Protein 6FRI (pdb70)

Structure (mmCIF, N/CA/C/O backbone):
data_6FRI
#
_entry.id   6FRI
#
_cell.length_a   47.324
_cell.length_b   52.487
_cell.length_c   157.662
_cell.angle_alpha   93.38
_cell.angle_beta   90.12
_cell.angle_gamma   114.14
#
_symmetry.space_group_name_H-M   'P 1'
#
loop_
_entity.id
_entity.type
_entity.pdbx_description
1 polymer 'Alkanal monooxygenase beta chain'
2 non-polymer 'ACETATE ION'
3 water water
#
loop_
_atom_site.group_PDB
_atom_site.id
_atom_site.type_symbol
_atom_site.label_atom_id
_atom_site.label_alt_id
_atom_site.label_comp_id
_atom_site.label_asym_id
_atom_site.label_entity_id
_atom_site.label_seq_id
_atom_site.pdbx_PDB_ins_code
_atom_site.Cartn_x
_atom_site.Cartn_y
_atom_site.Cartn_z
_atom_site.occupancy
_atom_site.B_iso_or_equiv
_atom_site.auth_seq_id
_atom_site.auth_comp_id
_atom_site.auth_asym_id
_atom_site.auth_atom_id
_atom_site.pdbx_PDB_model_num
ATOM 1 N N . MET A 1 1 ? -14.662 -79.896 174.875 1.00 28.75 1 MET A N 1
ATOM 2 C CA . MET A 1 1 ? -13.482 -79.181 174.404 1.00 27.06 1 MET A CA 1
ATOM 3 C C . MET A 1 1 ? -13.064 -79.660 173.017 1.00 30.82 1 MET A C 1
ATOM 4 O O . MET A 1 1 ? -12.828 -80.850 172.807 1.00 35.64 1 MET A O 1
ATOM 9 N N . ASN A 1 2 ? -12.977 -78.728 172.074 1.00 28.04 2 ASN A N 1
ATOM 10 C CA . ASN A 1 2 ? -12.498 -79.027 170.733 1.00 28.39 2 ASN A CA 1
ATOM 11 C C . ASN A 1 2 ? -11.007 -78.729 170.630 1.00 27.30 2 ASN A C 1
ATOM 12 O O . ASN A 1 2 ? -10.494 -77.802 171.263 1.00 28.02 2 ASN A O 1
ATOM 17 N N . PHE A 1 3 ? -10.312 -79.524 169.819 1.00 23.90 3 PHE A N 1
ATOM 18 C CA . PHE A 1 3 ? -8.864 -79.449 169.706 1.00 24.30 3 PHE A CA 1
ATOM 19 C C . PHE A 1 3 ? -8.454 -79.077 168.287 1.00 26.78 3 PHE A C 1
ATOM 20 O O . PHE A 1 3 ? -9.123 -79.433 167.313 1.00 25.27 3 PHE A O 1
ATOM 28 N N . GLY A 1 4 ? -7.343 -78.355 168.185 1.00 23.90 4 GLY A N 1
ATOM 29 C CA . GLY A 1 4 ? -6.821 -77.944 166.903 1.00 21.87 4 GLY A CA 1
ATOM 30 C C . GLY A 1 4 ? -5.354 -77.587 167.000 1.00 22.79 4 GLY A C 1
ATOM 31 O O . GLY A 1 4 ? -4.711 -77.792 168.032 1.00 20.68 4 GLY A O 1
ATOM 32 N N . LEU A 1 5 ? -4.828 -77.053 165.900 1.00 20.35 5 LEU A N 1
ATOM 33 C CA . LEU A 1 5 ? -3.432 -76.655 165.808 1.00 18.90 5 LEU A CA 1
ATOM 34 C C . LEU A 1 5 ? -3.322 -75.185 165.422 1.00 15.58 5 LEU A C 1
ATOM 35 O O . LEU A 1 5 ? -4.241 -74.602 164.842 1.00 22.80 5 LEU A O 1
ATOM 40 N N . PHE A 1 6 ? -2.182 -74.585 165.759 1.00 12.96 6 PHE A N 1
ATOM 41 C CA . PHE A 1 6 ? -1.832 -73.268 165.245 1.00 15.71 6 PHE A CA 1
ATOM 42 C C . PHE A 1 6 ? -0.321 -73.196 165.092 1.00 18.16 6 PHE A C 1
ATOM 43 O O . PHE A 1 6 ? 0.423 -73.853 165.825 1.00 18.36 6 PHE A O 1
ATOM 51 N N . PHE A 1 7 ? 0.129 -72.391 164.131 1.00 15.86 7 PHE A N 1
ATOM 52 C CA . PHE A 1 7 ? 1.536 -72.340 163.754 1.00 14.30 7 PHE A CA 1
ATOM 53 C C . PHE A 1 7 ? 2.025 -70.901 163.783 1.00 15.64 7 PHE A C 1
ATOM 54 O O . PHE A 1 7 ? 1.458 -70.035 163.108 1.00 17.18 7 PHE A O 1
ATOM 62 N N . LEU A 1 8 ? 3.075 -70.654 164.566 1.00 14.83 8 LEU A N 1
ATOM 63 C CA . LEU A 1 8 ? 3.715 -69.348 164.619 1.00 16.29 8 LEU A CA 1
ATOM 64 C C . LEU A 1 8 ? 4.847 -69.217 163.611 1.00 15.48 8 LEU A C 1
ATOM 65 O O . LEU A 1 8 ? 5.177 -68.093 163.215 1.00 9.17 8 LEU A O 1
ATOM 70 N N . ASN A 1 9 ? 5.439 -70.336 163.195 1.00 9.70 9 ASN A N 1
ATOM 71 C CA . ASN A 1 9 ? 6.480 -70.377 162.168 1.00 18.49 9 ASN A CA 1
ATOM 72 C C . ASN A 1 9 ? 7.640 -69.441 162.507 1.00 19.39 9 ASN A C 1
ATOM 73 O O . ASN A 1 9 ? 8.011 -68.553 161.736 1.00 18.07 9 ASN A O 1
ATOM 78 N N . PHE A 1 10 ? 8.217 -69.666 163.685 1.00 14.91 10 PHE A N 1
ATOM 79 C CA . PHE A 1 10 ? 9.411 -68.938 164.092 1.00 15.69 10 PHE A CA 1
ATOM 80 C C . PHE A 1 10 ? 10.633 -69.570 163.441 1.00 18.83 10 PHE A C 1
ATOM 81 O O . PHE A 1 10 ? 10.807 -70.793 163.487 1.00 20.86 10 PHE A O 1
ATOM 89 N N . GLN A 1 11 ? 11.478 -68.733 162.834 1.00 19.26 11 GLN A N 1
ATOM 90 C CA . GLN A 1 11 ? 12.718 -69.183 162.204 1.00 23.32 11 GLN A CA 1
ATOM 91 C C . GLN A 1 11 ? 13.862 -68.790 163.132 1.00 20.73 11 GLN A C 1
ATOM 92 O O . GLN A 1 11 ? 14.391 -67.684 163.065 1.00 20.99 11 GLN A O 1
ATOM 98 N N . LEU A 1 12 ? 14.260 -69.722 163.986 1.00 21.49 12 LEU A N 1
ATOM 99 C CA . LEU A 1 12 ? 15.313 -69.481 164.957 1.00 24.97 12 LEU A CA 1
ATOM 100 C C . LEU A 1 12 ? 16.684 -69.512 164.283 1.00 24.81 12 LEU A C 1
ATOM 101 O O . LEU A 1 12 ? 16.824 -69.884 163.118 1.00 25.35 12 LEU A O 1
ATOM 106 N N . LYS A 1 13 ? 17.700 -69.100 165.041 1.00 21.96 13 LYS A N 1
ATOM 107 C CA . LYS A 1 13 ? 19.087 -69.056 164.584 1.00 21.75 13 LYS A CA 1
ATOM 108 C C . LYS A 1 13 ? 19.523 -70.403 164.033 1.00 30.38 13 LYS A C 1
ATOM 109 O O . LYS A 1 13 ? 19.409 -71.428 164.713 1.00 34.59 13 LYS A O 1
ATOM 115 N N . GLY A 1 14 ? 20.031 -70.407 162.804 1.00 29.95 14 GLY A N 1
ATOM 116 C CA . GLY A 1 14 ? 20.470 -71.630 162.171 1.00 35.94 14 GLY A CA 1
ATOM 117 C C . GLY A 1 14 ? 19.416 -72.369 161.378 1.00 24.13 14 GLY A C 1
ATOM 118 O O . GLY A 1 14 ? 19.767 -73.197 160.536 1.00 30.97 14 GLY A O 1
ATOM 119 N N . MET A 1 15 ? 18.143 -72.088 161.605 1.00 32.98 15 MET A N 1
ATOM 120 C CA . MET A 1 15 ? 17.087 -72.741 160.852 1.00 32.70 15 MET A CA 1
ATOM 121 C C . MET A 1 15 ? 16.900 -72.049 159.507 1.00 26.42 15 MET A C 1
ATOM 122 O O . MET A 1 15 ? 17.120 -70.847 159.364 1.00 32.41 15 MET A O 1
ATOM 127 N N . THR A 1 16 ? 16.473 -72.817 158.519 1.00 25.84 16 THR A N 1
ATOM 128 C CA . THR A 1 16 ? 16.134 -72.275 157.213 1.00 23.48 16 THR A CA 1
ATOM 129 C C . THR A 1 16 ? 14.628 -72.053 157.113 1.00 27.01 16 THR A C 1
ATOM 130 O O . THR A 1 16 ? 13.836 -72.648 157.848 1.00 24.53 16 THR A O 1
ATOM 134 N N . SER A 1 17 ? 14.240 -71.158 156.203 1.00 29.23 17 SER A N 1
ATOM 135 C CA . SER A 1 17 ? 12.819 -70.912 155.976 1.00 24.21 17 SER A CA 1
ATOM 136 C C . SER A 1 17 ? 12.112 -72.171 155.495 1.00 22.72 17 SER A C 1
ATOM 137 O O . SER A 1 17 ? 10.944 -72.395 155.831 1.00 27.90 17 SER A O 1
ATOM 140 N N . GLU A 1 18 ? 12.806 -73.007 154.719 1.00 25.12 18 GLU A N 1
ATOM 141 C CA . GLU A 1 18 ? 12.185 -74.215 154.189 1.00 26.70 18 GLU A CA 1
ATOM 142 C C . GLU A 1 18 ? 11.889 -75.223 155.294 1.00 22.73 18 GLU A C 1
ATOM 143 O O . GLU A 1 18 ? 10.817 -75.840 155.304 1.00 24.57 18 GLU A O 1
ATOM 149 N N . ALA A 1 19 ? 12.824 -75.408 156.231 1.00 24.60 19 ALA A N 1
ATOM 150 C CA . ALA A 1 19 ? 12.598 -76.348 157.326 1.00 24.91 19 ALA A CA 1
ATOM 151 C C . ALA A 1 19 ? 11.385 -75.949 158.157 1.00 20.13 19 ALA A C 1
ATOM 152 O O . ALA A 1 19 ? 10.589 -76.807 158.558 1.00 22.93 19 ALA A O 1
ATOM 154 N N . VAL A 1 20 ? 11.230 -74.651 158.427 1.00 18.05 20 VAL A N 1
ATOM 155 C CA . VAL A 1 20 ? 10.100 -74.179 159.224 1.00 18.18 20 VAL A CA 1
ATOM 156 C C . VAL A 1 20 ? 8.787 -74.468 158.506 1.00 24.05 20 VAL A C 1
ATOM 157 O O . VAL A 1 20 ? 7.839 -75.001 159.096 1.00 15.54 20 VAL A O 1
ATOM 161 N N . LEU A 1 21 ? 8.715 -74.127 157.217 1.00 22.18 21 LEU A N 1
ATOM 162 C CA . LEU A 1 21 ? 7.469 -74.314 156.481 1.00 18.62 21 LEU A CA 1
ATOM 163 C C . LEU A 1 21 ? 7.204 -75.784 156.182 1.00 21.09 21 LEU A C 1
ATOM 164 O O . LEU A 1 21 ? 6.042 -76.202 156.143 1.00 18.90 21 LEU A O 1
ATOM 169 N N . ASP A 1 22 ? 8.255 -76.583 155.978 1.00 17.98 22 ASP A N 1
ATOM 170 C CA . ASP A 1 22 ? 8.053 -78.016 155.794 1.00 21.11 22 ASP A CA 1
ATOM 171 C C . ASP A 1 22 ? 7.462 -78.660 157.040 1.00 25.06 22 ASP A C 1
ATOM 172 O O . ASP A 1 22 ? 6.686 -79.617 156.935 1.00 18.25 22 ASP A O 1
ATOM 177 N N . ASN A 1 23 ? 7.816 -78.153 158.223 1.00 21.92 23 ASN A N 1
ATOM 178 C CA . ASN A 1 23 ? 7.272 -78.703 159.461 1.00 20.58 23 ASN A CA 1
ATOM 179 C C . ASN A 1 23 ? 5.763 -78.501 159.536 1.00 21.89 23 ASN A C 1
ATOM 180 O O . ASN A 1 23 ? 5.017 -79.435 159.851 1.00 24.02 23 ASN A O 1
ATOM 185 N N . MET A 1 24 ? 5.295 -77.285 159.244 1.00 19.96 24 MET A N 1
ATOM 186 C CA . MET A 1 24 ? 3.858 -77.026 159.219 1.00 16.21 24 MET A CA 1
ATOM 187 C C . MET A 1 24 ? 3.156 -77.904 158.191 1.00 18.43 24 MET A C 1
ATOM 188 O O . MET A 1 24 ? 2.102 -78.487 158.470 1.00 23.82 24 MET A O 1
ATOM 193 N N . ILE A 1 25 ? 3.726 -78.000 156.988 1.00 21.37 25 ILE A N 1
ATOM 194 C CA . ILE A 1 25 ? 3.079 -78.738 155.907 1.00 20.91 25 ILE A CA 1
ATOM 195 C C . ILE A 1 25 ? 2.980 -80.218 156.255 1.00 21.04 25 ILE A C 1
ATOM 196 O O . ILE A 1 25 ? 1.942 -80.855 156.037 1.00 19.21 25 ILE A O 1
ATOM 201 N N . ASP A 1 26 ? 4.051 -80.786 156.814 1.00 20.48 26 ASP A N 1
ATOM 202 C CA . ASP A 1 26 ? 4.047 -82.210 157.127 1.00 22.98 26 ASP A CA 1
ATOM 203 C C . ASP A 1 26 ? 3.181 -82.515 158.344 1.00 26.79 26 ASP A C 1
ATOM 204 O O . ASP A 1 26 ? 2.549 -83.576 158.402 1.00 25.63 26 ASP A O 1
ATOM 209 N N . THR A 1 27 ? 3.146 -81.608 159.323 1.00 25.78 27 THR A N 1
ATOM 210 C CA . THR A 1 27 ? 2.294 -81.811 160.490 1.00 21.91 27 THR A CA 1
ATOM 211 C C . THR A 1 27 ? 0.818 -81.765 160.113 1.00 23.56 27 THR A C 1
ATOM 212 O O . THR A 1 27 ? 0.016 -82.559 160.620 1.00 23.82 27 THR A O 1
ATOM 216 N N . ILE A 1 28 ? 0.439 -80.848 159.219 1.00 23.09 28 ILE A N 1
ATOM 217 C CA . ILE A 1 28 ? -0.958 -80.759 158.807 1.00 18.75 28 ILE A CA 1
ATOM 218 C C . ILE A 1 28 ? -1.342 -81.943 157.928 1.00 25.73 28 ILE A C 1
ATOM 219 O O . ILE A 1 28 ? -2.460 -82.467 158.025 1.00 23.43 28 ILE A O 1
ATOM 224 N N . ALA A 1 29 ? -0.427 -82.394 157.068 1.00 26.51 29 ALA A N 1
ATOM 225 C CA . ALA A 1 29 ? -0.714 -83.557 156.235 1.00 23.33 29 ALA A CA 1
ATOM 226 C C . ALA A 1 29 ? -0.955 -84.798 157.087 1.00 26.64 29 ALA A C 1
ATOM 227 O O . ALA A 1 29 ? -1.841 -85.606 156.784 1.00 27.30 29 ALA A O 1
ATOM 229 N N . LEU A 1 30 ? -0.172 -84.968 158.155 1.00 24.76 30 LEU A N 1
ATOM 230 C CA . LEU A 1 30 ? -0.346 -86.121 159.032 1.00 29.98 30 LEU A CA 1
ATOM 231 C C . LEU A 1 30 ? -1.661 -86.042 159.800 1.00 26.81 30 LEU A C 1
ATOM 232 O O . LEU A 1 30 ? -2.402 -87.028 159.885 1.00 30.85 30 LEU A O 1
ATOM 237 N N . VAL A 1 31 ? -1.967 -84.873 160.368 1.00 30.99 31 VAL A N 1
ATOM 238 C CA . VAL A 1 31 ? -3.141 -84.742 161.221 1.00 26.58 31 VAL A CA 1
ATOM 239 C C . VAL A 1 31 ? -4.434 -84.776 160.412 1.00 33.42 31 VAL A C 1
ATOM 240 O O . VAL A 1 31 ? -5.486 -85.160 160.941 1.00 29.46 31 VAL A O 1
ATOM 244 N N . ASP A 1 32 ? -4.378 -84.442 159.121 1.00 27.61 32 ASP A N 1
ATOM 245 C CA . ASP A 1 32 ? -5.589 -84.427 158.307 1.00 30.20 32 ASP A CA 1
ATOM 246 C C . ASP A 1 32 ? -6.155 -85.821 158.072 1.00 31.48 32 ASP A C 1
ATOM 247 O O . ASP A 1 32 ? -7.323 -85.944 157.687 1.00 28.16 32 ASP A O 1
ATOM 252 N N . LYS A 1 33 ? -5.369 -86.868 158.302 1.00 32.10 33 LYS A N 1
ATOM 253 C CA . LYS A 1 33 ? -5.849 -88.219 158.057 1.00 40.66 33 LYS A CA 1
ATOM 254 C C . LYS A 1 33 ? -6.982 -88.567 159.019 1.00 41.64 33 LYS A C 1
ATOM 255 O O . LYS A 1 33 ? -7.053 -88.061 160.141 1.00 36.99 33 LYS A O 1
ATOM 261 N N . ASP A 1 34 ? -7.869 -89.457 158.563 1.00 39.69 34 ASP A N 1
ATOM 262 C CA . ASP A 1 34 ? -9.159 -89.646 159.224 1.00 35.03 34 ASP A CA 1
ATOM 263 C C . ASP A 1 34 ? -9.019 -90.165 160.648 1.00 46.30 34 ASP A C 1
ATOM 264 O O . ASP A 1 34 ? -9.893 -89.912 161.485 1.00 45.04 34 ASP A O 1
ATOM 269 N N . GLU A 1 35 ? -7.944 -90.894 160.947 1.00 41.98 35 GLU A N 1
ATOM 270 C CA . GLU A 1 35 ? -7.803 -91.466 162.279 1.00 48.43 35 GLU A CA 1
ATOM 271 C C . GLU A 1 35 ? -7.656 -90.406 163.370 1.00 40.62 35 GLU A C 1
ATOM 272 O O . GLU A 1 35 ? -7.727 -90.754 164.553 1.00 42.57 35 GLU A O 1
ATOM 278 N N . TYR A 1 36 ? -7.446 -89.141 163.010 1.00 37.00 36 TYR A N 1
ATOM 279 C CA . TYR A 1 36 ? -7.250 -88.065 163.971 1.00 35.03 36 TYR A CA 1
ATOM 280 C C . TYR A 1 36 ? -8.548 -87.315 164.272 1.00 35.15 36 TYR A C 1
ATOM 281 O O . TYR A 1 36 ? -9.477 -87.272 163.462 1.00 37.35 36 TYR A O 1
ATOM 290 N N . HIS A 1 37 ? -8.611 -86.750 165.477 1.00 34.30 37 HIS A N 1
ATOM 291 C CA . HIS A 1 37 ? -9.785 -86.033 165.962 1.00 37.39 37 HIS A CA 1
ATOM 292 C C . HIS A 1 37 ? -9.520 -84.547 166.173 1.00 36.62 37 HIS A C 1
ATOM 293 O O . HIS A 1 37 ? -10.371 -83.851 166.735 1.00 31.78 37 HIS A O 1
ATOM 300 N N . PHE A 1 38 ? -8.351 -84.052 165.776 1.00 30.72 38 PHE A N 1
ATOM 301 C CA . PHE A 1 38 ? -8.170 -82.614 165.645 1.00 27.65 38 PHE A CA 1
ATOM 302 C C . PHE A 1 38 ? -9.052 -82.112 164.511 1.00 22.38 38 PHE A C 1
ATOM 303 O O . PHE A 1 38 ? -9.164 -82.753 163.464 1.00 35.62 38 PHE A O 1
ATOM 311 N N . LYS A 1 39 ? -9.695 -80.968 164.726 1.00 24.96 39 LYS A N 1
ATOM 312 C CA . LYS A 1 39 ? -10.674 -80.469 163.770 1.00 30.29 39 LYS A CA 1
ATOM 313 C C . LYS A 1 39 ? -10.217 -79.251 162.989 1.00 24.00 39 LYS A C 1
ATOM 314 O O . LYS A 1 39 ? -10.641 -79.080 161.845 1.00 19.71 39 LYS A O 1
ATOM 320 N N . THR A 1 40 ? -9.366 -78.405 163.563 1.00 21.09 40 THR A N 1
ATOM 321 C CA . THR A 1 40 ? -8.982 -77.151 162.933 1.00 22.21 40 THR A CA 1
ATOM 322 C C . THR A 1 40 ? -7.466 -77.003 162.928 1.00 24.47 40 THR A C 1
ATOM 323 O O . THR A 1 40 ? -6.738 -77.748 163.590 1.00 29.06 40 THR A O 1
ATOM 327 N N . ALA A 1 41 ? -7.002 -76.020 162.159 1.00 19.76 41 ALA A N 1
ATOM 328 C CA . ALA A 1 41 ? -5.593 -75.663 162.077 1.00 20.24 41 ALA A CA 1
ATOM 329 C C . ALA A 1 41 ? -5.506 -74.213 161.624 1.00 16.69 41 ALA A C 1
ATOM 330 O O . ALA A 1 41 ? -6.236 -73.802 160.719 1.00 18.89 41 ALA A O 1
ATOM 332 N N . PHE A 1 42 ? -4.622 -73.444 162.257 1.00 15.86 42 PHE A N 1
ATOM 333 C CA . PHE A 1 42 ? -4.559 -72.006 162.040 1.00 19.14 42 PHE A CA 1
ATOM 334 C C . PHE A 1 42 ? -3.135 -71.575 161.719 1.00 15.73 42 PHE A C 1
ATOM 335 O O . PHE A 1 42 ? -2.163 -72.183 162.177 1.00 11.11 42 PHE A O 1
ATOM 343 N N . VAL A 1 43 ? -3.025 -70.515 160.920 1.00 14.65 43 VAL A N 1
ATOM 344 C CA . VAL A 1 43 ? -1.746 -69.964 160.486 1.00 13.08 43 VAL A CA 1
ATOM 345 C C . VAL A 1 43 ? -1.655 -68.523 160.969 1.00 15.97 43 VAL A C 1
ATOM 346 O O . VAL A 1 43 ? -2.586 -67.735 160.766 1.00 13.80 43 VAL A O 1
ATOM 350 N N . ASN A 1 44 ? -0.531 -68.178 161.591 1.00 15.54 44 ASN A N 1
ATOM 351 C CA . ASN A 1 44 ? -0.339 -66.856 162.171 1.00 15.41 44 ASN A CA 1
ATOM 352 C C . ASN A 1 44 ? 0.338 -65.919 161.177 1.00 18.02 44 ASN A C 1
ATOM 353 O O . ASN A 1 44 ? 1.135 -66.344 160.336 1.00 13.27 44 ASN A O 1
ATOM 358 N N . GLU A 1 45 ? 0.010 -64.633 161.284 1.00 20.92 45 GLU A N 1
ATOM 359 C CA . GLU A 1 45 ? 0.566 -63.601 160.420 1.00 17.44 45 GLU A CA 1
ATOM 360 C C . GLU A 1 45 ? 1.617 -62.794 161.171 1.00 17.50 45 GLU A C 1
ATOM 361 O O . GLU A 1 45 ? 1.416 -62.419 162.329 1.00 17.28 45 GLU A O 1
ATOM 367 N N . HIS A 1 46 ? 2.732 -62.516 160.498 1.00 15.38 46 HIS A N 1
ATOM 368 C CA . HIS A 1 46 ? 3.789 -61.695 161.068 1.00 16.49 46 HIS A CA 1
ATOM 369 C C . HIS A 1 46 ? 4.624 -61.119 159.934 1.00 23.65 46 HIS A C 1
ATOM 370 O O . HIS A 1 46 ? 4.751 -61.731 158.870 1.00 22.04 46 HIS A O 1
ATOM 377 N N . HIS A 1 47 ? 5.196 -59.939 160.173 1.00 22.98 47 HIS A N 1
ATOM 378 C CA . HIS A 1 47 ? 5.964 -59.234 159.157 1.00 21.75 47 HIS A CA 1
ATOM 379 C C . HIS A 1 47 ? 7.292 -58.747 159.720 1.00 25.78 47 HIS A C 1
ATOM 380 O O . HIS A 1 47 ? 7.400 -58.406 160.901 1.00 19.99 47 HIS A O 1
ATOM 387 N N . PHE A 1 48 ? 8.309 -58.746 158.854 1.00 19.40 48 PHE A N 1
ATOM 388 C CA . PHE A 1 48 ? 9.524 -57.942 158.983 1.00 16.48 48 PHE A CA 1
ATOM 389 C C . PHE A 1 48 ? 10.517 -58.475 160.009 1.00 23.25 48 PHE A C 1
ATOM 390 O O . PHE A 1 48 ? 11.425 -57.742 160.417 1.00 20.49 48 PHE A O 1
ATOM 398 N N . SER A 1 49 ? 10.376 -59.725 160.442 1.00 16.44 49 SER A N 1
ATOM 399 C CA . SER A 1 49 ? 11.412 -60.388 161.223 1.00 12.30 49 SER A CA 1
ATOM 400 C C . SER A 1 49 ? 11.158 -61.886 161.160 1.00 17.77 49 SER A C 1
ATOM 401 O O . SER A 1 49 ? 10.116 -62.341 160.681 1.00 16.58 49 SER A O 1
ATOM 404 N N . LYS A 1 50 ? 12.129 -62.652 161.650 1.00 17.02 50 LYS A N 1
ATOM 405 C CA . LYS A 1 50 ? 12.032 -64.105 161.635 1.00 18.46 50 LYS A CA 1
ATOM 406 C C . LYS A 1 50 ? 11.182 -64.661 162.770 1.00 18.21 50 LYS A C 1
ATOM 407 O O . LYS A 1 50 ? 11.049 -65.885 162.878 1.00 17.34 50 LYS A O 1
ATOM 413 N N . ASN A 1 51 ? 10.612 -63.802 163.616 1.00 15.54 51 ASN A N 1
ATOM 414 C CA . ASN A 1 51 ? 9.673 -64.232 164.652 1.00 15.79 51 ASN A CA 1
ATOM 415 C C . ASN A 1 51 ? 8.276 -64.400 164.047 1.00 17.61 51 ASN A C 1
ATOM 416 O O . ASN A 1 51 ? 7.300 -63.770 164.451 1.00 16.54 51 ASN A O 1
ATOM 421 N N . GLY A 1 52 ? 8.201 -65.288 163.056 1.00 18.69 52 GLY A N 1
ATOM 422 C CA . GLY A 1 52 ? 6.995 -65.483 162.277 1.00 15.28 52 GLY A CA 1
ATOM 423 C C . GLY A 1 52 ? 7.223 -65.111 160.827 1.00 15.90 52 GLY A C 1
ATOM 424 O O . GLY A 1 52 ? 7.218 -63.926 160.480 1.00 21.16 52 GLY A O 1
ATOM 425 N N . ILE A 1 53 ? 7.424 -66.113 159.967 1.00 12.82 53 ILE A N 1
ATOM 426 C CA . ILE A 1 53 ? 7.864 -65.876 158.596 1.00 13.60 53 ILE A CA 1
ATOM 427 C C . ILE A 1 53 ? 6.734 -65.971 157.583 1.00 22.20 53 ILE A C 1
ATOM 428 O O . ILE A 1 53 ? 6.991 -65.876 156.375 1.00 13.91 53 ILE A O 1
ATOM 433 N N . VAL A 1 54 ? 5.496 -66.155 158.027 1.00 12.58 54 VAL A N 1
ATOM 434 C CA . VAL A 1 54 ? 4.343 -66.216 157.136 1.00 14.85 54 VAL A CA 1
ATOM 435 C C . VAL A 1 54 ? 3.654 -64.858 157.174 1.00 16.73 54 VAL A C 1
ATOM 436 O O . VAL A 1 54 ? 2.995 -64.511 158.160 1.00 21.21 54 VAL A O 1
ATOM 440 N N . GLY A 1 55 ? 3.802 -64.088 156.099 1.00 15.66 55 GLY A N 1
ATOM 441 C CA . GLY A 1 55 ? 3.178 -62.784 156.003 1.00 20.88 55 GLY A CA 1
ATOM 442 C C . GLY A 1 55 ? 1.779 -62.774 155.433 1.00 14.52 55 GLY A C 1
ATOM 443 O O . GLY A 1 55 ? 1.110 -61.737 155.475 1.00 15.41 55 GLY A O 1
ATOM 444 N N . ALA A 1 56 ? 1.312 -63.903 154.906 1.00 15.25 56 ALA A N 1
ATOM 445 C CA . ALA A 1 56 ? 0.009 -63.989 154.246 1.00 19.14 56 ALA A CA 1
ATOM 446 C C . ALA A 1 56 ? -0.676 -65.271 154.690 1.00 17.48 56 ALA A C 1
ATOM 447 O O . ALA A 1 56 ? -0.617 -66.301 154.006 1.00 16.58 56 ALA A O 1
ATOM 449 N N . PRO A 1 57 ? -1.346 -65.244 155.846 1.00 15.30 57 PRO A N 1
ATOM 450 C CA . PRO A 1 57 ? -1.915 -66.488 156.387 1.00 14.84 57 PRO A CA 1
ATOM 451 C C . PRO A 1 57 ? -3.028 -67.066 155.533 1.00 14.02 57 PRO A C 1
ATOM 452 O O . PRO A 1 57 ? -3.186 -68.293 155.494 1.00 14.80 57 PRO A O 1
ATOM 456 N N . MET A 1 58 ? -3.806 -66.227 154.847 1.00 14.38 58 MET A N 1
ATOM 457 C CA . MET A 1 58 ? -4.867 -66.753 153.995 1.00 17.55 58 MET A CA 1
ATOM 458 C C . MET A 1 58 ? -4.303 -67.439 152.757 1.00 14.78 58 MET A C 1
ATOM 459 O O . MET A 1 58 ? -4.883 -68.419 152.276 1.00 10.86 58 MET A O 1
ATOM 464 N N . THR A 1 59 ? -3.174 -66.950 152.237 1.00 16.70 59 THR A N 1
ATOM 465 C CA . THR A 1 59 ? -2.509 -67.640 151.135 1.00 14.02 59 THR A CA 1
ATOM 466 C C . THR A 1 59 ? -1.909 -68.962 151.603 1.00 16.47 59 THR A C 1
ATOM 467 O O . THR A 1 59 ? -1.976 -69.969 150.888 1.00 15.15 59 THR A O 1
ATOM 471 N N . ALA A 1 60 ? -1.325 -68.978 152.804 1.00 18.05 60 ALA A N 1
ATOM 472 C CA . ALA A 1 60 ? -0.786 -70.221 153.346 1.00 11.88 60 ALA A CA 1
ATOM 473 C C . ALA A 1 60 ? -1.897 -71.218 153.647 1.00 16.68 60 ALA A C 1
ATOM 474 O O . ALA A 1 60 ? -1.761 -72.413 153.360 1.00 18.07 60 ALA A O 1
ATOM 476 N N . ALA A 1 61 ? -2.999 -70.746 154.238 1.00 18.21 61 ALA A N 1
ATOM 477 C CA . ALA A 1 61 ? -4.153 -71.612 154.464 1.00 20.46 61 ALA A CA 1
ATOM 478 C C . ALA A 1 61 ? -4.679 -72.185 153.153 1.00 17.64 61 ALA A C 1
ATOM 479 O O . ALA A 1 61 ? -5.110 -73.342 153.103 1.00 15.12 61 ALA A O 1
ATOM 481 N N . SER A 1 62 ? -4.658 -71.383 152.085 1.00 15.78 62 SER A N 1
ATOM 482 C CA . SER A 1 62 ? -5.111 -71.855 150.779 1.00 16.73 62 SER A CA 1
ATOM 483 C C . SER A 1 62 ? -4.317 -73.075 150.325 1.00 17.42 62 SER A C 1
ATOM 484 O O . SER A 1 62 ? -4.894 -74.095 149.931 1.00 15.98 62 SER A O 1
ATOM 487 N N . PHE A 1 63 ? -2.984 -72.981 150.366 1.00 20.00 63 PHE A N 1
ATOM 488 C CA . PHE A 1 63 ? -2.136 -74.115 150.007 1.00 17.54 63 PHE A CA 1
ATOM 489 C C . PHE A 1 63 ? -2.463 -75.337 150.857 1.00 18.98 63 PHE A C 1
ATOM 490 O O . PHE A 1 63 ? -2.614 -76.448 150.337 1.00 21.47 63 PHE A O 1
ATOM 498 N N . LEU A 1 64 ? -2.564 -75.147 152.174 1.00 16.66 64 LEU A N 1
ATOM 499 C CA . LEU A 1 64 ? -2.848 -76.264 153.070 1.00 13.89 64 LEU A CA 1
ATOM 500 C C . LEU A 1 64 ? -4.227 -76.857 152.801 1.00 13.87 64 LEU A C 1
ATOM 501 O O . LEU A 1 64 ? -4.422 -78.072 152.922 1.00 17.53 64 LEU A O 1
ATOM 506 N N . LEU A 1 65 ? -5.199 -76.015 152.441 1.00 15.09 65 LEU A N 1
ATOM 507 C CA . LEU A 1 65 ? -6.525 -76.522 152.094 1.00 17.15 65 LEU A CA 1
ATOM 508 C C . LEU A 1 65 ? -6.476 -77.385 150.839 1.00 20.01 65 LEU A C 1
ATOM 509 O O . LEU A 1 65 ? -7.144 -78.424 150.765 1.00 15.96 65 LEU A O 1
ATOM 514 N N . GLY A 1 66 ? -5.702 -76.966 149.835 1.00 21.56 66 GLY A N 1
ATOM 515 C CA . GLY A 1 66 ? -5.528 -77.794 148.653 1.00 11.84 66 GLY A CA 1
ATOM 516 C C . GLY A 1 66 ? -4.874 -79.126 148.956 1.00 14.30 66 GLY A C 1
ATOM 517 O O . GLY A 1 66 ? -5.118 -80.117 148.262 1.00 17.66 66 GLY A O 1
ATOM 518 N N . LEU A 1 67 ? -4.043 -79.173 149.997 1.00 18.59 67 LEU A N 1
ATOM 519 C CA . LEU A 1 67 ? -3.310 -80.383 150.346 1.00 19.91 67 LEU A CA 1
ATOM 520 C C . LEU A 1 67 ? -4.147 -81.366 151.153 1.00 24.86 67 LEU A C 1
ATOM 521 O O . LEU A 1 67 ? -3.808 -82.553 151.207 1.00 22.22 67 LEU A O 1
ATOM 526 N N . THR A 1 68 ? -5.241 -80.912 151.754 1.00 23.53 68 THR A N 1
ATOM 527 C CA . THR A 1 68 ? -6.007 -81.705 152.704 1.00 20.82 68 THR A CA 1
ATOM 528 C C . THR A 1 68 ? -7.441 -81.896 152.215 1.00 31.29 68 THR A C 1
ATOM 529 O O . THR A 1 68 ? -7.856 -81.354 151.188 1.00 25.72 68 THR A O 1
ATOM 533 N N . GLU A 1 69 ? -8.196 -82.685 152.981 1.00 28.64 69 GLU A N 1
ATOM 534 C CA . GLU A 1 69 ? -9.588 -83.006 152.674 1.00 28.82 69 GLU A CA 1
ATOM 535 C C . GLU A 1 69 ? -10.516 -82.965 153.880 1.00 30.53 69 GLU A C 1
ATOM 536 O O . GLU A 1 69 ? -11.717 -82.745 153.694 1.00 33.33 69 GLU A O 1
ATOM 542 N N . ARG A 1 70 ? -10.020 -83.169 155.100 1.00 29.20 70 ARG A N 1
ATOM 543 C CA . ARG A 1 70 ? -10.855 -83.277 156.290 1.00 24.11 70 ARG A CA 1
ATOM 544 C C . ARG A 1 70 ? -10.780 -82.048 157.184 1.00 24.59 70 ARG A C 1
ATOM 545 O O . ARG A 1 70 ? -11.818 -81.486 157.547 1.00 20.42 70 ARG A O 1
ATOM 553 N N . LEU A 1 71 ? -9.573 -81.622 157.553 1.00 22.26 71 LEU A N 1
ATOM 554 C CA . LEU A 1 71 ? -9.409 -80.502 158.470 1.00 16.55 71 LEU A CA 1
ATOM 555 C C . LEU A 1 71 ? -10.026 -79.228 157.906 1.00 17.94 71 LEU A C 1
ATOM 556 O O . LEU A 1 71 ? -10.094 -79.026 156.690 1.00 21.25 71 LEU A O 1
ATOM 561 N N . HIS A 1 72 ? -10.482 -78.364 158.808 1.00 13.27 72 HIS A N 1
ATOM 562 C CA . HIS A 1 72 ? -10.796 -76.983 158.474 1.00 15.61 72 HIS A CA 1
ATOM 563 C C . HIS A 1 72 ? -9.596 -76.122 158.838 1.00 17.22 72 HIS A C 1
ATOM 564 O O . HIS A 1 72 ? -9.067 -76.224 159.948 1.00 22.50 72 HIS A O 1
ATOM 571 N N . ILE A 1 73 ? -9.167 -75.281 157.903 1.00 23.27 73 ILE A N 1
ATOM 572 C CA . ILE A 1 73 ? -7.941 -74.513 158.053 1.00 14.98 73 ILE A CA 1
ATOM 573 C C . ILE A 1 73 ? -8.258 -73.050 157.791 1.00 17.22 73 ILE A C 1
ATOM 574 O O . ILE A 1 73 ? -9.129 -72.721 156.981 1.00 21.79 73 ILE A O 1
ATOM 579 N N . GLY A 1 74 ? -7.554 -72.167 158.492 1.00 14.92 74 GLY A N 1
ATOM 580 C CA . GLY A 1 74 ? -7.765 -70.750 158.282 1.00 16.31 74 GLY A CA 1
ATOM 581 C C . GLY A 1 74 ? -6.632 -69.928 158.852 1.00 13.47 74 GLY A C 1
ATOM 582 O O . GLY A 1 74 ? -5.645 -70.456 159.370 1.00 10.66 74 GLY A O 1
ATOM 583 N N . SER A 1 75 ? -6.789 -68.613 158.738 1.00 10.92 75 SER A N 1
ATOM 584 C CA . SER A 1 75 ? -5.858 -67.677 159.346 1.00 11.72 75 SER A CA 1
ATOM 585 C C . SER A 1 75 ? -6.154 -67.534 160.832 1.00 16.58 75 SER A C 1
ATOM 586 O O . SER A 1 75 ? -7.306 -67.613 161.267 1.00 22.06 75 SER A O 1
ATOM 589 N N . LEU A 1 76 ? -5.099 -67.333 161.616 1.00 13.55 76 LEU A N 1
ATOM 590 C CA . LEU A 1 76 ? -5.277 -67.098 163.042 1.00 15.88 76 LEU A CA 1
ATOM 591 C C . LEU A 1 76 ? -5.490 -65.628 163.373 1.00 14.53 76 LEU A C 1
ATOM 592 O O . LEU A 1 76 ? -6.242 -65.315 164.303 1.00 17.47 76 LEU A O 1
ATOM 597 N N . ASN A 1 77 ? -4.870 -64.718 162.624 1.00 16.61 77 ASN A N 1
ATOM 598 C CA . ASN A 1 77 ? -4.881 -63.309 162.997 1.00 15.85 77 ASN A CA 1
ATOM 599 C C . ASN A 1 77 ? -4.690 -62.395 161.792 1.00 18.68 77 ASN A C 1
ATOM 600 O O . ASN A 1 77 ? -3.839 -61.500 161.816 1.00 20.72 77 ASN A O 1
ATOM 605 N N . GLN A 1 78 ? -5.476 -62.609 160.736 1.00 14.95 78 GLN A N 1
ATOM 606 C CA . GLN A 1 78 ? -5.425 -61.737 159.568 1.00 16.70 78 GLN A CA 1
ATOM 607 C C . GLN A 1 78 ? -5.706 -60.292 159.960 1.00 15.71 78 GLN A C 1
ATOM 608 O O . GLN A 1 78 ? -6.823 -59.958 160.367 1.00 17.85 78 GLN A O 1
ATOM 614 N N . VAL A 1 79 ? -4.697 -59.434 159.850 1.00 13.95 79 VAL A N 1
ATOM 615 C CA . VAL A 1 79 ? -4.832 -58.039 160.253 1.00 21.42 79 VAL A CA 1
ATOM 616 C C . VAL A 1 79 ? -5.608 -57.293 159.175 1.00 15.14 79 VAL A C 1
ATOM 617 O O . VAL A 1 79 ? -5.166 -57.205 158.026 1.00 21.31 79 VAL A O 1
ATOM 621 N N . ILE A 1 80 ? -6.771 -56.758 159.546 1.00 16.26 80 ILE A N 1
ATOM 622 C CA . ILE A 1 80 ? -7.621 -56.068 158.582 1.00 19.17 80 ILE A CA 1
ATOM 623 C C . ILE A 1 80 ? -7.392 -54.561 158.560 1.00 19.66 80 ILE A C 1
ATOM 624 O O . ILE A 1 80 ? -7.696 -53.914 157.547 1.00 22.68 80 ILE A O 1
ATOM 629 N N . THR A 1 81 ? -6.854 -53.985 159.636 1.00 17.00 81 THR A N 1
ATOM 630 C CA . THR A 1 81 ? -6.714 -52.537 159.715 1.00 17.08 81 THR A CA 1
ATOM 631 C C . THR A 1 81 ? -5.679 -52.002 158.733 1.00 18.29 81 THR A C 1
ATOM 632 O O . THR A 1 81 ? -5.744 -50.824 158.363 1.00 19.87 81 THR A O 1
ATOM 636 N N . THR A 1 82 ? -4.740 -52.838 158.294 1.00 18.41 82 THR A N 1
ATOM 637 C CA . THR A 1 82 ? -3.707 -52.439 157.347 1.00 20.29 82 THR A CA 1
ATOM 638 C C . THR A 1 82 ? -3.917 -53.041 155.964 1.00 24.91 82 THR A C 1
ATOM 639 O O . THR A 1 82 ? -3.039 -52.916 155.103 1.00 20.85 82 THR A O 1
ATOM 643 N N . HIS A 1 83 ? -5.053 -53.687 155.731 1.00 21.05 83 HIS A N 1
ATOM 644 C CA . HIS A 1 83 ? -5.370 -54.368 154.484 1.00 21.48 83 HIS A CA 1
ATOM 645 C C . HIS A 1 83 ? -6.638 -53.756 153.892 1.00 22.82 83 HIS A C 1
ATOM 646 O O . HIS A 1 83 ? -7.264 -52.875 154.486 1.00 27.23 83 HIS A O 1
ATOM 653 N N . HIS A 1 84 ? -7.019 -54.232 152.703 1.00 21.45 84 HIS A N 1
ATOM 654 C CA . HIS A 1 84 ? -8.233 -53.723 152.077 1.00 19.73 84 HIS A CA 1
ATOM 655 C C . HIS A 1 84 ? -9.378 -54.692 152.317 1.00 20.56 84 HIS A C 1
ATOM 656 O O . HIS A 1 84 ? -9.231 -55.893 152.042 1.00 23.67 84 HIS A O 1
ATOM 663 N N . PRO A 1 85 ? -10.522 -54.219 152.820 1.00 22.37 85 PRO A N 1
ATOM 664 C CA . PRO A 1 85 ? -11.604 -55.154 153.169 1.00 18.13 85 PRO A CA 1
ATOM 665 C C . PRO A 1 85 ? -12.223 -55.847 151.969 1.00 18.85 85 PRO A C 1
ATOM 666 O O . PRO A 1 85 ? -12.649 -57.003 152.092 1.00 18.84 85 PRO A O 1
ATOM 670 N N . VAL A 1 86 ? -12.294 -55.181 150.815 1.00 22.00 86 VAL A N 1
ATOM 671 C CA . VAL A 1 86 ? -12.868 -55.815 149.632 1.00 19.52 86 VAL A CA 1
ATOM 672 C C . VAL A 1 86 ? -11.986 -56.966 149.165 1.00 21.36 86 VAL A C 1
ATOM 673 O O . VAL A 1 86 ? -12.483 -58.017 148.740 1.00 21.04 86 VAL A O 1
ATOM 677 N N . ARG A 1 87 ? -10.664 -56.794 149.246 1.00 18.55 87 ARG A N 1
ATOM 678 C CA . ARG A 1 87 ? -9.751 -57.859 148.844 1.00 16.33 87 ARG A CA 1
ATOM 679 C C . ARG A 1 87 ? -9.876 -59.072 149.758 1.00 17.87 87 ARG A C 1
ATOM 680 O O . ARG A 1 87 ? -9.888 -60.213 149.281 1.00 18.36 87 ARG A O 1
ATOM 688 N N . ILE A 1 88 ? -9.970 -58.849 151.072 1.00 17.16 88 ILE A N 1
ATOM 689 C CA . ILE A 1 88 ? -10.130 -59.958 152.010 1.00 12.80 88 ILE A CA 1
ATOM 690 C C . ILE A 1 88 ? -11.442 -60.690 151.753 1.00 15.76 88 ILE A C 1
ATOM 691 O O . ILE A 1 88 ? -11.490 -61.927 151.724 1.00 17.02 88 ILE A O 1
ATOM 696 N N . ALA A 1 89 ? -12.530 -59.936 151.574 1.00 9.53 89 ALA A N 1
ATOM 697 C CA . ALA A 1 89 ? -13.826 -60.551 151.298 1.00 20.05 89 ALA A CA 1
ATOM 698 C C . ALA A 1 89 ? -13.781 -61.419 150.045 1.00 18.80 89 ALA A C 1
ATOM 699 O O . ALA A 1 89 ? -14.363 -62.510 150.017 1.00 14.86 89 ALA A O 1
ATOM 701 N N . GLU A 1 90 ? -13.088 -60.956 149.000 1.00 18.51 90 GLU A N 1
ATOM 702 C CA . GLU A 1 90 ? -12.992 -61.747 147.777 1.00 12.61 90 GLU A CA 1
ATOM 703 C C . GLU A 1 90 ? -12.199 -63.027 148.006 1.00 17.43 90 GLU A C 1
ATOM 704 O O . GLU A 1 90 ? -12.550 -64.085 147.470 1.00 17.44 90 GLU A O 1
ATOM 710 N N . GLU A 1 91 ? -11.124 -62.951 148.796 1.00 16.14 91 GLU A N 1
ATOM 711 C CA . GLU A 1 91 ? -10.319 -64.137 149.067 1.00 16.18 91 GLU A CA 1
ATOM 712 C C . GLU A 1 91 ? -11.062 -65.124 149.961 1.00 14.08 91 GLU A C 1
ATOM 713 O O . GLU A 1 91 ? -10.976 -66.341 149.754 1.00 16.01 91 GLU A O 1
ATOM 719 N N . ALA A 1 92 ? -11.789 -64.623 150.963 1.00 16.43 92 ALA A N 1
ATOM 720 C CA . ALA A 1 92 ? -12.526 -65.515 151.854 1.00 17.79 92 ALA A CA 1
ATOM 721 C C . ALA A 1 92 ? -13.619 -66.264 151.102 1.00 15.98 92 ALA A C 1
ATOM 722 O O . ALA A 1 92 ? -13.785 -67.477 151.278 1.00 15.10 92 ALA A O 1
ATOM 724 N N . SER A 1 93 ? -14.372 -65.558 150.253 1.00 12.06 93 SER A N 1
ATOM 725 C CA . SER A 1 93 ? -15.398 -66.219 149.451 1.00 19.11 93 SER A CA 1
ATOM 726 C C . SER A 1 93 ? -14.776 -67.223 148.490 1.00 16.99 93 SER A C 1
ATOM 727 O O . SER A 1 93 ? -15.341 -68.296 148.247 1.00 17.80 93 SER A O 1
ATOM 730 N N . LEU A 1 94 ? -13.611 -66.887 147.928 1.00 15.77 94 LEU A N 1
ATOM 731 C CA . LEU A 1 94 ? -12.925 -67.808 147.029 1.00 16.26 94 LEU A CA 1
ATOM 732 C C . LEU A 1 94 ? -12.503 -69.075 147.760 1.00 14.25 94 LEU A C 1
ATOM 733 O O . LEU A 1 94 ? -12.674 -70.186 147.243 1.00 14.41 94 LEU A O 1
ATOM 738 N N . LEU A 1 95 ? -11.942 -68.927 148.962 1.00 17.01 95 LEU A N 1
ATOM 739 C CA . LEU A 1 95 ? -11.519 -70.091 149.734 1.00 13.54 95 LEU A CA 1
ATOM 740 C C . LEU A 1 95 ? -12.713 -70.918 150.194 1.00 11.64 95 LEU A C 1
ATOM 741 O O . LEU A 1 95 ? -12.646 -72.152 150.218 1.00 14.59 95 LEU A O 1
ATOM 746 N N . ASP A 1 96 ? -13.805 -70.255 150.582 1.00 13.44 96 ASP A N 1
ATOM 747 C CA . ASP A 1 96 ? -15.027 -70.976 150.928 1.00 19.97 96 ASP A CA 1
ATOM 748 C C . ASP A 1 96 ? -15.484 -71.874 149.783 1.00 21.88 96 ASP A C 1
ATOM 749 O O . ASP A 1 96 ? -15.858 -73.032 150.003 1.00 22.58 96 ASP A O 1
ATOM 754 N N . GLN A 1 97 ? -15.451 -71.359 148.552 1.00 20.14 97 GLN A N 1
ATOM 755 C CA . GLN A 1 97 ? -15.877 -72.148 147.400 1.00 21.38 97 GLN A CA 1
ATOM 756 C C . GLN A 1 97 ? -14.892 -73.270 147.093 1.00 19.13 97 GLN A C 1
ATOM 757 O O . GLN A 1 97 ? -15.285 -74.435 146.956 1.00 14.43 97 GLN A O 1
ATOM 763 N N . MET A 1 98 ? -13.603 -72.939 146.972 1.00 16.21 98 MET A N 1
ATOM 764 C CA . MET A 1 98 ? -12.629 -73.921 146.505 1.00 19.48 98 MET A CA 1
ATOM 765 C C . MET A 1 98 ? -12.430 -75.053 147.505 1.00 19.87 98 MET A C 1
ATOM 766 O O . MET A 1 98 ? -12.198 -76.198 147.100 1.00 24.90 98 MET A O 1
ATOM 771 N N . SER A 1 99 ? -12.520 -74.765 148.801 1.00 21.83 99 SER A N 1
ATOM 772 C CA . SER A 1 99 ? -12.270 -75.759 149.835 1.00 20.04 99 SER A CA 1
ATOM 773 C C . SER A 1 99 ? -13.542 -76.422 150.341 1.00 23.15 99 SER A C 1
ATOM 774 O O . SER A 1 99 ? -13.472 -77.230 151.271 1.00 25.10 99 SER A O 1
ATOM 777 N N . ASP A 1 100 ? -14.696 -76.093 149.756 1.00 25.91 100 ASP A N 1
ATOM 778 C CA . ASP A 1 100 ? -15.984 -76.674 150.140 1.00 26.36 100 ASP A CA 1
ATOM 779 C C . ASP A 1 100 ? -16.316 -76.363 151.601 1.00 26.75 100 ASP A C 1
ATOM 780 O O . ASP A 1 100 ? -16.721 -77.234 152.373 1.00 23.26 100 ASP A O 1
ATOM 785 N N . GLY A 1 101 ? -16.137 -75.098 151.978 1.00 20.22 101 GLY A N 1
ATOM 786 C CA . GLY A 1 101 ? -16.556 -74.644 153.289 1.00 22.55 101 GLY A CA 1
ATOM 787 C C . GLY A 1 101 ? -15.604 -74.947 154.422 1.00 22.81 101 GLY A C 1
ATOM 788 O O . GLY A 1 101 ? -16.041 -75.029 155.574 1.00 21.14 101 GLY A O 1
ATOM 789 N N . ARG A 1 102 ? -14.316 -75.119 154.138 1.00 23.30 102 ARG A N 1
ATOM 790 C CA . ARG A 1 102 ? -13.347 -75.507 155.154 1.00 16.70 102 ARG A CA 1
ATOM 791 C C . ARG A 1 102 ? -12.461 -74.357 155.613 1.00 12.69 102 ARG A C 1
ATOM 792 O O . ARG A 1 102 ? -11.561 -74.578 156.428 1.00 15.55 102 ARG A O 1
ATOM 800 N N . PHE A 1 103 ? -12.685 -73.141 155.121 1.00 15.84 103 PHE A N 1
ATOM 801 C CA . PHE A 1 103 ? -11.868 -72.003 155.515 1.00 18.06 103 PHE A CA 1
ATOM 802 C C . PHE A 1 103 ? -12.468 -71.292 156.721 1.00 18.43 103 PHE A C 1
ATOM 803 O O . PHE A 1 103 ? -13.677 -71.047 156.778 1.00 20.26 103 PHE A O 1
ATOM 811 N N . ILE A 1 104 ? -11.609 -70.960 157.683 1.00 16.91 104 ILE A N 1
ATOM 812 C CA . ILE A 1 104 ? -11.987 -70.229 158.888 1.00 16.72 104 ILE A CA 1
ATOM 813 C C . ILE A 1 104 ? -11.289 -68.877 158.852 1.00 15.97 104 ILE A C 1
ATOM 814 O O . ILE A 1 104 ? -10.081 -68.804 158.604 1.00 23.50 104 ILE A O 1
ATOM 819 N N . LEU A 1 105 ? -12.043 -67.809 159.093 1.00 16.41 105 LEU A N 1
ATOM 820 C CA . LEU A 1 105 ? -11.506 -66.452 159.004 1.00 14.12 105 LEU A CA 1
ATOM 821 C C . LEU A 1 105 ? -11.218 -65.938 160.411 1.00 18.19 105 LEU A C 1
ATOM 822 O O . LEU A 1 105 ? -12.052 -65.292 161.043 1.00 21.17 105 LEU A O 1
ATOM 827 N N . GLY A 1 106 ? -10.011 -66.227 160.903 1.00 20.29 106 GLY A N 1
ATOM 828 C CA . GLY A 1 106 ? -9.538 -65.595 162.123 1.00 14.31 106 GLY A CA 1
ATOM 829 C C . GLY A 1 106 ? -8.990 -64.216 161.811 1.00 13.74 106 GLY A C 1
ATOM 830 O O . GLY A 1 106 ? -8.146 -64.056 160.923 1.00 15.60 106 GLY A O 1
ATOM 831 N N . LEU A 1 107 ? -9.468 -63.215 162.544 1.00 11.37 107 LEU A N 1
ATOM 832 C CA . LEU A 1 107 ? -9.150 -61.822 162.272 1.00 15.69 107 LEU A CA 1
ATOM 833 C C . LEU A 1 107 ? -8.412 -61.202 163.450 1.00 18.51 107 LEU A C 1
ATOM 834 O O . LEU A 1 107 ? -8.409 -61.733 164.564 1.00 15.54 107 LEU A O 1
ATOM 839 N N . SER A 1 108 ? -7.787 -60.056 163.187 1.00 16.94 108 SER A N 1
ATOM 840 C CA . SER A 1 108 ? -7.050 -59.343 164.218 1.00 16.32 108 SER A CA 1
ATOM 841 C C . SER A 1 108 ? -6.947 -57.873 163.843 1.00 17.84 108 SER A C 1
ATOM 842 O O . SER A 1 108 ? -6.853 -57.522 162.664 1.00 22.58 108 SER A O 1
ATOM 845 N N . ASP A 1 109 ? -6.985 -57.022 164.864 1.00 17.38 109 ASP A N 1
ATOM 846 C CA . ASP A 1 109 ? -6.566 -55.639 164.724 1.00 17.20 109 ASP A CA 1
ATOM 847 C C . ASP A 1 109 ? -5.043 -55.580 164.587 1.00 16.38 109 ASP A C 1
ATOM 848 O O . ASP A 1 109 ? -4.338 -56.579 164.755 1.00 19.75 109 ASP A O 1
ATOM 853 N N . CYS A 1 110 ? -4.530 -54.395 164.266 1.00 13.96 110 CYS A N 1
ATOM 854 C CA . CYS A 1 110 ? -3.088 -54.203 164.214 1.00 16.13 110 CYS A CA 1
ATOM 855 C C . CYS A 1 110 ? -2.539 -54.013 165.623 1.00 21.22 110 CYS A C 1
ATOM 856 O O . CYS A 1 110 ? -3.120 -53.292 166.439 1.00 25.18 110 CYS A O 1
ATOM 859 N N . VAL A 1 111 ? -1.413 -54.665 165.908 1.00 22.45 111 VAL A N 1
ATOM 860 C CA . VAL A 1 111 ? -0.787 -54.617 167.222 1.00 25.93 111 VAL A CA 1
ATOM 861 C C . VAL A 1 111 ? 0.659 -54.129 167.143 1.00 26.38 111 VAL A C 1
ATOM 862 O O . VAL A 1 111 ? 1.429 -54.316 168.079 1.00 29.06 111 VAL A O 1
ATOM 866 N N . SER A 1 112 ? 1.037 -53.496 166.036 1.00 22.90 112 SER A N 1
ATOM 867 C CA . SER A 1 112 ? 2.402 -53.020 165.828 1.00 21.04 112 SER A CA 1
ATOM 868 C C . SER A 1 112 ? 2.339 -51.597 165.291 1.00 27.81 112 SER A C 1
ATOM 869 O O . SER A 1 112 ? 1.846 -51.371 164.181 1.00 27.90 112 SER A O 1
ATOM 872 N N . ASP A 1 113 ? 2.834 -50.641 166.082 1.00 23.70 113 ASP A N 1
ATOM 873 C CA . ASP A 1 113 ? 2.883 -49.254 165.630 1.00 30.15 113 ASP A CA 1
ATOM 874 C C . ASP A 1 113 ? 3.740 -49.097 164.381 1.00 32.72 113 ASP A C 1
ATOM 875 O O . ASP A 1 113 ? 3.489 -48.202 163.566 1.00 33.34 113 ASP A O 1
ATOM 880 N N . PHE A 1 114 ? 4.760 -49.944 164.219 1.00 23.67 114 PHE A N 1
ATOM 881 C CA . PHE A 1 114 ? 5.569 -49.898 163.006 1.00 30.97 114 PHE A CA 1
ATOM 882 C C . PHE A 1 114 ? 4.721 -50.188 161.773 1.00 25.99 114 PHE A C 1
ATOM 883 O O . PHE A 1 114 ? 4.843 -49.504 160.750 1.00 31.79 114 PHE A O 1
ATOM 891 N N . GLU A 1 115 ? 3.856 -51.204 161.851 1.00 27.92 115 GLU A N 1
ATOM 892 C CA . GLU A 1 115 ? 3.011 -51.553 160.712 1.00 28.42 115 GLU A CA 1
ATOM 893 C C . GLU A 1 115 ? 2.014 -50.445 160.397 1.00 26.79 115 GLU A C 1
ATOM 894 O O . GLU A 1 115 ? 1.709 -50.195 159.225 1.00 30.39 115 GLU A O 1
ATOM 900 N N . MET A 1 116 ? 1.487 -49.779 161.428 1.00 28.24 116 MET A N 1
ATOM 901 C CA . MET A 1 116 ? 0.579 -48.660 161.196 1.00 30.10 116 MET A CA 1
ATOM 902 C C . MET A 1 116 ? 1.262 -47.552 160.403 1.00 30.03 116 MET A C 1
ATOM 903 O O . MET A 1 116 ? 0.650 -46.943 159.518 1.00 26.10 116 MET A O 1
ATOM 908 N N . ASP A 1 117 ? 2.533 -47.280 160.705 1.00 24.48 117 ASP A N 1
ATOM 909 C CA . ASP A 1 117 ? 3.287 -46.298 159.932 1.00 24.22 117 ASP A CA 1
ATOM 910 C C . ASP A 1 117 ? 3.629 -46.832 158.547 1.00 29.46 117 ASP A C 1
ATOM 911 O O . ASP A 1 117 ? 3.542 -46.100 157.554 1.00 21.01 117 ASP A O 1
ATOM 916 N N . PHE A 1 118 ? 4.040 -48.102 158.468 1.00 27.96 118 PHE A N 1
ATOM 917 C CA . PHE A 1 118 ? 4.446 -48.689 157.194 1.00 23.16 118 PHE A CA 1
ATOM 918 C C . PHE A 1 118 ? 3.336 -48.604 156.153 1.00 26.49 118 PHE A C 1
ATOM 919 O O . PHE A 1 118 ? 3.591 -48.262 154.992 1.00 20.08 118 PHE A O 1
ATOM 927 N N . PHE A 1 119 ? 2.098 -48.906 156.545 1.00 22.86 119 PHE A N 1
ATOM 928 C CA . PHE A 1 119 ? 0.975 -48.924 155.617 1.00 23.50 119 PHE A CA 1
ATOM 929 C C . PHE A 1 119 ? 0.141 -47.647 155.677 1.00 26.01 119 PHE A C 1
ATOM 930 O O . PHE A 1 119 ? -1.003 -47.641 155.209 1.00 26.08 119 PHE A O 1
ATOM 938 N N . LYS A 1 120 ? 0.697 -46.570 156.235 1.00 28.94 120 LYS A N 1
ATOM 939 C CA . LYS A 1 120 ? 0.092 -45.236 156.200 1.00 23.60 120 LYS A CA 1
ATOM 940 C C . LYS A 1 120 ? -1.325 -45.232 156.778 1.00 28.03 120 LYS A C 1
ATOM 941 O O . LYS A 1 120 ? -2.273 -44.748 156.157 1.00 36.41 120 LYS A O 1
ATOM 947 N N . ARG A 1 121 ? -1.463 -45.771 157.984 1.00 25.11 121 ARG A N 1
ATOM 948 C CA . ARG A 1 121 ? -2.730 -45.781 158.705 1.00 31.41 121 ARG A CA 1
ATOM 949 C C . ARG A 1 121 ? -2.635 -44.845 159.904 1.00 32.23 121 ARG A C 1
ATOM 950 O O . ARG A 1 121 ? -1.661 -44.901 160.662 1.00 34.00 121 ARG A O 1
ATOM 958 N N . GLN A 1 122 ? -3.646 -43.992 160.074 1.00 31.67 122 GLN A N 1
ATOM 959 C CA . GLN A 1 122 ? -3.645 -43.031 161.173 1.00 34.79 122 GLN A CA 1
ATOM 960 C C . GLN A 1 122 ? -3.809 -43.747 162.509 1.00 35.62 122 GLN A C 1
ATOM 961 O O . GLN A 1 122 ? -4.678 -44.610 162.660 1.00 35.09 122 GLN A O 1
ATOM 967 N N . ARG A 1 123 ? -2.964 -43.388 163.479 1.00 37.62 123 ARG A N 1
ATOM 968 C CA . ARG A 1 123 ? -3.012 -44.037 164.787 1.00 35.17 123 ARG A CA 1
ATOM 969 C C . ARG A 1 123 ? -4.256 -43.637 165.575 1.00 29.58 123 ARG A C 1
ATOM 970 O O . ARG A 1 123 ? -4.876 -44.483 166.231 1.00 33.25 123 ARG A O 1
ATOM 978 N N . ASP A 1 124 ? -4.624 -42.352 165.544 1.00 28.16 124 ASP A N 1
ATOM 979 C CA . ASP A 1 124 ? -5.727 -41.872 166.374 1.00 31.68 124 ASP A CA 1
ATOM 980 C C . ASP A 1 124 ? -7.062 -42.506 166.004 1.00 36.05 124 ASP A C 1
ATOM 981 O O . ASP A 1 124 ? -7.970 -42.564 166.841 1.00 39.58 124 ASP A O 1
ATOM 986 N N . SER A 1 125 ? -7.208 -42.989 164.771 1.00 37.84 125 SER A N 1
ATOM 987 C CA . SER A 1 125 ? -8.460 -43.591 164.331 1.00 32.25 125 SER A CA 1
ATOM 988 C C . SER A 1 125 ? -8.346 -45.095 164.120 1.00 29.85 125 SER A C 1
ATOM 989 O O . SER A 1 125 ? -9.138 -45.671 163.366 1.00 26.52 125 SER A O 1
ATOM 992 N N . GLN A 1 126 ? -7.377 -45.742 164.772 1.00 24.62 126 GLN A N 1
ATOM 993 C CA . GLN A 1 126 ? -7.140 -47.161 164.532 1.00 27.69 126 GLN A CA 1
ATOM 994 C C . GLN A 1 126 ? -8.376 -47.992 164.860 1.00 26.00 126 GLN A C 1
ATOM 995 O O . GLN A 1 126 ? -8.782 -48.857 164.075 1.00 30.06 126 GLN A O 1
ATOM 1001 N N . GLN A 1 127 ? -8.988 -47.741 166.020 1.00 28.33 127 GLN A N 1
ATOM 1002 C CA . GLN A 1 127 ? -10.176 -48.495 166.408 1.00 26.25 127 GLN A CA 1
ATOM 1003 C C . GLN A 1 127 ? -11.323 -48.269 165.430 1.00 22.85 127 GLN A C 1
ATOM 1004 O O . GLN A 1 127 ? -12.001 -49.222 165.026 1.00 24.31 127 GLN A O 1
ATOM 1010 N N . GLN A 1 128 ? -11.549 -47.016 165.028 1.00 22.92 128 GLN A N 1
ATOM 1011 C CA . GLN A 1 128 ? -12.644 -46.717 164.109 1.00 24.35 128 GLN A CA 1
ATOM 1012 C C . GLN A 1 128 ? -12.383 -47.279 162.715 1.00 27.38 128 GLN A C 1
ATOM 1013 O O . GLN A 1 128 ? -13.320 -47.714 162.035 1.00 25.03 128 GLN A O 1
ATOM 1019 N N . GLN A 1 129 ? -11.124 -47.273 162.264 1.00 22.61 129 GLN A N 1
ATOM 1020 C CA . GLN A 1 129 ? -10.810 -47.902 160.984 1.00 23.34 129 GLN A CA 1
ATOM 1021 C C . GLN A 1 129 ? -11.006 -49.410 161.047 1.00 23.56 129 GLN A C 1
ATOM 1022 O O . GLN A 1 129 ? -11.478 -50.021 160.081 1.00 26.60 129 GLN A O 1
ATOM 1028 N N . PHE A 1 130 ? -10.641 -50.025 162.174 1.00 23.88 130 PHE A N 1
ATOM 1029 C CA . PHE A 1 130 ? -10.843 -51.461 162.338 1.00 20.32 130 PHE A CA 1
ATOM 1030 C C . PHE A 1 130 ? -12.315 -51.827 162.196 1.00 21.59 130 PHE A C 1
ATOM 1031 O O . PHE A 1 130 ? -12.651 -52.863 161.609 1.00 19.72 130 PHE A O 1
ATOM 1039 N N . GLU A 1 131 ? -13.207 -50.988 162.723 1.00 20.75 131 GLU A N 1
ATOM 1040 C CA . GLU A 1 131 ? -14.631 -51.298 162.681 1.00 25.11 131 GLU A CA 1
ATOM 1041 C C . GLU A 1 131 ? -15.216 -51.046 161.298 1.00 26.27 131 GLU A C 1
ATOM 1042 O O . GLU A 1 131 ? -16.044 -51.830 160.820 1.00 27.79 131 GLU A O 1
ATOM 1048 N N . ALA A 1 132 ? -14.797 -49.961 160.641 1.00 24.62 132 ALA A N 1
ATOM 1049 C CA . ALA A 1 132 ? -15.243 -49.710 159.275 1.00 27.87 132 ALA A CA 1
ATOM 1050 C C . ALA A 1 132 ? -14.735 -50.779 158.316 1.00 26.50 132 ALA A C 1
ATOM 1051 O O . ALA A 1 132 ? -15.432 -51.136 157.359 1.00 28.75 132 ALA A O 1
ATOM 1053 N N . CYS A 1 133 ? -13.530 -51.303 158.554 1.00 25.31 133 CYS A N 1
ATOM 1054 C CA A CYS A 1 133 ? -12.993 -52.343 157.680 0.54 22.66 133 CYS A CA 1
ATOM 1055 C CA B CYS A 1 133 ? -12.994 -52.342 157.680 0.46 22.57 133 CYS A CA 1
ATOM 1056 C C . CYS A 1 133 ? -13.724 -53.665 157.880 1.00 19.39 133 CYS A C 1
ATOM 1057 O O . CYS A 1 133 ? -13.942 -54.409 156.916 1.00 22.56 133 CYS A O 1
ATOM 1062 N N . TYR A 1 134 ? -14.107 -53.979 159.120 1.00 21.23 134 TYR A N 1
ATOM 1063 C CA . TYR A 1 134 ? -14.840 -55.218 159.359 1.00 19.68 134 TYR A CA 1
ATOM 1064 C C . TYR A 1 134 ? -16.207 -55.192 158.690 1.00 17.34 134 TYR A C 1
ATOM 1065 O O . TYR A 1 134 ? -16.638 -56.196 158.111 1.00 19.35 134 TYR A O 1
ATOM 1074 N N . GLU A 1 135 ? -16.908 -54.058 158.772 1.00 17.19 135 GLU A N 1
ATOM 1075 C CA . GLU A 1 135 ? -18.251 -53.975 158.208 1.00 18.68 135 GLU A CA 1
ATOM 1076 C C . GLU A 1 135 ? -18.241 -54.249 156.710 1.00 23.18 135 GLU A C 1
ATOM 1077 O O . GLU A 1 135 ? -19.124 -54.942 156.193 1.00 22.39 135 GLU A O 1
ATOM 1083 N N . ILE A 1 136 ? -17.243 -53.722 156.000 1.00 21.07 136 ILE A N 1
ATOM 1084 C CA . ILE A 1 136 ? -17.161 -53.930 154.558 1.00 19.46 136 ILE A CA 1
ATOM 1085 C C . ILE A 1 136 ? -16.906 -55.398 154.234 1.00 22.00 136 ILE A C 1
ATOM 1086 O O . ILE A 1 136 ? -17.603 -55.995 153.404 1.00 18.43 136 ILE A O 1
ATOM 1091 N N . LEU A 1 137 ? -15.908 -56.006 154.882 1.00 18.38 137 LEU A N 1
ATOM 1092 C CA . LEU A 1 137 ? -15.593 -57.401 154.585 1.00 17.55 137 LEU A CA 1
ATOM 1093 C C . LEU A 1 137 ? -16.728 -58.325 155.011 1.00 20.07 137 LEU A C 1
ATOM 1094 O O . LEU A 1 137 ? -17.030 -59.303 154.319 1.00 22.86 137 LEU A O 1
ATOM 1099 N N . ASN A 1 138 ? -17.374 -58.028 156.141 1.00 23.55 138 ASN A N 1
ATOM 1100 C CA . ASN A 1 138 ? -18.453 -58.889 156.616 1.00 21.58 138 ASN A CA 1
ATOM 1101 C C . ASN A 1 138 ? -19.694 -58.747 155.742 1.00 17.73 138 ASN A C 1
ATOM 1102 O O . ASN A 1 138 ? -20.413 -59.728 155.516 1.00 16.32 138 ASN A O 1
ATOM 1107 N N . ASP A 1 139 ? -19.970 -57.535 155.255 1.00 21.51 139 ASP A N 1
ATOM 1108 C CA . ASP A 1 139 ? -21.030 -57.356 154.265 1.00 23.43 139 ASP A CA 1
ATOM 1109 C C . ASP A 1 139 ? -20.792 -58.240 153.047 1.00 19.99 139 ASP A C 1
ATOM 1110 O O . ASP A 1 139 ? -21.688 -58.972 152.609 1.00 25.07 139 ASP A O 1
ATOM 1115 N N . GLY A 1 140 ? -19.583 -58.177 152.482 1.00 19.04 140 GLY A N 1
ATOM 1116 C CA . GLY A 1 140 ? -19.292 -58.943 151.280 1.00 21.81 140 GLY A CA 1
ATOM 1117 C C . GLY A 1 140 ? -19.361 -60.443 151.496 1.00 22.34 140 GLY A C 1
ATOM 1118 O O . GLY A 1 140 ? -19.777 -61.188 150.606 1.00 25.25 140 GLY A O 1
ATOM 1119 N N . ILE A 1 141 ? -18.948 -60.908 152.676 1.00 19.39 141 ILE A N 1
ATOM 1120 C CA . ILE A 1 141 ? -18.926 -62.345 152.930 1.00 18.40 141 ILE A CA 1
ATOM 1121 C C . ILE A 1 141 ? -20.339 -62.893 153.094 1.00 23.27 141 ILE A C 1
ATOM 1122 O O . ILE A 1 141 ? -20.625 -64.024 152.681 1.00 28.20 141 ILE A O 1
ATOM 1127 N N . THR A 1 142 ? -21.248 -62.109 153.673 1.00 23.03 142 THR A N 1
ATOM 1128 C CA . THR A 1 142 ? -22.586 -62.598 153.975 1.00 26.85 142 THR A CA 1
ATOM 1129 C C . THR A 1 142 ? -23.634 -62.197 152.944 1.00 28.41 142 THR A C 1
ATOM 1130 O O . THR A 1 142 ? -24.680 -62.851 152.869 1.00 26.93 142 THR A O 1
ATOM 1134 N N . THR A 1 143 ? -23.387 -61.149 152.151 1.00 24.72 143 THR A N 1
ATOM 1135 C CA . THR A 1 143 ? -24.338 -60.706 151.139 1.00 26.11 143 THR A CA 1
ATOM 1136 C C . THR A 1 143 ? -23.772 -60.649 149.725 1.00 28.20 143 THR A C 1
ATOM 1137 O O . THR A 1 143 ? -24.544 -60.415 148.787 1.00 31.22 143 THR A O 1
ATOM 1141 N N . ASN A 1 144 ? -22.461 -60.837 149.546 1.00 19.56 144 ASN A N 1
ATOM 1142 C CA . ASN A 1 144 ? -21.804 -60.757 148.236 1.00 29.02 144 ASN A CA 1
ATOM 1143 C C . ASN A 1 144 ? -21.899 -59.358 147.631 1.00 25.38 144 ASN A C 1
ATOM 1144 O O . ASN A 1 144 ? -21.859 -59.194 146.410 1.00 27.70 144 ASN A O 1
ATOM 1149 N N . TYR A 1 145 ? -22.025 -58.338 148.478 1.00 23.71 145 TYR A N 1
ATOM 1150 C CA . TYR A 1 145 ? -22.049 -56.953 148.033 1.00 21.59 145 TYR A CA 1
ATOM 1151 C C . TYR A 1 145 ? -21.325 -56.084 149.048 1.00 21.93 145 TYR A C 1
ATOM 1152 O O . TYR A 1 145 ? -21.455 -56.291 150.257 1.00 27.09 145 TYR A O 1
ATOM 1161 N N . CYS A 1 146 ? -20.563 -55.113 148.550 1.00 19.94 146 CYS A N 1
ATOM 1162 C CA . CYS A 1 146 ? -19.856 -54.167 149.398 1.00 26.56 146 CYS A CA 1
ATOM 1163 C C . CYS A 1 146 ? -20.223 -52.745 149.003 1.00 25.00 146 CYS A C 1
ATOM 1164 O O . CYS A 1 146 ? -20.470 -52.450 147.831 1.00 30.59 146 CYS A O 1
ATOM 1167 N N . TYR A 1 147 ? -20.251 -51.868 150.002 1.00 28.51 147 TYR A N 1
ATOM 1168 C CA . TYR A 1 147 ? -20.539 -50.457 149.800 1.00 25.87 147 TYR A CA 1
ATOM 1169 C C . TYR A 1 147 ? -19.952 -49.690 150.975 1.00 29.90 147 TYR A C 1
ATOM 1170 O O . TYR A 1 147 ? -19.946 -50.190 152.102 1.00 27.95 147 TYR A O 1
ATOM 1179 N N . ALA A 1 148 ? -19.456 -48.486 150.706 1.00 30.63 148 ALA A N 1
ATOM 1180 C CA . ALA A 1 148 ? -18.834 -47.678 151.744 1.00 26.03 148 ALA A CA 1
ATOM 1181 C C . ALA A 1 148 ? -19.038 -46.204 151.432 1.00 32.16 148 ALA A C 1
ATOM 1182 O O . ALA A 1 148 ? -18.934 -45.786 150.276 1.00 33.79 148 ALA A O 1
ATOM 1184 N N . ASN A 1 149 ? -19.332 -45.422 152.478 1.00 32.66 149 ASN A N 1
ATOM 1185 C CA . ASN A 1 149 ? -19.482 -43.970 152.365 1.00 30.54 149 ASN A CA 1
ATOM 1186 C C . ASN A 1 149 ? -19.154 -43.363 153.733 1.00 35.35 149 ASN A C 1
ATOM 1187 O O . ASN A 1 149 ? -20.029 -42.940 154.493 1.00 39.07 149 ASN A O 1
ATOM 1192 N N . ASN A 1 150 ? -17.862 -43.323 154.046 1.00 32.80 150 ASN A N 1
ATOM 1193 C CA . ASN A 1 150 ? -17.382 -42.766 155.303 1.00 27.20 150 ASN A CA 1
ATOM 1194 C C . ASN A 1 150 ? -15.985 -42.196 155.075 1.00 35.03 150 ASN A C 1
ATOM 1195 O O . ASN A 1 150 ? -15.540 -42.035 153.935 1.00 30.54 150 ASN A O 1
ATOM 1200 N N . ASP A 1 151 ? -15.291 -41.889 156.169 1.00 35.44 151 ASP A N 1
ATOM 1201 C CA . ASP A 1 151 ? -13.994 -41.225 156.118 1.00 40.16 151 ASP A CA 1
ATOM 1202 C C . ASP A 1 151 ? -12.826 -42.182 155.918 1.00 34.39 151 ASP A C 1
ATOM 1203 O O . ASP A 1 151 ? -11.682 -41.724 155.834 1.00 42.30 151 ASP A O 1
ATOM 1208 N N . PHE A 1 152 ? -13.072 -43.487 155.844 1.00 30.08 152 PHE A N 1
ATOM 1209 C CA . PHE A 1 152 ? -12.010 -44.458 155.610 1.00 31.00 152 PHE A CA 1
ATOM 1210 C C . PHE A 1 152 ? -12.131 -45.158 154.267 1.00 36.03 152 PHE A C 1
ATOM 1211 O O . PHE A 1 152 ? -11.114 -45.427 153.625 1.00 44.30 152 PHE A O 1
ATOM 1219 N N . TYR A 1 153 ? -13.348 -45.461 153.827 1.00 32.55 153 TYR A N 1
ATOM 1220 C CA . TYR A 1 153 ? -13.584 -46.057 152.521 1.00 34.48 153 TYR A CA 1
ATOM 1221 C C . TYR A 1 153 ? -14.833 -45.446 151.910 1.00 33.43 153 TYR A C 1
ATOM 1222 O O . TYR A 1 153 ? -15.838 -45.246 152.597 1.00 35.04 153 TYR A O 1
ATOM 1231 N N . ASN A 1 154 ? -14.758 -45.140 150.618 1.00 40.87 154 ASN A N 1
ATOM 1232 C CA . ASN A 1 154 ? -15.885 -44.553 149.901 1.00 35.25 154 ASN A CA 1
ATOM 1233 C C . ASN A 1 154 ? -15.813 -45.066 148.470 1.00 37.78 154 ASN A C 1
ATOM 1234 O O . ASN A 1 154 ? -14.926 -44.664 147.711 1.00 41.94 154 ASN A O 1
ATOM 1239 N N . PHE A 1 155 ? -16.740 -45.947 148.109 1.00 34.93 155 PHE A N 1
ATOM 1240 C CA . PHE A 1 155 ? -16.796 -46.519 146.771 1.00 34.48 155 PHE A CA 1
ATOM 1241 C C . PHE A 1 155 ? -18.225 -46.973 146.509 1.00 32.29 155 PHE A C 1
ATOM 1242 O O . PHE A 1 155 ? -18.973 -47.250 147.453 1.00 35.59 155 PHE A O 1
ATOM 1250 N N . PRO A 1 156 ? -18.634 -47.055 145.244 1.00 28.87 156 PRO A N 1
ATOM 1251 C CA . PRO A 1 156 ? -20.013 -47.456 144.942 1.00 32.79 156 PRO A CA 1
ATOM 1252 C C . PRO A 1 156 ? -20.242 -48.933 145.227 1.00 27.34 156 PRO A C 1
ATOM 1253 O O . PRO A 1 156 ? -19.316 -49.715 145.452 1.00 24.49 156 PRO A O 1
ATOM 1257 N N . LYS A 1 157 ? -21.519 -49.310 145.208 1.00 26.33 157 LYS A N 1
ATOM 1258 C CA . LYS A 1 157 ? -21.907 -50.682 145.501 1.00 23.81 157 LYS A CA 1
ATOM 1259 C C . LYS A 1 157 ? -21.415 -51.620 144.404 1.00 30.58 157 LYS A C 1
ATOM 1260 O O . LYS A 1 157 ? -21.653 -51.384 143.216 1.00 28.90 157 LYS A O 1
ATOM 1266 N N . ILE A 1 158 ? -20.726 -52.691 144.808 1.00 29.34 158 ILE A N 1
ATOM 1267 C CA . ILE A 1 158 ? -20.179 -53.675 143.884 1.00 25.80 158 ILE A CA 1
ATOM 1268 C C . ILE A 1 158 ? -20.444 -55.073 144.427 1.00 25.89 158 ILE A C 1
ATOM 1269 O O . ILE A 1 158 ? -20.687 -55.267 145.620 1.00 21.59 158 ILE A O 1
ATOM 1274 N N . SER A 1 159 ? -20.392 -56.055 143.530 1.00 23.09 159 SER A N 1
ATOM 1275 C CA . SER A 1 159 ? -20.553 -57.451 143.907 1.00 22.50 159 SER A CA 1
ATOM 1276 C C . SER A 1 159 ? -19.202 -58.098 144.191 1.00 27.03 159 SER A C 1
ATOM 1277 O O . SER A 1 159 ? -18.177 -57.727 143.613 1.00 27.89 159 SER A O 1
ATOM 1280 N N . ILE A 1 160 ? -19.217 -59.079 145.089 1.00 26.34 160 ILE A N 1
ATOM 1281 C CA . ILE A 1 160 ? -18.029 -59.828 145.485 1.00 22.01 160 ILE A CA 1
ATOM 1282 C C . ILE A 1 160 ? -18.110 -61.212 144.857 1.00 26.92 160 ILE A C 1
ATOM 1283 O O . ILE A 1 160 ? -19.050 -61.970 145.125 1.00 31.55 160 ILE A O 1
ATOM 1288 N N . ASN A 1 161 ? -17.127 -61.541 144.020 1.00 24.67 161 ASN A N 1
ATOM 1289 C CA . ASN A 1 161 ? -17.036 -62.846 143.388 1.00 21.95 161 ASN A CA 1
ATOM 1290 C C . ASN A 1 161 ? -15.880 -63.648 143.976 1.00 26.00 161 ASN A C 1
ATOM 1291 O O . ASN A 1 161 ? -14.841 -63.073 144.318 1.00 29.64 161 ASN A O 1
ATOM 1296 N N . PRO A 1 162 ? -16.026 -64.976 144.112 1.00 22.05 162 PRO A N 1
ATOM 1297 C CA . PRO A 1 162 ? -17.219 -65.741 143.734 1.00 23.49 162 PRO A CA 1
ATOM 1298 C C . PRO A 1 162 ? -18.327 -65.704 144.782 1.00 29.04 162 PRO A C 1
ATOM 1299 O O . PRO A 1 162 ? -18.128 -65.176 145.877 1.00 31.75 162 PRO A O 1
ATOM 1303 N N . HIS A 1 163 ? -19.483 -66.264 144.432 1.00 28.89 163 HIS A N 1
ATOM 1304 C CA . HIS A 1 163 ? -20.604 -66.337 145.360 1.00 30.81 163 HIS A CA 1
ATOM 1305 C C . HIS A 1 163 ? -20.226 -67.159 146.584 1.00 31.62 163 HIS A C 1
ATOM 1306 O O . HIS A 1 163 ? -19.746 -68.290 146.464 1.00 30.62 163 HIS A O 1
ATOM 1313 N N . CYS A 1 164 ? -20.440 -66.587 147.767 1.00 40.08 164 CYS A N 1
ATOM 1314 C CA . CYS A 1 164 ? -20.115 -67.262 149.015 1.00 32.94 164 CYS A CA 1
ATOM 1315 C C . CYS A 1 164 ? -21.298 -68.113 149.458 1.00 30.15 164 CYS A C 1
ATOM 1316 O O . CYS A 1 164 ? -22.418 -67.610 149.594 1.00 33.45 164 CYS A O 1
ATOM 1319 N N . ILE A 1 165 ? -21.042 -69.402 149.684 1.00 28.90 165 ILE A N 1
ATOM 1320 C CA . ILE A 1 165 ? -22.102 -70.314 150.103 1.00 30.16 165 ILE A CA 1
ATOM 1321 C C . ILE A 1 165 ? -22.308 -70.264 151.613 1.00 29.38 165 ILE A C 1
ATOM 1322 O O . ILE A 1 165 ? -23.448 -70.274 152.093 1.00 24.64 165 ILE A O 1
ATOM 1327 N N . SER A 1 166 ? -21.220 -70.212 152.386 1.00 23.76 166 SER A N 1
ATOM 1328 C CA . SER A 1 166 ? -21.349 -70.282 153.839 1.00 31.05 166 SER A CA 1
ATOM 1329 C C . SER A 1 166 ? -22.012 -69.031 154.401 1.00 32.64 166 SER A C 1
ATOM 1330 O O . SER A 1 166 ? -22.864 -69.126 155.294 1.00 24.43 166 SER A O 1
ATOM 1333 N N . LYS A 1 167 ? -21.641 -67.857 153.885 1.00 30.30 167 LYS A N 1
ATOM 1334 C CA . LYS A 1 167 ? -22.191 -66.583 154.340 1.00 29.67 167 LYS A CA 1
ATOM 1335 C C . LYS A 1 167 ? -22.045 -66.417 155.849 1.00 29.23 167 LYS A C 1
ATOM 1336 O O . LYS A 1 167 ? -20.927 -66.380 156.372 1.00 27.16 167 LYS A O 1
ATOM 1342 N N . GLU A 1 168 ? -23.175 -66.310 156.552 1.00 22.43 168 GLU A N 1
ATOM 1343 C CA . GLU A 1 168 ? -23.157 -66.083 157.993 1.00 27.56 168 GLU A CA 1
ATOM 1344 C C . GLU A 1 168 ? -22.581 -67.261 158.767 1.00 30.39 168 GLU A C 1
ATOM 1345 O O . GLU A 1 168 ? -22.173 -67.085 159.920 1.00 29.17 168 GLU A O 1
ATOM 1351 N N . ASN A 1 169 ? -22.533 -68.448 158.167 1.00 23.30 169 ASN A N 1
ATOM 1352 C CA . ASN A 1 169 ? -22.000 -69.628 158.833 1.00 22.05 169 ASN A CA 1
ATOM 1353 C C . ASN A 1 169 ? -20.506 -69.814 158.606 1.00 24.43 169 ASN A C 1
ATOM 1354 O O . ASN A 1 169 ? -19.945 -70.820 159.053 1.00 22.99 169 ASN A O 1
ATOM 1359 N N . LEU A 1 170 ? -19.852 -68.876 157.927 1.00 24.05 170 LEU A N 1
ATOM 1360 C CA . LEU A 1 170 ? -18.398 -68.887 157.833 1.00 25.14 170 LEU A CA 1
ATOM 1361 C C . LEU A 1 170 ? -17.810 -68.420 159.160 1.00 22.68 170 LEU A C 1
ATOM 1362 O O . LEU A 1 170 ? -18.001 -67.266 159.558 1.00 19.50 170 LEU A O 1
ATOM 1367 N N . LYS A 1 171 ? -17.102 -69.315 159.845 1.00 21.19 171 LYS A N 1
ATOM 1368 C CA . LYS A 1 171 ? -16.640 -69.025 161.196 1.00 25.24 171 LYS A CA 1
ATOM 1369 C C . LYS A 1 171 ? -15.633 -67.883 161.201 1.00 21.37 171 LYS A C 1
ATOM 1370 O O . LYS A 1 171 ? -14.661 -67.887 160.440 1.00 17.33 171 LYS A O 1
ATOM 1376 N N . GLN A 1 172 ? -15.880 -66.903 162.064 1.00 20.30 172 GLN A N 1
ATOM 1377 C CA . GLN A 1 172 ? -14.993 -65.770 162.265 1.00 18.43 172 GLN A CA 1
ATOM 1378 C C . GLN A 1 172 ? -14.535 -65.758 163.716 1.00 17.83 172 GLN A C 1
ATOM 1379 O O . GLN A 1 172 ? -15.313 -66.065 164.624 1.00 14.05 172 GLN A O 1
ATOM 1385 N N . TYR A 1 173 ? -13.272 -65.403 163.929 1.00 18.31 173 TYR A N 1
ATOM 1386 C CA . TYR A 1 173 ? -12.716 -65.234 165.262 1.00 14.38 173 TYR A CA 1
ATOM 1387 C C . TYR A 1 173 ? -11.974 -63.907 165.314 1.00 16.75 173 TYR A C 1
ATOM 1388 O O . TYR A 1 173 ? -11.472 -63.421 164.296 1.00 14.15 173 TYR A O 1
ATOM 1397 N N . ILE A 1 174 ? -11.910 -63.320 166.505 1.00 12.17 174 ILE A N 1
ATOM 1398 C CA A ILE A 1 174 ? -11.317 -62.004 166.693 0.51 13.40 174 ILE A CA 1
ATOM 1399 C CA B ILE A 1 174 ? -11.332 -61.994 166.706 0.49 12.76 174 ILE A CA 1
ATOM 1400 C C . ILE A 1 174 ? -10.235 -62.106 167.755 1.00 16.96 174 ILE A C 1
ATOM 1401 O O . ILE A 1 174 ? -10.502 -62.531 168.887 1.00 19.01 174 ILE A O 1
ATOM 1410 N N . LEU A 1 175 ? -9.017 -61.718 167.390 1.00 12.78 175 LEU A N 1
ATOM 1411 C CA . LEU A 1 175 ? -7.905 -61.758 168.326 1.00 11.11 175 LEU A CA 1
ATOM 1412 C C . LEU A 1 175 ? -8.090 -60.690 169.398 1.00 15.93 175 LEU A C 1
ATOM 1413 O O . LEU A 1 175 ? -8.301 -59.513 169.089 1.00 14.47 175 LEU A O 1
ATOM 1418 N N . ALA A 1 176 ? -8.015 -61.103 170.663 1.00 11.57 176 ALA A N 1
ATOM 1419 C CA . ALA A 1 176 ? -8.238 -60.198 171.790 1.00 16.79 176 ALA A CA 1
ATOM 1420 C C . ALA A 1 176 ? -6.983 -59.356 171.974 1.00 16.53 176 ALA A C 1
ATOM 1421 O O . ALA A 1 176 ? -6.029 -59.755 172.643 1.00 14.43 176 ALA A O 1
ATOM 1423 N N . THR A 1 177 ? -6.990 -58.163 171.375 1.00 18.02 177 THR A N 1
ATOM 1424 C CA . THR A 1 177 ? -5.816 -57.305 171.345 1.00 17.95 177 THR A CA 1
ATOM 1425 C C . THR A 1 177 ? -5.943 -56.048 172.191 1.00 13.92 177 THR A C 1
ATOM 1426 O O . THR A 1 177 ? -4.922 -55.412 172.470 1.00 16.14 177 THR A O 1
ATOM 1430 N N . SER A 1 178 ? -7.152 -55.676 172.599 1.00 16.88 178 SER A N 1
ATOM 1431 C CA . SER A 1 178 ? -7.362 -54.490 173.419 1.00 18.25 178 SER A CA 1
ATOM 1432 C C . SER A 1 178 ? -8.778 -54.527 173.970 1.00 20.58 178 SER A C 1
ATOM 1433 O O . SER A 1 178 ? -9.633 -55.270 173.481 1.00 24.28 178 SER A O 1
ATOM 1436 N N . MET A 1 179 ? -9.013 -53.710 175.000 1.00 22.84 179 MET A N 1
ATOM 1437 C CA . MET A 1 179 ? -10.348 -53.620 175.582 1.00 20.36 179 MET A CA 1
ATOM 1438 C C . MET A 1 179 ? -11.353 -53.077 174.573 1.00 21.85 179 MET A C 1
ATOM 1439 O O . MET A 1 179 ? -12.514 -53.503 174.552 1.00 24.77 179 MET A O 1
ATOM 1444 N N . GLY A 1 180 ? -10.926 -52.131 173.733 1.00 20.52 180 GLY A N 1
ATOM 1445 C CA . GLY A 1 180 ? -11.820 -51.591 172.721 1.00 25.68 180 GLY A CA 1
ATOM 1446 C C . GLY A 1 180 ? -12.305 -52.644 171.742 1.00 22.44 180 GLY A C 1
ATOM 1447 O O . GLY A 1 180 ? -13.475 -52.651 171.352 1.00 25.08 180 GLY A O 1
ATOM 1448 N N . VAL A 1 181 ? -11.412 -53.544 171.331 1.00 21.38 181 VAL A N 1
ATOM 1449 C CA . VAL A 1 181 ? -11.798 -54.599 170.399 1.00 22.89 181 VAL A CA 1
ATOM 1450 C C . VAL A 1 181 ? -12.656 -55.645 171.101 1.00 20.21 181 VAL A C 1
ATOM 1451 O O . VAL A 1 181 ? -13.632 -56.151 170.531 1.00 15.74 181 VAL A O 1
ATOM 1455 N N . VAL A 1 182 ? -12.318 -55.980 172.349 1.00 18.16 182 VAL A N 1
ATOM 1456 C CA . VAL A 1 182 ? -13.070 -57.001 173.075 1.00 19.32 182 VAL A CA 1
ATOM 1457 C C . VAL A 1 182 ? -14.501 -56.540 173.321 1.00 17.47 182 VAL A C 1
ATOM 1458 O O . VAL A 1 182 ? -15.451 -57.323 173.199 1.00 15.79 182 VAL A O 1
ATOM 1462 N N . GLU A 1 183 ? -14.683 -55.262 173.660 1.00 17.34 183 GLU A N 1
ATOM 1463 C CA . GLU A 1 183 ? -16.034 -54.745 173.860 1.00 21.15 183 GLU A CA 1
ATOM 1464 C C . GLU A 1 183 ? -16.798 -54.693 172.544 1.00 18.28 183 GLU A C 1
ATOM 1465 O O . GLU A 1 183 ? -17.962 -55.104 172.474 1.00 16.79 183 GLU A O 1
ATOM 1471 N N . TRP A 1 184 ? -16.159 -54.173 171.492 1.00 19.01 184 TRP A N 1
ATOM 1472 C CA . TRP A 1 184 ? -16.759 -54.193 170.162 1.00 20.10 184 TRP A CA 1
ATOM 1473 C C . TRP A 1 184 ? -17.155 -55.608 169.756 1.00 18.66 184 TRP A C 1
ATOM 1474 O O . TRP A 1 184 ? -18.213 -55.818 169.152 1.00 22.50 184 TRP A O 1
ATOM 1485 N N . ALA A 1 185 ? -16.313 -56.594 170.077 1.00 15.80 185 ALA A N 1
ATOM 1486 C CA . ALA A 1 185 ? -16.630 -57.975 169.728 1.00 17.25 185 ALA A CA 1
ATOM 1487 C C . ALA A 1 185 ? -17.748 -58.528 170.601 1.00 19.87 185 ALA A C 1
ATOM 1488 O O . ALA A 1 185 ? -18.516 -59.388 170.153 1.00 20.86 185 ALA A O 1
ATOM 1490 N N . ALA A 1 186 ? -17.855 -58.051 171.844 1.00 16.25 186 ALA A N 1
ATOM 1491 C CA . ALA A 1 186 ? -18.916 -58.519 172.731 1.00 18.84 186 ALA A CA 1
ATOM 1492 C C . ALA A 1 186 ? -20.287 -58.081 172.233 1.00 17.06 186 ALA A C 1
ATOM 1493 O O . ALA A 1 186 ? -21.256 -58.845 172.310 1.00 17.49 186 ALA A O 1
ATOM 1495 N N . LYS A 1 187 ? -20.389 -56.851 171.722 1.00 18.09 187 LYS A N 1
ATOM 1496 C CA . LYS A 1 187 ? -21.666 -56.358 171.219 1.00 19.94 187 LYS A CA 1
ATOM 1497 C C . LYS A 1 187 ? -22.132 -57.131 169.990 1.00 17.25 187 LYS A C 1
ATOM 1498 O O . LYS A 1 187 ? -23.339 -57.206 169.733 1.00 24.57 187 LYS A O 1
ATOM 1504 N N . LYS A 1 188 ? -21.206 -57.709 169.228 1.00 13.05 188 LYS A N 1
ATOM 1505 C CA . LYS A 1 188 ? -21.550 -58.501 168.054 1.00 17.16 188 LYS A CA 1
ATOM 1506 C C . LYS A 1 188 ? -21.660 -59.993 168.346 1.00 22.65 188 LYS A C 1
ATOM 1507 O O . LYS A 1 188 ? -22.021 -60.758 167.445 1.00 19.45 188 LYS A O 1
ATOM 1513 N N . GLY A 1 189 ? -21.369 -60.423 169.572 1.00 17.58 189 GLY A N 1
ATOM 1514 C CA . GLY A 1 189 ? -21.436 -61.838 169.902 1.00 17.87 189 GLY A CA 1
ATOM 1515 C C . GLY A 1 189 ? -20.436 -62.698 169.163 1.00 19.22 189 GLY A C 1
ATOM 1516 O O . GLY A 1 189 ? -20.702 -63.881 168.921 1.00 18.88 189 GLY A O 1
ATOM 1517 N N . LEU A 1 190 ? -19.292 -62.134 168.789 1.00 20.83 190 LEU A N 1
ATOM 1518 C CA . LEU A 1 190 ? -18.256 -62.828 168.034 1.00 14.22 190 LEU A CA 1
ATOM 1519 C C . LEU A 1 190 ? -17.240 -63.475 168.975 1.00 16.54 190 LEU A C 1
ATOM 1520 O O . LEU A 1 190 ? -16.890 -62.895 170.007 1.00 14.58 190 LEU A O 1
ATOM 1525 N N . PRO A 1 191 ? -16.763 -64.671 168.641 1.00 19.45 191 PRO A N 1
ATOM 1526 C CA . PRO A 1 191 ? -15.831 -65.373 169.529 1.00 13.00 191 PRO A CA 1
ATOM 1527 C C . PRO A 1 191 ? -14.418 -64.816 169.465 1.00 18.33 191 PRO A C 1
ATOM 1528 O O . PRO A 1 191 ? -13.968 -64.288 168.446 1.00 18.90 191 PRO A O 1
ATOM 1532 N N . LEU A 1 192 ? -13.718 -64.947 170.589 1.00 19.28 192 LEU A N 1
ATOM 1533 C CA . LEU A 1 192 ? -12.375 -64.413 170.758 1.00 17.42 192 LEU A CA 1
ATOM 1534 C C . LEU A 1 192 ? -11.319 -65.483 170.515 1.00 16.71 192 LEU A C 1
ATOM 1535 O O . LEU A 1 192 ? -11.513 -66.662 170.822 1.00 15.78 192 LEU A O 1
ATOM 1540 N N . THR A 1 193 ? -10.197 -65.051 169.949 1.00 17.67 193 THR A N 1
ATOM 1541 C CA . THR A 1 193 ? -8.941 -65.787 169.995 1.00 14.58 193 THR A CA 1
ATOM 1542 C C . THR A 1 193 ? -7.977 -64.994 170.866 1.00 15.17 193 THR A C 1
ATOM 1543 O O . THR A 1 193 ? -7.752 -63.805 170.622 1.00 14.46 193 THR A O 1
ATOM 1547 N N . TYR A 1 194 ? -7.422 -65.640 171.885 1.00 20.37 194 TYR A N 1
ATOM 1548 C CA . TYR A 1 194 ? -6.540 -64.942 172.810 1.00 17.70 194 TYR A CA 1
ATOM 1549 C C . TYR A 1 194 ? -5.116 -64.898 172.269 1.00 20.82 194 TYR A C 1
ATOM 1550 O O . TYR A 1 194 ? -4.640 -65.853 171.649 1.00 13.66 194 TYR A O 1
ATOM 1559 N N . ARG A 1 195 ? -4.443 -63.770 172.497 1.00 22.24 195 ARG A N 1
ATOM 1560 C CA . ARG A 1 195 ? -3.031 -63.653 172.151 1.00 18.87 195 ARG A CA 1
ATOM 1561 C C . ARG A 1 195 ? -2.221 -64.645 172.970 1.00 18.60 195 ARG A C 1
ATOM 1562 O O . ARG A 1 195 ? -2.247 -64.606 174.203 1.00 23.77 195 ARG A O 1
ATOM 1570 N N . TRP A 1 196 ? -1.501 -65.536 172.283 1.00 13.64 196 TRP A N 1
ATOM 1571 C CA . TRP A 1 196 ? -0.745 -66.570 172.985 1.00 17.66 196 TRP A CA 1
ATOM 1572 C C . TRP A 1 196 ? 0.270 -65.970 173.950 1.00 20.59 196 TRP A C 1
ATOM 1573 O O . TRP A 1 196 ? 0.520 -66.538 175.019 1.00 18.83 196 TRP A O 1
ATOM 1584 N N . SER A 1 197 ? 0.857 -64.827 173.599 1.00 20.11 197 SER A N 1
ATOM 1585 C CA . SER A 1 197 ? 1.943 -64.240 174.375 1.00 26.06 197 SER A CA 1
ATOM 1586 C C . SER A 1 197 ? 1.469 -63.395 175.552 1.00 21.26 197 SER A C 1
ATOM 1587 O O . SER A 1 197 ? 2.311 -62.895 176.306 1.00 21.78 197 SER A O 1
ATOM 1590 N N . ASP A 1 198 ? 0.163 -63.221 175.735 1.00 18.16 198 ASP A N 1
ATOM 1591 C CA . ASP A 1 198 ? -0.345 -62.431 176.846 1.00 19.31 198 ASP A CA 1
ATOM 1592 C C . ASP A 1 198 ? -0.293 -63.225 178.150 1.00 19.20 198 ASP A C 1
ATOM 1593 O O . ASP A 1 198 ? -0.212 -64.456 178.158 1.00 17.98 198 ASP A O 1
ATOM 1598 N N . THR A 1 199 ? -0.328 -62.497 179.266 1.00 14.45 199 THR A N 1
ATOM 1599 C CA . THR A 1 199 ? -0.398 -63.145 180.567 1.00 23.06 199 THR A CA 1
ATOM 1600 C C . THR A 1 199 ? -1.785 -63.741 180.787 1.00 14.76 199 THR A C 1
ATOM 1601 O O . THR A 1 199 ? -2.756 -63.396 180.108 1.00 16.52 199 THR A O 1
ATOM 1605 N N . LEU A 1 200 ? -1.868 -64.656 181.756 1.00 21.31 200 LEU A N 1
ATOM 1606 C CA . LEU A 1 200 ? -3.157 -65.250 182.098 1.00 17.84 200 LEU A CA 1
ATOM 1607 C C . LEU A 1 200 ? -4.118 -64.202 182.645 1.00 18.37 200 LEU A C 1
ATOM 1608 O O . LEU A 1 200 ? -5.298 -64.178 182.275 1.00 21.32 200 LEU A O 1
ATOM 1613 N N . ALA A 1 201 ? -3.633 -63.333 183.538 1.00 27.34 201 ALA A N 1
ATOM 1614 C CA . ALA A 1 201 ? -4.477 -62.276 184.088 1.00 22.89 201 ALA A CA 1
ATOM 1615 C C . ALA A 1 201 ? -5.053 -61.394 182.987 1.00 16.77 201 ALA A C 1
ATOM 1616 O O . ALA A 1 201 ? -6.219 -60.989 183.055 1.00 15.36 201 ALA A O 1
ATOM 1618 N N . GLU A 1 202 ? -4.248 -61.081 181.968 1.00 22.46 202 GLU A N 1
ATOM 1619 C CA . GLU A 1 202 ? -4.733 -60.260 180.862 1.00 17.99 202 GLU A CA 1
ATOM 1620 C C . GLU A 1 202 ? -5.886 -60.940 180.135 1.00 13.69 202 GLU A C 1
ATOM 1621 O O . GLU A 1 202 ? -6.880 -60.294 179.785 1.00 11.19 202 GLU A O 1
ATOM 1627 N N . LYS A 1 203 ? -5.764 -62.246 179.889 1.00 14.03 203 LYS A N 1
ATOM 1628 C CA . LYS A 1 203 ? -6.820 -62.971 179.192 1.00 13.16 203 LYS A CA 1
ATOM 1629 C C . LYS A 1 203 ? -8.083 -63.066 180.039 1.00 18.87 203 LYS A C 1
ATOM 1630 O O . LYS A 1 203 ? -9.195 -62.908 179.521 1.00 17.11 203 LYS A O 1
ATOM 1636 N N . GLU A 1 204 ? -7.935 -63.324 181.343 1.00 15.18 204 GLU A N 1
ATOM 1637 C CA . GLU A 1 204 ? -9.104 -63.382 182.216 1.00 17.10 204 GLU A CA 1
ATOM 1638 C C . GLU A 1 204 ? -9.795 -62.027 182.304 1.00 18.93 204 GLU A C 1
ATOM 1639 O O . GLU A 1 204 ? -11.028 -61.954 182.354 1.00 16.75 204 GLU A O 1
ATOM 1645 N N . ASN A 1 205 ? -9.018 -60.941 182.318 1.00 15.71 205 ASN A N 1
ATOM 1646 C CA . ASN A 1 205 ? -9.617 -59.611 182.324 1.00 17.76 205 ASN A CA 1
ATOM 1647 C C . ASN A 1 205 ? -10.363 -59.341 181.022 1.00 19.59 205 ASN A C 1
ATOM 1648 O O . ASN A 1 205 ? -11.421 -58.701 181.029 1.00 20.70 205 ASN A O 1
ATOM 1653 N N . TYR A 1 206 ? -9.824 -59.816 179.895 1.00 16.72 206 TYR A N 1
ATOM 1654 C CA . TYR A 1 206 ? -10.534 -59.690 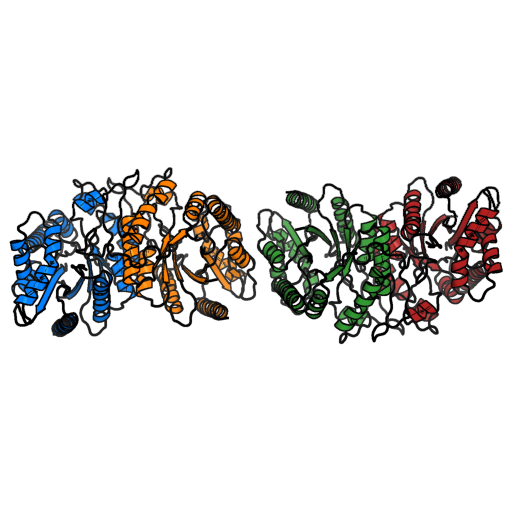178.625 1.00 18.89 206 TYR A CA 1
ATOM 1655 C C . TYR A 1 206 ? -11.856 -60.444 178.669 1.00 16.97 206 TYR A C 1
ATOM 1656 O O . TYR A 1 206 ? -12.897 -59.927 178.247 1.00 20.55 206 TYR A O 1
ATOM 1665 N N . TYR A 1 207 ? -11.828 -61.679 179.175 1.00 12.52 207 TYR A N 1
ATOM 1666 C CA . TYR A 1 207 ? -13.035 -62.497 179.222 1.00 16.26 207 TYR A CA 1
ATOM 1667 C C . TYR A 1 207 ? -14.082 -61.886 180.146 1.00 19.90 207 TYR A C 1
ATOM 1668 O O . TYR A 1 207 ? -15.273 -61.861 179.815 1.00 16.35 207 TYR A O 1
ATOM 1677 N N . GLN A 1 208 ? -13.655 -61.386 181.309 1.00 18.33 208 GLN A N 1
ATOM 1678 C CA . GLN A 1 208 ? -14.595 -60.769 182.240 1.00 21.10 208 GLN A CA 1
ATOM 1679 C C . GLN A 1 208 ? -15.204 -59.503 181.653 1.00 19.01 208 GLN A C 1
ATOM 1680 O O . GLN A 1 208 ? -16.392 -59.228 181.857 1.00 19.31 208 GLN A O 1
ATOM 1686 N N . ARG A 1 209 ? -14.410 -58.720 180.918 1.00 18.36 209 ARG A N 1
ATOM 1687 C CA . ARG A 1 209 ? -14.963 -57.561 180.227 1.00 23.86 209 ARG A CA 1
ATOM 1688 C C . ARG A 1 209 ? -15.918 -57.983 179.119 1.00 23.20 209 ARG A C 1
ATOM 1689 O O . ARG A 1 209 ? -16.902 -57.285 178.848 1.00 23.27 209 ARG A O 1
ATOM 1697 N N . TYR A 1 210 ? -15.646 -59.120 178.475 1.00 18.75 210 TYR A N 1
ATOM 1698 C CA . TYR A 1 210 ? -16.535 -59.626 177.435 1.00 24.14 210 TYR A CA 1
ATOM 1699 C C . TYR A 1 210 ? -17.889 -60.016 178.016 1.00 16.92 210 TYR A C 1
ATOM 1700 O O . TYR A 1 210 ? -18.937 -59.688 177.449 1.00 21.95 210 TYR A O 1
ATOM 1709 N N . LEU A 1 211 ? -17.882 -60.721 179.151 1.00 21.04 211 LEU A N 1
ATOM 1710 C CA . LEU A 1 211 ? -19.133 -61.091 179.808 1.00 18.22 211 LEU A CA 1
ATOM 1711 C C . LEU A 1 211 ? -19.914 -59.859 180.246 1.00 19.75 211 LEU A C 1
ATOM 1712 O O . LEU A 1 211 ? -21.140 -59.802 180.086 1.00 23.39 211 LEU A O 1
ATOM 1717 N N . THR A 1 212 ? -19.221 -58.866 180.807 1.00 20.70 212 THR A N 1
ATOM 1718 C CA . THR A 1 212 ? -19.897 -57.678 181.320 1.00 22.30 212 THR A CA 1
ATOM 1719 C C . THR A 1 212 ? -20.586 -56.905 180.202 1.00 19.61 212 THR A C 1
ATOM 1720 O O . THR A 1 212 ? -21.770 -56.561 180.307 1.00 22.37 212 THR A O 1
ATOM 1724 N N . VAL A 1 213 ? -19.860 -56.626 179.118 1.00 30.25 213 VAL A N 1
ATOM 1725 C CA . VAL A 1 213 ? -20.419 -55.823 178.034 1.00 23.25 213 VAL A CA 1
ATOM 1726 C C . VAL A 1 213 ? -21.563 -56.561 177.350 1.00 19.81 213 VAL A C 1
ATOM 1727 O O . VAL A 1 213 ? -22.573 -55.954 176.975 1.00 26.89 213 VAL A O 1
ATOM 1731 N N . ALA A 1 214 ? -21.432 -57.878 177.188 1.00 19.22 214 ALA A N 1
ATOM 1732 C CA . ALA A 1 214 ? -22.493 -58.649 176.548 1.00 21.30 214 ALA A CA 1
ATOM 1733 C C . ALA A 1 214 ? -23.760 -58.652 177.394 1.00 24.17 214 ALA A C 1
ATOM 1734 O O . ALA A 1 214 ? -24.870 -58.546 176.859 1.00 27.57 214 ALA A O 1
ATOM 1736 N N . ALA A 1 215 ? -23.616 -58.787 178.715 1.00 30.71 215 ALA A N 1
ATOM 1737 C CA . ALA A 1 215 ? -24.779 -58.740 179.594 1.00 24.37 215 ALA A CA 1
ATOM 1738 C C . ALA A 1 215 ? -25.452 -57.374 179.541 1.00 21.38 215 ALA A C 1
ATOM 1739 O O . ALA A 1 215 ? -26.685 -57.281 179.524 1.00 28.92 215 ALA A O 1
ATOM 1741 N N . GLU A 1 216 ? -24.655 -56.302 179.514 1.00 19.22 216 GLU A N 1
ATOM 1742 C CA . GLU A 1 216 ? -25.216 -54.955 179.467 1.00 21.50 216 GLU A CA 1
ATOM 1743 C C . GLU A 1 216 ? -26.004 -54.708 178.187 1.00 32.60 216 GLU A C 1
ATOM 1744 O O . GLU A 1 216 ? -26.943 -53.903 178.185 1.00 31.55 216 GLU A O 1
ATOM 1750 N N . ASN A 1 217 ? -25.645 -55.381 177.095 1.00 28.03 217 ASN A N 1
ATOM 1751 C CA . ASN A 1 217 ? -26.296 -55.175 175.809 1.00 25.52 217 ASN A CA 1
ATOM 1752 C C . ASN A 1 217 ? -27.247 -56.304 175.433 1.00 28.63 217 ASN A C 1
ATOM 1753 O O . ASN A 1 217 ? -27.690 -56.364 174.281 1.00 36.25 217 ASN A O 1
ATOM 1758 N N . ASN A 1 218 ? -27.576 -57.192 176.375 1.00 25.21 218 ASN A N 1
ATOM 1759 C CA . ASN A 1 218 ? -28.552 -58.261 176.148 1.00 29.03 218 ASN A CA 1
ATOM 1760 C C . ASN A 1 218 ? -28.155 -59.133 174.955 1.00 30.78 218 ASN A C 1
ATOM 1761 O O . ASN A 1 218 ? -28.995 -59.538 174.149 1.00 26.50 218 ASN A O 1
ATOM 1766 N N . VAL A 1 219 ? -26.859 -59.418 174.838 1.00 26.72 219 VAL A N 1
ATOM 1767 C CA . VAL A 1 219 ? -26.320 -60.245 173.763 1.00 23.41 219 VAL A CA 1
ATOM 1768 C C . VAL A 1 219 ? -26.185 -61.677 174.264 1.00 23.57 219 VAL A C 1
ATOM 1769 O O . VAL A 1 219 ? -25.596 -61.920 175.325 1.00 24.96 219 VAL A O 1
ATOM 1773 N N . ASP A 1 220 ? -26.727 -62.624 173.501 1.00 23.74 220 ASP A N 1
ATOM 1774 C CA . ASP A 1 220 ? -26.686 -64.038 173.865 1.00 27.90 220 ASP A CA 1
ATOM 1775 C C . ASP A 1 220 ? -25.312 -64.606 173.520 1.00 29.76 220 ASP A C 1
ATOM 1776 O O . ASP A 1 220 ? -24.961 -64.731 172.342 1.00 22.36 220 ASP A O 1
ATOM 1781 N N . ILE A 1 221 ? -24.534 -64.953 174.544 1.00 30.38 221 ILE A N 1
ATOM 1782 C CA . ILE A 1 221 ? -23.187 -65.479 174.367 1.00 24.44 221 ILE A CA 1
ATOM 1783 C C . ILE A 1 221 ? -23.047 -66.882 174.957 1.00 29.03 221 ILE A C 1
ATOM 1784 O O . ILE A 1 221 ? -21.946 -67.302 175.295 1.00 30.98 221 ILE A O 1
ATOM 1789 N N . THR A 1 222 ? -24.154 -67.615 175.085 1.00 25.47 222 THR A N 1
ATOM 1790 C CA . THR A 1 222 ? -24.097 -68.923 175.729 1.00 27.00 222 THR A CA 1
ATOM 1791 C C . THR A 1 222 ? -23.304 -69.933 174.908 1.00 26.00 222 THR A C 1
ATOM 1792 O O . THR A 1 222 ? -22.707 -70.855 175.474 1.00 32.22 222 THR A O 1
ATOM 1796 N N . HIS A 1 223 ? -23.286 -69.784 173.584 1.00 29.43 223 HIS A N 1
ATOM 1797 C CA . HIS A 1 223 ? -22.650 -70.752 172.700 1.00 29.85 223 HIS A CA 1
ATOM 1798 C C . HIS A 1 223 ? -21.412 -70.196 172.004 1.00 28.09 223 HIS A C 1
ATOM 1799 O O . HIS A 1 223 ? -20.867 -70.854 171.110 1.00 33.48 223 HIS A O 1
ATOM 1806 N N . VAL A 1 224 ? -20.961 -69.003 172.387 1.00 18.62 224 VAL A N 1
ATOM 1807 C CA . VAL A 1 224 ? -19.753 -68.412 171.821 1.00 25.53 224 VAL A CA 1
ATOM 1808 C C . VAL A 1 224 ? -18.545 -69.253 172.216 1.00 25.65 224 VAL A C 1
ATOM 1809 O O . VAL A 1 224 ? -18.290 -69.480 173.404 1.00 21.70 224 VAL A O 1
ATOM 1813 N N . ASP A 1 225 ? -17.791 -69.717 171.216 1.00 17.49 225 ASP A N 1
ATOM 1814 C CA . ASP A 1 225 ? -16.690 -70.662 171.422 1.00 16.79 225 ASP A CA 1
ATOM 1815 C C . ASP A 1 225 ? -15.357 -69.923 171.308 1.00 19.33 225 ASP A C 1
ATOM 1816 O O . ASP A 1 225 ? -14.737 -69.868 170.245 1.00 20.27 225 ASP A O 1
ATOM 1821 N N . HIS A 1 226 ? -14.914 -69.349 172.423 1.00 17.38 226 HIS A N 1
ATOM 1822 C CA . HIS A 1 226 ? -13.624 -68.678 172.463 1.00 13.96 226 HIS A CA 1
ATOM 1823 C C . HIS A 1 226 ? -12.490 -69.688 172.288 1.00 16.45 226 HIS A C 1
ATOM 1824 O O . HIS A 1 226 ? -12.640 -70.884 172.556 1.00 15.70 226 HIS A O 1
ATOM 1831 N N . GLN A 1 227 ? -11.339 -69.191 171.838 1.00 15.15 227 GLN A N 1
ATOM 1832 C CA . GLN A 1 227 ? -10.212 -70.035 171.464 1.00 21.61 227 GLN A CA 1
ATOM 1833 C C . GLN A 1 227 ? -8.967 -69.654 172.250 1.00 13.28 227 GLN A C 1
ATOM 1834 O O . GLN A 1 227 ? -8.660 -68.469 172.409 1.00 11.40 227 GLN A O 1
ATOM 1840 N N . PHE A 1 228 ? -8.238 -70.668 172.705 1.00 14.51 228 PHE A N 1
ATOM 1841 C CA . PHE A 1 228 ? -7.029 -70.481 173.507 1.00 16.00 228 PHE A CA 1
ATOM 1842 C C . PHE A 1 228 ? -5.846 -71.173 172.842 1.00 11.57 228 PHE A C 1
ATOM 1843 O O . PHE A 1 228 ? -5.770 -72.420 172.870 1.00 12.92 228 PHE A O 1
ATOM 1851 N N . PRO A 1 229 ? -4.908 -70.442 172.246 1.00 14.41 229 PRO A N 1
ATOM 1852 C CA . PRO A 1 229 ? -3.701 -71.067 171.678 1.00 14.13 229 PRO A CA 1
ATOM 1853 C C . PRO A 1 229 ? -2.728 -71.465 172.784 1.00 17.28 229 PRO A C 1
ATOM 1854 O O . PRO A 1 229 ? -2.278 -70.622 173.561 1.00 13.86 229 PRO A O 1
ATOM 1858 N N . LEU A 1 230 ? -2.401 -72.755 172.843 1.00 16.03 230 LEU A N 1
ATOM 1859 C CA . LEU A 1 230 ? -1.574 -73.318 173.906 1.00 13.85 230 LEU A CA 1
ATOM 1860 C C . LEU A 1 230 ? -0.266 -73.837 173.323 1.00 21.13 230 LEU A C 1
ATOM 1861 O O . LEU A 1 230 ? -0.274 -74.729 172.467 1.00 18.81 230 LEU A O 1
ATOM 1866 N N . LEU A 1 231 ? 0.850 -73.277 173.783 1.00 17.37 231 LEU A N 1
ATOM 1867 C CA . LEU A 1 231 ? 2.163 -73.806 173.442 1.00 16.55 231 LEU A CA 1
ATOM 1868 C C . LEU A 1 231 ? 2.480 -75.010 174.320 1.00 17.69 231 LEU A C 1
ATOM 1869 O O . LEU A 1 231 ? 2.195 -75.013 175.521 1.00 17.01 231 LEU A O 1
ATOM 1874 N N . VAL A 1 232 ? 3.071 -76.038 173.714 1.00 18.79 232 VAL A N 1
ATOM 1875 C CA . VAL A 1 232 ? 3.327 -77.309 174.384 1.00 21.40 232 VAL A CA 1
ATOM 1876 C C . VAL A 1 232 ? 4.777 -77.708 174.145 1.00 21.73 232 VAL A C 1
ATOM 1877 O O . VAL A 1 232 ? 5.271 -77.626 173.015 1.00 17.90 232 VAL A O 1
ATOM 1881 N N . ASN A 1 233 ? 5.456 -78.138 175.211 1.00 20.21 233 ASN A N 1
ATOM 1882 C CA . ASN A 1 233 ? 6.798 -78.708 175.101 1.00 16.94 233 ASN A CA 1
ATOM 1883 C C . ASN A 1 233 ? 6.929 -79.755 176.203 1.00 22.52 233 ASN A C 1
ATOM 1884 O O . ASN A 1 233 ? 7.125 -79.408 177.372 1.00 19.99 233 ASN A O 1
ATOM 1889 N N . ILE A 1 234 ? 6.832 -81.026 175.823 1.00 25.55 234 ILE A N 1
ATOM 1890 C CA . ILE A 1 234 ? 6.914 -82.144 176.755 1.00 20.27 234 ILE A CA 1
ATOM 1891 C C . ILE A 1 234 ? 8.242 -82.852 176.528 1.00 28.35 234 ILE A C 1
ATOM 1892 O O . ILE A 1 234 ? 8.539 -83.287 175.409 1.00 26.83 234 ILE A O 1
ATOM 1897 N N . ASN A 1 235 ? 9.041 -82.971 177.591 1.00 24.01 235 ASN A N 1
ATOM 1898 C CA . ASN A 1 235 ? 10.344 -83.608 177.517 1.00 25.29 235 ASN A CA 1
ATOM 1899 C C . ASN A 1 235 ? 10.603 -84.327 178.832 1.00 31.88 235 ASN A C 1
ATOM 1900 O O . ASN A 1 235 ? 10.291 -83.776 179.898 1.00 27.08 235 ASN A O 1
ATOM 1905 N N . PRO A 1 236 ? 11.145 -85.549 178.795 1.00 35.47 236 PRO A N 1
ATOM 1906 C CA . PRO A 1 236 ? 11.487 -86.240 180.051 1.00 28.06 236 PRO A CA 1
ATOM 1907 C C . PRO A 1 236 ? 12.387 -85.427 180.965 1.00 28.22 236 PRO A C 1
ATOM 1908 O O . PRO A 1 236 ? 12.299 -85.563 182.192 1.00 32.82 236 PRO A O 1
ATOM 1912 N N . ASP A 1 237 ? 13.252 -84.585 180.406 1.00 25.21 237 ASP A N 1
ATOM 1913 C CA . ASP A 1 237 ? 14.067 -83.666 181.192 1.00 28.12 237 ASP A CA 1
ATOM 1914 C C . ASP A 1 237 ? 13.323 -82.336 181.260 1.00 31.12 237 ASP A C 1
ATOM 1915 O O . ASP A 1 237 ? 13.187 -81.641 180.248 1.00 34.30 237 ASP A O 1
ATOM 1920 N N . ARG A 1 238 ? 12.836 -81.988 182.455 1.00 26.02 238 ARG A N 1
ATOM 1921 C CA . ARG A 1 238 ? 12.095 -80.741 182.626 1.00 27.71 238 ARG A CA 1
ATOM 1922 C C . ARG A 1 238 ? 12.937 -79.518 182.281 1.00 27.46 238 ARG A C 1
ATOM 1923 O O . ARG A 1 238 ? 12.401 -78.519 181.787 1.00 28.17 238 ARG A O 1
ATOM 1931 N N . ASP A 1 239 ? 14.249 -79.573 182.523 1.00 27.40 239 ASP A N 1
ATOM 1932 C CA . ASP A 1 239 ? 15.089 -78.411 182.252 1.00 28.32 239 ASP A CA 1
ATOM 1933 C C . ASP A 1 239 ? 15.322 -78.219 180.758 1.00 27.88 239 ASP A C 1
ATOM 1934 O O . ASP A 1 239 ? 15.448 -77.079 180.295 1.00 26.12 239 ASP A O 1
ATOM 1939 N N . ILE A 1 240 ? 15.376 -79.310 179.993 1.00 20.30 240 ILE A N 1
ATOM 1940 C CA . ILE A 1 240 ? 15.519 -79.199 178.544 1.00 26.96 240 ILE A CA 1
ATOM 1941 C C . ILE A 1 240 ? 14.277 -78.562 177.931 1.00 30.17 240 ILE A C 1
ATOM 1942 O O . ILE A 1 240 ? 14.373 -77.671 177.078 1.00 31.41 240 ILE A O 1
ATOM 1947 N N . ALA A 1 241 ? 13.092 -79.007 178.359 1.00 27.25 241 ALA A N 1
ATOM 1948 C CA . ALA A 1 241 ? 11.854 -78.472 177.802 1.00 22.07 241 ALA A CA 1
ATOM 1949 C C . ALA A 1 241 ? 11.693 -76.991 178.122 1.00 24.22 241 ALA A C 1
ATOM 1950 O O . ALA A 1 241 ? 11.180 -76.223 177.300 1.00 26.13 241 ALA A O 1
ATOM 1952 N N . LYS A 1 242 ? 12.123 -76.572 179.313 1.00 23.40 242 LYS A N 1
ATOM 1953 C CA . LYS A 1 242 ? 12.014 -75.164 179.674 1.00 25.27 242 LYS A CA 1
ATOM 1954 C C . LYS A 1 242 ? 12.986 -74.300 178.877 1.00 26.05 242 LYS A C 1
ATOM 1955 O O . LYS A 1 242 ? 12.660 -73.155 178.548 1.00 23.78 242 LYS A O 1
ATOM 1961 N N . GLN A 1 243 ? 14.161 -74.831 178.532 1.00 21.20 243 GLN A N 1
ATOM 1962 C CA . GLN A 1 243 ? 15.133 -74.047 177.776 1.00 25.54 243 GLN A CA 1
ATOM 1963 C C . GLN A 1 243 ? 14.737 -73.924 176.309 1.00 20.70 243 GLN A C 1
ATOM 1964 O O . GLN A 1 243 ? 14.889 -72.853 175.713 1.00 21.08 243 GLN A O 1
ATOM 1970 N N . GLU A 1 244 ? 14.236 -75.010 175.715 1.00 18.07 244 GLU A N 1
ATOM 1971 C CA . GLU A 1 244 ? 13.783 -74.955 174.328 1.00 21.92 244 GLU A CA 1
ATOM 1972 C C . GLU A 1 244 ? 12.650 -73.950 174.156 1.00 23.12 244 GLU A C 1
ATOM 1973 O O . GLU A 1 244 ? 12.565 -73.267 173.128 1.00 27.12 244 GLU A O 1
ATOM 1979 N N . MET A 1 245 ? 11.768 -73.844 175.153 1.00 22.30 245 MET A N 1
ATOM 1980 C CA . MET A 1 245 ? 10.683 -72.872 175.081 1.00 16.85 245 MET A CA 1
ATOM 1981 C C . MET A 1 245 ? 11.199 -71.454 175.297 1.00 18.86 245 MET A C 1
ATOM 1982 O O . MET A 1 245 ? 10.699 -70.504 174.684 1.00 21.16 245 MET A O 1
ATOM 1987 N N . ARG A 1 246 ? 12.197 -71.294 176.170 1.00 19.13 246 ARG A N 1
ATOM 1988 C CA . ARG A 1 246 ? 12.800 -69.983 176.382 1.00 21.32 246 ARG A CA 1
ATOM 1989 C C . ARG A 1 246 ? 13.457 -69.477 175.104 1.00 19.93 246 ARG A C 1
ATOM 1990 O O . ARG A 1 246 ? 13.332 -68.298 174.751 1.00 20.98 246 ARG A O 1
ATOM 1998 N N . ASP A 1 247 ? 14.162 -70.362 174.395 1.00 12.55 247 ASP A N 1
ATOM 1999 C CA . ASP A 1 247 ? 14.822 -69.988 173.151 1.00 21.83 247 ASP A CA 1
ATOM 2000 C C . ASP A 1 247 ? 13.834 -69.751 172.018 1.00 19.05 247 ASP A C 1
ATOM 2001 O O . ASP A 1 247 ? 14.182 -69.087 171.035 1.00 15.68 247 ASP A O 1
ATOM 2006 N N . TYR A 1 248 ? 12.612 -70.274 172.135 1.00 20.14 248 TYR A N 1
ATOM 2007 C CA . TYR A 1 248 ? 11.623 -70.126 171.073 1.00 22.76 248 TYR A CA 1
ATOM 2008 C C . TYR A 1 248 ? 10.921 -68.775 171.136 1.00 18.21 248 TYR A C 1
ATOM 2009 O O . TYR A 1 248 ? 10.679 -68.151 170.098 1.00 23.71 248 TYR A O 1
ATOM 2018 N N . ILE A 1 249 ? 10.599 -68.301 172.342 1.00 18.32 249 ILE A N 1
ATOM 2019 C CA . ILE A 1 249 ? 9.742 -67.130 172.500 1.00 18.75 249 ILE A CA 1
ATOM 2020 C C . ILE A 1 249 ? 10.515 -65.861 172.830 1.00 17.18 249 ILE A C 1
ATOM 2021 O O . ILE A 1 249 ? 9.931 -64.767 172.765 1.00 15.15 249 ILE A O 1
ATOM 2026 N N . ARG A 1 250 ? 11.801 -65.965 173.177 1.00 17.92 250 ARG A N 1
ATOM 2027 C CA . ARG A 1 250 ? 12.538 -64.808 173.678 1.00 16.73 250 ARG A CA 1
ATOM 2028 C C . ARG A 1 250 ? 12.573 -63.682 172.651 1.00 16.88 250 ARG A C 1
ATOM 2029 O O . ARG A 1 250 ? 12.316 -62.518 172.980 1.00 18.22 250 ARG A O 1
ATOM 2037 N N . GLY A 1 251 ? 12.899 -64.011 171.399 1.00 18.46 251 GLY A N 1
ATOM 2038 C CA . GLY A 1 251 ? 12.971 -62.985 170.370 1.00 12.23 251 GLY A CA 1
ATOM 2039 C C . GLY A 1 251 ? 11.661 -62.242 170.188 1.00 14.41 251 GLY A C 1
ATOM 2040 O O . GLY A 1 251 ? 11.637 -61.011 170.109 1.00 13.27 251 GLY A O 1
ATOM 2041 N N . TYR A 1 252 ? 10.551 -62.982 170.121 1.00 13.06 252 TYR A N 1
ATOM 2042 C CA . TYR A 1 252 ? 9.252 -62.345 169.922 1.00 16.93 252 TYR A CA 1
ATOM 2043 C C . TYR A 1 252 ? 8.862 -61.476 171.113 1.00 20.65 252 TYR A C 1
ATOM 2044 O O . TYR A 1 252 ? 8.320 -60.379 170.933 1.00 17.51 252 TYR A O 1
ATOM 2053 N N . ILE A 1 253 ? 9.110 -61.957 172.336 1.00 15.73 253 ILE A N 1
ATOM 2054 C CA . ILE A 1 253 ? 8.774 -61.174 173.524 1.00 17.84 253 ILE A CA 1
ATOM 2055 C C . ILE A 1 253 ? 9.513 -59.841 173.508 1.00 20.13 253 ILE A C 1
ATOM 2056 O O . ILE A 1 253 ? 8.934 -58.789 173.807 1.00 20.19 253 ILE A O 1
ATOM 2061 N N . ALA A 1 254 ? 10.801 -59.864 173.154 1.00 18.25 254 ALA A N 1
ATOM 2062 C CA . ALA A 1 254 ? 11.556 -58.622 173.025 1.00 20.46 254 ALA A CA 1
ATOM 2063 C C . ALA A 1 254 ? 10.981 -57.728 171.935 1.00 23.89 254 ALA A C 1
ATOM 2064 O O . ALA A 1 254 ? 11.012 -56.498 172.059 1.00 25.70 254 ALA A O 1
ATOM 2066 N N . GLU A 1 255 ? 10.455 -58.325 170.865 1.00 20.14 255 GLU A N 1
ATOM 2067 C CA . GLU A 1 255 ? 9.934 -57.549 169.746 1.00 21.35 255 GLU A CA 1
ATOM 2068 C C . GLU A 1 255 ? 8.546 -56.988 170.040 1.00 17.63 255 GLU A C 1
ATOM 2069 O O . GLU A 1 255 ? 8.289 -55.802 169.809 1.00 24.93 255 GLU A O 1
ATOM 2075 N N . ALA A 1 256 ? 7.642 -57.820 170.558 1.00 17.61 256 ALA A N 1
ATOM 2076 C CA . ALA A 1 256 ? 6.245 -57.431 170.701 1.00 19.79 256 ALA A CA 1
ATOM 2077 C C . ALA A 1 256 ? 5.916 -56.802 172.049 1.00 21.93 256 ALA A C 1
ATOM 2078 O O . ALA A 1 256 ? 4.914 -56.084 172.150 1.00 21.30 256 ALA A O 1
ATOM 2080 N N . TYR A 1 257 ? 6.726 -57.040 173.078 1.00 20.83 257 TYR A N 1
ATOM 2081 C CA . TYR A 1 257 ? 6.497 -56.490 174.417 1.00 28.36 257 TYR A CA 1
ATOM 2082 C C . TYR A 1 257 ? 7.758 -55.794 174.910 1.00 30.92 257 TYR A C 1
ATOM 2083 O O . TYR A 1 257 ? 8.375 -56.214 175.896 1.00 28.43 257 TYR A O 1
ATOM 2092 N N . PRO A 1 258 ? 8.174 -54.709 174.250 1.00 37.50 258 PRO A N 1
ATOM 2093 C CA . PRO A 1 258 ? 9.483 -54.123 174.571 1.00 34.23 258 PRO A CA 1
ATOM 2094 C C . PRO A 1 258 ? 9.521 -53.380 175.897 1.00 35.03 258 PRO A C 1
ATOM 2095 O O . PRO A 1 258 ? 10.588 -53.315 176.519 1.00 24.03 258 PRO A O 1
ATOM 2099 N N . ASN A 1 259 ? 8.400 -52.815 176.349 1.00 33.98 259 ASN A N 1
ATOM 2100 C CA . ASN A 1 259 ? 8.372 -51.987 177.550 1.00 31.44 259 ASN A CA 1
ATOM 2101 C C . ASN A 1 259 ? 7.959 -52.766 178.796 1.00 32.16 259 ASN A C 1
ATOM 2102 O O . ASN A 1 259 ? 7.392 -52.186 179.729 1.00 36.18 259 ASN A O 1
ATOM 2107 N N . THR A 1 260 ? 8.230 -54.068 178.833 1.00 28.69 260 THR A N 1
ATOM 2108 C CA . THR A 1 260 ? 7.890 -54.904 179.974 1.00 24.09 260 THR A CA 1
ATOM 2109 C C . THR A 1 260 ? 9.136 -55.632 180.458 1.00 27.91 260 THR A C 1
ATOM 2110 O O . THR A 1 260 ? 10.137 -55.736 179.744 1.00 22.90 260 THR A O 1
ATOM 2114 N N . ASP A 1 261 ? 9.066 -56.131 181.692 1.00 25.57 261 ASP A N 1
ATOM 2115 C CA . ASP A 1 261 ? 10.134 -56.963 182.232 1.00 27.11 261 ASP A CA 1
ATOM 2116 C C . ASP A 1 261 ? 10.227 -58.259 181.437 1.00 28.30 261 ASP A C 1
ATOM 2117 O O . ASP A 1 261 ? 9.348 -59.121 181.538 1.00 30.70 261 ASP A O 1
ATOM 2122 N N . GLN A 1 262 ? 11.289 -58.396 180.640 1.00 28.19 262 GLN A N 1
ATOM 2123 C CA . GLN A 1 262 ? 11.423 -59.549 179.754 1.00 27.22 262 GLN A CA 1
ATOM 2124 C C . GLN A 1 262 ? 11.438 -60.859 180.531 1.00 21.34 262 GLN A C 1
ATOM 2125 O O . GLN A 1 262 ? 10.765 -61.824 180.153 1.00 21.37 262 GLN A O 1
ATOM 2131 N N . GLU A 1 263 ? 12.199 -60.913 181.627 1.00 27.96 263 GLU A N 1
ATOM 2132 C CA . GLU A 1 263 ? 12.379 -62.183 182.324 1.00 30.73 263 GLU A CA 1
ATOM 2133 C C . GLU A 1 263 ? 11.109 -62.607 183.052 1.00 24.55 263 GLU A C 1
ATOM 2134 O O . GLU A 1 263 ? 10.771 -63.796 183.074 1.00 27.31 263 GLU A O 1
ATOM 2140 N N . GLU A 1 264 ? 10.396 -61.655 183.657 1.00 18.92 264 GLU A N 1
ATOM 2141 C CA . GLU A 1 264 ? 9.133 -61.994 184.306 1.00 24.27 264 GLU A CA 1
ATOM 2142 C C . GLU A 1 264 ? 8.100 -62.445 183.281 1.00 28.78 264 GLU A C 1
ATOM 2143 O O . GLU A 1 264 ? 7.370 -63.416 183.511 1.00 29.14 264 GLU A O 1
ATOM 2149 N N . LYS A 1 265 ? 8.026 -61.742 182.147 1.00 21.24 265 LYS A N 1
ATOM 2150 C CA . LYS A 1 265 ? 7.107 -62.115 181.076 1.00 22.65 265 LYS A CA 1
ATOM 2151 C C . LYS A 1 265 ? 7.327 -63.555 180.627 1.00 20.02 265 LYS A C 1
ATOM 2152 O O . LYS A 1 265 ? 6.370 -64.321 180.464 1.00 19.33 265 LYS A O 1
ATOM 2158 N N . ILE A 1 266 ? 8.588 -63.941 180.424 1.00 20.32 266 ILE A N 1
ATOM 2159 C CA . ILE A 1 266 ? 8.887 -65.281 179.927 1.00 23.00 266 ILE A CA 1
ATOM 2160 C C . ILE A 1 266 ? 8.483 -66.334 180.950 1.00 23.86 266 ILE A C 1
ATOM 2161 O O . ILE A 1 266 ? 7.828 -67.328 180.614 1.00 25.17 266 ILE A O 1
ATOM 2166 N N . GLU A 1 267 ? 8.857 -66.128 182.216 1.00 24.37 267 GLU A N 1
ATOM 2167 C CA . GLU A 1 267 ? 8.550 -67.116 183.245 1.00 27.06 267 GLU A CA 1
ATOM 2168 C C . GLU A 1 267 ? 7.046 -67.274 183.430 1.00 21.51 267 GLU A C 1
ATOM 2169 O O . GLU A 1 267 ? 6.553 -68.390 183.636 1.00 19.63 267 GLU A O 1
ATOM 2175 N N . GLU A 1 268 ? 6.300 -66.168 183.366 1.00 14.96 268 GLU A N 1
ATOM 2176 C CA . GLU A 1 268 ? 4.845 -66.257 183.442 1.00 18.04 268 GLU A CA 1
ATOM 2177 C C . GLU A 1 268 ? 4.292 -67.110 182.307 1.00 18.31 268 GLU A C 1
ATOM 2178 O O . GLU A 1 268 ? 3.334 -67.869 182.500 1.00 19.81 268 GLU A O 1
ATOM 2184 N N . LEU A 1 269 ? 4.884 -67.001 181.115 1.00 20.23 269 LEU A N 1
ATOM 2185 C CA . LEU A 1 269 ? 4.428 -67.806 179.988 1.00 13.42 269 LEU A CA 1
ATOM 2186 C C . LEU A 1 269 ? 4.824 -69.267 180.154 1.00 15.83 269 LEU A C 1
ATOM 2187 O O . LEU A 1 269 ? 4.089 -70.161 179.719 1.00 16.54 269 LEU A O 1
ATOM 2192 N N . ILE A 1 270 ? 5.976 -69.528 180.775 1.00 17.19 270 ILE A N 1
ATOM 2193 C CA . ILE A 1 270 ? 6.378 -70.903 181.060 1.00 15.82 270 ILE A CA 1
ATOM 2194 C C . ILE A 1 270 ? 5.399 -71.548 182.034 1.00 22.02 270 ILE A C 1
ATOM 2195 O O . ILE A 1 270 ? 5.100 -72.746 181.941 1.00 21.46 270 ILE A O 1
ATOM 2200 N N . LYS A 1 271 ? 4.875 -70.763 182.978 1.00 13.90 271 LYS A N 1
ATOM 2201 C CA . LYS A 1 271 ? 3.894 -71.290 183.922 1.00 24.36 271 LYS A CA 1
ATOM 2202 C C . LYS A 1 271 ? 2.535 -71.478 183.260 1.00 19.00 271 LYS A C 1
ATOM 2203 O O . LYS A 1 271 ? 1.865 -72.494 183.476 1.00 22.65 271 LYS A O 1
ATOM 2209 N N . GLN A 1 272 ? 2.118 -70.504 182.449 1.00 19.29 272 GLN A N 1
ATOM 2210 C CA . GLN A 1 272 ? 0.774 -70.517 181.880 1.00 19.53 272 GLN A CA 1
ATOM 2211 C C . GLN A 1 272 ? 0.580 -71.672 180.905 1.00 18.47 272 GLN A C 1
ATOM 2212 O O . GLN A 1 272 ? -0.462 -72.338 180.924 1.00 19.10 272 GLN A O 1
ATOM 2218 N N . HIS A 1 273 ? 1.561 -71.924 180.048 1.00 17.82 273 HIS A N 1
ATOM 2219 C CA . HIS A 1 273 ? 1.437 -72.952 179.027 1.00 17.34 273 HIS A CA 1
ATOM 2220 C C . HIS A 1 273 ? 1.899 -74.295 179.594 1.00 15.26 273 HIS A C 1
ATOM 2221 O O . HIS A 1 273 ? 2.091 -74.451 180.802 1.00 21.36 273 HIS A O 1
ATOM 2228 N N . ALA A 1 274 ? 2.073 -75.286 178.725 1.00 16.31 274 ALA A N 1
ATOM 2229 C CA . ALA A 1 274 ? 2.380 -76.656 179.132 1.00 16.05 274 ALA A CA 1
ATOM 2230 C C . ALA A 1 274 ? 3.837 -76.940 178.774 1.00 21.81 274 ALA A C 1
ATOM 2231 O O . ALA A 1 274 ? 4.146 -77.393 177.671 1.00 22.39 274 ALA A O 1
ATOM 2233 N N . VAL A 1 275 ? 4.731 -76.676 179.725 1.00 23.13 275 VAL A N 1
ATOM 2234 C CA . VAL A 1 275 ? 6.170 -76.847 179.548 1.00 21.22 275 VAL A CA 1
ATOM 2235 C C . VAL A 1 275 ? 6.682 -77.672 180.722 1.00 21.68 275 VAL A C 1
ATOM 2236 O O . VAL A 1 275 ? 6.780 -77.165 181.846 1.00 21.36 275 VAL A O 1
ATOM 2240 N N . GLY A 1 276 ? 7.006 -78.936 180.464 1.00 16.67 276 GLY A N 1
ATOM 2241 C CA . GLY A 1 276 ? 7.508 -79.813 181.511 1.00 16.97 276 GLY A CA 1
ATOM 2242 C C . GLY A 1 276 ? 7.596 -81.244 181.025 1.00 22.84 276 GLY A C 1
ATOM 2243 O O . GLY A 1 276 ? 7.869 -81.501 179.847 1.00 21.15 276 GLY A O 1
ATOM 2244 N N . THR A 1 277 ? 7.363 -82.171 181.949 1.00 27.58 277 THR A N 1
ATOM 2245 C CA . THR A 1 277 ? 7.385 -83.595 181.656 1.00 24.94 277 THR A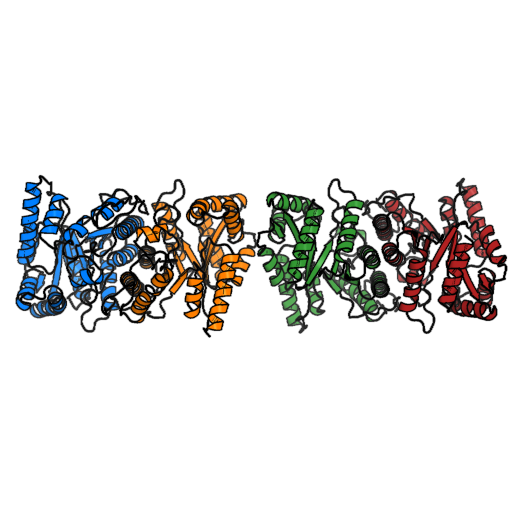 CA 1
ATOM 2246 C C . THR A 1 277 ? 5.966 -84.088 181.391 1.00 25.30 277 THR A C 1
ATOM 2247 O O . THR A 1 277 ? 4.980 -83.390 181.644 1.00 24.89 277 THR A O 1
ATOM 2251 N N . GLU A 1 278 ? 5.867 -85.314 180.867 1.00 24.88 278 GLU A N 1
ATOM 2252 C CA . GLU A 1 278 ? 4.556 -85.847 180.510 1.00 30.23 278 GLU A CA 1
ATOM 2253 C C . GLU A 1 278 ? 3.737 -86.231 181.736 1.00 29.10 278 GLU A C 1
ATOM 2254 O O . GLU A 1 278 ? 2.512 -86.342 181.632 1.00 35.44 278 GLU A O 1
ATOM 2260 N N . ASP A 1 279 ? 4.375 -86.430 182.888 1.00 34.18 279 ASP A N 1
ATOM 2261 C CA . ASP A 1 279 ? 3.671 -86.871 184.084 1.00 33.09 279 ASP A CA 1
ATOM 2262 C C . ASP A 1 279 ? 3.186 -85.711 184.943 1.00 30.60 279 ASP A C 1
ATOM 2263 O O . ASP A 1 279 ? 2.579 -85.947 185.992 1.00 38.57 279 ASP A O 1
ATOM 2268 N N . GLU A 1 280 ? 3.433 -84.473 184.526 1.00 30.13 280 GLU A N 1
ATOM 2269 C CA . GLU A 1 280 ? 2.949 -83.326 185.272 1.00 23.91 280 GLU A CA 1
ATOM 2270 C C . GLU A 1 280 ? 1.463 -83.111 184.994 1.00 33.35 280 GLU A C 1
ATOM 2271 O O . GLU A 1 280 ? 0.879 -83.694 184.076 1.00 33.21 280 GLU A O 1
ATOM 2277 N N . TYR A 1 281 ? 0.849 -82.254 185.806 1.00 37.12 281 TYR A N 1
ATOM 2278 C CA . TYR A 1 281 ? -0.598 -82.091 185.788 1.00 34.20 281 TYR A CA 1
ATOM 2279 C C . TYR A 1 281 ? -1.036 -80.936 184.893 1.00 33.91 281 TYR A C 1
ATOM 2280 O O . TYR A 1 281 ? -2.060 -81.039 184.208 1.00 30.49 281 TYR A O 1
ATOM 2289 N N . TYR A 1 282 ? -0.268 -79.842 184.883 1.00 26.11 282 TYR A N 1
ATOM 2290 C CA . TYR A 1 282 ? -0.597 -78.631 184.126 1.00 24.00 282 TYR A CA 1
ATOM 2291 C C . TYR A 1 282 ? -1.976 -78.097 184.505 1.00 27.14 282 TYR A C 1
ATOM 2292 O O . TYR A 1 282 ? -2.837 -77.855 183.656 1.00 24.50 282 TYR A O 1
ATOM 2301 N N . GLU A 1 283 ? -2.174 -77.912 185.810 1.00 17.99 283 GLU A N 1
ATOM 2302 C CA . GLU A 1 283 ? -3.401 -77.311 186.312 1.00 22.82 283 GLU A CA 1
ATOM 2303 C C . GLU A 1 283 ? -3.466 -75.817 186.028 1.00 22.05 283 GLU A C 1
ATOM 2304 O O . GLU A 1 283 ? -4.565 -75.254 185.989 1.00 23.50 283 GLU A O 1
ATOM 2310 N N . SER A 1 284 ? -2.316 -75.164 185.834 1.00 18.73 284 SER A N 1
ATOM 2311 C CA . SER A 1 284 ? -2.318 -73.762 185.431 1.00 22.17 284 SER A CA 1
ATOM 2312 C C . SER A 1 284 ? -2.890 -73.583 184.031 1.00 24.91 284 SER A C 1
ATOM 2313 O O . SER A 1 284 ? -3.525 -72.561 183.749 1.00 23.78 284 SER A O 1
ATOM 2316 N N . SER A 1 285 ? -2.673 -74.558 183.146 1.00 17.51 285 SER A N 1
ATOM 2317 C CA . SER A 1 285 ? -3.214 -74.472 181.795 1.00 18.87 285 SER A CA 1
ATOM 2318 C C . SER A 1 285 ? -4.702 -74.792 181.776 1.00 21.05 285 SER A C 1
ATOM 2319 O O . SER A 1 285 ? -5.460 -74.190 181.007 1.00 22.97 285 SER A O 1
ATOM 2322 N N . LYS A 1 286 ? -5.136 -75.733 182.617 1.00 25.62 286 LYS A N 1
ATOM 2323 C CA . LYS A 1 286 ? -6.559 -76.032 182.730 1.00 24.36 286 LYS A CA 1
ATOM 2324 C C . LYS A 1 286 ? -7.321 -74.852 183.321 1.00 24.87 286 LYS A C 1
ATOM 2325 O O . LYS A 1 286 ? -8.400 -74.495 182.834 1.00 28.68 286 LYS A O 1
ATOM 2331 N N . TYR A 1 287 ? -6.777 -74.245 184.379 1.00 20.86 287 TYR A N 1
ATOM 2332 C CA . TYR A 1 287 ? -7.342 -73.007 184.909 1.00 23.84 287 TYR A CA 1
ATOM 2333 C C . TYR A 1 287 ? -7.427 -71.934 183.830 1.00 20.88 287 TYR A C 1
ATOM 2334 O O . TYR A 1 287 ? -8.416 -71.194 183.757 1.00 22.91 287 TYR A O 1
ATOM 2343 N N . ALA A 1 288 ? -6.394 -71.828 182.990 1.00 25.13 288 ALA A N 1
ATOM 2344 C CA . ALA A 1 288 ? -6.391 -70.829 181.925 1.00 22.60 288 ALA A CA 1
ATOM 2345 C C . ALA A 1 288 ? -7.587 -71.010 180.996 1.00 17.31 288 ALA A C 1
ATOM 2346 O O . ALA A 1 288 ? -8.269 -70.040 180.647 1.00 15.79 288 ALA A O 1
ATOM 2348 N N . LEU A 1 289 ? -7.845 -72.250 180.575 1.00 16.95 289 LEU A N 1
ATOM 2349 C CA . LEU A 1 289 ? -8.973 -72.522 179.688 1.00 17.27 289 LEU A CA 1
ATOM 2350 C C . LEU A 1 289 ? -10.296 -72.157 180.351 1.00 22.99 289 LEU A C 1
ATOM 2351 O O . LEU A 1 289 ? -11.129 -71.460 179.761 1.00 27.48 289 LEU A O 1
ATOM 2356 N N . GLU A 1 290 ? -10.505 -72.627 181.584 1.00 20.13 290 GLU A N 1
ATOM 2357 C CA . GLU A 1 290 ? -11.785 -72.433 182.258 1.00 15.87 290 GLU A CA 1
ATOM 2358 C C . GLU A 1 290 ? -12.095 -70.957 182.469 1.00 18.73 290 GLU A C 1
ATOM 2359 O O . GLU A 1 290 ? -13.217 -70.504 182.215 1.00 18.99 290 GLU A O 1
ATOM 2365 N N . LYS A 1 291 ? -11.113 -70.189 182.932 1.00 20.15 291 LYS A N 1
ATOM 2366 C CA . LYS A 1 291 ? -11.353 -68.798 183.291 1.00 17.91 291 LYS A CA 1
ATOM 2367 C C . LYS A 1 291 ? -11.336 -67.857 182.094 1.00 17.96 291 LYS A C 1
ATOM 2368 O O . LYS A 1 291 ? -11.539 -66.651 182.272 1.00 16.02 291 LYS A O 1
ATOM 2374 N N . THR A 1 292 ? -11.102 -68.370 180.888 1.00 18.23 292 THR A N 1
ATOM 2375 C CA . THR A 1 292 ? -11.225 -67.584 179.668 1.00 19.21 292 THR A CA 1
ATOM 2376 C C . THR A 1 292 ? -12.379 -68.055 178.793 1.00 16.63 292 THR A C 1
ATOM 2377 O O . THR A 1 292 ? -12.497 -67.610 177.647 1.00 13.93 292 THR A O 1
ATOM 2381 N N . GLY A 1 293 ? -13.234 -68.937 179.309 1.00 18.15 293 GLY A N 1
ATOM 2382 C CA . GLY A 1 293 ? -14.353 -69.447 178.539 1.00 20.70 293 GLY A CA 1
ATOM 2383 C C . GLY A 1 293 ? -13.968 -70.147 177.258 1.00 21.06 293 GLY A C 1
ATOM 2384 O O . GLY A 1 293 ? -14.786 -70.237 176.339 1.00 24.82 293 GLY A O 1
ATOM 2385 N N . SER A 1 294 ? -12.740 -70.652 177.170 1.00 21.64 294 SER A N 1
ATOM 2386 C CA . SER A 1 294 ? -12.257 -71.262 175.939 1.00 19.45 294 SER A CA 1
ATOM 2387 C C . SER A 1 294 ? -12.899 -72.629 175.736 1.00 20.62 294 SER A C 1
ATOM 2388 O O . SER A 1 294 ? -12.771 -73.517 176.585 1.00 20.34 294 SER A O 1
ATOM 2391 N N . LYS A 1 295 ? -13.584 -72.798 174.606 1.00 25.29 295 LYS A N 1
ATOM 2392 C CA . LYS A 1 295 ? -14.133 -74.088 174.213 1.00 27.82 295 LYS A CA 1
ATOM 2393 C C . LYS A 1 295 ? -13.325 -74.761 173.112 1.00 23.25 295 LYS A C 1
ATOM 2394 O O . LYS A 1 295 ? -13.571 -75.935 172.812 1.00 21.49 295 LYS A O 1
ATOM 2400 N N . ASN A 1 296 ? -12.379 -74.050 172.504 1.00 19.73 296 ASN A N 1
ATOM 2401 C CA . ASN A 1 296 ? -11.433 -74.619 171.554 1.00 21.91 296 ASN A CA 1
ATOM 2402 C C . ASN A 1 296 ? -10.024 -74.361 172.066 1.00 18.97 296 ASN A C 1
ATOM 2403 O O . ASN A 1 296 ? -9.712 -73.244 172.494 1.00 17.30 296 ASN A O 1
ATOM 2408 N N . VAL A 1 297 ? -9.180 -75.387 172.028 1.00 18.07 297 VAL A N 1
ATOM 2409 C CA . VAL A 1 297 ? -7.776 -75.261 172.398 1.00 22.35 297 VAL A CA 1
ATOM 2410 C C . VAL A 1 297 ? -6.925 -75.591 171.178 1.00 20.32 297 VAL A C 1
ATOM 2411 O O . VAL A 1 297 ? -7.144 -76.612 170.515 1.00 23.47 297 VAL A O 1
ATOM 2415 N N . LEU A 1 298 ? -5.985 -74.707 170.863 1.00 20.97 298 LEU A N 1
ATOM 2416 C CA . LEU A 1 298 ? -5.116 -74.851 169.704 1.00 22.55 298 LEU A CA 1
ATOM 2417 C C . LEU A 1 298 ? -3.698 -75.126 170.183 1.00 21.24 298 LEU A C 1
ATOM 2418 O O . LEU A 1 298 ? -3.149 -74.359 170.980 1.00 22.37 298 LEU A O 1
ATOM 2423 N N . LEU A 1 299 ? -3.111 -76.215 169.696 1.00 19.88 299 LEU A N 1
ATOM 2424 C CA . LEU A 1 299 ? -1.822 -76.686 170.181 1.00 21.72 299 LEU A CA 1
ATOM 2425 C C . LEU A 1 299 ? -0.710 -76.349 169.197 1.00 19.01 299 LEU A C 1
ATOM 2426 O O . LEU A 1 299 ? -0.910 -76.379 167.979 1.00 17.26 299 LEU A O 1
ATOM 2431 N N . SER A 1 300 ? 0.465 -76.029 169.738 1.00 18.47 300 SER A N 1
ATOM 2432 C CA . SER A 1 300 ? 1.677 -75.849 168.947 1.00 16.69 300 SER A CA 1
ATOM 2433 C C . SER A 1 300 ? 2.830 -76.517 169.679 1.00 23.00 300 SER A C 1
ATOM 2434 O O . SER A 1 300 ? 3.101 -76.192 170.840 1.00 18.81 300 SER A O 1
ATOM 2437 N N . PHE A 1 301 ? 3.508 -77.445 169.002 1.00 22.71 301 PHE A N 1
ATOM 2438 C CA . PHE A 1 301 ? 4.646 -78.162 169.564 1.00 21.28 301 PHE A CA 1
ATOM 2439 C C . PHE A 1 301 ? 5.968 -77.685 168.974 1.00 18.84 301 PHE A C 1
ATOM 2440 O O . PHE A 1 301 ? 6.962 -78.416 169.017 1.00 21.03 301 PHE A O 1
ATOM 2448 N N . GLU A 1 302 ? 6.000 -76.468 168.429 1.00 20.19 302 GLU A N 1
ATOM 2449 C CA . GLU A 1 302 ? 7.084 -76.047 167.550 1.00 16.04 302 GLU A CA 1
ATOM 2450 C C . GLU A 1 302 ? 8.392 -75.765 168.279 1.00 23.69 302 GLU A C 1
ATOM 2451 O O . GLU A 1 302 ? 9.432 -75.665 167.619 1.00 19.30 302 GLU A O 1
ATOM 2457 N N . SER A 1 303 ? 8.376 -75.638 169.607 1.00 19.73 303 SER A N 1
ATOM 2458 C CA . SER A 1 303 ? 9.616 -75.417 170.341 1.00 16.28 303 SER A CA 1
ATOM 2459 C C . SER A 1 303 ? 10.394 -76.703 170.580 1.00 18.19 303 SER A C 1
ATOM 2460 O O . SER A 1 303 ? 11.588 -76.639 170.895 1.00 24.22 303 SER A O 1
ATOM 2463 N N . MET A 1 304 ? 9.755 -77.859 170.429 1.00 17.98 304 MET A N 1
ATOM 2464 C CA . MET A 1 304 ? 10.428 -79.130 170.660 1.00 21.47 304 MET A CA 1
ATOM 2465 C C . MET A 1 304 ? 11.383 -79.426 169.511 1.00 25.48 304 MET A C 1
ATOM 2466 O O . MET A 1 304 ? 11.010 -79.326 168.339 1.00 21.50 304 MET A O 1
ATOM 2471 N N . LYS A 1 305 ? 12.618 -79.797 169.847 1.00 28.23 305 LYS A N 1
ATOM 2472 C CA . LYS A 1 305 ? 13.647 -79.981 168.835 1.00 31.37 305 LYS A CA 1
ATOM 2473 C C . LYS A 1 305 ? 13.655 -81.387 168.255 1.00 33.22 305 LYS A C 1
ATOM 2474 O O . LYS A 1 305 ? 14.377 -81.633 167.283 1.00 32.73 305 LYS A O 1
ATOM 2480 N N . ASN A 1 306 ? 12.873 -82.306 168.816 1.00 32.15 306 ASN A N 1
ATOM 2481 C CA . ASN A 1 306 ? 12.785 -83.675 168.322 1.00 32.51 306 ASN A CA 1
ATOM 2482 C C . ASN A 1 306 ? 11.422 -83.820 167.658 1.00 36.71 306 ASN A C 1
ATOM 2483 O O . ASN A 1 306 ? 10.392 -83.862 168.339 1.00 34.34 306 ASN A O 1
ATOM 2488 N N . LYS A 1 307 ? 11.427 -83.901 166.329 1.00 34.02 307 LYS A N 1
ATOM 2489 C CA . LYS A 1 307 ? 10.182 -83.968 165.576 1.00 30.50 307 LYS A CA 1
ATOM 2490 C C . LYS A 1 307 ? 9.474 -85.300 165.782 1.00 34.52 307 LYS A C 1
ATOM 2491 O O . LYS A 1 307 ? 8.241 -85.361 165.722 1.00 31.88 307 LYS A O 1
ATOM 2497 N N . ALA A 1 308 ? 10.234 -86.371 166.025 1.00 30.07 308 ALA A N 1
ATOM 2498 C CA . ALA A 1 308 ? 9.621 -87.670 166.272 1.00 33.41 308 ALA A CA 1
ATOM 2499 C C . ALA A 1 308 ? 8.935 -87.705 167.631 1.00 35.35 308 ALA A C 1
ATOM 2500 O O . ALA A 1 308 ? 7.909 -88.377 167.791 1.00 32.14 308 ALA A O 1
ATOM 2502 N N . ALA A 1 309 ? 9.485 -86.993 168.617 1.00 34.14 309 ALA A N 1
ATOM 2503 C CA . ALA A 1 309 ? 8.812 -86.865 169.903 1.00 32.20 309 ALA A CA 1
ATOM 2504 C C . ALA A 1 309 ? 7.519 -86.073 169.768 1.00 31.93 309 ALA A C 1
ATOM 2505 O O . ALA A 1 309 ? 6.566 -86.306 170.522 1.00 35.07 309 ALA A O 1
ATOM 2507 N N . VAL A 1 310 ? 7.472 -85.135 168.820 1.00 28.59 310 VAL A N 1
ATOM 2508 C CA . VAL A 1 310 ? 6.264 -84.346 168.599 1.00 33.12 310 VAL A CA 1
ATOM 2509 C C . VAL A 1 310 ? 5.144 -85.224 168.056 1.00 30.19 310 VAL A C 1
ATOM 2510 O O . VAL A 1 310 ? 3.998 -85.152 168.515 1.00 28.99 310 VAL A O 1
ATOM 2514 N N . ILE A 1 311 ? 5.460 -86.069 167.073 1.00 31.76 311 ILE A N 1
ATOM 2515 C CA . ILE A 1 311 ? 4.456 -86.966 166.507 1.00 32.68 311 ILE A CA 1
ATOM 2516 C C . ILE A 1 311 ? 3.946 -87.936 167.566 1.00 29.44 311 ILE A C 1
ATOM 2517 O O . ILE A 1 311 ? 2.741 -88.198 167.661 1.00 31.49 311 ILE A O 1
ATOM 2522 N N . ASP A 1 312 ? 4.858 -88.489 168.371 1.00 34.50 312 ASP A N 1
ATOM 2523 C CA . ASP A 1 312 ? 4.456 -89.352 169.478 1.00 37.24 312 ASP A CA 1
ATOM 2524 C C . ASP A 1 312 ? 3.495 -88.634 170.419 1.00 34.62 312 ASP A C 1
ATOM 2525 O O . ASP A 1 312 ? 2.507 -89.220 170.878 1.00 33.22 312 ASP A O 1
ATOM 2530 N N . LEU A 1 313 ? 3.775 -87.365 170.726 1.00 30.15 313 LEU A N 1
ATOM 2531 C CA . LEU A 1 313 ? 2.892 -86.601 171.600 1.00 26.05 313 LEU A CA 1
ATOM 2532 C C . LEU A 1 313 ? 1.538 -86.364 170.941 1.00 31.70 313 LEU A C 1
ATOM 2533 O O . LEU A 1 313 ? 0.498 -86.431 171.607 1.00 34.25 313 LEU A O 1
ATOM 2538 N N . ILE A 1 314 ? 1.536 -86.071 169.637 1.00 28.83 314 ILE A N 1
ATOM 2539 C CA . ILE A 1 314 ? 0.286 -85.861 168.909 1.00 29.44 314 ILE A CA 1
ATOM 2540 C C . ILE A 1 314 ? -0.604 -87.092 169.017 1.00 29.77 314 ILE A C 1
ATOM 2541 O O . ILE A 1 314 ? -1.822 -86.984 169.203 1.00 31.09 314 ILE A O 1
ATOM 2546 N N . ASN A 1 315 ? -0.009 -88.282 168.910 1.00 33.95 315 ASN A N 1
ATOM 2547 C CA . ASN A 1 315 ? -0.788 -89.511 169.013 1.00 37.59 315 ASN A CA 1
ATOM 2548 C C . ASN A 1 315 ? -1.311 -89.715 170.429 1.00 31.93 315 ASN A C 1
ATOM 2549 O O . ASN A 1 315 ? -2.420 -90.227 170.619 1.00 39.29 315 ASN A O 1
ATOM 2554 N N . MET A 1 316 ? -0.525 -89.321 171.433 1.00 35.26 316 MET A N 1
ATOM 2555 C CA . MET A 1 316 ? -0.981 -89.421 172.816 1.00 38.29 316 MET A CA 1
ATOM 2556 C C . MET A 1 316 ? -2.174 -88.507 173.062 1.00 33.72 316 MET A C 1
ATOM 2557 O O . MET A 1 316 ? -3.177 -88.920 173.656 1.00 34.93 316 MET A O 1
ATOM 2562 N N . VAL A 1 317 ? -2.077 -87.252 172.617 1.00 32.89 317 VAL A N 1
ATOM 2563 C CA . VAL A 1 317 ? -3.203 -86.328 172.729 1.00 33.03 317 VAL A CA 1
ATOM 2564 C C . VAL A 1 317 ? -4.406 -86.856 171.958 1.00 37.64 317 VAL A C 1
ATOM 2565 O O . VAL A 1 317 ? -5.541 -86.816 172.448 1.00 36.02 317 VAL A O 1
ATOM 2569 N N . ASN A 1 318 ? -4.175 -87.371 170.746 1.00 36.24 318 ASN A N 1
ATOM 2570 C CA . ASN A 1 318 ? -5.271 -87.857 169.912 1.00 33.47 318 ASN A CA 1
ATOM 2571 C C . ASN A 1 318 ? -6.035 -88.992 170.586 1.00 36.49 318 ASN A C 1
ATOM 2572 O O . ASN A 1 318 ? -7.267 -89.055 170.500 1.00 31.13 318 ASN A O 1
ATOM 2577 N N . GLU A 1 319 ? -5.323 -89.904 171.253 1.00 36.50 319 GLU A N 1
ATOM 2578 C CA . GLU A 1 319 ? -5.998 -91.017 171.915 1.00 38.28 319 GLU A CA 1
ATOM 2579 C C . GLU A 1 319 ? -6.855 -90.528 173.077 1.00 37.34 319 GLU A C 1
ATOM 2580 O O . GLU A 1 319 ? -7.955 -91.044 173.306 1.00 37.04 319 GLU A O 1
ATOM 2586 N N . LYS A 1 320 ? -6.366 -89.536 173.821 1.00 39.45 320 LYS A N 1
ATOM 2587 C CA . LYS A 1 320 ? -7.141 -88.964 174.916 1.00 46.04 320 LYS A CA 1
ATOM 2588 C C . LYS A 1 320 ? -8.355 -88.185 174.425 1.00 47.19 320 LYS A C 1
ATOM 2589 O O . LYS A 1 320 ? -9.321 -88.032 175.179 1.00 49.10 320 LYS A O 1
ATOM 2595 N N . ILE A 1 321 ? -8.330 -87.689 173.185 1.00 39.74 321 ILE A N 1
ATOM 2596 C CA . ILE A 1 321 ? -9.486 -86.972 172.657 1.00 40.30 321 ILE A CA 1
ATOM 2597 C C . ILE A 1 321 ? -10.670 -87.915 172.489 1.00 49.40 321 ILE A C 1
ATOM 2598 O O . ILE A 1 321 ? -11.805 -87.575 172.844 1.00 50.64 321 ILE A O 1
ATOM 2603 N N . LYS A 1 322 ? -10.433 -89.115 171.957 1.00 49.47 322 LYS A N 1
ATOM 2604 C CA . LYS A 1 322 ? -11.486 -90.112 171.828 1.00 51.78 322 LYS A CA 1
ATOM 2605 C C . LYS A 1 322 ? -11.660 -90.945 173.095 1.00 53.80 322 LYS A C 1
ATOM 2606 O O . LYS A 1 322 ? -12.176 -92.067 173.023 1.00 59.18 322 LYS A O 1
ATOM 2612 N N . LYS A 1 323 ? -11.235 -90.419 174.243 1.00 57.05 323 LYS A N 1
ATOM 2613 C CA . LYS A 1 323 ? -11.523 -91.002 175.553 1.00 57.38 323 LYS A CA 1
ATOM 2614 C C . LYS A 1 323 ? -11.020 -92.437 175.687 1.00 58.80 323 LYS A C 1
ATOM 2615 O O . LYS A 1 323 ? -10.158 -92.726 176.518 1.00 59.23 323 LYS A O 1
ATOM 2621 N N . MET B 1 1 ? 7.683 -75.427 121.074 1.00 43.12 1 MET B N 1
ATOM 2622 C CA . MET B 1 1 ? 6.476 -74.837 121.639 1.00 33.60 1 MET B CA 1
ATOM 2623 C C . MET B 1 1 ? 6.089 -75.528 122.943 1.00 28.05 1 MET B C 1
ATOM 2624 O O . MET B 1 1 ? 5.910 -76.745 122.983 1.00 31.53 1 MET B O 1
ATOM 2629 N N . ASN B 1 2 ? 5.960 -74.745 124.009 1.00 28.03 2 ASN B N 1
ATOM 2630 C CA . ASN B 1 2 ? 5.503 -75.262 125.289 1.00 31.04 2 ASN B CA 1
ATOM 2631 C C . ASN B 1 2 ? 3.998 -75.071 125.421 1.00 24.06 2 ASN B C 1
ATOM 2632 O O . ASN B 1 2 ? 3.429 -74.099 124.917 1.00 25.85 2 ASN B O 1
ATOM 2637 N N . PHE B 1 3 ? 3.355 -76.013 126.104 1.00 22.84 3 PHE B N 1
ATOM 2638 C CA . PHE B 1 3 ? 1.907 -76.032 126.227 1.00 26.32 3 PHE B CA 1
ATOM 2639 C C . PHE B 1 3 ? 1.493 -75.902 127.686 1.00 25.41 3 PHE B C 1
ATOM 2640 O O . PHE B 1 3 ? 2.183 -76.375 128.594 1.00 23.88 3 PHE B O 1
ATOM 2648 N N . GLY B 1 4 ? 0.355 -75.252 127.896 1.00 28.68 4 GLY B N 1
ATOM 2649 C CA . GLY B 1 4 ? -0.185 -75.070 129.222 1.00 20.86 4 GLY B CA 1
ATOM 2650 C C . GLY B 1 4 ? -1.661 -74.748 129.155 1.00 21.81 4 GLY B C 1
ATOM 2651 O O . GLY B 1 4 ? -2.281 -74.798 128.090 1.00 20.05 4 GLY B O 1
ATOM 2652 N N . LEU B 1 5 ? -2.219 -74.414 130.313 1.00 20.24 5 LEU B N 1
ATOM 2653 C CA . LEU B 1 5 ? -3.625 -74.068 130.432 1.00 16.53 5 LEU B CA 1
ATOM 2654 C C . LEU B 1 5 ? -3.772 -72.682 131.044 1.00 19.91 5 LEU B C 1
ATOM 2655 O O . LEU B 1 5 ? -2.870 -72.176 131.718 1.00 19.13 5 LEU B O 1
ATOM 2660 N N . PHE B 1 6 ? -4.922 -72.063 130.789 1.00 15.20 6 PHE B N 1
ATOM 2661 C CA . PHE B 1 6 ? -5.301 -70.846 131.489 1.00 18.61 6 PHE B CA 1
ATOM 2662 C C . PHE B 1 6 ? -6.814 -70.835 131.648 1.00 19.78 6 PHE B C 1
ATOM 2663 O O . PHE B 1 6 ? -7.542 -71.403 130.831 1.00 20.67 6 PHE B O 1
ATOM 2671 N N . PHE B 1 7 ? -7.279 -70.198 132.720 1.00 19.13 7 PHE B N 1
ATOM 2672 C CA . PHE B 1 7 ? -8.685 -70.239 133.101 1.00 22.57 7 PHE B CA 1
ATOM 2673 C C . PHE B 1 7 ? -9.195 -68.822 133.307 1.00 22.45 7 PHE B C 1
ATOM 2674 O O . PHE B 1 7 ? -8.636 -68.069 134.110 1.00 20.16 7 PHE B O 1
ATOM 2682 N N . LEU B 1 8 ? -10.255 -68.465 132.581 1.00 16.48 8 LEU B N 1
ATOM 2683 C CA . LEU B 1 8 ? -10.901 -67.171 132.752 1.00 17.34 8 LEU B CA 1
ATOM 2684 C C . LEU B 1 8 ? -12.025 -67.207 133.778 1.00 15.86 8 LEU B C 1
ATOM 2685 O O . LEU B 1 8 ? -12.353 -66.162 134.352 1.00 16.32 8 LEU B O 1
ATOM 2690 N N . ASN B 1 9 ? -12.614 -68.378 134.015 1.00 12.47 9 ASN B N 1
ATOM 2691 C CA . ASN B 1 9 ? -13.644 -68.580 135.034 1.00 22.40 9 ASN B CA 1
ATOM 2692 C C . ASN B 1 9 ? -14.810 -67.604 134.864 1.00 21.17 9 ASN B C 1
ATOM 2693 O O . ASN B 1 9 ? -15.160 -66.840 135.765 1.00 20.42 9 ASN B O 1
ATOM 2698 N N . PHE B 1 10 ? -15.411 -67.644 133.676 1.00 18.18 10 PHE B N 1
ATOM 2699 C CA . PHE B 1 10 ? -16.605 -66.857 133.401 1.00 18.43 10 PHE B CA 1
ATOM 2700 C C . PHE B 1 10 ? -17.839 -67.571 133.939 1.00 20.99 10 PHE B C 1
ATOM 2701 O O . PHE B 1 10 ? -18.018 -68.772 133.713 1.00 19.48 10 PHE B O 1
ATOM 2709 N N . GLN B 1 11 ? -18.690 -66.835 134.646 1.00 13.68 11 GLN B N 1
ATOM 2710 C CA . GLN B 1 11 ? -19.937 -67.377 135.183 1.00 22.31 11 GLN B CA 1
ATOM 2711 C C . GLN B 1 11 ? -21.080 -66.868 134.308 1.00 19.65 11 GLN B C 1
ATOM 2712 O O . GLN B 1 11 ? -21.613 -65.778 134.525 1.00 18.77 11 GLN B O 1
ATOM 2718 N N . LEU B 1 12 ? -21.456 -67.678 133.320 1.00 19.80 12 LEU B N 1
ATOM 2719 C CA . LEU B 1 12 ? -22.503 -67.340 132.372 1.00 22.83 12 LEU B CA 1
ATOM 2720 C C . LEU B 1 12 ? -23.882 -67.519 132.995 1.00 26.05 12 LEU B C 1
ATOM 2721 O O . LEU B 1 12 ? -24.037 -68.018 134.110 1.00 19.21 12 LEU B O 1
ATOM 2726 N N . LYS B 1 13 ? -24.888 -67.056 132.262 1.00 32.95 13 LYS B N 1
ATOM 2727 C CA . LYS B 1 13 ? -26.276 -67.102 132.702 1.00 24.66 13 LYS B CA 1
ATOM 2728 C C . LYS B 1 13 ? -26.690 -68.509 133.099 1.00 34.22 13 LYS B C 1
ATOM 2729 O O . LYS B 1 13 ? -26.574 -69.450 132.310 1.00 32.39 13 LYS B O 1
ATOM 2735 N N . GLY B 1 14 ? -27.174 -68.651 134.329 1.00 31.39 14 GLY B N 1
ATOM 2736 C CA . GLY B 1 14 ? -27.598 -69.936 134.833 1.00 32.93 14 GLY B CA 1
ATOM 2737 C C . GLY B 1 14 ? -26.522 -70.765 135.492 1.00 36.43 14 GLY B C 1
ATOM 2738 O O . GLY B 1 14 ? -26.849 -71.675 136.260 1.00 41.81 14 GLY B O 1
ATOM 2739 N N . MET B 1 15 ? -25.252 -70.466 135.251 1.00 32.69 15 MET B N 1
ATOM 2740 C CA . MET B 1 15 ? -24.188 -71.222 135.882 1.00 32.68 15 MET B CA 1
ATOM 2741 C C . MET B 1 15 ? -23.984 -70.723 137.302 1.00 24.12 15 MET B C 1
ATOM 2742 O O . MET B 1 15 ? -24.218 -69.554 137.621 1.00 22.98 15 MET B O 1
ATOM 2747 N N . THR B 1 16 ? -23.559 -71.627 138.161 1.00 25.68 16 THR B N 1
ATOM 2748 C CA . THR B 1 16 ? -23.226 -71.286 139.531 1.00 28.39 16 THR B CA 1
ATOM 2749 C C . THR B 1 16 ? -21.723 -71.088 139.654 1.00 26.17 16 THR B C 1
ATOM 2750 O O . THR B 1 16 ? -20.938 -71.600 138.852 1.00 24.83 16 THR B O 1
ATOM 2754 N N . SER B 1 17 ? -21.332 -70.322 140.674 1.00 28.91 17 SER B N 1
ATOM 2755 C CA . SER B 1 17 ? -19.913 -70.102 140.932 1.00 24.20 17 SER B CA 1
ATOM 2756 C C . SER B 1 17 ? -19.195 -71.408 141.231 1.00 24.57 17 SER B C 1
ATOM 2757 O O . SER B 1 17 ? -18.018 -71.565 140.887 1.00 28.16 17 SER B O 1
ATOM 2760 N N . GLU B 1 18 ? -19.888 -72.355 141.866 1.00 28.49 18 GLU B N 1
ATOM 2761 C CA . GLU B 1 18 ? -19.261 -73.616 142.239 1.00 26.25 18 GLU B CA 1
ATOM 2762 C C . GLU B 1 18 ? -18.906 -74.446 141.010 1.00 22.11 18 GLU B C 1
ATOM 2763 O O . GLU B 1 18 ? -17.820 -75.031 140.946 1.00 21.06 18 GLU B O 1
ATOM 2769 N N . ALA B 1 19 ? -19.808 -74.510 140.026 1.00 23.15 19 ALA B N 1
ATOM 2770 C CA . ALA B 1 19 ? -19.525 -75.262 138.807 1.00 26.09 19 ALA B CA 1
ATOM 2771 C C . ALA B 1 19 ? -18.314 -74.699 138.075 1.00 22.05 19 ALA B C 1
ATOM 2772 O O . ALA B 1 19 ? -17.479 -75.456 137.565 1.00 18.43 19 ALA B O 1
ATOM 2774 N N . VAL B 1 20 ? -18.202 -73.371 138.017 1.00 19.68 20 VAL B N 1
ATOM 2775 C CA . VAL B 1 20 ? -17.093 -72.736 137.310 1.00 19.65 20 VAL B CA 1
ATOM 2776 C C . VAL B 1 20 ? -15.764 -73.097 137.964 1.00 26.36 20 VAL B C 1
ATOM 2777 O O . VAL B 1 20 ? -14.803 -73.486 137.288 1.00 19.62 20 VAL B O 1
ATOM 2781 N N . LEU B 1 21 ? -15.687 -72.970 139.291 1.00 22.25 21 LEU B N 1
ATOM 2782 C CA . LEU B 1 21 ? -14.431 -73.248 139.981 1.00 18.29 21 LEU B CA 1
ATOM 2783 C C . LEU B 1 21 ? -14.139 -74.741 140.040 1.00 20.41 21 LEU B C 1
ATOM 2784 O O . LEU B 1 21 ? -12.969 -75.141 140.030 1.00 22.31 21 LEU B O 1
ATOM 2789 N N . ASP B 1 22 ? -15.178 -75.579 140.106 1.00 17.28 22 ASP B N 1
ATOM 2790 C CA . ASP B 1 22 ? -14.963 -77.022 140.063 1.00 19.46 22 ASP B CA 1
ATOM 2791 C C . ASP B 1 22 ? -14.363 -77.461 138.734 1.00 25.16 22 ASP B C 1
ATOM 2792 O O . ASP B 1 22 ? -13.581 -78.417 138.693 1.00 24.70 22 ASP B O 1
ATOM 2797 N N . ASN B 1 23 ? -14.722 -76.785 137.640 1.00 19.50 23 ASN B N 1
ATOM 2798 C CA . ASN B 1 23 ? -14.164 -77.131 136.336 1.00 21.91 23 ASN B CA 1
ATOM 2799 C C . ASN B 1 23 ? -12.660 -76.887 136.302 1.00 23.26 23 ASN B C 1
ATOM 2800 O O . ASN B 1 23 ? -11.893 -77.734 135.830 1.00 25.60 23 ASN B O 1
ATOM 2805 N N . MET B 1 24 ? -12.221 -75.724 136.792 1.00 16.96 24 MET B N 1
ATOM 2806 C CA . MET B 1 24 ? -10.791 -75.438 136.868 1.00 19.82 24 MET B CA 1
ATOM 2807 C C . MET B 1 24 ? -10.068 -76.461 137.733 1.00 19.63 24 MET B C 1
ATOM 2808 O O . MET B 1 24 ? -9.005 -76.969 137.357 1.00 18.87 24 MET B O 1
ATOM 2813 N N . ILE B 1 25 ? -10.631 -76.769 138.904 1.00 21.63 25 ILE B N 1
ATOM 2814 C CA . ILE B 1 25 ? -9.965 -77.662 139.849 1.00 17.69 25 ILE B CA 1
ATOM 2815 C C . ILE B 1 25 ? -9.839 -79.064 139.268 1.00 19.73 25 ILE B C 1
ATOM 2816 O O . ILE B 1 25 ? -8.790 -79.709 139.385 1.00 22.84 25 ILE B O 1
ATOM 2821 N N . ASP B 1 26 ? -10.900 -79.556 138.623 1.00 22.34 26 ASP B N 1
ATOM 2822 C CA . ASP B 1 26 ? -10.879 -80.920 138.104 1.00 23.91 26 ASP B CA 1
ATOM 2823 C C . ASP B 1 26 ? -9.996 -81.033 136.868 1.00 22.77 26 ASP B C 1
ATOM 2824 O O . ASP B 1 26 ? -9.339 -82.061 136.661 1.00 26.00 26 ASP B O 1
ATOM 2829 N N . THR B 1 27 ? -9.966 -79.992 136.033 1.00 22.08 27 THR B N 1
ATOM 2830 C CA . THR B 1 27 ? -9.103 -80.013 134.856 1.00 19.28 27 THR B CA 1
ATOM 2831 C C . THR B 1 27 ? -7.632 -80.012 135.253 1.00 25.27 27 THR B C 1
ATOM 2832 O O . THR B 1 27 ? -6.817 -80.716 134.645 1.00 24.66 27 THR B O 1
ATOM 2836 N N . ILE B 1 28 ? -7.275 -79.237 136.278 1.00 25.17 28 ILE B N 1
ATOM 2837 C CA . ILE B 1 28 ? -5.885 -79.182 136.719 1.00 22.46 28 ILE B CA 1
ATOM 2838 C C . ILE B 1 28 ? -5.489 -80.481 137.411 1.00 26.36 28 ILE B C 1
ATOM 2839 O O . ILE B 1 28 ? -4.361 -80.964 137.252 1.00 28.57 28 ILE B O 1
ATOM 2844 N N . ALA B 1 29 ? -6.406 -81.072 138.181 1.00 26.27 29 ALA B N 1
ATOM 2845 C CA . ALA B 1 29 ? -6.114 -82.349 138.826 1.00 27.83 29 ALA B CA 1
ATOM 2846 C C . ALA B 1 29 ? -5.874 -83.447 137.796 1.00 29.77 29 ALA B C 1
ATOM 2847 O O . ALA B 1 29 ? -4.974 -84.279 137.963 1.00 33.71 29 ALA B O 1
ATOM 2849 N N . LEU B 1 30 ? -6.670 -83.466 136.725 1.00 28.35 30 LEU B N 1
ATOM 2850 C CA . LEU B 1 30 ? -6.499 -84.478 135.687 1.00 26.46 30 LEU B CA 1
ATOM 2851 C C . LEU B 1 30 ? -5.194 -84.275 134.927 1.00 27.07 30 LEU B C 1
ATOM 2852 O O . LEU B 1 30 ? -4.446 -85.230 134.690 1.00 30.92 30 LEU B O 1
ATOM 2857 N N . VAL B 1 31 ? -4.902 -83.031 134.540 1.00 24.68 31 VAL B N 1
ATOM 2858 C CA . VAL B 1 31 ? -3.730 -82.756 133.720 1.00 28.38 31 VAL B CA 1
ATOM 2859 C C . VAL B 1 31 ? -2.445 -82.913 134.528 1.00 31.79 31 VAL B C 1
ATOM 2860 O O . VAL B 1 31 ? -1.379 -83.172 133.955 1.00 34.75 31 VAL B O 1
ATOM 2864 N N . ASP B 1 32 ? -2.529 -82.823 135.858 1.00 32.35 32 ASP B N 1
ATOM 2865 C CA . ASP B 1 32 ? -1.338 -82.920 136.693 1.00 26.27 32 ASP B CA 1
ATOM 2866 C C . ASP B 1 32 ? -0.716 -84.312 136.677 1.00 31.04 32 ASP B C 1
ATOM 2867 O O . ASP B 1 32 ? 0.458 -84.451 137.039 1.00 34.05 32 ASP B O 1
ATOM 2872 N N . LYS B 1 33 ? -1.454 -85.340 136.263 1.00 35.52 33 LYS B N 1
ATOM 2873 C CA . LYS B 1 33 ? -0.883 -86.680 136.240 1.00 43.50 33 LYS B CA 1
ATOM 2874 C C . LYS B 1 33 ? 0.212 -86.784 135.180 1.00 39.45 33 LYS B C 1
ATOM 2875 O O . LYS B 1 33 ? 0.218 -86.057 134.183 1.00 36.38 33 LYS B O 1
ATOM 2881 N N . ASP B 1 34 ? 1.148 -87.708 135.417 1.00 45.79 34 ASP B N 1
ATOM 2882 C CA . ASP B 1 34 ? 2.418 -87.711 134.693 1.00 46.11 34 ASP B CA 1
ATOM 2883 C C . ASP B 1 34 ? 2.258 -87.956 133.196 1.00 46.11 34 ASP B C 1
ATOM 2884 O O . ASP B 1 34 ? 3.089 -87.489 132.408 1.00 44.07 34 ASP B O 1
ATOM 2889 N N . GLU B 1 35 ? 1.219 -88.684 132.777 1.00 42.94 35 GLU B N 1
ATOM 2890 C CA . GLU B 1 35 ? 1.095 -89.009 131.358 1.00 49.48 35 GLU B CA 1
ATOM 2891 C C . GLU B 1 35 ? 0.865 -87.780 130.489 1.00 41.03 35 GLU B C 1
ATOM 2892 O O . GLU B 1 35 ? 0.972 -87.883 129.262 1.00 42.55 35 GLU B O 1
ATOM 2898 N N . TYR B 1 36 ? 0.555 -86.632 131.083 1.00 39.11 36 TYR B N 1
ATOM 2899 C CA . TYR B 1 36 ? 0.295 -85.425 130.316 1.00 40.04 36 TYR B CA 1
ATOM 2900 C C . TYR B 1 36 ? 1.565 -84.597 130.179 1.00 37.70 36 TYR B C 1
ATOM 2901 O O . TYR B 1 36 ? 2.465 -84.649 131.023 1.00 35.33 36 TYR B O 1
ATOM 2910 N N . HIS B 1 37 ? 1.622 -83.825 129.096 1.00 31.43 37 HIS B N 1
ATOM 2911 C CA . HIS B 1 37 ? 2.791 -83.039 128.735 1.00 35.61 37 HIS B CA 1
ATOM 2912 C C . HIS B 1 37 ? 2.553 -81.539 128.816 1.00 32.55 37 HIS B C 1
ATOM 2913 O O . HIS B 1 37 ? 3.440 -80.759 128.451 1.00 33.15 37 HIS B O 1
ATOM 2920 N N . PHE B 1 38 ? 1.388 -81.118 129.299 1.00 28.86 38 PHE B N 1
ATOM 2921 C CA . PHE B 1 38 ? 1.213 -79.734 129.706 1.00 23.91 38 PHE B CA 1
ATOM 2922 C C . PHE B 1 38 ? 2.087 -79.447 130.919 1.00 28.51 38 PHE B C 1
ATOM 2923 O O . PHE B 1 38 ? 2.180 -80.261 131.842 1.00 29.59 38 PHE B O 1
ATOM 2931 N N . LYS B 1 39 ? 2.732 -78.282 130.918 1.00 27.59 39 LYS B N 1
ATOM 2932 C CA . LYS B 1 39 ? 3.694 -77.944 131.958 1.00 31.37 39 LYS B CA 1
ATOM 2933 C C . LYS B 1 39 ? 3.218 -76.864 132.914 1.00 24.30 39 LYS B C 1
ATOM 2934 O O . LYS B 1 39 ? 3.641 -76.859 134.072 1.00 17.94 39 LYS B O 1
ATOM 2940 N N . THR B 1 40 ? 2.362 -75.950 132.468 1.00 23.85 40 THR B N 1
ATOM 2941 C CA . THR B 1 40 ? 1.953 -74.816 133.280 1.00 26.05 40 THR B CA 1
ATOM 2942 C C . THR B 1 40 ? 0.434 -74.689 133.289 1.00 24.11 40 THR B C 1
ATOM 2943 O O . THR B 1 40 ? -0.277 -75.330 132.510 1.00 26.91 40 THR B O 1
ATOM 2947 N N . ALA B 1 41 ? -0.052 -73.848 134.200 1.00 20.86 41 ALA B N 1
ATOM 2948 C CA . ALA B 1 41 ? -1.467 -73.526 134.312 1.00 18.01 41 ALA B CA 1
ATOM 2949 C C . ALA B 1 41 ? -1.586 -72.171 134.994 1.00 17.06 41 ALA B C 1
ATOM 2950 O O . ALA B 1 41 ? -0.887 -71.905 135.975 1.00 23.87 41 ALA B O 1
ATOM 2952 N N . PHE B 1 42 ? -2.468 -71.321 134.471 1.00 14.48 42 PHE B N 1
ATOM 2953 C CA . PHE B 1 42 ? -2.558 -69.937 134.912 1.00 16.76 42 PHE B CA 1
ATOM 2954 C C . PHE B 1 42 ? -3.995 -69.581 135.266 1.00 16.36 42 PHE B C 1
ATOM 2955 O O . PHE B 1 42 ? -4.948 -70.114 134.691 1.00 17.80 42 PHE B O 1
ATOM 2963 N N . VAL B 1 43 ? -4.136 -68.667 136.224 1.00 20.70 43 VAL B N 1
ATOM 2964 C CA . VAL B 1 43 ? -5.429 -68.209 136.720 1.00 14.39 43 VAL B CA 1
ATOM 2965 C C . VAL B 1 43 ? -5.535 -66.713 136.464 1.00 14.14 43 VAL B C 1
ATOM 2966 O O . VAL B 1 43 ? -4.611 -65.957 136.786 1.00 15.46 43 VAL B O 1
ATOM 2970 N N . ASN B 1 44 ? -6.658 -66.287 135.894 1.00 12.70 44 ASN B N 1
ATOM 2971 C CA . ASN B 1 44 ? -6.855 -64.894 135.524 1.00 13.33 44 ASN B CA 1
ATOM 2972 C C . ASN B 1 44 ? -7.541 -64.126 136.648 1.00 15.50 44 ASN B C 1
ATOM 2973 O O . ASN B 1 44 ? -8.333 -64.682 137.414 1.00 14.48 44 ASN B O 1
ATOM 2978 N N . GLU B 1 45 ? -7.228 -62.835 136.739 1.00 18.25 45 GLU B N 1
ATOM 2979 C CA . GLU B 1 45 ? -7.783 -61.958 137.761 1.00 17.95 45 GLU B CA 1
ATOM 2980 C C . GLU B 1 45 ? -8.857 -61.058 137.163 1.00 16.46 45 GLU B C 1
ATOM 2981 O O . GLU B 1 45 ? -8.680 -60.502 136.075 1.00 16.93 45 GLU B O 1
ATOM 2987 N N . HIS B 1 46 ? -9.965 -60.911 137.886 1.00 19.29 46 HIS B N 1
ATOM 2988 C CA . HIS B 1 46 ? -11.043 -60.028 137.467 1.00 16.48 46 HIS B CA 1
ATOM 2989 C C . HIS B 1 46 ? -11.880 -59.650 138.682 1.00 16.95 46 HIS B C 1
ATOM 2990 O O . HIS B 1 46 ? -11.986 -60.419 139.640 1.00 16.37 46 HIS B O 1
ATOM 2997 N N . HIS B 1 47 ? -12.482 -58.462 138.623 1.00 19.68 47 HIS B N 1
ATOM 2998 C CA . HIS B 1 47 ? -13.258 -57.922 139.730 1.00 17.29 47 HIS B CA 1
ATOM 2999 C C . HIS B 1 47 ? -14.603 -57.391 139.248 1.00 23.95 47 HIS B C 1
ATOM 3000 O O . HIS B 1 47 ? -14.731 -56.899 138.123 1.00 17.52 47 HIS B O 1
ATOM 3007 N N . PHE B 1 48 ? -15.612 -57.527 140.114 1.00 13.67 48 PHE B N 1
ATOM 3008 C CA . PHE B 1 48 ? -16.839 -56.729 140.109 1.00 16.46 48 PHE B CA 1
ATOM 3009 C C . PHE B 1 48 ? -17.841 -57.119 139.029 1.00 21.35 48 PHE B C 1
ATOM 3010 O O . PHE B 1 48 ? -18.759 -56.342 138.743 1.00 19.28 48 PHE B O 1
ATOM 3018 N N . SER B 1 49 ? -17.704 -58.293 138.418 1.00 15.31 49 SER B N 1
ATOM 3019 C CA . SER B 1 49 ? -18.743 -58.824 137.545 1.00 17.12 49 SER B CA 1
ATOM 3020 C C . SER B 1 49 ? -18.509 -60.319 137.386 1.00 21.58 49 SER B C 1
ATOM 3021 O O . SER B 1 49 ? -17.482 -60.856 137.809 1.00 16.13 49 SER B O 1
ATOM 3024 N N . LYS B 1 50 ? -19.483 -60.987 136.772 1.00 17.52 50 LYS B N 1
ATOM 3025 C CA . LYS B 1 50 ? -19.406 -62.427 136.568 1.00 22.30 50 LYS B CA 1
ATOM 3026 C C . LYS B 1 50 ? -18.534 -62.815 135.380 1.00 18.06 50 LYS B C 1
ATOM 3027 O O . LYS B 1 50 ? -18.369 -64.011 135.119 1.00 16.12 50 LYS B O 1
ATOM 3033 N N . ASN B 1 51 ? -17.964 -61.842 134.667 1.00 11.11 51 ASN B N 1
ATOM 3034 C CA . ASN B 1 51 ? -17.025 -62.115 133.579 1.00 16.63 51 ASN B CA 1
ATOM 3035 C C . ASN B 1 51 ? -15.618 -62.349 134.134 1.00 21.05 51 ASN B C 1
ATOM 3036 O O . ASN B 1 51 ? -14.655 -61.655 133.808 1.00 19.11 51 ASN B O 1
ATOM 3041 N N . GLY B 1 52 ? -15.516 -63.368 134.984 1.00 21.60 52 GLY B N 1
ATOM 3042 C CA . GLY B 1 52 ? -14.289 -63.653 135.701 1.00 17.31 52 GLY B CA 1
ATOM 3043 C C . GLY B 1 52 ? -14.495 -63.493 137.191 1.00 22.67 52 GLY B C 1
ATOM 3044 O O . GLY B 1 52 ? -14.499 -62.369 137.703 1.00 22.85 52 GLY B O 1
ATOM 3045 N N . ILE B 1 53 ? -14.667 -64.609 137.900 1.00 20.75 53 ILE B N 1
ATOM 3046 C CA . ILE B 1 53 ? -15.090 -64.582 139.295 1.00 19.09 53 ILE B CA 1
ATOM 3047 C C . ILE B 1 53 ? -13.925 -64.796 140.256 1.00 20.84 53 ILE B C 1
ATOM 3048 O O . ILE B 1 53 ? -14.140 -64.886 141.469 1.00 21.86 53 ILE B O 1
ATOM 3053 N N . VAL B 1 54 ? -12.700 -64.878 139.751 1.00 13.62 54 VAL B N 1
ATOM 3054 C CA . VAL B 1 54 ? -11.517 -65.041 140.588 1.00 16.68 54 VAL B CA 1
ATOM 3055 C C . VAL B 1 54 ? -10.863 -63.675 140.744 1.00 16.27 54 VAL B C 1
ATOM 3056 O O . VAL B 1 54 ? -10.237 -63.163 139.809 1.00 17.14 54 VAL B O 1
ATOM 3060 N N . GLY B 1 55 ? -11.004 -63.082 141.929 1.00 11.14 55 GLY B N 1
ATOM 3061 C CA . GLY B 1 55 ? -10.410 -61.793 142.216 1.00 15.80 55 GLY B CA 1
ATOM 3062 C C . GLY B 1 55 ? -9.007 -61.828 142.775 1.00 15.87 55 GLY B C 1
ATOM 3063 O O . GLY B 1 55 ? -8.370 -60.776 142.887 1.00 13.42 55 GLY B O 1
ATOM 3064 N N . ALA B 1 56 ? -8.507 -63.009 143.134 1.00 10.75 56 ALA B N 1
ATOM 3065 C CA . ALA B 1 56 ? -7.194 -63.154 143.765 1.00 11.00 56 ALA B CA 1
ATOM 3066 C C . ALA B 1 56 ? -6.492 -64.359 143.160 1.00 12.92 56 ALA B C 1
ATOM 3067 O O . ALA B 1 56 ? -6.528 -65.466 143.712 1.00 13.51 56 ALA B O 1
ATOM 3069 N N . PRO B 1 57 ? -5.829 -64.176 142.014 1.00 11.72 57 PRO B N 1
ATOM 3070 C CA . PRO B 1 57 ? -5.256 -65.336 141.312 1.00 11.34 57 PRO B CA 1
ATOM 3071 C C . PRO B 1 57 ? -4.140 -66.022 142.079 1.00 16.21 57 PRO B C 1
ATOM 3072 O O . PRO B 1 57 ? -3.980 -67.243 141.950 1.00 15.69 57 PRO B O 1
ATOM 3076 N N . MET B 1 58 ? -3.365 -65.283 142.876 1.00 12.43 58 MET B N 1
ATOM 3077 C CA . MET B 1 58 ? -2.301 -65.920 143.643 1.00 16.49 58 MET B CA 1
ATOM 3078 C C . MET B 1 58 ? -2.864 -66.794 144.757 1.00 17.26 58 MET B C 1
ATOM 3079 O O . MET B 1 58 ? -2.265 -67.820 145.100 1.00 15.99 58 MET B O 1
ATOM 3084 N N . THR B 1 59 ? -4.009 -66.410 145.327 1.00 16.85 59 THR B N 1
ATOM 3085 C CA . THR B 1 59 ? -4.665 -67.266 146.311 1.00 15.70 59 THR B CA 1
ATOM 3086 C C . THR B 1 59 ? -5.223 -68.524 145.658 1.00 14.02 59 THR B C 1
ATOM 3087 O O . THR B 1 59 ? -5.128 -69.620 146.224 1.00 15.30 59 THR B O 1
ATOM 3091 N N . ALA B 1 60 ? -5.803 -68.389 144.463 1.00 12.34 60 ALA B N 1
ATOM 3092 C CA . ALA B 1 60 ? -6.312 -69.558 143.753 1.00 16.13 60 ALA B CA 1
ATOM 3093 C C . ALA B 1 60 ? -5.179 -70.479 143.320 1.00 14.89 60 ALA B C 1
ATOM 3094 O O . ALA B 1 60 ? -5.284 -71.704 143.454 1.00 13.45 60 ALA B O 1
ATOM 3096 N N . ALA B 1 61 ? -4.092 -69.909 142.793 1.00 15.99 61 ALA B N 1
ATOM 3097 C CA . ALA B 1 61 ? -2.923 -70.713 142.447 1.00 15.21 61 ALA B CA 1
ATOM 3098 C C . ALA B 1 61 ? -2.375 -71.446 143.665 1.00 17.18 61 ALA B C 1
ATOM 3099 O O . ALA B 1 61 ? -1.925 -72.593 143.557 1.00 16.09 61 ALA B O 1
ATOM 3101 N N . SER B 1 62 ? -2.400 -70.797 144.832 1.00 15.18 62 SER B N 1
ATOM 3102 C CA . SER B 1 62 ? -1.925 -71.437 146.056 1.00 17.74 62 SER B CA 1
ATOM 3103 C C . SER B 1 62 ? -2.691 -72.725 146.337 1.00 15.05 62 SER B C 1
ATOM 3104 O O . SER B 1 62 ? -2.089 -73.779 146.577 1.00 14.12 62 SER B O 1
ATOM 3107 N N . PHE B 1 63 ? -4.025 -72.653 146.321 1.00 19.45 63 PHE B N 1
ATOM 3108 C CA . PHE B 1 63 ? -4.847 -73.846 146.505 1.00 17.64 63 PHE B CA 1
ATOM 3109 C C . PHE B 1 63 ? -4.498 -74.908 145.471 1.00 18.38 63 PHE B C 1
ATOM 3110 O O . PHE B 1 63 ? -4.327 -76.088 145.802 1.00 17.01 63 PHE B O 1
ATOM 3118 N N . LEU B 1 64 ? -4.405 -74.504 144.203 1.00 18.59 64 LEU B N 1
ATOM 3119 C CA . LEU B 1 64 ? -4.099 -75.449 143.135 1.00 17.59 64 LEU B CA 1
ATOM 3120 C C . LEU B 1 64 ? -2.706 -76.045 143.304 1.00 20.13 64 LEU B C 1
ATOM 3121 O O . LEU B 1 64 ? -2.490 -77.226 143.007 1.00 20.13 64 LEU B O 1
ATOM 3126 N N . LEU B 1 65 ? -1.748 -75.247 143.785 1.00 16.33 65 LEU B N 1
ATOM 3127 C CA . LEU B 1 65 ? -0.413 -75.777 144.052 1.00 15.64 65 LEU B CA 1
ATOM 3128 C C . LEU B 1 65 ? -0.443 -76.814 145.168 1.00 18.32 65 LEU B C 1
ATOM 3129 O O . LEU B 1 65 ? 0.230 -77.849 145.083 1.00 17.52 65 LEU B O 1
ATOM 3134 N N . GLY B 1 66 ? -1.208 -76.550 146.229 1.00 21.23 66 GLY B N 1
ATOM 3135 C CA . GLY B 1 66 ? -1.362 -77.538 147.284 1.00 15.11 66 GLY B CA 1
ATOM 3136 C C . GLY B 1 66 ? -2.014 -78.819 146.807 1.00 21.85 66 GLY B C 1
ATOM 3137 O O . GLY B 1 66 ? -1.769 -79.893 147.365 1.00 19.43 66 GLY B O 1
ATOM 3138 N N . LEU B 1 67 ? -2.859 -78.725 145.779 1.00 19.87 67 LEU B N 1
ATOM 3139 C CA . LEU B 1 67 ? -3.595 -79.875 145.272 1.00 24.80 67 LEU B CA 1
ATOM 3140 C C . LEU B 1 67 ? -2.786 -80.725 144.296 1.00 23.78 67 LEU B C 1
ATOM 3141 O O . LEU B 1 67 ? -3.139 -81.888 144.070 1.00 24.69 67 LEU B O 1
ATOM 3146 N N . THR B 1 68 ? -1.700 -80.197 143.742 1.00 23.10 68 THR B N 1
ATOM 3147 C CA . THR B 1 68 ? -0.995 -80.846 142.642 1.00 24.56 68 THR B CA 1
ATOM 3148 C C . THR B 1 68 ? 0.436 -81.194 143.040 1.00 30.50 68 THR B C 1
ATOM 3149 O O . THR B 1 68 ? 0.906 -80.873 144.135 1.00 32.84 68 THR B O 1
ATOM 3153 N N . GLU B 1 69 ? 1.131 -81.858 142.113 1.00 30.78 69 GLU B N 1
ATOM 3154 C CA . GLU B 1 69 ? 2.490 -82.341 142.337 1.00 30.63 69 GLU B CA 1
ATOM 3155 C C . GLU B 1 69 ? 3.443 -82.097 141.174 1.00 31.20 69 GLU B C 1
ATOM 3156 O O . GLU B 1 69 ? 4.647 -81.967 141.415 1.00 27.34 69 GLU B O 1
ATOM 3162 N N . ARG B 1 70 ? 2.965 -82.028 139.932 1.00 32.23 70 ARG B N 1
ATOM 3163 C CA . ARG B 1 70 ? 3.822 -81.913 138.757 1.00 27.74 70 ARG B CA 1
ATOM 3164 C C . ARG B 1 70 ? 3.762 -80.535 138.115 1.00 27.25 70 ARG B C 1
ATOM 3165 O O . ARG B 1 70 ? 4.805 -79.926 137.857 1.00 24.61 70 ARG B O 1
ATOM 3173 N N . LEU B 1 71 ? 2.557 -80.038 137.841 1.00 23.51 71 LEU B N 1
ATOM 3174 C CA . LEU B 1 71 ? 2.387 -78.770 137.145 1.00 24.92 71 LEU B CA 1
ATOM 3175 C C . LEU B 1 71 ? 3.017 -77.615 137.915 1.00 24.77 71 LEU B C 1
ATOM 3176 O O . LEU B 1 71 ? 3.091 -77.622 139.147 1.00 30.19 71 LEU B O 1
ATOM 3181 N N . HIS B 1 72 ? 3.472 -76.612 137.169 1.00 16.27 72 HIS B N 1
ATOM 3182 C CA . HIS B 1 72 ? 3.784 -75.302 137.721 1.00 22.03 72 HIS B CA 1
ATOM 3183 C C . HIS B 1 72 ? 2.583 -74.397 137.489 1.00 22.05 72 HIS B C 1
ATOM 3184 O O . HIS B 1 72 ? 2.061 -74.329 136.372 1.00 21.07 72 HIS B O 1
ATOM 3191 N N . ILE B 1 73 ? 2.144 -73.710 138.539 1.00 19.73 73 ILE B N 1
ATOM 3192 C CA . ILE B 1 73 ? 0.911 -72.937 138.494 1.00 14.23 73 ILE B CA 1
ATOM 3193 C C . ILE B 1 73 ? 1.202 -71.524 138.974 1.00 14.39 73 ILE B C 1
ATOM 3194 O O . ILE B 1 73 ? 2.057 -71.305 139.837 1.00 20.71 73 ILE B O 1
ATOM 3199 N N . GLY B 1 74 ? 0.492 -70.557 138.398 1.00 16.22 74 GLY B N 1
ATOM 3200 C CA . GLY B 1 74 ? 0.673 -69.180 138.811 1.00 18.75 74 GLY B CA 1
ATOM 3201 C C . GLY B 1 74 ? -0.465 -68.296 138.350 1.00 16.59 74 GLY B C 1
ATOM 3202 O O . GLY B 1 74 ? -1.438 -68.752 137.745 1.00 17.41 74 GLY B O 1
ATOM 3203 N N . SER B 1 75 ? -0.328 -67.010 138.658 1.00 13.58 75 SER B N 1
ATOM 3204 C CA . SER B 1 75 ? -1.267 -66.005 138.188 1.00 17.87 75 SER B CA 1
ATOM 3205 C C . SER B 1 75 ? -0.963 -65.626 136.745 1.00 19.54 75 SER B C 1
ATOM 3206 O O . SER B 1 75 ? 0.192 -65.619 136.311 1.00 19.37 75 SER B O 1
ATOM 3209 N N . LEU B 1 76 ? -2.019 -65.318 135.994 1.00 13.53 76 LEU B N 1
ATOM 3210 C CA . LEU B 1 76 ? -1.846 -64.853 134.624 1.00 22.18 76 LEU B CA 1
ATOM 3211 C C . LEU B 1 76 ? -1.659 -63.345 134.534 1.00 20.04 76 LEU B C 1
ATOM 3212 O O . LEU B 1 76 ? -0.920 -62.872 133.664 1.00 20.21 76 LEU B O 1
ATOM 3217 N N . ASN B 1 77 ? -2.300 -62.579 135.418 1.00 19.94 77 ASN B N 1
ATOM 3218 C CA . ASN B 1 77 ? -2.309 -61.127 135.288 1.00 18.05 77 ASN B CA 1
ATOM 3219 C C . ASN B 1 77 ? -2.535 -60.438 136.629 1.00 15.73 77 ASN B C 1
ATOM 3220 O O . ASN B 1 77 ? -3.407 -59.571 136.747 1.00 20.95 77 ASN B O 1
ATOM 3225 N N . GLN B 1 78 ? -1.755 -60.812 137.645 1.00 18.97 78 GLN B N 1
ATOM 3226 C CA . GLN B 1 78 ? -1.844 -60.156 138.946 1.00 13.05 78 GLN B CA 1
ATOM 3227 C C . GLN B 1 78 ? -1.606 -58.658 138.802 1.00 13.51 78 GLN B C 1
ATOM 3228 O O . GLN B 1 78 ? -0.494 -58.229 138.481 1.00 16.44 78 GLN B O 1
ATOM 3234 N N . VAL B 1 79 ? -2.645 -57.859 139.030 1.00 16.50 79 VAL B N 1
ATOM 3235 C CA . VAL B 1 79 ? -2.551 -56.413 138.857 1.00 16.03 79 VAL B CA 1
ATOM 3236 C C . VAL B 1 79 ? -1.817 -55.821 140.052 1.00 22.12 79 VAL B C 1
ATOM 3237 O O . VAL B 1 79 ? -2.287 -55.912 141.191 1.00 20.67 79 VAL B O 1
ATOM 3241 N N . ILE B 1 80 ? -0.662 -55.207 139.793 1.00 19.58 80 ILE B N 1
ATOM 3242 C CA . ILE B 1 80 ? 0.153 -54.654 140.868 1.00 19.50 80 ILE B CA 1
ATOM 3243 C C . ILE B 1 80 ? -0.108 -53.172 141.114 1.00 21.95 80 ILE B C 1
ATOM 3244 O O . ILE B 1 80 ? 0.175 -52.679 142.215 1.00 24.52 80 ILE B O 1
ATOM 3249 N N . THR B 1 81 ? -0.648 -52.450 140.129 1.00 18.89 81 THR B N 1
ATOM 3250 C CA . THR B 1 81 ? -0.811 -51.007 140.267 1.00 25.88 81 THR B CA 1
ATOM 3251 C C . THR B 1 81 ? -1.857 -50.638 141.313 1.00 26.70 81 THR B C 1
ATOM 3252 O O . THR B 1 81 ? -1.807 -49.529 141.856 1.00 22.18 81 THR B O 1
ATOM 3256 N N . THR B 1 82 ? -2.788 -51.541 141.618 1.00 24.59 82 THR B N 1
ATOM 3257 C CA . THR B 1 82 ? -3.816 -51.300 142.623 1.00 26.96 82 THR B CA 1
ATOM 3258 C C . THR B 1 82 ? -3.583 -52.107 143.894 1.00 24.44 82 THR B C 1
ATOM 3259 O O . THR B 1 82 ? -4.443 -52.116 144.781 1.00 20.92 82 THR B O 1
ATOM 3263 N N . HIS B 1 83 ? -2.440 -52.770 144.006 1.00 20.61 83 HIS B N 1
ATOM 3264 C CA . HIS B 1 83 ? -2.102 -53.631 145.129 1.00 19.65 83 HIS B CA 1
ATOM 3265 C C . HIS B 1 83 ? -0.834 -53.098 145.791 1.00 20.69 83 HIS B C 1
ATOM 3266 O O . HIS B 1 83 ? -0.228 -52.128 145.329 1.00 24.12 83 HIS B O 1
ATOM 3273 N N . HIS B 1 84 ? -0.433 -53.739 146.884 1.00 20.16 84 HIS B N 1
ATOM 3274 C CA . HIS B 1 84 ? 0.781 -53.304 147.562 1.00 18.54 84 HIS B CA 1
ATOM 3275 C C . HIS B 1 84 ? 1.942 -54.202 147.173 1.00 19.16 84 HIS B C 1
ATOM 3276 O O . HIS B 1 84 ? 1.812 -55.434 147.240 1.00 20.71 84 HIS B O 1
ATOM 3283 N N . PRO B 1 85 ? 3.077 -53.634 146.757 1.00 17.79 85 PRO B N 1
ATOM 3284 C CA . PRO B 1 85 ? 4.183 -54.481 146.280 1.00 15.86 85 PRO B CA 1
ATOM 3285 C C . PRO B 1 85 ? 4.805 -55.335 147.369 1.00 23.14 85 PRO B C 1
ATOM 3286 O O . PRO B 1 85 ? 5.262 -56.448 147.077 1.00 20.91 85 PRO B O 1
ATOM 3290 N N . VAL B 1 86 ? 4.850 -54.849 148.611 1.00 20.06 86 VAL B N 1
ATOM 3291 C CA . VAL B 1 86 ? 5.430 -55.639 149.691 1.00 18.86 86 VAL B CA 1
ATOM 3292 C C . VAL B 1 86 ? 4.571 -56.865 149.973 1.00 20.84 86 VAL B C 1
ATOM 3293 O O . VAL B 1 86 ? 5.089 -57.959 150.227 1.00 20.80 86 VAL B O 1
ATOM 3297 N N . ARG B 1 87 ? 3.246 -56.707 149.920 1.00 18.89 87 ARG B N 1
ATOM 3298 C CA . ARG B 1 87 ? 2.359 -57.842 150.152 1.00 17.27 87 ARG B CA 1
ATOM 3299 C C . ARG B 1 87 ? 2.498 -58.889 149.054 1.00 19.48 87 ARG B C 1
ATOM 3300 O O . ARG B 1 87 ? 2.542 -60.092 149.340 1.00 21.56 87 ARG B O 1
ATOM 3308 N N . ILE B 1 88 ? 2.568 -58.455 147.792 1.00 20.22 88 ILE B N 1
ATOM 3309 C CA . ILE B 1 88 ? 2.736 -59.396 146.687 1.00 17.30 88 ILE B CA 1
ATOM 3310 C C . ILE B 1 88 ? 4.067 -60.127 146.814 1.00 15.44 88 ILE B C 1
ATOM 3311 O O . ILE B 1 88 ? 4.145 -61.350 146.646 1.00 18.85 88 ILE B O 1
ATOM 3316 N N . ALA B 1 89 ? 5.138 -59.382 147.105 1.00 14.01 89 ALA B N 1
ATOM 3317 C CA . ALA B 1 89 ? 6.449 -59.999 147.292 1.00 16.78 89 ALA B CA 1
ATOM 3318 C C . ALA B 1 89 ? 6.417 -61.047 148.398 1.00 16.81 89 ALA B C 1
ATOM 3319 O O . ALA B 1 89 ? 7.061 -62.098 148.287 1.00 12.87 89 ALA B O 1
ATOM 3321 N N . GLU B 1 90 ? 5.683 -60.776 149.481 1.00 15.19 90 GLU B N 1
ATOM 3322 C CA . GLU B 1 90 ? 5.583 -61.749 150.565 1.00 18.77 90 GLU B CA 1
ATOM 3323 C C . GLU B 1 90 ? 4.844 -63.004 150.118 1.00 18.52 90 GLU B C 1
ATOM 3324 O O . GLU B 1 90 ? 5.231 -64.121 150.483 1.00 16.81 90 GLU B O 1
ATOM 3330 N N . GLU B 1 91 ? 3.779 -62.843 149.327 1.00 14.70 91 GLU B N 1
ATOM 3331 C CA . GLU B 1 91 ? 3.019 -64.000 148.863 1.00 18.36 91 GLU B CA 1
ATOM 3332 C C . GLU B 1 91 ? 3.813 -64.818 147.852 1.00 16.44 91 GLU B C 1
ATOM 3333 O O . GLU B 1 91 ? 3.755 -66.053 147.862 1.00 15.70 91 GLU B O 1
ATOM 3339 N N . ALA B 1 92 ? 4.551 -64.147 146.964 1.00 17.44 92 ALA B N 1
ATOM 3340 C CA . ALA B 1 92 ? 5.336 -64.866 145.965 1.00 15.51 92 ALA B CA 1
ATOM 3341 C C . ALA B 1 92 ? 6.432 -65.699 146.618 1.00 18.46 92 ALA B C 1
ATOM 3342 O O . ALA B 1 92 ? 6.638 -66.863 146.251 1.00 20.11 92 ALA B O 1
ATOM 3344 N N . SER B 1 93 ? 7.142 -65.123 147.591 1.00 14.59 93 SER B N 1
ATOM 3345 C CA . SER B 1 93 ? 8.182 -65.873 148.289 1.00 17.43 93 SER B CA 1
ATOM 3346 C C . SER B 1 93 ? 7.593 -67.050 149.056 1.00 17.57 93 SER B C 1
ATOM 3347 O O . SER B 1 93 ? 8.188 -68.133 149.100 1.00 16.38 93 SER B O 1
ATOM 3350 N N . LEU B 1 94 ? 6.420 -66.857 149.666 1.00 19.47 94 LEU B N 1
ATOM 3351 C CA . LEU B 1 94 ? 5.779 -67.941 150.403 1.00 14.41 94 LEU B CA 1
ATOM 3352 C C . LEU B 1 94 ? 5.386 -69.079 149.469 1.00 15.38 94 LEU B C 1
ATOM 3353 O O . LEU B 1 94 ? 5.616 -70.255 149.773 1.00 14.83 94 LEU B O 1
ATOM 3358 N N . LEU B 1 95 ? 4.792 -68.746 148.320 1.00 17.50 95 LEU B N 1
ATOM 3359 C CA . LEU B 1 95 ? 4.395 -69.783 147.372 1.00 11.86 95 LEU B CA 1
ATOM 3360 C C . LEU B 1 95 ? 5.609 -70.470 146.761 1.00 13.35 95 LEU B C 1
ATOM 3361 O O . LEU B 1 95 ? 5.598 -71.689 146.555 1.00 17.00 95 LEU B O 1
ATOM 3366 N N . ASP B 1 96 ? 6.660 -69.705 146.456 1.00 11.43 96 ASP B N 1
ATOM 3367 C CA . ASP B 1 96 ? 7.911 -70.310 146.012 1.00 15.00 96 ASP B CA 1
ATOM 3368 C C . ASP B 1 96 ? 8.416 -71.322 147.033 1.00 20.90 96 ASP B C 1
ATOM 3369 O O . ASP B 1 96 ? 8.860 -72.418 146.670 1.00 18.06 96 ASP B O 1
ATOM 3374 N N . GLN B 1 97 ? 8.352 -70.967 148.320 1.00 17.81 97 GLN B N 1
ATOM 3375 C CA . GLN B 1 97 ? 8.816 -71.858 149.379 1.00 16.72 97 GLN B CA 1
ATOM 3376 C C . GLN B 1 97 ? 7.896 -73.064 149.541 1.00 15.34 97 GLN B C 1
ATOM 3377 O O . GLN B 1 97 ? 8.356 -74.212 149.535 1.00 17.60 97 GLN B O 1
ATOM 3383 N N . MET B 1 98 ? 6.591 -72.822 149.695 1.00 12.56 98 MET B N 1
ATOM 3384 C CA . MET B 1 98 ? 5.672 -73.906 150.035 1.00 15.09 98 MET B CA 1
ATOM 3385 C C . MET B 1 98 ? 5.523 -74.914 148.901 1.00 23.67 98 MET B C 1
ATOM 3386 O O . MET B 1 98 ? 5.353 -76.110 149.161 1.00 27.18 98 MET B O 1
ATOM 3391 N N . SER B 1 99 ? 5.585 -74.462 147.650 1.00 21.81 99 SER B N 1
ATOM 3392 C CA . SER B 1 99 ? 5.374 -75.332 146.501 1.00 22.80 99 SER B CA 1
ATOM 3393 C C . SER B 1 99 ? 6.672 -75.859 145.907 1.00 27.36 99 SER B C 1
ATOM 3394 O O . SER B 1 99 ? 6.631 -76.546 144.881 1.00 22.90 99 SER B O 1
ATOM 3397 N N . ASP B 1 100 ? 7.816 -75.545 146.519 1.00 27.00 100 ASP B N 1
ATOM 3398 C CA . ASP B 1 100 ? 9.124 -76.014 146.059 1.00 29.93 100 ASP B CA 1
ATOM 3399 C C . ASP B 1 100 ? 9.427 -75.523 144.642 1.00 23.56 100 ASP B C 1
ATOM 3400 O O . ASP B 1 100 ? 9.844 -76.285 143.769 1.00 24.78 100 ASP B O 1
ATOM 3405 N N . GLY B 1 101 ? 9.200 -74.229 144.419 1.00 24.26 101 GLY B N 1
ATOM 3406 C CA . GLY B 1 101 ? 9.595 -73.595 143.177 1.00 21.82 101 GLY B CA 1
ATOM 3407 C C . GLY B 1 101 ? 8.653 -73.766 142.008 1.00 22.36 101 GLY B C 1
ATOM 3408 O O . GLY B 1 101 ? 9.095 -73.675 140.859 1.00 18.76 101 GLY B O 1
ATOM 3409 N N . ARG B 1 102 ? 7.368 -74.009 142.254 1.00 27.00 102 ARG B N 1
ATOM 3410 C CA . ARG B 1 102 ? 6.417 -74.267 141.181 1.00 19.17 102 ARG B CA 1
ATOM 3411 C C . ARG B 1 102 ? 5.499 -73.085 140.891 1.00 21.31 102 ARG B C 1
ATOM 3412 O O . ARG B 1 102 ? 4.619 -73.202 140.033 1.00 21.93 102 ARG B O 1
ATOM 3420 N N . PHE B 1 103 ? 5.680 -71.955 141.571 1.00 21.09 103 PHE B N 1
ATOM 3421 C CA . PHE B 1 103 ? 4.826 -70.793 141.367 1.00 17.43 103 PHE B CA 1
ATOM 3422 C C . PHE B 1 103 ? 5.402 -69.866 140.303 1.00 17.31 103 PHE B C 1
ATOM 3423 O O . PHE B 1 103 ? 6.604 -69.584 140.289 1.00 20.86 103 PHE B O 1
ATOM 3431 N N . ILE B 1 104 ? 4.529 -69.391 139.413 1.00 18.44 104 ILE B N 1
ATOM 3432 C CA . ILE B 1 104 ? 4.884 -68.462 138.346 1.00 16.16 104 ILE B CA 1
ATOM 3433 C C . ILE B 1 104 ? 4.159 -67.145 138.593 1.00 19.99 104 ILE B C 1
ATOM 3434 O O . ILE B 1 104 ? 2.950 -67.137 138.849 1.00 19.59 104 ILE B O 1
ATOM 3439 N N . LEU B 1 105 ? 4.890 -66.035 138.515 1.00 18.60 105 LEU B N 1
ATOM 3440 C CA . LEU B 1 105 ? 4.332 -64.713 138.806 1.00 17.95 105 LEU B CA 1
ATOM 3441 C C . LEU B 1 105 ? 4.022 -63.988 137.498 1.00 22.75 105 LEU B C 1
ATOM 3442 O O . LEU B 1 105 ? 4.846 -63.243 136.968 1.00 19.92 105 LEU B O 1
ATOM 3447 N N . GLY B 1 106 ? 2.815 -64.205 136.978 1.00 23.89 106 GLY B N 1
ATOM 3448 C CA . GLY B 1 106 ? 2.320 -63.389 135.880 1.00 14.67 106 GLY B CA 1
ATOM 3449 C C . GLY B 1 106 ? 1.753 -62.083 136.411 1.00 21.95 106 GLY B C 1
ATOM 3450 O O . GLY B 1 106 ? 0.921 -62.079 137.324 1.00 19.92 106 GLY B O 1
ATOM 3451 N N . LEU B 1 107 ? 2.204 -60.971 135.838 1.00 19.60 107 LEU B N 1
ATOM 3452 C CA . LEU B 1 107 ? 1.865 -59.644 136.328 1.00 18.07 107 LEU B CA 1
ATOM 3453 C C . LEU B 1 107 ? 1.102 -58.857 135.272 1.00 16.54 107 LEU B C 1
ATOM 3454 O O . LEU B 1 107 ? 1.081 -59.214 134.091 1.00 19.51 107 LEU B O 1
ATOM 3459 N N . SER B 1 108 ? 0.468 -57.774 135.719 1.00 12.69 108 SER B N 1
ATOM 3460 C CA . SER B 1 108 ? -0.282 -56.911 134.822 1.00 15.00 108 SER B CA 1
ATOM 3461 C C . SER B 1 108 ? -0.405 -55.521 135.427 1.00 12.97 108 SER B C 1
ATOM 3462 O O . SER B 1 108 ? -0.500 -55.374 136.647 1.00 20.53 108 SER B O 1
ATOM 3465 N N . ASP B 1 109 ? -0.376 -54.509 134.564 1.00 15.96 109 ASP B N 1
ATOM 3466 C CA . ASP B 1 109 ? -0.843 -53.183 134.931 1.00 14.32 109 ASP B CA 1
ATOM 3467 C C . ASP B 1 109 ? -2.371 -53.194 135.025 1.00 20.56 109 ASP B C 1
ATOM 3468 O O . ASP B 1 109 ? -3.035 -54.168 134.660 1.00 19.73 109 ASP B O 1
ATOM 3473 N N . CYS B 1 110 ? -2.933 -52.098 135.524 1.00 18.77 110 CYS B N 1
ATOM 3474 C CA . CYS B 1 110 ? -4.381 -51.963 135.578 1.00 21.07 110 CYS B CA 1
ATOM 3475 C C . CYS B 1 110 ? -4.918 -51.568 134.208 1.00 20.90 110 CYS B C 1
ATOM 3476 O O . CYS B 1 110 ? -4.340 -50.723 133.519 1.00 21.98 110 CYS B O 1
ATOM 3479 N N . VAL B 1 111 ? -6.029 -52.188 133.812 1.00 22.31 111 VAL B N 1
ATOM 3480 C CA . VAL B 1 111 ? -6.640 -51.946 132.512 1.00 28.54 111 VAL B CA 1
ATOM 3481 C C . VAL B 1 111 ? -8.086 -51.475 132.653 1.00 28.71 111 VAL B C 1
ATOM 3482 O O . VAL B 1 111 ? -8.849 -51.517 131.694 1.00 31.94 111 VAL B O 1
ATOM 3486 N N . SER B 1 112 ? -8.471 -51.022 133.843 1.00 26.57 112 SER B N 1
ATOM 3487 C CA . SER B 1 112 ? -9.835 -50.580 134.115 1.00 25.26 112 SER B CA 1
ATOM 3488 C C . SER B 1 112 ? -9.773 -49.267 134.883 1.00 29.08 112 SER B C 1
ATOM 3489 O O . SER B 1 112 ? -9.272 -49.229 136.011 1.00 28.21 112 SER B O 1
ATOM 3492 N N . ASP B 1 113 ? -10.266 -48.190 134.265 1.00 27.64 113 ASP B N 1
ATOM 3493 C CA . ASP B 1 113 ? -10.324 -46.906 134.956 1.00 28.48 113 ASP B CA 1
ATOM 3494 C C . ASP B 1 113 ? -11.191 -46.983 136.206 1.00 33.53 113 ASP B C 1
ATOM 3495 O O . ASP B 1 113 ? -10.953 -46.250 137.173 1.00 35.02 113 ASP B O 1
ATOM 3500 N N . PHE B 1 114 ? -12.204 -47.854 136.201 1.00 23.85 114 PHE B N 1
ATOM 3501 C CA . PHE B 1 114 ? -13.035 -48.043 137.386 1.00 32.99 114 PHE B CA 1
ATOM 3502 C C . PHE B 1 114 ? -12.209 -48.545 138.564 1.00 29.78 114 PHE B C 1
ATOM 3503 O O . PHE B 1 114 ? -12.345 -48.051 139.689 1.00 32.61 114 PHE B O 1
ATOM 3511 N N . GLU B 1 115 ? -11.346 -49.535 138.322 1.00 28.72 115 GLU B N 1
ATOM 3512 C CA . GLU B 1 115 ? -10.526 -50.082 139.398 1.00 28.26 115 GLU B CA 1
ATOM 3513 C C . GLU B 1 115 ? -9.526 -49.054 139.912 1.00 23.63 115 GLU B C 1
ATOM 3514 O O . GLU B 1 115 ? -9.241 -49.007 141.114 1.00 30.63 115 GLU B O 1
ATOM 3520 N N . MET B 1 116 ? -8.976 -48.229 139.017 1.00 23.73 116 MET B N 1
ATOM 3521 C CA . MET B 1 116 ? -8.078 -47.162 139.450 1.00 29.13 116 MET B CA 1
ATOM 3522 C C . MET B 1 116 ? -8.787 -46.193 140.387 1.00 33.25 116 MET B C 1
ATOM 3523 O O . MET B 1 116 ? -8.198 -45.719 141.366 1.00 33.22 116 MET B O 1
ATOM 3528 N N . ASP B 1 117 ? -10.054 -45.883 140.102 1.00 33.00 117 ASP B N 1
ATOM 3529 C CA . ASP B 1 117 ? -10.828 -45.039 141.006 1.00 34.23 117 ASP B CA 1
ATOM 3530 C C . ASP B 1 117 ? -11.185 -45.786 142.285 1.00 30.72 117 ASP B C 1
ATOM 3531 O O . ASP B 1 117 ? -11.105 -45.223 143.383 1.00 23.59 117 ASP B O 1
ATOM 3536 N N . PHE B 1 118 ? -11.592 -47.052 142.154 1.00 30.85 118 PHE B N 1
ATOM 3537 C CA . PHE B 1 118 ? -12.019 -47.836 143.310 1.00 28.75 118 PHE B CA 1
ATOM 3538 C C . PHE B 1 118 ? -10.923 -47.922 144.366 1.00 28.98 118 PHE B C 1
ATOM 3539 O O . PHE B 1 118 ? -11.194 -47.786 145.564 1.00 30.24 118 PHE B O 1
ATOM 3547 N N . PHE B 1 119 ? -9.678 -48.144 143.943 1.00 29.29 119 PHE B N 1
ATOM 3548 C CA . PHE B 1 119 ? -8.559 -48.306 144.862 1.00 29.46 119 PHE B CA 1
ATOM 3549 C C . PHE B 1 119 ? -7.743 -47.030 145.029 1.00 30.21 119 PHE B C 1
ATOM 3550 O O . PHE B 1 119 ? -6.593 -47.095 145.477 1.00 27.20 119 PHE B O 1
ATOM 3558 N N . LYS B 1 120 ? -8.313 -45.876 144.674 1.00 31.67 120 LYS B N 1
ATOM 3559 C CA . LYS B 1 120 ? -7.705 -44.567 144.932 1.00 34.03 120 LYS B CA 1
ATOM 3560 C C . LYS B 1 120 ? -6.294 -44.469 144.345 1.00 34.89 120 LYS B C 1
ATOM 3561 O O . LYS B 1 120 ? -5.338 -44.094 145.027 1.00 32.19 120 LYS B O 1
ATOM 3567 N N . ARG B 1 121 ? -6.168 -44.807 143.064 1.00 36.36 121 ARG B N 1
ATOM 3568 C CA . ARG B 1 121 ? -4.906 -44.716 142.339 1.00 28.12 121 ARG B CA 1
ATOM 3569 C C . ARG B 1 121 ? -4.999 -43.621 141.284 1.00 30.81 121 ARG B C 1
ATOM 3570 O O . ARG B 1 121 ? -5.998 -43.529 140.567 1.00 39.08 121 ARG B O 1
ATOM 3578 N N . GLN B 1 122 ? -3.979 -42.777 141.204 1.00 40.45 122 GLN B N 1
ATOM 3579 C CA . GLN B 1 122 ? -4.018 -41.675 140.252 1.00 39.03 122 GLN B CA 1
ATOM 3580 C C . GLN B 1 122 ? -3.898 -42.184 138.823 1.00 40.72 122 GLN B C 1
ATOM 3581 O O . GLN B 1 122 ? -3.047 -43.025 138.518 1.00 38.36 122 GLN B O 1
ATOM 3587 N N . ARG B 1 123 ? -4.776 -41.676 137.953 1.00 44.63 123 ARG B N 1
ATOM 3588 C CA . ARG B 1 123 ? -4.802 -42.103 136.557 1.00 42.01 123 ARG B CA 1
ATOM 3589 C C . ARG B 1 123 ? -3.606 -41.563 135.783 1.00 41.25 123 ARG B C 1
ATOM 3590 O O . ARG B 1 123 ? -2.927 -42.312 135.073 1.00 43.74 123 ARG B O 1
ATOM 3598 N N . ASP B 1 124 ? -3.329 -40.263 135.924 1.00 37.90 124 ASP B N 1
ATOM 3599 C CA . ASP B 1 124 ? -2.283 -39.597 135.149 1.00 44.49 124 ASP B CA 1
ATOM 3600 C C . ASP B 1 124 ? -0.874 -40.091 135.462 1.00 45.36 124 ASP B C 1
ATOM 3601 O O . ASP B 1 124 ? 0.005 -39.982 134.602 1.00 45.93 124 ASP B O 1
ATOM 3606 N N . SER B 1 125 ? -0.633 -40.663 136.640 1.00 37.97 125 SER B N 1
ATOM 3607 C CA . SER B 1 125 ? 0.695 -41.165 136.983 1.00 36.72 125 SER B CA 1
ATOM 3608 C C . SER B 1 125 ? 0.726 -42.692 137.008 1.00 34.41 125 SER B C 1
ATOM 3609 O O . SER B 1 125 ? 1.577 -43.294 137.662 1.00 38.31 125 SER B O 1
ATOM 3612 N N . GLN B 1 126 ? -0.204 -43.324 136.289 1.00 25.04 126 GLN B N 1
ATOM 3613 C CA . GLN B 1 126 ? -0.372 -44.775 136.341 1.00 26.37 126 GLN B CA 1
ATOM 3614 C C . GLN B 1 126 ? 0.889 -45.509 135.894 1.00 29.66 126 GLN B C 1
ATOM 3615 O O . GLN B 1 126 ? 1.307 -46.486 136.520 1.00 29.58 126 GLN B O 1
ATOM 3621 N N . GLN B 1 127 ? 1.485 -45.079 134.782 1.00 23.09 127 GLN B N 1
ATOM 3622 C CA . GLN B 1 127 ? 2.681 -45.754 134.282 1.00 21.01 127 GLN B CA 1
ATOM 3623 C C . GLN B 1 127 ? 3.814 -45.683 135.295 1.00 25.84 127 GLN B C 1
ATOM 3624 O O . GLN B 1 127 ? 4.511 -46.677 135.528 1.00 24.88 127 GLN B O 1
ATOM 3630 N N . GLN B 1 128 ? 4.008 -44.517 135.914 1.00 20.61 128 GLN B N 1
ATOM 3631 C CA . GLN B 1 128 ? 5.075 -44.370 136.898 1.00 27.96 128 GLN B CA 1
ATOM 3632 C C . GLN B 1 128 ? 4.794 -45.193 138.151 1.00 26.39 128 GLN B C 1
ATOM 3633 O O . GLN B 1 128 ? 5.722 -45.738 138.759 1.00 23.73 128 GLN B O 1
ATOM 3639 N N . GLN B 1 129 ? 3.523 -45.297 138.553 1.00 24.28 129 GLN B N 1
ATOM 3640 C CA . GLN B 1 129 ? 3.180 -46.144 139.693 1.00 26.59 129 GLN B CA 1
ATOM 3641 C C . GLN B 1 129 ? 3.400 -47.619 139.380 1.00 26.36 129 GLN B C 1
ATOM 3642 O O . GLN B 1 129 ? 3.845 -48.381 140.247 1.00 23.94 129 GLN B O 1
ATOM 3648 N N . PHE B 1 130 ? 3.075 -48.044 138.157 1.00 16.53 130 PHE B N 1
ATOM 3649 C CA . PHE B 1 130 ? 3.308 -49.432 137.769 1.00 17.70 130 PHE B CA 1
ATOM 3650 C C . PHE B 1 130 ? 4.785 -49.794 137.869 1.00 18.96 130 PHE B C 1
ATOM 3651 O O . PHE B 1 130 ? 5.134 -50.898 138.302 1.00 25.10 130 PHE B O 1
ATOM 3659 N N . GLU B 1 131 ? 5.668 -48.876 137.472 1.00 19.31 131 GLU B N 1
ATOM 3660 C CA . GLU B 1 131 ? 7.098 -49.164 137.488 1.00 22.80 131 GLU B CA 1
ATOM 3661 C C . GLU B 1 131 ? 7.665 -49.085 138.901 1.00 20.75 131 GLU B C 1
ATOM 3662 O O . GLU B 1 131 ? 8.529 -49.887 139.270 1.00 23.32 131 GLU B O 1
ATOM 3668 N N . ALA B 1 132 ? 7.196 -48.123 139.699 1.00 18.79 132 ALA B N 1
ATOM 3669 C CA . ALA B 1 132 ? 7.622 -48.048 141.092 1.00 22.57 132 ALA B CA 1
ATOM 3670 C C . ALA B 1 132 ? 7.167 -49.275 141.874 1.00 21.58 132 ALA B C 1
ATOM 3671 O O . ALA B 1 132 ? 7.902 -49.784 142.727 1.00 26.88 132 ALA B O 1
ATOM 3673 N N . CYS B 1 133 ? 5.957 -49.765 141.593 1.00 24.10 133 CYS B N 1
ATOM 3674 C CA A CYS B 1 133 ? 5.471 -50.964 142.275 0.49 19.72 133 CYS B CA 1
ATOM 3675 C CA B CYS B 1 133 ? 5.475 -50.961 142.279 0.51 19.67 133 CYS B CA 1
ATOM 3676 C C . CYS B 1 133 ? 6.271 -52.191 141.869 1.00 20.80 133 CYS B C 1
ATOM 3677 O O . CYS B 1 133 ? 6.524 -53.077 142.697 1.00 23.60 133 CYS B O 1
ATOM 3682 N N . TYR B 1 134 ? 6.680 -52.272 140.599 1.00 14.14 134 TYR B N 1
ATOM 3683 C CA . TYR B 1 134 ? 7.453 -53.426 140.156 1.00 16.76 134 TYR B CA 1
ATOM 3684 C C . TYR B 1 134 ? 8.837 -53.449 140.792 1.00 11.81 134 TYR B C 1
ATOM 3685 O O . TYR B 1 134 ? 9.323 -54.516 141.185 1.00 15.36 134 TYR B O 1
ATOM 3694 N N . GLU B 1 135 ? 9.499 -52.291 140.875 1.00 13.11 135 GLU B N 1
ATOM 3695 C CA . GLU B 1 135 ? 10.848 -52.257 141.435 1.00 22.97 135 GLU B CA 1
ATOM 3696 C C . GLU B 1 135 ? 10.854 -52.741 142.879 1.00 20.25 135 GLU B C 1
ATOM 3697 O O . GLU B 1 135 ? 11.750 -53.489 143.288 1.00 24.25 135 GLU B O 1
ATOM 3703 N N . ILE B 1 136 ? 9.856 -52.332 143.664 1.00 19.37 136 ILE B N 1
ATOM 3704 C CA . ILE B 1 136 ? 9.749 -52.804 145.041 1.00 17.31 136 ILE B CA 1
ATOM 3705 C C . ILE B 1 136 ? 9.469 -54.301 145.062 1.00 20.79 136 ILE B C 1
ATOM 3706 O O . ILE B 1 136 ? 10.092 -55.059 145.815 1.00 20.41 136 ILE B O 1
ATOM 3711 N N . LEU B 1 137 ? 8.519 -54.743 144.236 1.00 20.88 137 LEU B N 1
ATOM 3712 C CA . LEU B 1 137 ? 8.148 -56.154 144.202 1.00 17.04 137 LEU B CA 1
ATOM 3713 C C . LEU B 1 137 ? 9.301 -57.025 143.713 1.00 16.18 137 LEU B C 1
ATOM 3714 O O . LEU B 1 137 ? 9.520 -58.125 144.234 1.00 15.48 137 LEU B O 1
ATOM 3719 N N . ASN B 1 138 ? 10.052 -56.552 142.717 1.00 18.42 138 ASN B N 1
ATOM 3720 C CA . ASN B 1 138 ? 11.152 -57.353 142.189 1.00 21.98 138 ASN B CA 1
ATOM 3721 C C . ASN B 1 138 ? 12.335 -57.377 143.150 1.00 18.32 138 ASN B C 1
ATOM 3722 O O . ASN B 1 138 ? 13.032 -58.393 143.256 1.00 22.24 138 ASN B O 1
ATOM 3727 N N . ASP B 1 139 ? 12.589 -56.263 143.842 1.00 17.43 139 ASP 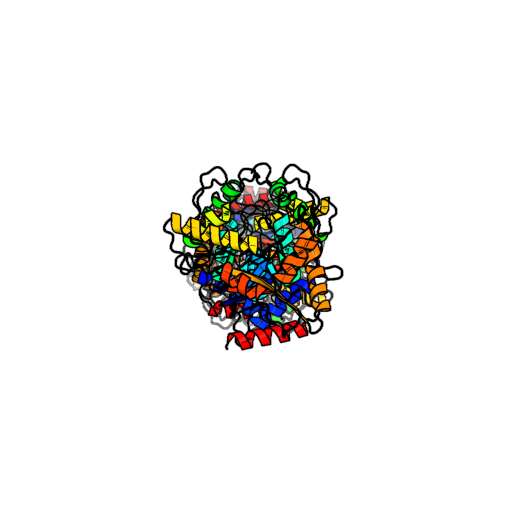B N 1
ATOM 3728 C CA . ASP B 1 139 ? 13.610 -56.244 144.887 1.00 22.84 139 ASP B CA 1
ATOM 3729 C C . ASP B 1 139 ? 13.356 -57.320 145.936 1.00 23.65 139 ASP B C 1
ATOM 3730 O O . ASP B 1 139 ? 14.256 -58.096 146.278 1.00 25.94 139 ASP B O 1
ATOM 3735 N N . GLY B 1 140 ? 12.131 -57.374 146.465 1.00 24.88 140 GLY B N 1
ATOM 3736 C CA . GLY B 1 140 ? 11.834 -58.322 147.528 1.00 17.17 140 GLY B CA 1
ATOM 3737 C C . GLY B 1 140 ? 11.969 -59.769 147.094 1.00 22.95 140 GLY B C 1
ATOM 3738 O O . GLY B 1 140 ? 12.400 -60.623 147.872 1.00 25.76 140 GLY B O 1
ATOM 3739 N N . ILE B 1 141 ? 11.602 -60.069 145.846 1.00 22.36 141 ILE B N 1
ATOM 3740 C CA . ILE B 1 141 ? 11.649 -61.453 145.385 1.00 23.98 141 ILE B CA 1
ATOM 3741 C C . ILE B 1 141 ? 13.085 -61.910 145.161 1.00 21.90 141 ILE B C 1
ATOM 3742 O O . ILE B 1 141 ? 13.421 -63.073 145.422 1.00 19.52 141 ILE B O 1
ATOM 3747 N N . THR B 1 142 ? 13.960 -61.015 144.703 1.00 16.25 142 THR B N 1
ATOM 3748 C CA . THR B 1 142 ? 15.316 -61.404 144.338 1.00 21.42 142 THR B CA 1
ATOM 3749 C C . THR B 1 142 ? 16.347 -61.124 145.423 1.00 27.93 142 THR B C 1
ATOM 3750 O O . THR B 1 142 ? 17.418 -61.741 145.406 1.00 23.70 142 THR B O 1
ATOM 3754 N N . THR B 1 143 ? 16.056 -60.224 146.367 1.00 23.07 143 THR B N 1
ATOM 3755 C CA . THR B 1 143 ? 16.986 -59.905 147.439 1.00 22.39 143 THR B CA 1
ATOM 3756 C C . THR B 1 143 ? 16.418 -60.107 148.837 1.00 30.63 143 THR B C 1
ATOM 3757 O O . THR B 1 143 ? 17.179 -60.018 149.806 1.00 28.93 143 THR B O 1
ATOM 3761 N N . ASN B 1 144 ? 15.115 -60.371 148.968 1.00 31.98 144 ASN B N 1
ATOM 3762 C CA . ASN B 1 144 ? 14.445 -60.533 150.262 1.00 27.34 144 ASN B CA 1
ATOM 3763 C C . ASN B 1 144 ? 14.486 -59.251 151.090 1.00 24.05 144 ASN B C 1
ATOM 3764 O O . ASN B 1 144 ? 14.407 -59.290 152.320 1.00 26.31 144 ASN B O 1
ATOM 3769 N N . TYR B 1 145 ? 14.602 -58.104 150.422 1.00 20.62 145 TYR B N 1
ATOM 3770 C CA . TYR B 1 145 ? 14.588 -56.808 151.084 1.00 22.17 145 TYR B CA 1
ATOM 3771 C C . TYR B 1 145 ? 13.870 -55.795 150.207 1.00 17.77 145 TYR B C 1
ATOM 3772 O O . TYR B 1 145 ? 14.021 -55.806 148.982 1.00 21.07 145 TYR B O 1
ATOM 3781 N N . CYS B 1 146 ? 13.089 -54.925 150.841 1.00 18.85 146 CYS B N 1
ATOM 3782 C CA . CYS B 1 146 ? 12.370 -53.866 150.151 1.00 22.91 146 CYS B CA 1
ATOM 3783 C C . CYS B 1 146 ? 12.718 -52.515 150.760 1.00 24.23 146 CYS B C 1
ATOM 3784 O O . CYS B 1 146 ? 12.968 -52.401 151.963 1.00 25.74 146 CYS B O 1
ATOM 3787 N N . TYR B 1 147 ? 12.723 -51.492 149.910 1.00 27.28 147 TYR B N 1
ATOM 3788 C CA . TYR B 1 147 ? 12.987 -50.124 150.329 1.00 28.13 147 TYR B CA 1
ATOM 3789 C C . TYR B 1 147 ? 12.362 -49.196 149.298 1.00 29.56 147 TYR B C 1
ATOM 3790 O O . TYR B 1 147 ? 12.378 -49.496 148.102 1.00 28.19 147 TYR B O 1
ATOM 3799 N N . ALA B 1 148 ? 11.822 -48.072 149.764 1.00 24.17 148 ALA B N 1
ATOM 3800 C CA . ALA B 1 148 ? 11.150 -47.137 148.874 1.00 27.75 148 ALA B CA 1
ATOM 3801 C C . ALA B 1 148 ? 11.292 -45.722 149.409 1.00 30.38 148 ALA B C 1
ATOM 3802 O O . ALA B 1 148 ? 11.165 -45.489 150.613 1.00 35.14 148 ALA B O 1
ATOM 3804 N N . ASN B 1 149 ? 11.559 -44.779 148.496 1.00 31.68 149 ASN B N 1
ATOM 3805 C CA . ASN B 1 149 ? 11.639 -43.354 148.819 1.00 37.51 149 ASN B CA 1
ATOM 3806 C C . ASN B 1 149 ? 11.341 -42.584 147.529 1.00 35.18 149 ASN B C 1
ATOM 3807 O O . ASN B 1 149 ? 12.233 -42.052 146.864 1.00 36.45 149 ASN B O 1
ATOM 3812 N N . ASN B 1 150 ? 10.064 -42.533 147.170 1.00 37.24 150 ASN B N 1
ATOM 3813 C CA . ASN B 1 150 ? 9.644 -41.840 145.956 1.00 36.74 150 ASN B CA 1
ATOM 3814 C C . ASN B 1 150 ? 8.240 -41.282 146.191 1.00 32.23 150 ASN B C 1
ATOM 3815 O O . ASN B 1 150 ? 7.768 -41.214 147.325 1.00 33.12 150 ASN B O 1
ATOM 3820 N N . ASP B 1 151 ? 7.572 -40.892 145.105 1.00 31.51 151 ASP B N 1
ATOM 3821 C CA . ASP B 1 151 ? 6.298 -40.189 145.198 1.00 37.38 151 ASP B CA 1
ATOM 3822 C C . ASP B 1 151 ? 5.110 -41.116 145.414 1.00 36.73 151 ASP B C 1
ATOM 3823 O O . ASP B 1 151 ? 3.989 -40.626 145.590 1.00 40.84 151 ASP B O 1
ATOM 3828 N N . PHE B 1 152 ? 5.316 -42.426 145.409 1.00 32.20 152 PHE B N 1
ATOM 3829 C CA . PHE B 1 152 ? 4.236 -43.380 145.625 1.00 31.47 152 PHE B CA 1
ATOM 3830 C C . PHE B 1 152 ? 4.415 -44.217 146.879 1.00 37.63 152 PHE B C 1
ATOM 3831 O O . PHE B 1 152 ? 3.429 -44.534 147.550 1.00 34.12 152 PHE B O 1
ATOM 3839 N N . TYR B 1 153 ? 5.649 -44.580 147.218 1.00 33.57 153 TYR B N 1
ATOM 3840 C CA . TYR B 1 153 ? 5.923 -45.384 148.398 1.00 30.96 153 TYR B CA 1
ATOM 3841 C C . TYR B 1 153 ? 7.158 -44.844 149.098 1.00 38.05 153 TYR B C 1
ATOM 3842 O O . TYR B 1 153 ? 8.146 -44.493 148.447 1.00 35.43 153 TYR B O 1
ATOM 3851 N N . ASN B 1 154 ? 7.093 -44.772 150.426 1.00 36.16 154 ASN B N 1
ATOM 3852 C CA . ASN B 1 154 ? 8.223 -44.294 151.218 1.00 36.61 154 ASN B CA 1
ATOM 3853 C C . ASN B 1 154 ? 8.198 -45.046 152.542 1.00 41.02 154 ASN B C 1
ATOM 3854 O O . ASN B 1 154 ? 7.333 -44.787 153.385 1.00 41.92 154 ASN B O 1
ATOM 3859 N N . PHE B 1 155 ? 9.142 -45.966 152.726 1.00 35.29 155 PHE B N 1
ATOM 3860 C CA . PHE B 1 155 ? 9.232 -46.737 153.959 1.00 36.34 155 PHE B CA 1
ATOM 3861 C C . PHE B 1 155 ? 10.659 -47.237 154.114 1.00 35.60 155 PHE B C 1
ATOM 3862 O O . PHE B 1 155 ? 11.370 -47.383 153.114 1.00 35.39 155 PHE B O 1
ATOM 3870 N N . PRO B 1 156 ? 11.107 -47.504 155.340 1.00 30.00 156 PRO B N 1
ATOM 3871 C CA . PRO B 1 156 ? 12.492 -47.944 155.542 1.00 27.51 156 PRO B CA 1
ATOM 3872 C C . PRO B 1 156 ? 12.711 -49.364 155.043 1.00 27.02 156 PRO B C 1
ATOM 3873 O O . PRO B 1 156 ? 11.780 -50.099 154.709 1.00 28.87 156 PRO B O 1
ATOM 3877 N N . LYS B 1 157 ? 13.987 -49.741 154.997 1.00 27.24 157 LYS B N 1
ATOM 3878 C CA . LYS B 1 157 ? 14.373 -51.056 154.506 1.00 23.10 157 LYS B CA 1
ATOM 3879 C C . LYS B 1 157 ? 13.877 -52.144 155.451 1.00 28.81 157 LYS B C 1
ATOM 3880 O O . LYS B 1 157 ? 14.091 -52.074 156.666 1.00 28.46 157 LYS B O 1
ATOM 3886 N N . ILE B 1 158 ? 13.209 -53.153 154.887 1.00 23.86 158 ILE B N 1
ATOM 3887 C CA . ILE B 1 158 ? 12.664 -54.266 155.654 1.00 24.37 158 ILE B CA 1
ATOM 3888 C C . ILE B 1 158 ? 12.978 -55.570 154.934 1.00 22.06 158 ILE B C 1
ATOM 3889 O O . ILE B 1 158 ? 13.255 -55.595 153.734 1.00 24.05 158 ILE B O 1
ATOM 3894 N N . SER B 1 159 ? 12.937 -56.662 155.690 1.00 24.71 159 SER B N 1
ATOM 3895 C CA . SER B 1 159 ? 13.124 -57.991 155.129 1.00 27.45 159 SER B CA 1
ATOM 3896 C C . SER B 1 159 ? 11.777 -58.604 154.763 1.00 28.33 159 SER B C 1
ATOM 3897 O O . SER B 1 159 ? 10.752 -58.322 155.389 1.00 30.07 159 SER B O 1
ATOM 3900 N N . ILE B 1 160 ? 11.790 -59.448 153.736 1.00 24.47 160 ILE B N 1
ATOM 3901 C CA . ILE B 1 160 ? 10.598 -60.141 153.260 1.00 25.07 160 ILE B CA 1
ATOM 3902 C C . ILE B 1 160 ? 10.703 -61.599 153.682 1.00 29.81 160 ILE B C 1
ATOM 3903 O O . ILE B 1 160 ? 11.630 -62.307 153.269 1.00 31.19 160 ILE B O 1
ATOM 3908 N N . ASN B 1 161 ? 9.753 -62.049 154.499 1.00 25.46 161 ASN B N 1
ATOM 3909 C CA . ASN B 1 161 ? 9.737 -63.441 154.910 1.00 22.36 161 ASN B CA 1
ATOM 3910 C C . ASN B 1 161 ? 8.572 -64.177 154.257 1.00 21.46 161 ASN B C 1
ATOM 3911 O O . ASN B 1 161 ? 7.487 -63.603 154.103 1.00 22.27 161 ASN B O 1
ATOM 3916 N N . PRO B 1 162 ? 8.759 -65.446 153.859 1.00 16.25 162 PRO B N 1
ATOM 3917 C CA . PRO B 1 162 ? 10.014 -66.189 154.007 1.00 21.99 162 PRO B CA 1
ATOM 3918 C C . PRO B 1 162 ? 11.014 -65.837 152.913 1.00 23.44 162 PRO B C 1
ATOM 3919 O O . PRO B 1 162 ? 10.667 -65.109 151.985 1.00 32.75 162 PRO B O 1
ATOM 3923 N N . HIS B 1 163 ? 12.239 -66.340 153.022 1.00 25.76 163 HIS B N 1
ATOM 3924 C CA . HIS B 1 163 ? 13.267 -66.014 152.046 1.00 31.73 163 HIS B CA 1
ATOM 3925 C C . HIS B 1 163 ? 13.077 -66.839 150.779 1.00 28.40 163 HIS B C 1
ATOM 3926 O O . HIS B 1 163 ? 12.925 -68.063 150.836 1.00 28.86 163 HIS B O 1
ATOM 3933 N N . CYS B 1 164 ? 13.084 -66.157 149.637 1.00 36.51 164 CYS B N 1
ATOM 3934 C CA . CYS B 1 164 ? 12.815 -66.788 148.353 1.00 23.73 164 CYS B CA 1
ATOM 3935 C C . CYS B 1 164 ? 14.041 -67.550 147.864 1.00 25.94 164 CYS B C 1
ATOM 3936 O O . CYS B 1 164 ? 15.149 -67.006 147.825 1.00 28.09 164 CYS B O 1
ATOM 3939 N N . ILE B 1 165 ? 13.839 -68.818 147.501 1.00 23.67 165 ILE B N 1
ATOM 3940 C CA . ILE B 1 165 ? 14.939 -69.644 147.012 1.00 26.26 165 ILE B CA 1
ATOM 3941 C C . ILE B 1 165 ? 15.201 -69.382 145.532 1.00 28.41 165 ILE B C 1
ATOM 3942 O O . ILE B 1 165 ? 16.357 -69.317 145.098 1.00 27.86 165 ILE B O 1
ATOM 3947 N N . SER B 1 166 ? 14.142 -69.229 144.735 1.00 25.26 166 SER B N 1
ATOM 3948 C CA . SER B 1 166 ? 14.316 -69.080 143.292 1.00 22.21 166 SER B CA 1
ATOM 3949 C C . SER B 1 166 ? 14.977 -67.750 142.941 1.00 29.25 166 SER B C 1
ATOM 3950 O O . SER B 1 166 ? 15.818 -67.691 142.035 1.00 31.65 166 SER B O 1
ATOM 3953 N N . LYS B 1 167 ? 14.602 -66.675 143.639 1.00 29.77 167 LYS B N 1
ATOM 3954 C CA . LYS B 1 167 ? 15.128 -65.321 143.422 1.00 28.09 167 LYS B CA 1
ATOM 3955 C C . LYS B 1 167 ? 14.929 -64.932 141.962 1.00 26.98 167 LYS B C 1
ATOM 3956 O O . LYS B 1 167 ? 13.771 -64.897 141.507 1.00 26.31 167 LYS B O 1
ATOM 3962 N N . GLU B 1 168 ? 15.988 -64.639 141.198 1.00 27.81 168 GLU B N 1
ATOM 3963 C CA . GLU B 1 168 ? 15.830 -64.161 139.828 1.00 25.65 168 GLU B CA 1
ATOM 3964 C C . GLU B 1 168 ? 15.263 -65.217 138.886 1.00 26.15 168 GLU B C 1
ATOM 3965 O O . GLU B 1 168 ? 14.774 -64.863 137.807 1.00 23.56 168 GLU B O 1
ATOM 3971 N N . ASN B 1 169 ? 15.320 -66.494 139.258 1.00 23.71 169 ASN B N 1
ATOM 3972 C CA . ASN B 1 169 ? 14.817 -67.573 138.420 1.00 24.63 169 ASN B CA 1
ATOM 3973 C C . ASN B 1 169 ? 13.350 -67.893 138.678 1.00 29.31 169 ASN B C 1
ATOM 3974 O O . ASN B 1 169 ? 12.830 -68.857 138.107 1.00 28.08 169 ASN B O 1
ATOM 3979 N N . LEU B 1 170 ? 12.675 -67.119 139.526 1.00 20.75 170 LEU B N 1
ATOM 3980 C CA . LEU B 1 170 ? 11.227 -67.229 139.641 1.00 23.38 170 LEU B CA 1
ATOM 3981 C C . LEU B 1 170 ? 10.597 -66.581 138.414 1.00 23.30 170 LEU B C 1
ATOM 3982 O O . LEU B 1 170 ? 10.747 -65.373 138.198 1.00 25.81 170 LEU B O 1
ATOM 3987 N N . LYS B 1 171 ? 9.905 -67.382 137.608 1.00 20.37 171 LYS B N 1
ATOM 3988 C CA . LYS B 1 171 ? 9.428 -66.912 136.314 1.00 18.33 171 LYS B CA 1
ATOM 3989 C C . LYS B 1 171 ? 8.417 -65.784 136.473 1.00 14.73 171 LYS B C 1
ATOM 3990 O O . LYS B 1 171 ? 7.448 -65.900 137.228 1.00 21.16 171 LYS B O 1
ATOM 3996 N N . GLN B 1 172 ? 8.659 -64.687 135.760 1.00 15.72 172 GLN B N 1
ATOM 3997 C CA . GLN B 1 172 ? 7.764 -63.540 135.723 1.00 17.42 172 GLN B CA 1
ATOM 3998 C C . GLN B 1 172 ? 7.309 -63.297 134.290 1.00 22.37 172 GLN B C 1
ATOM 3999 O O . GLN B 1 172 ? 8.083 -63.480 133.345 1.00 19.46 172 GLN B O 1
ATOM 4005 N N . TYR B 1 173 ? 6.052 -62.886 134.134 1.00 20.16 173 TYR B N 1
ATOM 4006 C CA . TYR B 1 173 ? 5.501 -62.505 132.841 1.00 15.17 173 TYR B CA 1
ATOM 4007 C C . TYR B 1 173 ? 4.787 -61.167 132.969 1.00 14.66 173 TYR B C 1
ATOM 4008 O O . TYR B 1 173 ? 4.324 -60.795 134.050 1.00 15.55 173 TYR B O 1
ATOM 4017 N N . ILE B 1 174 ? 4.702 -60.444 131.855 1.00 15.08 174 ILE B N 1
ATOM 4018 C CA . ILE B 1 174 ? 4.100 -59.114 131.821 1.00 12.64 174 ILE B CA 1
ATOM 4019 C C . ILE B 1 174 ? 2.980 -59.123 130.790 1.00 19.91 174 ILE B C 1
ATOM 4020 O O . ILE B 1 174 ? 3.218 -59.408 129.609 1.00 23.60 174 ILE B O 1
ATOM 4025 N N . LEU B 1 175 ? 1.765 -58.806 131.230 1.00 16.75 175 LEU B N 1
ATOM 4026 C CA . LEU B 1 175 ? 0.636 -58.732 130.313 1.00 15.33 175 LEU B CA 1
ATOM 4027 C C . LEU B 1 175 ? 0.776 -57.509 129.414 1.00 19.56 175 LEU B C 1
ATOM 4028 O O . LEU B 1 175 ? 0.978 -56.390 129.896 1.00 19.28 175 LEU B O 1
ATOM 4033 N N . ALA B 1 176 ? 0.674 -57.725 128.104 1.00 16.98 176 ALA B N 1
ATOM 4034 C CA . ALA B 1 176 ? 0.857 -56.661 127.117 1.00 19.14 176 ALA B CA 1
ATOM 4035 C C . ALA B 1 176 ? -0.405 -55.811 127.071 1.00 20.12 176 ALA B C 1
ATOM 4036 O O . ALA B 1 176 ? -1.364 -56.134 126.367 1.00 25.71 176 ALA B O 1
ATOM 4038 N N . THR B 1 177 ? -0.407 -54.708 127.823 1.00 21.50 177 THR B N 1
ATOM 4039 C CA . THR B 1 177 ? -1.593 -53.875 127.966 1.00 19.92 177 THR B CA 1
ATOM 4040 C C . THR B 1 177 ? -1.481 -52.511 127.301 1.00 17.83 177 THR B C 1
ATOM 4041 O O . THR B 1 177 ? -2.511 -51.859 127.102 1.00 23.14 177 THR B O 1
ATOM 4045 N N . SER B 1 178 ? -0.275 -52.067 126.956 1.00 15.85 178 SER B N 1
ATOM 4046 C CA . SER B 1 178 ? -0.080 -50.777 126.307 1.00 22.07 178 SER B CA 1
ATOM 4047 C C . SER B 1 178 ? 1.344 -50.715 125.776 1.00 21.39 178 SER B C 1
ATOM 4048 O O . SER B 1 178 ? 2.203 -51.512 126.164 1.00 22.07 178 SER B O 1
ATOM 4051 N N . MET B 1 179 ? 1.580 -49.759 124.873 1.00 24.82 179 MET B N 1
ATOM 4052 C CA . MET B 1 179 ? 2.924 -49.573 124.335 1.00 19.77 179 MET B CA 1
ATOM 4053 C C . MET B 1 179 ? 3.904 -49.174 125.431 1.00 24.69 179 MET B C 1
ATOM 4054 O O . MET B 1 179 ? 5.067 -49.595 125.418 1.00 28.08 179 MET B O 1
ATOM 4059 N N . GLY B 1 180 ? 3.453 -48.364 126.391 1.00 21.94 180 GLY B N 1
ATOM 4060 C CA . GLY B 1 180 ? 4.324 -47.977 127.489 1.00 24.59 180 GLY B CA 1
ATOM 4061 C C . GLY B 1 180 ? 4.801 -49.165 128.303 1.00 22.84 180 GLY B C 1
ATOM 4062 O O . GLY B 1 180 ? 5.962 -49.220 128.718 1.00 18.71 180 GLY B O 1
ATOM 4063 N N . VAL B 1 181 ? 3.912 -50.128 128.550 1.00 17.90 181 VAL B N 1
ATOM 4064 C CA . VAL B 1 181 ? 4.295 -51.307 129.319 1.00 21.74 181 VAL B CA 1
ATOM 4065 C C . VAL B 1 181 ? 5.177 -52.231 128.486 1.00 17.68 181 VAL B C 1
ATOM 4066 O O . VAL B 1 181 ? 6.153 -52.800 128.991 1.00 18.25 181 VAL B O 1
ATOM 4070 N N . VAL B 1 182 ? 4.855 -52.391 127.200 1.00 20.69 182 VAL B N 1
ATOM 4071 C CA . VAL B 1 182 ? 5.626 -53.290 126.345 1.00 15.82 182 VAL B CA 1
ATOM 4072 C C . VAL B 1 182 ? 7.049 -52.774 126.163 1.00 17.47 182 VAL B C 1
ATOM 4073 O O . VAL B 1 182 ? 8.012 -53.551 126.185 1.00 16.89 182 VAL B O 1
ATOM 4077 N N . GLU B 1 183 ? 7.208 -51.459 125.997 1.00 17.00 183 GLU B N 1
ATOM 4078 C CA . GLU B 1 183 ? 8.544 -50.888 125.849 1.00 18.22 183 GLU B CA 1
ATOM 4079 C C . GLU B 1 183 ? 9.333 -51.013 127.145 1.00 23.28 183 GLU B C 1
ATOM 4080 O O . GLU B 1 183 ? 10.511 -51.388 127.133 1.00 25.06 183 GLU B O 1
ATOM 4086 N N . TRP B 1 184 ? 8.698 -50.682 128.272 1.00 18.18 184 TRP B N 1
ATOM 4087 C CA . TRP B 1 184 ? 9.305 -50.906 129.580 1.00 17.80 184 TRP B CA 1
ATOM 4088 C C . TRP B 1 184 ? 9.739 -52.357 129.755 1.00 17.90 184 TRP B C 1
ATOM 4089 O O . TRP B 1 184 ? 10.812 -52.631 130.305 1.00 19.34 184 TRP B O 1
ATOM 4100 N N . ALA B 1 185 ? 8.919 -53.302 129.289 1.00 14.35 185 ALA B N 1
ATOM 4101 C CA . ALA B 1 185 ? 9.254 -54.713 129.448 1.00 18.36 185 ALA B CA 1
ATOM 4102 C C . ALA B 1 185 ? 10.388 -55.137 128.524 1.00 21.73 185 ALA B C 1
ATOM 4103 O O . ALA B 1 185 ? 11.164 -56.035 128.873 1.00 20.10 185 ALA B O 1
ATOM 4105 N N . ALA B 1 186 ? 10.501 -54.512 127.349 1.00 21.26 186 ALA B N 1
ATOM 4106 C CA . ALA B 1 186 ? 11.574 -54.864 126.424 1.00 18.08 186 ALA B CA 1
ATOM 4107 C C . ALA B 1 186 ? 12.938 -54.474 126.981 1.00 18.27 186 ALA B C 1
ATOM 4108 O O . ALA B 1 186 ? 13.915 -55.217 126.825 1.00 17.56 186 ALA B O 1
ATOM 4110 N N . LYS B 1 187 ? 13.024 -53.311 127.630 1.00 18.00 187 LYS B N 1
ATOM 4111 C CA . LYS B 1 187 ? 14.289 -52.870 128.208 1.00 22.53 187 LYS B CA 1
ATOM 4112 C C . LYS B 1 187 ? 14.739 -53.780 129.345 1.00 24.92 187 LYS B C 1
ATOM 4113 O O . LYS B 1 187 ? 15.940 -53.866 129.628 1.00 25.54 187 LYS B O 1
ATOM 4119 N N . LYS B 1 188 ? 13.803 -54.455 130.010 1.00 18.11 188 LYS B N 1
ATOM 4120 C CA . LYS B 1 188 ? 14.129 -55.387 131.081 1.00 15.39 188 LYS B CA 1
ATOM 4121 C C . LYS B 1 188 ? 14.260 -56.827 130.599 1.00 17.36 188 LYS B C 1
ATOM 4122 O O . LYS B 1 188 ? 14.603 -57.703 131.400 1.00 14.87 188 LYS B O 1
ATOM 4128 N N . GLY B 1 189 ? 13.999 -57.093 129.321 1.00 17.97 189 GLY B N 1
ATOM 4129 C CA . GLY B 1 189 ? 14.089 -58.450 128.807 1.00 13.93 189 GLY B CA 1
ATOM 4130 C C . GLY B 1 189 ? 13.088 -59.413 129.405 1.00 19.47 189 GLY B C 1
ATOM 4131 O O . GLY B 1 189 ? 13.362 -60.616 129.474 1.00 18.42 189 GLY B O 1
ATOM 4132 N N . LEU B 1 190 ? 11.928 -58.918 129.839 1.00 16.87 190 LEU B N 1
ATOM 4133 C CA . LEU B 1 190 ? 10.894 -59.735 130.465 1.00 17.97 190 LEU B CA 1
ATOM 4134 C C . LEU B 1 190 ? 9.920 -60.264 129.414 1.00 21.06 190 LEU B C 1
ATOM 4135 O O . LEU B 1 190 ? 9.575 -59.547 128.470 1.00 18.85 190 LEU B O 1
ATOM 4140 N N . PRO B 1 191 ? 9.467 -61.507 129.553 1.00 13.37 191 PRO B N 1
ATOM 4141 C CA . PRO B 1 191 ? 8.556 -62.074 128.556 1.00 14.39 191 PRO B CA 1
ATOM 4142 C C . PRO B 1 191 ? 7.139 -61.547 128.706 1.00 16.43 191 PRO B C 1
ATOM 4143 O O . PRO B 1 191 ? 6.680 -61.209 129.800 1.00 16.78 191 PRO B O 1
ATOM 4147 N N . LEU B 1 192 ? 6.446 -61.485 127.575 1.00 20.30 192 LEU B N 1
ATOM 4148 C CA . LEU B 1 192 ? 5.103 -60.933 127.502 1.00 21.16 192 LEU B CA 1
ATOM 4149 C C . LEU B 1 192 ? 4.048 -62.031 127.557 1.00 16.90 192 LEU B C 1
ATOM 4150 O O . LEU B 1 192 ? 4.251 -63.144 127.065 1.00 18.98 192 LEU B O 1
ATOM 4155 N N . THR B 1 193 ? 2.921 -61.702 128.180 1.00 18.16 193 THR B N 1
ATOM 4156 C CA . THR B 1 193 ? 1.670 -62.425 128.003 1.00 14.98 193 THR B CA 1
ATOM 4157 C C . THR B 1 193 ? 0.708 -61.510 127.258 1.00 14.75 193 THR B C 1
ATOM 4158 O O . THR B 1 193 ? 0.480 -60.372 127.679 1.00 18.59 193 THR B O 1
ATOM 4162 N N . TYR B 1 194 ? 0.167 -61.990 126.145 1.00 16.85 194 TYR B N 1
ATOM 4163 C CA . TYR B 1 194 ? -0.733 -61.181 125.336 1.00 12.69 194 TYR B CA 1
ATOM 4164 C C . TYR B 1 194 ? -2.161 -61.284 125.860 1.00 17.35 194 TYR B C 1
ATOM 4165 O O . TYR B 1 194 ? -2.595 -62.348 126.313 1.00 16.72 194 TYR B O 1
ATOM 4174 N N . ARG B 1 195 ? -2.879 -60.163 125.815 1.00 19.25 195 ARG B N 1
ATOM 4175 C CA . ARG B 1 195 ? -4.295 -60.156 126.165 1.00 16.37 195 ARG B CA 1
ATOM 4176 C C . ARG B 1 195 ? -5.076 -61.022 125.189 1.00 19.68 195 ARG B C 1
ATOM 4177 O O . ARG B 1 195 ? -5.032 -60.792 123.978 1.00 26.62 195 ARG B O 1
ATOM 4185 N N . TRP B 1 196 ? -5.786 -62.022 125.717 1.00 23.27 196 TRP B N 1
ATOM 4186 C CA . TRP B 1 196 ? -6.515 -62.946 124.853 1.00 22.45 196 TRP B CA 1
ATOM 4187 C C . TRP B 1 196 ? -7.522 -62.209 123.978 1.00 20.44 196 TRP B C 1
ATOM 4188 O O . TRP B 1 196 ? -7.752 -62.592 122.824 1.00 21.05 196 TRP B O 1
ATOM 4199 N N . SER B 1 197 ? -8.125 -61.145 124.505 1.00 24.21 197 SER B N 1
ATOM 4200 C CA . SER B 1 197 ? -9.212 -60.448 123.830 1.00 26.87 197 SER B CA 1
ATOM 4201 C C . SER B 1 197 ? -8.739 -59.420 122.811 1.00 23.72 197 SER B C 1
ATOM 4202 O O . SER B 1 197 ? -9.579 -58.807 122.145 1.00 25.33 197 SER B O 1
ATOM 4205 N N . ASP B 1 198 ? -7.434 -59.208 122.674 1.00 18.94 198 ASP B N 1
ATOM 4206 C CA . ASP B 1 198 ? -6.939 -58.252 121.699 1.00 18.25 198 ASP B CA 1
ATOM 4207 C C . ASP B 1 198 ? -6.969 -58.860 120.298 1.00 17.52 198 ASP B C 1
ATOM 4208 O O . ASP B 1 198 ? -7.015 -60.080 120.122 1.00 21.01 198 ASP B O 1
ATOM 4213 N N . THR B 1 199 ? -6.951 -57.988 119.293 1.00 15.46 199 THR B N 1
ATOM 4214 C CA . THR B 1 199 ? -6.888 -58.457 117.918 1.00 22.28 199 THR B CA 1
ATOM 4215 C C . THR B 1 199 ? -5.501 -59.017 117.609 1.00 21.45 199 THR B C 1
ATOM 4216 O O . THR B 1 199 ? -4.526 -58.767 118.323 1.00 20.99 199 THR B O 1
ATOM 4220 N N . LEU B 1 200 ? -5.426 -59.792 116.525 1.00 22.76 200 LEU B N 1
ATOM 4221 C CA . LEU B 1 200 ? -4.142 -60.338 116.095 1.00 24.11 200 LEU B CA 1
ATOM 4222 C C . LEU B 1 200 ? -3.179 -59.223 115.706 1.00 24.78 200 LEU B C 1
ATOM 4223 O O . LEU B 1 200 ? -1.994 -59.265 116.059 1.00 21.68 200 LEU B O 1
ATOM 4228 N N . ALA B 1 201 ? -3.668 -58.225 114.966 1.00 27.31 201 ALA B N 1
ATOM 4229 C CA . ALA B 1 201 ? -2.827 -57.092 114.594 1.00 21.94 201 ALA B CA 1
ATOM 4230 C C . ALA B 1 201 ? -2.256 -56.398 115.825 1.00 21.18 201 ALA B C 1
ATOM 4231 O O . ALA B 1 201 ? -1.085 -56.002 115.835 1.00 21.14 201 ALA B O 1
ATOM 4233 N N . GLU B 1 202 ? -3.068 -56.249 116.877 1.00 21.78 202 GLU B N 1
ATOM 4234 C CA . GLU B 1 202 ? -2.595 -55.599 118.097 1.00 17.42 202 GLU B CA 1
ATOM 4235 C C . GLU B 1 202 ? -1.438 -56.366 118.723 1.00 17.09 202 GLU B C 1
ATOM 4236 O O . GLU B 1 202 ? -0.438 -55.768 119.139 1.00 16.41 202 GLU B O 1
ATOM 4242 N N . LYS B 1 203 ? -1.550 -57.694 118.793 1.00 22.13 203 LYS B N 1
ATOM 4243 C CA . LYS B 1 203 ? -0.483 -58.495 119.382 1.00 16.79 203 LYS B CA 1
ATOM 4244 C C . LYS B 1 203 ? 0.774 -58.457 118.523 1.00 20.99 203 LYS B C 1
ATOM 4245 O O . LYS B 1 203 ? 1.889 -58.360 119.050 1.00 21.62 203 LYS B O 1
ATOM 4251 N N . GLU B 1 204 ? 0.615 -58.536 117.200 1.00 21.48 204 GLU B N 1
ATOM 4252 C CA . GLU B 1 204 ? 1.769 -58.459 116.311 1.00 17.74 204 GLU B CA 1
ATOM 4253 C C . GLU B 1 204 ? 2.439 -57.092 116.395 1.00 22.26 204 GLU B C 1
ATOM 4254 O O . GLU B 1 204 ? 3.671 -56.993 116.341 1.00 21.72 204 GLU B O 1
ATOM 4260 N N . ASN B 1 205 ? 1.645 -56.025 116.531 1.00 16.77 205 ASN B N 1
ATOM 4261 C CA . ASN B 1 205 ? 2.221 -54.693 116.684 1.00 17.12 205 ASN B CA 1
ATOM 4262 C C . ASN B 1 205 ? 2.976 -54.563 118.002 1.00 25.04 205 ASN B C 1
ATOM 4263 O O . ASN B 1 205 ? 4.021 -53.905 118.061 1.00 22.74 205 ASN B O 1
ATOM 4268 N N . TYR B 1 206 ? 2.458 -55.174 119.071 1.00 19.90 206 TYR B N 1
ATOM 4269 C CA . TYR B 1 206 ? 3.175 -55.180 120.344 1.00 21.13 206 TYR B CA 1
ATOM 4270 C C . TYR B 1 206 ? 4.514 -55.893 120.212 1.00 19.43 206 TYR B C 1
ATOM 4271 O O . TYR B 1 206 ? 5.539 -55.414 120.711 1.00 18.10 206 TYR B O 1
ATOM 4280 N N . TYR B 1 207 ? 4.519 -57.052 119.551 1.00 14.98 207 TYR B N 1
ATOM 4281 C CA . TYR B 1 207 ? 5.748 -57.824 119.405 1.00 18.00 207 TYR B CA 1
ATOM 4282 C C . TYR B 1 207 ? 6.791 -57.069 118.588 1.00 25.22 207 TYR B C 1
ATOM 4283 O O . TYR B 1 207 ? 7.980 -57.075 118.930 1.00 23.61 207 TYR B O 1
ATOM 4292 N N . GLN B 1 208 ? 6.368 -56.415 117.502 1.00 23.89 208 GLN B N 1
ATOM 4293 C CA . GLN B 1 208 ? 7.312 -55.668 116.675 1.00 27.92 208 GLN B CA 1
ATOM 4294 C C . GLN B 1 208 ? 7.903 -54.482 117.426 1.00 24.06 208 GLN B C 1
ATOM 4295 O O . GLN B 1 208 ? 9.089 -54.170 117.264 1.00 20.90 208 GLN B O 1
ATOM 4301 N N . ARG B 1 209 ? 7.097 -53.801 118.243 1.00 20.36 209 ARG B N 1
ATOM 4302 C CA . ARG B 1 209 ? 7.647 -52.732 119.068 1.00 31.04 209 ARG B CA 1
ATOM 4303 C C . ARG B 1 209 ? 8.579 -53.289 120.137 1.00 25.63 209 ARG B C 1
ATOM 4304 O O . ARG B 1 209 ? 9.558 -52.632 120.510 1.00 26.70 209 ARG B O 1
ATOM 4312 N N . TYR B 1 210 ? 8.297 -54.498 120.629 1.00 23.79 210 TYR B N 1
ATOM 4313 C CA . TYR B 1 210 ? 9.174 -55.135 121.605 1.00 27.19 210 TYR B CA 1
ATOM 4314 C C . TYR B 1 210 ? 10.543 -55.426 121.000 1.00 25.33 210 TYR B C 1
ATOM 4315 O O . TYR B 1 210 ? 11.576 -55.188 121.637 1.00 24.29 210 TYR B O 1
ATOM 4324 N N . LEU B 1 211 ? 10.567 -55.947 119.770 1.00 26.49 211 LEU B N 1
ATOM 4325 C CA . LEU B 1 211 ? 11.834 -56.206 119.092 1.00 23.32 211 LEU B CA 1
ATOM 4326 C C . LEU B 1 211 ? 12.619 -54.918 118.876 1.00 24.19 211 LEU B C 1
ATOM 4327 O O . LEU B 1 211 ? 13.840 -54.884 119.076 1.00 19.90 211 LEU B O 1
ATOM 4332 N N . THR B 1 212 ? 11.936 -53.849 118.462 1.00 26.13 212 THR B N 1
ATOM 4333 C CA . THR B 1 212 ? 12.615 -52.589 118.171 1.00 23.07 212 THR B CA 1
ATOM 4334 C C . THR B 1 212 ? 13.262 -52.007 119.423 1.00 22.59 212 THR B C 1
ATOM 4335 O O . THR B 1 212 ? 14.436 -51.619 119.406 1.00 22.91 212 THR B O 1
ATOM 4339 N N . VAL B 1 213 ? 12.505 -51.935 120.520 1.00 25.93 213 VAL B N 1
ATOM 4340 C CA . VAL B 1 213 ? 13.013 -51.315 121.740 1.00 19.57 213 VAL B CA 1
ATOM 4341 C C . VAL B 1 213 ? 14.172 -52.122 122.315 1.00 20.92 213 VAL B C 1
ATOM 4342 O O . VAL B 1 213 ? 15.148 -51.556 122.823 1.00 23.14 213 VAL B O 1
ATOM 4346 N N . ALA B 1 214 ? 14.090 -53.452 122.240 1.00 22.48 214 ALA B N 1
ATOM 4347 C CA . ALA B 1 214 ? 15.172 -54.286 122.756 1.00 18.99 214 ALA B CA 1
ATOM 4348 C C . ALA B 1 214 ? 16.449 -54.109 121.942 1.00 25.38 214 ALA B C 1
ATOM 4349 O O . ALA B 1 214 ? 17.547 -54.046 122.508 1.00 25.72 214 ALA B O 1
ATOM 4351 N N . ALA B 1 215 ? 16.327 -54.036 120.614 1.00 23.12 215 ALA B N 1
ATOM 4352 C CA . ALA B 1 215 ? 17.501 -53.834 119.769 1.00 14.70 215 ALA B CA 1
ATOM 4353 C C . ALA B 1 215 ? 18.153 -52.483 120.036 1.00 22.42 215 ALA B C 1
ATOM 4354 O O . ALA B 1 215 ? 19.385 -52.378 120.077 1.00 20.89 215 ALA B O 1
ATOM 4356 N N . GLU B 1 216 ? 17.343 -51.434 120.207 1.00 23.88 216 GLU B N 1
ATOM 4357 C CA . GLU B 1 216 ? 17.895 -50.109 120.472 1.00 24.65 216 GLU B CA 1
ATOM 4358 C C . GLU B 1 216 ? 18.642 -50.058 121.799 1.00 28.73 216 GLU B C 1
ATOM 4359 O O . GLU B 1 216 ? 19.571 -49.257 121.955 1.00 36.33 216 GLU B O 1
ATOM 4365 N N . ASN B 1 217 ? 18.260 -50.896 122.760 1.00 24.26 217 ASN B N 1
ATOM 4366 C CA . ASN B 1 217 ? 18.891 -50.913 124.072 1.00 31.50 217 ASN B CA 1
ATOM 4367 C C . ASN B 1 217 ? 19.835 -52.095 124.253 1.00 30.83 217 ASN B C 1
ATOM 4368 O O . ASN B 1 217 ? 20.263 -52.365 125.380 1.00 28.06 217 ASN B O 1
ATOM 4373 N N . ASN B 1 218 ? 20.167 -52.799 123.168 1.00 22.12 218 ASN B N 1
ATOM 4374 C CA . ASN B 1 218 ? 21.149 -53.885 123.185 1.00 24.19 218 ASN B CA 1
ATOM 4375 C C . ASN B 1 218 ? 20.779 -54.967 124.200 1.00 31.79 218 ASN B C 1
ATOM 4376 O O . ASN B 1 218 ? 21.635 -55.501 124.909 1.00 34.65 218 ASN B O 1
ATOM 4381 N N . VAL B 1 219 ? 19.490 -55.290 124.279 1.00 29.84 219 VAL B N 1
ATOM 4382 C CA . VAL B 1 219 ? 18.987 -56.320 125.182 1.00 21.91 219 VAL B CA 1
ATOM 4383 C C . VAL B 1 219 ? 18.862 -57.627 124.413 1.00 24.37 219 VAL B C 1
ATOM 4384 O O . VAL B 1 219 ? 18.239 -57.672 123.344 1.00 30.10 219 VAL B O 1
ATOM 4388 N N . ASP B 1 220 ? 19.452 -58.691 124.955 1.00 26.51 220 ASP B N 1
ATOM 4389 C CA . ASP B 1 220 ? 19.413 -60.010 124.329 1.00 27.63 220 ASP B CA 1
ATOM 4390 C C . ASP B 1 220 ? 18.072 -60.666 124.642 1.00 31.10 220 ASP B C 1
ATOM 4391 O O . ASP B 1 220 ? 17.788 -60.997 125.798 1.00 24.90 220 ASP B O 1
ATOM 4396 N N . ILE B 1 221 ? 17.248 -60.859 123.614 1.00 22.72 221 ILE B N 1
ATOM 4397 C CA . ILE B 1 221 ? 15.918 -61.432 123.774 1.00 24.52 221 ILE B CA 1
ATOM 4398 C C . ILE B 1 221 ? 15.775 -62.747 123.009 1.00 28.48 221 ILE B C 1
ATOM 4399 O O . ILE B 1 221 ? 14.669 -63.139 122.652 1.00 29.37 221 ILE B O 1
ATOM 4404 N N . THR B 1 222 ? 16.891 -63.438 122.760 1.00 32.99 222 THR B N 1
ATOM 4405 C CA . THR B 1 222 ? 16.843 -64.664 121.969 1.00 32.46 222 THR B CA 1
ATOM 4406 C C . THR B 1 222 ? 16.088 -65.776 122.687 1.00 29.28 222 THR B C 1
ATOM 4407 O O . THR B 1 222 ? 15.504 -66.647 122.032 1.00 34.57 222 THR B O 1
ATOM 4411 N N . HIS B 1 223 ? 16.089 -65.772 124.019 1.00 37.22 223 HIS B N 1
ATOM 4412 C CA . HIS B 1 223 ? 15.474 -66.836 124.801 1.00 37.52 223 HIS B CA 1
ATOM 4413 C C . HIS B 1 223 ? 14.233 -66.371 125.553 1.00 27.71 223 HIS B C 1
ATOM 4414 O O . HIS B 1 223 ? 13.687 -67.131 126.360 1.00 31.07 223 HIS B O 1
ATOM 4421 N N . VAL B 1 224 ? 13.776 -65.145 125.307 1.00 26.16 224 VAL B N 1
ATOM 4422 C CA . VAL B 1 224 ? 12.554 -64.643 125.926 1.00 26.05 224 VAL B CA 1
ATOM 4423 C C . VAL B 1 224 ? 11.367 -65.446 125.398 1.00 24.18 224 VAL B C 1
ATOM 4424 O O . VAL B 1 224 ? 11.127 -65.503 124.190 1.00 29.51 224 VAL B O 1
ATOM 4428 N N . ASP B 1 225 ? 10.620 -66.063 126.314 1.00 20.28 225 ASP B N 1
ATOM 4429 C CA . ASP B 1 225 ? 9.550 -67.001 125.962 1.00 23.98 225 ASP B CA 1
ATOM 4430 C C . ASP B 1 225 ? 8.190 -66.334 126.169 1.00 17.80 225 ASP B C 1
ATOM 4431 O O . ASP B 1 225 ? 7.560 -66.466 127.219 1.00 20.42 225 ASP B O 1
ATOM 4436 N N . HIS B 1 226 ? 7.733 -65.615 125.147 1.00 18.33 226 HIS B N 1
ATOM 4437 C CA . HIS B 1 226 ? 6.421 -64.988 125.191 1.00 15.37 226 HIS B CA 1
ATOM 4438 C C . HIS B 1 226 ? 5.317 -66.046 125.208 1.00 17.19 226 HIS B C 1
ATOM 4439 O O . HIS B 1 226 ? 5.509 -67.194 124.796 1.00 17.90 226 HIS B O 1
ATOM 4446 N N . GLN B 1 227 ? 4.146 -65.642 125.698 1.00 15.48 227 GLN B N 1
ATOM 4447 C CA . GLN B 1 227 ? 3.032 -66.547 125.949 1.00 17.38 227 GLN B CA 1
ATOM 4448 C C . GLN B 1 227 ? 1.789 -66.093 125.197 1.00 15.43 227 GLN B C 1
ATOM 4449 O O . GLN B 1 227 ? 1.493 -64.895 125.132 1.00 16.78 227 GLN B O 1
ATOM 4455 N N . PHE B 1 228 ? 1.064 -67.056 124.638 1.00 15.72 228 PHE B N 1
ATOM 4456 C CA . PHE B 1 228 ? -0.147 -66.781 123.863 1.00 15.38 228 PHE B CA 1
ATOM 4457 C C . PHE B 1 228 ? -1.328 -67.543 124.452 1.00 13.99 228 PHE B C 1
ATOM 4458 O O . PHE B 1 228 ? -1.397 -68.778 124.311 1.00 12.03 228 PHE B O 1
ATOM 4466 N N . PRO B 1 229 ? -2.271 -66.873 125.122 1.00 14.15 229 PRO B N 1
ATOM 4467 C CA . PRO B 1 229 ? -3.479 -67.563 125.604 1.00 13.16 229 PRO B CA 1
ATOM 4468 C C . PRO B 1 229 ? -4.435 -67.821 124.447 1.00 18.87 229 PRO B C 1
ATOM 4469 O O . PRO B 1 229 ? -4.887 -66.887 123.781 1.00 15.81 229 PRO B O 1
ATOM 4473 N N . LEU B 1 230 ? -4.750 -69.093 124.212 1.00 17.62 230 LEU B N 1
ATOM 4474 C CA . LEU B 1 230 ? -5.558 -69.508 123.071 1.00 13.72 230 LEU B CA 1
ATOM 4475 C C . LEU B 1 230 ? -6.866 -70.115 123.561 1.00 13.55 230 LEU B C 1
ATOM 4476 O O . LEU B 1 230 ? -6.858 -71.132 124.263 1.00 17.75 230 LEU B O 1
ATOM 4481 N N . LEU B 1 231 ? -7.982 -69.497 123.184 1.00 17.28 231 LEU B N 1
ATOM 4482 C CA . LEU B 1 231 ? -9.298 -70.064 123.444 1.00 16.27 231 LEU B CA 1
ATOM 4483 C C . LEU B 1 231 ? -9.613 -71.134 122.408 1.00 20.66 231 LEU B C 1
ATOM 4484 O O . LEU B 1 231 ? -9.338 -70.964 121.217 1.00 22.82 231 LEU B O 1
ATOM 4489 N N . VAL B 1 232 ? -10.197 -72.241 122.863 1.00 21.41 232 VAL B N 1
ATOM 4490 C CA . VAL B 1 232 ? -10.449 -73.399 122.013 1.00 21.34 232 VAL B CA 1
ATOM 4491 C C . VAL B 1 232 ? -11.890 -73.854 122.199 1.00 22.33 232 VAL B C 1
ATOM 4492 O O . VAL B 1 232 ? -12.371 -73.962 123.333 1.00 26.23 232 VAL B O 1
ATOM 4496 N N . ASN B 1 233 ? -12.577 -74.113 121.085 1.00 21.38 233 ASN B N 1
ATOM 4497 C CA . ASN B 1 233 ? -13.901 -74.735 121.110 1.00 17.83 233 ASN B CA 1
ATOM 4498 C C . ASN B 1 233 ? -14.019 -75.560 119.831 1.00 29.81 233 ASN B C 1
ATOM 4499 O O . ASN B 1 233 ? -14.256 -75.007 118.752 1.00 24.68 233 ASN B O 1
ATOM 4504 N N . ILE B 1 234 ? -13.861 -76.875 119.959 1.00 30.32 234 ILE B N 1
ATOM 4505 C CA . ILE B 1 234 ? -13.931 -77.793 118.828 1.00 30.53 234 ILE B CA 1
ATOM 4506 C C . ILE B 1 234 ? -15.219 -78.596 118.943 1.00 36.55 234 ILE B C 1
ATOM 4507 O O . ILE B 1 234 ? -15.465 -79.251 119.964 1.00 37.60 234 ILE B O 1
ATOM 4512 N N . ASN B 1 235 ? -16.039 -78.545 117.892 1.00 32.14 235 ASN B N 1
ATOM 4513 C CA . ASN B 1 235 ? -17.324 -79.219 117.846 1.00 32.32 235 ASN B CA 1
ATOM 4514 C C . ASN B 1 235 ? -17.566 -79.694 116.421 1.00 35.63 235 ASN B C 1
ATOM 4515 O O . ASN B 1 235 ? -17.251 -78.958 115.473 1.00 31.36 235 ASN B O 1
ATOM 4520 N N . PRO B 1 236 ? -18.093 -80.907 116.235 1.00 39.73 236 PRO B N 1
ATOM 4521 C CA . PRO B 1 236 ? -18.409 -81.373 114.872 1.00 36.07 236 PRO B CA 1
ATOM 4522 C C . PRO B 1 236 ? -19.292 -80.416 114.088 1.00 31.91 236 PRO B C 1
ATOM 4523 O O . PRO B 1 236 ? -19.184 -80.352 112.856 1.00 28.28 236 PRO B O 1
ATOM 4527 N N . ASP B 1 237 ? -20.165 -79.673 114.762 1.00 30.73 237 ASP B N 1
ATOM 4528 C CA . ASP B 1 237 ? -20.980 -78.641 114.129 1.00 37.27 237 ASP B CA 1
ATOM 4529 C C . ASP B 1 237 ? -20.258 -77.304 114.271 1.00 34.21 237 ASP B C 1
ATOM 4530 O O . ASP B 1 237 ? -20.090 -76.798 115.386 1.00 35.47 237 ASP B O 1
ATOM 4535 N N . ARG B 1 238 ? -19.820 -76.740 113.142 1.00 30.92 238 ARG B N 1
ATOM 4536 C CA . ARG B 1 238 ? -19.128 -75.454 113.173 1.00 32.75 238 ARG B CA 1
ATOM 4537 C C . ARG B 1 238 ? -19.995 -74.361 113.780 1.00 29.77 238 ARG B C 1
ATOM 4538 O O . ARG B 1 238 ? -19.475 -73.436 114.413 1.00 34.93 238 ARG B O 1
ATOM 4546 N N . ASP B 1 239 ? -21.313 -74.440 113.591 1.00 25.90 239 ASP B N 1
ATOM 4547 C CA . ASP B 1 239 ? -22.202 -73.417 114.126 1.00 33.82 239 ASP B CA 1
ATOM 4548 C C . ASP B 1 239 ? -22.381 -73.547 115.632 1.00 29.20 239 ASP B C 1
ATOM 4549 O O . ASP B 1 239 ? -22.562 -72.536 116.318 1.00 25.06 239 ASP B O 1
ATOM 4554 N N . ILE B 1 240 ? -22.339 -74.772 116.159 1.00 30.00 240 ILE B N 1
ATOM 4555 C CA . ILE B 1 240 ? -22.412 -74.962 117.604 1.00 32.48 240 ILE B CA 1
ATOM 4556 C C . ILE B 1 240 ? -21.173 -74.381 118.276 1.00 35.46 240 ILE B C 1
ATOM 4557 O O . ILE B 1 240 ? -21.269 -73.665 119.279 1.00 28.39 240 ILE B O 1
ATOM 4562 N N . ALA B 1 241 ? -19.990 -74.677 117.728 1.00 31.08 241 ALA B N 1
ATOM 4563 C CA . ALA B 1 241 ? -18.751 -74.181 118.320 1.00 26.22 241 ALA B CA 1
ATOM 4564 C C . ALA B 1 241 ? -18.644 -72.664 118.220 1.00 25.53 241 ALA B C 1
ATOM 4565 O O . ALA B 1 241 ? -18.164 -72.010 119.153 1.00 28.17 241 ALA B O 1
ATOM 4567 N N . LYS B 1 242 ? -19.088 -72.081 117.103 1.00 28.20 242 LYS B N 1
ATOM 4568 C CA . LYS B 1 242 ? -19.022 -70.629 116.970 1.00 32.72 242 LYS B CA 1
ATOM 4569 C C . LYS B 1 242 ? -20.011 -69.918 117.881 1.00 28.02 242 LYS B C 1
ATOM 4570 O O . LYS B 1 242 ? -19.718 -68.821 118.370 1.00 31.34 242 LYS B O 1
ATOM 4576 N N . GLN B 1 243 ? -21.178 -70.511 118.122 1.00 26.43 243 GLN B N 1
ATOM 4577 C CA . GLN B 1 243 ? -22.166 -69.826 118.944 1.00 30.92 243 GLN B CA 1
ATOM 4578 C C . GLN B 1 243 ? -21.816 -69.912 120.424 1.00 25.94 243 GLN B C 1
ATOM 4579 O O . GLN B 1 243 ? -21.991 -68.935 121.161 1.00 31.01 243 GLN B O 1
ATOM 4585 N N . GLU B 1 244 ? -21.335 -71.072 120.878 1.00 18.19 244 GLU B N 1
ATOM 4586 C CA . GLU B 1 244 ? -20.908 -71.198 122.268 1.00 23.34 244 GLU B CA 1
ATOM 4587 C C . GLU B 1 244 ? -19.782 -70.226 122.593 1.00 24.46 244 GLU B C 1
ATOM 4588 O O . GLU B 1 244 ? -19.705 -69.720 123.718 1.00 21.89 244 GLU B O 1
ATOM 4594 N N . MET B 1 245 ? -18.895 -69.960 121.630 1.00 26.16 245 MET B N 1
ATOM 4595 C CA . MET B 1 245 ? -17.818 -69.007 121.870 1.00 23.78 245 MET B CA 1
ATOM 4596 C C . MET B 1 245 ? -18.344 -67.575 121.901 1.00 26.16 245 MET B C 1
ATOM 4597 O O . MET B 1 245 ? -17.861 -66.751 122.687 1.00 23.04 245 MET B O 1
ATOM 4602 N N . ARG B 1 246 ? -19.331 -67.256 121.056 1.00 27.52 246 ARG B N 1
ATOM 4603 C CA . ARG B 1 246 ? -19.951 -65.935 121.132 1.00 29.96 246 ARG B CA 1
ATOM 4604 C C . ARG B 1 246 ? -20.647 -65.729 122.472 1.00 29.44 246 ARG B C 1
ATOM 4605 O O . ARG B 1 246 ? -20.572 -64.643 123.058 1.00 26.25 246 ARG B O 1
ATOM 4613 N N . ASP B 1 247 ? -21.326 -66.761 122.977 1.00 23.01 247 ASP B N 1
ATOM 4614 C CA . ASP B 1 247 ? -21.993 -66.639 124.266 1.00 26.18 247 ASP B CA 1
ATOM 4615 C C . ASP B 1 247 ? -21.001 -66.549 125.417 1.00 23.56 247 ASP B C 1
ATOM 4616 O O . ASP B 1 247 ? -21.364 -66.073 126.498 1.00 21.32 247 ASP B O 1
ATOM 4621 N N . TYR B 1 248 ? -19.758 -66.986 125.207 1.00 21.64 248 TYR B N 1
ATOM 4622 C CA . TYR B 1 248 ? -18.764 -66.968 126.274 1.00 27.06 248 TYR B CA 1
ATOM 4623 C C . TYR B 1 248 ? -18.099 -65.602 126.414 1.00 25.77 248 TYR B C 1
ATOM 4624 O O . TYR B 1 248 ? -17.862 -65.139 127.535 1.00 25.67 248 TYR B O 1
ATOM 4633 N N . ILE B 1 249 ? -17.793 -64.942 125.292 1.00 21.35 249 ILE B N 1
ATOM 4634 C CA . ILE B 1 249 ? -16.957 -63.743 125.310 1.00 22.47 249 ILE B CA 1
ATOM 4635 C C . ILE B 1 249 ? -17.744 -62.446 125.162 1.00 22.24 249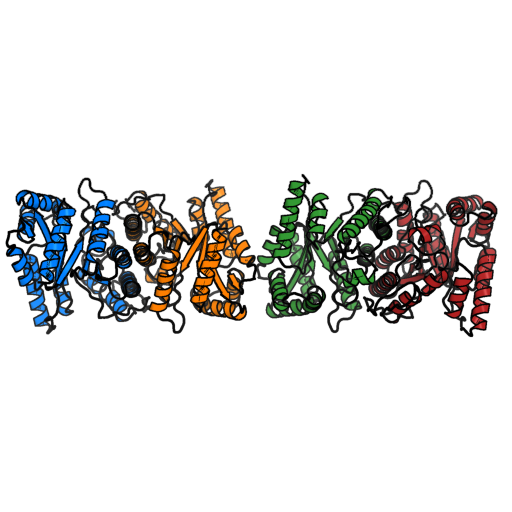 ILE B C 1
ATOM 4636 O O . ILE B 1 249 ? -17.170 -61.366 125.380 1.00 19.78 249 ILE B O 1
ATOM 4641 N N . ARG B 1 250 ? -19.030 -62.511 124.801 1.00 22.39 250 ARG B N 1
ATOM 4642 C CA . ARG B 1 250 ? -19.776 -61.298 124.470 1.00 24.19 250 ARG B CA 1
ATOM 4643 C C . ARG B 1 250 ? -19.822 -60.326 125.643 1.00 19.88 250 ARG B C 1
ATOM 4644 O O . ARG B 1 250 ? -19.561 -59.127 125.480 1.00 17.30 250 ARG B O 1
ATOM 4652 N N . GLY B 1 251 ? -20.159 -60.826 126.834 1.00 21.76 251 GLY B N 1
ATOM 4653 C CA . GLY B 1 251 ? -20.271 -59.952 127.993 1.00 17.80 251 GLY B CA 1
ATOM 4654 C C . GLY B 1 251 ? -18.986 -59.209 128.305 1.00 18.35 251 GLY B C 1
ATOM 4655 O O . GLY B 1 251 ? -18.998 -58.004 128.567 1.00 24.22 251 GLY B O 1
ATOM 4656 N N . TYR B 1 252 ? -17.858 -59.923 128.290 1.00 17.47 252 TYR B N 1
ATOM 4657 C CA . TYR B 1 252 ? -16.579 -59.292 128.605 1.00 21.43 252 TYR B CA 1
ATOM 4658 C C . TYR B 1 252 ? -16.192 -58.249 127.561 1.00 25.54 252 TYR B C 1
ATOM 4659 O O . TYR B 1 252 ? -15.670 -57.183 127.910 1.00 20.98 252 TYR B O 1
ATOM 4668 N N . ILE B 1 253 ? -16.416 -58.546 126.277 1.00 22.22 253 ILE B N 1
ATOM 4669 C CA . ILE B 1 253 ? -16.080 -57.592 125.221 1.00 17.20 253 ILE B CA 1
ATOM 4670 C C . ILE B 1 253 ? -16.847 -56.289 125.413 1.00 20.27 253 ILE B C 1
ATOM 4671 O O . ILE B 1 253 ? -16.285 -55.195 125.278 1.00 25.39 253 ILE B O 1
ATOM 4676 N N . ALA B 1 254 ? -18.140 -56.384 125.734 1.00 20.94 254 ALA B N 1
ATOM 4677 C CA . ALA B 1 254 ? -18.919 -55.184 126.025 1.00 23.69 254 ALA B CA 1
ATOM 4678 C C . ALA B 1 254 ? -18.377 -54.449 127.242 1.00 27.87 254 ALA B C 1
ATOM 4679 O O . ALA B 1 254 ? -18.426 -53.215 127.299 1.00 27.62 254 ALA B O 1
ATOM 4681 N N . GLU B 1 255 ? -17.861 -55.189 128.223 1.00 28.21 255 GLU B N 1
ATOM 4682 C CA . GLU B 1 255 ? -17.356 -54.580 129.446 1.00 25.41 255 GLU B CA 1
ATOM 4683 C C . GLU B 1 255 ? -15.968 -53.983 129.242 1.00 23.05 255 GLU B C 1
ATOM 4684 O O . GLU B 1 255 ? -15.710 -52.842 129.640 1.00 23.43 255 GLU B O 1
ATOM 4690 N N . ALA B 1 256 ? -15.064 -54.737 128.615 1.00 21.69 256 ALA B N 1
ATOM 4691 C CA . ALA B 1 256 ? -13.665 -54.337 128.523 1.00 21.88 256 ALA B CA 1
ATOM 4692 C C . ALA B 1 256 ? -13.335 -53.539 127.268 1.00 28.17 256 ALA B C 1
ATOM 4693 O O . ALA B 1 256 ? -12.322 -52.829 127.256 1.00 33.47 256 ALA B O 1
ATOM 4695 N N . TYR B 1 257 ? -14.146 -53.636 126.215 1.00 23.70 257 TYR B N 1
ATOM 4696 C CA . TYR B 1 257 ? -13.906 -52.920 124.960 1.00 31.38 257 TYR B CA 1
ATOM 4697 C C . TYR B 1 257 ? -15.165 -52.167 124.539 1.00 34.71 257 TYR B C 1
ATOM 4698 O O . TYR B 1 257 ? -15.763 -52.459 123.500 1.00 27.71 257 TYR B O 1
ATOM 4707 N N . PRO B 1 258 ? -15.593 -51.177 125.330 1.00 37.67 258 PRO B N 1
ATOM 4708 C CA . PRO B 1 258 ? -16.895 -50.549 125.057 1.00 34.90 258 PRO B CA 1
ATOM 4709 C C . PRO B 1 258 ? -16.898 -49.629 123.846 1.00 39.40 258 PRO B C 1
ATOM 4710 O O . PRO B 1 258 ? -17.950 -49.469 123.215 1.00 37.77 258 PRO B O 1
ATOM 4714 N N . ASN B 1 259 ? -15.764 -49.019 123.499 1.00 41.96 259 ASN B N 1
ATOM 4715 C CA . ASN B 1 259 ? -15.700 -48.028 122.430 1.00 37.48 259 ASN B CA 1
ATOM 4716 C C . ASN B 1 259 ? -15.285 -48.631 121.091 1.00 37.14 259 ASN B C 1
ATOM 4717 O O . ASN B 1 259 ? -14.690 -47.938 120.259 1.00 45.42 259 ASN B O 1
ATOM 4722 N N . THR B 1 260 ? -15.588 -49.906 120.864 1.00 34.63 260 THR B N 1
ATOM 4723 C CA . THR B 1 260 ? -15.235 -50.581 119.625 1.00 35.57 260 THR B CA 1
ATOM 4724 C C . THR B 1 260 ? -16.484 -51.184 118.999 1.00 37.14 260 THR B C 1
ATOM 4725 O O . THR B 1 260 ? -17.517 -51.344 119.654 1.00 35.95 260 THR B O 1
ATOM 4729 N N . ASP B 1 261 ? -16.382 -51.508 117.710 1.00 36.23 261 ASP B N 1
ATOM 4730 C CA . ASP B 1 261 ? -17.458 -52.224 117.039 1.00 36.42 261 ASP B CA 1
ATOM 4731 C C . ASP B 1 261 ? -17.575 -53.598 117.685 1.00 35.29 261 ASP B C 1
ATOM 4732 O O . ASP B 1 261 ? -16.711 -54.460 117.490 1.00 33.96 261 ASP B O 1
ATOM 4737 N N . GLN B 1 262 ? -18.641 -53.798 118.464 1.00 36.88 262 GLN B N 1
ATOM 4738 C CA . GLN B 1 262 ? -18.791 -55.028 119.236 1.00 31.55 262 GLN B CA 1
ATOM 4739 C C . GLN B 1 262 ? -18.818 -56.262 118.342 1.00 26.17 262 GLN B C 1
ATOM 4740 O O . GLN B 1 262 ? -18.173 -57.271 118.647 1.00 24.02 262 GLN B O 1
ATOM 4746 N N . GLU B 1 263 ? -19.562 -56.203 117.236 1.00 30.33 263 GLU B N 1
ATOM 4747 C CA . GLU B 1 263 ? -19.749 -57.395 116.415 1.00 33.39 263 GLU B CA 1
ATOM 4748 C C . GLU B 1 263 ? -18.472 -57.765 115.669 1.00 30.02 263 GLU B C 1
ATOM 4749 O O . GLU B 1 263 ? -18.149 -58.952 115.534 1.00 27.79 263 GLU B O 1
ATOM 4755 N N . GLU B 1 264 ? -17.737 -56.767 115.173 1.00 27.90 264 GLU B N 1
ATOM 4756 C CA . GLU B 1 264 ? -16.470 -57.042 114.502 1.00 30.53 264 GLU B CA 1
ATOM 4757 C C . GLU B 1 264 ? -15.434 -57.601 115.470 1.00 29.62 264 GLU B C 1
ATOM 4758 O O . GLU B 1 264 ? -14.698 -58.534 115.127 1.00 24.20 264 GLU B O 1
ATOM 4764 N N . LYS B 1 265 ? -15.355 -57.033 116.676 1.00 29.61 265 LYS B N 1
ATOM 4765 C CA . LYS B 1 265 ? -14.421 -57.526 117.684 1.00 22.17 265 LYS B CA 1
ATOM 4766 C C . LYS B 1 265 ? -14.623 -59.015 117.939 1.00 21.75 265 LYS B C 1
ATOM 4767 O O . LYS B 1 265 ? -13.659 -59.784 118.018 1.00 23.50 265 LYS B O 1
ATOM 4773 N N . ILE B 1 266 ? -15.882 -59.437 118.072 1.00 24.87 266 ILE B N 1
ATOM 4774 C CA . ILE B 1 266 ? -16.181 -60.837 118.354 1.00 21.52 266 ILE B CA 1
ATOM 4775 C C . ILE B 1 266 ? -15.773 -61.719 117.178 1.00 24.42 266 ILE B C 1
ATOM 4776 O O . ILE B 1 266 ? -15.130 -62.761 117.356 1.00 22.22 266 ILE B O 1
ATOM 4781 N N . GLU B 1 267 ? -16.143 -61.315 115.958 1.00 27.06 267 GLU B N 1
ATOM 4782 C CA . GLU B 1 267 ? -15.837 -62.124 114.779 1.00 29.63 267 GLU B CA 1
ATOM 4783 C C . GLU B 1 267 ? -14.335 -62.245 114.554 1.00 18.75 267 GLU B C 1
ATOM 4784 O O . GLU B 1 267 ? -13.842 -63.314 114.176 1.00 18.05 267 GLU B O 1
ATOM 4790 N N . GLU B 1 268 ? -13.592 -61.157 114.769 1.00 22.64 268 GLU B N 1
ATOM 4791 C CA . GLU B 1 268 ? -12.139 -61.223 114.643 1.00 21.71 268 GLU B CA 1
ATOM 4792 C C . GLU B 1 268 ? -11.547 -62.226 115.627 1.00 21.59 268 GLU B C 1
ATOM 4793 O O . GLU B 1 268 ? -10.587 -62.934 115.301 1.00 19.85 268 GLU B O 1
ATOM 4799 N N . LEU B 1 269 ? -12.112 -62.308 116.835 1.00 18.98 269 LEU B N 1
ATOM 4800 C CA . LEU B 1 269 ? -11.598 -63.246 117.827 1.00 17.38 269 LEU B CA 1
ATOM 4801 C C . LEU B 1 269 ? -11.927 -64.689 117.465 1.00 19.64 269 LEU B C 1
ATOM 4802 O O . LEU B 1 269 ? -11.137 -65.594 117.758 1.00 17.22 269 LEU B O 1
ATOM 4807 N N . ILE B 1 270 ? -13.082 -64.925 116.836 1.00 25.28 270 ILE B N 1
ATOM 4808 C CA . ILE B 1 270 ? -13.426 -66.270 116.381 1.00 24.01 270 ILE B CA 1
ATOM 4809 C C . ILE B 1 270 ? -12.451 -66.743 115.312 1.00 21.46 270 ILE B C 1
ATOM 4810 O O . ILE B 1 270 ? -12.114 -67.932 115.246 1.00 22.19 270 ILE B O 1
ATOM 4815 N N . LYS B 1 271 ? -11.972 -65.828 114.467 1.00 24.66 271 LYS B N 1
ATOM 4816 C CA . LYS B 1 271 ? -10.983 -66.205 113.462 1.00 27.03 271 LYS B CA 1
ATOM 4817 C C . LYS B 1 271 ? -9.614 -66.426 114.093 1.00 21.37 271 LYS B C 1
ATO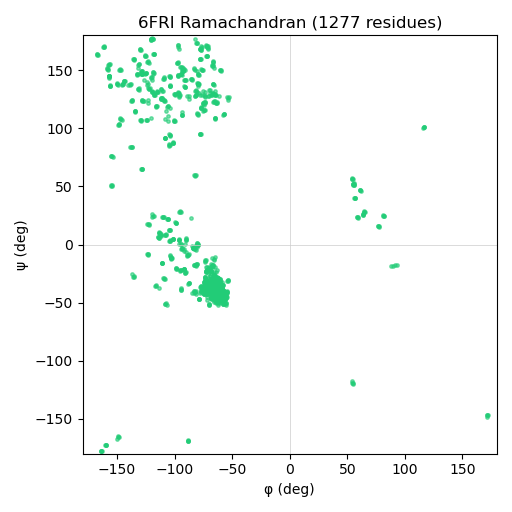M 4818 O O . LYS B 1 271 ? -8.910 -67.382 113.745 1.00 19.47 271 LYS B O 1
ATOM 4824 N N . GLN B 1 272 ? -9.221 -65.552 115.022 1.00 21.61 272 GLN B N 1
ATOM 4825 C CA . GLN B 1 272 ? -7.876 -65.616 115.586 1.00 20.27 272 GLN B CA 1
ATOM 4826 C C . GLN B 1 272 ? -7.671 -66.879 116.416 1.00 23.33 272 GLN B C 1
ATOM 4827 O O . GLN B 1 272 ? -6.623 -67.528 116.315 1.00 21.68 272 GLN B O 1
ATOM 4833 N N . HIS B 1 273 ? -8.649 -67.244 117.241 1.00 17.28 273 HIS B N 1
ATOM 4834 C CA . HIS B 1 273 ? -8.510 -68.405 118.106 1.00 16.58 273 HIS B CA 1
ATOM 4835 C C . HIS B 1 273 ? -8.979 -69.652 117.354 1.00 16.89 273 HIS B C 1
ATOM 4836 O O . HIS B 1 273 ? -9.198 -69.624 116.141 1.00 18.80 273 HIS B O 1
ATOM 4843 N N . ALA B 1 274 ? -9.134 -70.766 118.064 1.00 17.64 274 ALA B N 1
ATOM 4844 C CA . ALA B 1 274 ? -9.427 -72.062 117.453 1.00 15.18 274 ALA B CA 1
ATOM 4845 C C . ALA B 1 274 ? -10.874 -72.440 117.762 1.00 22.82 274 ALA B C 1
ATOM 4846 O O . ALA B 1 274 ? -11.165 -73.064 118.784 1.00 27.41 274 ALA B O 1
ATOM 4848 N N . VAL B 1 275 ? -11.781 -72.065 116.862 1.00 22.91 275 VAL B N 1
ATOM 4849 C CA . VAL B 1 275 ? -13.212 -72.312 117.017 1.00 21.62 275 VAL B CA 1
ATOM 4850 C C . VAL B 1 275 ? -13.712 -72.964 115.735 1.00 30.81 275 VAL B C 1
ATOM 4851 O O . VAL B 1 275 ? -13.840 -72.293 114.702 1.00 25.49 275 VAL B O 1
ATOM 4855 N N . GLY B 1 276 ? -14.001 -74.261 115.796 1.00 26.13 276 GLY B N 1
ATOM 4856 C CA . GLY B 1 276 ? -14.482 -74.963 114.616 1.00 21.61 276 GLY B CA 1
ATOM 4857 C C . GLY B 1 276 ? -14.555 -76.457 114.844 1.00 24.90 276 GLY B C 1
ATOM 4858 O O . GLY B 1 276 ? -14.843 -76.920 115.953 1.00 31.63 276 GLY B O 1
ATOM 4859 N N . THR B 1 277 ? -14.300 -77.205 113.776 1.00 24.74 277 THR B N 1
ATOM 4860 C CA . THR B 1 277 ? -14.328 -78.660 113.801 1.00 28.68 277 THR B CA 1
ATOM 4861 C C . THR B 1 277 ? -12.922 -79.225 113.989 1.00 29.30 277 THR B C 1
ATOM 4862 O O . THR B 1 277 ? -11.918 -78.511 113.942 1.00 27.51 277 THR B O 1
ATOM 4866 N N . GLU B 1 278 ? -12.868 -80.542 114.206 1.00 30.97 278 GLU B N 1
ATOM 4867 C CA . GLU B 1 278 ? -11.604 -81.221 114.462 1.00 27.21 278 GLU B CA 1
ATOM 4868 C C . GLU B 1 278 ? -10.719 -81.298 113.224 1.00 37.30 278 GLU B C 1
ATOM 4869 O O . GLU B 1 278 ? -9.496 -81.413 113.357 1.00 39.61 278 GLU B O 1
ATOM 4875 N N . ASP B 1 279 ? -11.300 -81.211 112.029 1.00 38.77 279 ASP B N 1
ATOM 4876 C CA . ASP B 1 279 ? -10.556 -81.375 110.788 1.00 35.17 279 ASP B CA 1
ATOM 4877 C C . ASP B 1 279 ? -10.086 -80.060 110.183 1.00 35.17 279 ASP B C 1
ATOM 4878 O O . ASP B 1 279 ? -9.454 -80.076 109.122 1.00 30.87 279 ASP B O 1
ATOM 4883 N N . GLU B 1 280 ? -10.370 -78.929 110.821 1.00 32.81 280 GLU B N 1
ATOM 4884 C CA . GLU B 1 280 ? -9.917 -77.658 110.285 1.00 27.22 280 GLU B CA 1
ATOM 4885 C C . GLU B 1 280 ? -8.432 -77.455 110.580 1.00 32.61 280 GLU B C 1
ATOM 4886 O O . GLU B 1 280 ? -7.818 -78.173 111.374 1.00 35.55 280 GLU B O 1
ATOM 4892 N N . TYR B 1 281 ? -7.852 -76.456 109.918 1.00 28.29 281 TYR B N 1
ATOM 4893 C CA . TYR B 1 281 ? -6.412 -76.236 109.951 1.00 30.05 281 TYR B CA 1
ATOM 4894 C C . TYR B 1 281 ? -6.006 -75.228 111.018 1.00 31.40 281 TYR B C 1
ATOM 4895 O O . TYR B 1 281 ? -4.975 -75.409 111.677 1.00 30.19 281 TYR B O 1
ATOM 4904 N N . TYR B 1 282 ? -6.804 -74.177 111.200 1.00 28.78 282 TYR B N 1
ATOM 4905 C CA . TYR B 1 282 ? -6.502 -73.093 112.134 1.00 26.53 282 TYR B CA 1
ATOM 4906 C C . TYR B 1 282 ? -5.129 -72.496 111.839 1.00 28.04 282 TYR B C 1
ATOM 4907 O O . TYR B 1 282 ? -4.274 -72.358 112.716 1.00 31.37 282 TYR B O 1
ATOM 4916 N N . GLU B 1 283 ? -4.926 -72.136 110.571 1.00 21.40 283 GLU B N 1
ATOM 4917 C CA . GLU B 1 283 ? -3.694 -71.473 110.171 1.00 25.52 283 GLU B CA 1
ATOM 4918 C C . GLU B 1 283 ? -3.636 -70.037 110.666 1.00 24.14 283 GLU B C 1
ATOM 4919 O O . GLU B 1 283 ? -2.540 -69.476 110.776 1.00 18.92 283 GLU B O 1
ATOM 4925 N N . SER B 1 284 ? -4.790 -69.429 110.954 1.00 16.83 284 SER B N 1
ATOM 4926 C CA . SER B 1 284 ? -4.793 -68.103 111.558 1.00 22.52 284 SER B CA 1
ATOM 4927 C C . SER B 1 284 ? -4.206 -68.134 112.962 1.00 22.57 284 SER B C 1
ATOM 4928 O O . SER B 1 284 ? -3.561 -67.167 113.384 1.00 18.33 284 SER B O 1
ATOM 4931 N N . SER B 1 285 ? -4.415 -69.231 113.695 1.00 16.41 285 SER B N 1
ATOM 4932 C CA . SER B 1 285 ? -3.851 -69.354 115.034 1.00 21.83 285 SER B CA 1
ATOM 4933 C C . SER B 1 285 ? -2.368 -69.698 114.981 1.00 25.00 285 SER B C 1
ATOM 4934 O O . SER B 1 285 ? -1.590 -69.224 115.816 1.00 27.35 285 SER B O 1
ATOM 4937 N N . LYS B 1 286 ? -1.961 -70.518 114.009 1.00 20.10 286 LYS B N 1
ATOM 4938 C CA . LYS B 1 286 ? -0.540 -70.805 113.836 1.00 22.59 286 LYS B CA 1
ATOM 4939 C C . LYS B 1 286 ? 0.217 -69.556 113.406 1.00 19.63 286 LYS B C 1
ATOM 4940 O O . LYS B 1 286 ? 1.312 -69.281 113.911 1.00 19.81 286 LYS B O 1
ATOM 4946 N N . TYR B 1 287 ? -0.344 -68.802 112.459 1.00 21.64 287 TYR B N 1
ATOM 4947 C CA . TYR B 1 287 ? 0.212 -67.498 112.112 1.00 25.21 287 TYR B CA 1
ATOM 4948 C C . TYR B 1 287 ? 0.311 -66.598 113.339 1.00 20.77 287 TYR B C 1
ATOM 4949 O O . TYR B 1 287 ? 1.307 -65.887 113.519 1.00 19.94 287 TYR B O 1
ATOM 4958 N N . ALA B 1 288 ? -0.717 -66.615 114.192 1.00 19.25 288 ALA B N 1
ATOM 4959 C CA . ALA B 1 288 ? -0.716 -65.781 115.390 1.00 20.68 288 ALA B CA 1
ATOM 4960 C C . ALA B 1 288 ? 0.474 -66.101 116.289 1.00 16.72 288 ALA B C 1
ATOM 4961 O O . ALA B 1 288 ? 1.165 -65.195 116.768 1.00 19.82 288 ALA B O 1
ATOM 4963 N N . LEU B 1 289 ? 0.724 -67.390 116.530 1.00 18.84 289 LEU B N 1
ATOM 4964 C CA . LEU B 1 289 ? 1.833 -67.791 117.393 1.00 18.02 289 LEU B CA 1
ATOM 4965 C C . LEU B 1 289 ? 3.171 -67.330 116.826 1.00 24.43 289 LEU B C 1
ATOM 4966 O O . LEU B 1 289 ? 3.984 -66.723 117.534 1.00 21.32 289 LEU B O 1
ATOM 4971 N N . GLU B 1 290 ? 3.420 -67.625 115.548 1.00 22.11 290 GLU B N 1
ATOM 4972 C CA . GLU B 1 290 ? 4.716 -67.323 114.948 1.00 22.67 290 GLU B CA 1
ATOM 4973 C C . GLU B 1 290 ? 4.986 -65.823 114.915 1.00 19.96 290 GLU B C 1
ATOM 4974 O O . GLU B 1 290 ? 6.098 -65.378 115.219 1.00 23.13 290 GLU B O 1
ATOM 4980 N N . LYS B 1 291 ? 3.984 -65.026 114.548 1.00 22.56 291 LYS B N 1
ATOM 4981 C CA . LYS B 1 291 ? 4.178 -63.593 114.362 1.00 24.15 291 LYS B CA 1
ATOM 4982 C C . LYS B 1 291 ? 4.152 -62.801 115.664 1.00 24.17 291 LYS B C 1
ATOM 4983 O O . LYS B 1 291 ? 4.326 -61.577 115.626 1.00 19.23 291 LYS B O 1
ATOM 4989 N N . THR B 1 292 ? 3.937 -63.454 116.806 1.00 21.62 292 THR B N 1
ATOM 4990 C CA . THR B 1 292 ? 4.052 -62.808 118.108 1.00 21.99 292 THR B CA 1
ATOM 4991 C C . THR B 1 292 ? 5.216 -63.356 118.922 1.00 20.66 292 THR B C 1
ATOM 4992 O O . THR B 1 292 ? 5.325 -63.053 120.115 1.00 21.06 292 THR B O 1
ATOM 4996 N N . GLY B 1 293 ? 6.088 -64.152 118.305 1.00 22.99 293 GLY B N 1
ATOM 4997 C CA . GLY B 1 293 ? 7.216 -64.734 119.007 1.00 31.39 293 GLY B CA 1
ATOM 4998 C C . GLY B 1 293 ? 6.846 -65.599 120.188 1.00 23.52 293 GLY B C 1
ATOM 4999 O O . GLY B 1 293 ? 7.671 -65.797 121.083 1.00 24.26 293 GLY B O 1
ATOM 5000 N N . SER B 1 294 ? 5.623 -66.125 120.215 1.00 15.55 294 SER B N 1
ATOM 5001 C CA . SER B 1 294 ? 5.158 -66.914 121.349 1.00 20.56 294 SER B CA 1
ATOM 5002 C C . SER B 1 294 ? 5.807 -68.293 121.334 1.00 20.91 294 SER B C 1
ATOM 5003 O O . SER B 1 294 ? 5.682 -69.037 120.355 1.00 22.58 294 SER B O 1
ATOM 5006 N N . LYS B 1 295 ? 6.500 -68.634 122.419 1.00 21.95 295 LYS B N 1
ATOM 5007 C CA . LYS B 1 295 ? 7.057 -69.967 122.597 1.00 22.87 295 LYS B CA 1
ATOM 5008 C C . LYS B 1 295 ? 6.256 -70.817 123.575 1.00 23.73 295 LYS B C 1
ATOM 5009 O O . LYS B 1 295 ? 6.519 -72.019 123.687 1.00 21.72 295 LYS B O 1
ATOM 5015 N N . ASN B 1 296 ? 5.296 -70.225 124.282 1.00 19.34 296 ASN B N 1
ATOM 5016 C CA . ASN B 1 296 ? 4.365 -70.958 125.129 1.00 19.67 296 ASN B CA 1
ATOM 5017 C C . ASN B 1 296 ? 2.950 -70.666 124.653 1.00 15.82 296 ASN B C 1
ATOM 5018 O O . ASN B 1 296 ? 2.608 -69.509 124.387 1.00 19.17 296 ASN B O 1
ATOM 5023 N N . VAL B 1 297 ? 2.135 -71.710 124.535 1.00 15.37 297 VAL B N 1
ATOM 5024 C CA . VAL B 1 297 ? 0.729 -71.573 124.172 1.00 17.92 297 VAL B CA 1
ATOM 5025 C C . VAL B 1 297 ? -0.123 -72.096 125.323 1.00 17.25 297 VAL B C 1
ATOM 5026 O O . VAL B 1 297 ? 0.106 -73.203 125.824 1.00 18.48 297 VAL B O 1
ATOM 5030 N N . LEU B 1 298 ? -1.084 -71.284 125.756 1.00 17.78 298 LEU B N 1
ATOM 5031 C CA . LEU B 1 298 ? -1.957 -71.606 126.877 1.00 19.66 298 LEU B CA 1
ATOM 5032 C C . LEU B 1 298 ? -3.370 -71.835 126.361 1.00 16.61 298 LEU B C 1
ATOM 5033 O O . LEU B 1 298 ? -3.930 -70.977 125.670 1.00 14.74 298 LEU B O 1
ATOM 5038 N N . LEU B 1 299 ? -3.942 -72.986 126.698 1.00 14.58 299 LEU B N 1
ATOM 5039 C CA . LEU B 1 299 ? -5.226 -73.408 126.160 1.00 13.93 299 LEU B CA 1
ATOM 5040 C C . LEU B 1 299 ? -6.331 -73.223 127.191 1.00 18.86 299 LEU B C 1
ATOM 5041 O O . LEU B 1 299 ? -6.116 -73.416 128.391 1.00 14.91 299 LEU B O 1
ATOM 5046 N N . SER B 1 300 ? -7.518 -72.852 126.714 1.00 21.02 300 SER B N 1
ATOM 5047 C CA . SER B 1 300 ? -8.717 -72.811 127.544 1.00 17.84 300 SER B CA 1
ATOM 5048 C C . SER B 1 300 ? -9.871 -73.394 126.747 1.00 23.82 300 SER B C 1
ATOM 5049 O O . SER B 1 300 ? -10.173 -72.918 125.649 1.00 17.02 300 SER B O 1
ATOM 5052 N N . PHE B 1 301 ? -10.514 -74.421 127.302 1.00 25.63 301 PHE B N 1
ATOM 5053 C CA . PHE B 1 301 ? -11.651 -75.076 126.670 1.00 24.04 301 PHE B CA 1
ATOM 5054 C C . PHE B 1 301 ? -12.967 -74.718 127.352 1.00 24.33 301 PHE B C 1
ATOM 5055 O O . PHE B 1 301 ? -13.949 -75.457 127.227 1.00 26.94 301 PHE B O 1
ATOM 5063 N N . GLU B 1 302 ? -13.008 -73.590 128.064 1.00 23.00 302 GLU B N 1
ATOM 5064 C CA . GLU B 1 302 ? -14.092 -73.313 128.999 1.00 25.81 302 GLU B CA 1
ATOM 5065 C C . GLU B 1 302 ? -15.402 -72.954 128.313 1.00 25.21 302 GLU B C 1
ATOM 5066 O O . GLU B 1 302 ? -16.445 -72.964 128.975 1.00 25.70 302 GLU B O 1
ATOM 5072 N N . SER B 1 303 ? -15.380 -72.635 127.018 1.00 21.16 303 SER B N 1
ATOM 5073 C CA . SER B 1 303 ? -16.620 -72.343 126.313 1.00 20.46 303 SER B CA 1
ATOM 5074 C C . SER B 1 303 ? -17.348 -73.604 125.873 1.00 21.04 303 SER B C 1
ATOM 5075 O O . SER B 1 303 ? -18.544 -73.539 125.572 1.00 25.72 303 SER B O 1
ATOM 5078 N N . MET B 1 304 ? -16.662 -74.744 125.839 1.00 24.50 304 MET B N 1
ATOM 5079 C CA . MET B 1 304 ? -17.298 -75.983 125.415 1.00 22.51 304 MET B CA 1
ATOM 5080 C C . MET B 1 304 ? -18.213 -76.494 126.518 1.00 30.34 304 MET B C 1
ATOM 5081 O O . MET B 1 304 ? -17.797 -76.621 127.674 1.00 27.67 304 MET B O 1
ATOM 5086 N N . LYS B 1 305 ? -19.458 -76.793 126.161 1.00 27.36 305 LYS B N 1
ATOM 5087 C CA . LYS B 1 305 ? -20.455 -77.176 127.149 1.00 28.37 305 LYS B CA 1
ATOM 5088 C C . LYS B 1 305 ? -20.525 -78.679 127.378 1.00 26.57 305 LYS B C 1
ATOM 5089 O O . LYS B 1 305 ? -21.257 -79.122 128.268 1.00 35.11 305 LYS B O 1
ATOM 5095 N N . ASN B 1 306 ? -19.783 -79.470 126.610 1.00 33.61 306 ASN B N 1
ATOM 5096 C CA . ASN B 1 306 ? -19.752 -80.919 126.767 1.00 34.06 306 ASN B CA 1
ATOM 5097 C C . ASN B 1 306 ? -18.422 -81.263 127.425 1.00 36.65 306 ASN B C 1
ATOM 5098 O O . ASN B 1 306 ? -17.372 -81.212 126.777 1.00 35.58 306 ASN B O 1
ATOM 5103 N N . LYS B 1 307 ? -18.463 -81.616 128.713 1.00 38.31 307 LYS B N 1
ATOM 5104 C CA . LYS B 1 307 ? -17.223 -81.881 129.440 1.00 34.07 307 LYS B CA 1
ATOM 5105 C C . LYS B 1 307 ? -16.548 -83.169 128.989 1.00 33.37 307 LYS B C 1
ATOM 5106 O O . LYS B 1 307 ? -15.324 -83.289 129.101 1.00 31.80 307 LYS B O 1
ATOM 5112 N N . ALA B 1 308 ? -17.314 -84.155 128.516 1.00 38.00 308 ALA B N 1
ATOM 5113 C CA . ALA B 1 308 ? -16.675 -85.382 128.052 1.00 39.12 308 ALA B CA 1
ATOM 5114 C C . ALA B 1 308 ? -15.904 -85.138 126.763 1.00 35.43 308 ALA B C 1
ATOM 5115 O O . ALA B 1 308 ? -14.862 -85.765 126.535 1.00 31.68 308 ALA B O 1
ATOM 5117 N N . ALA B 1 309 ? -16.399 -84.236 125.911 1.00 31.70 309 ALA B N 1
ATOM 5118 C CA . ALA B 1 309 ? -15.654 -83.850 124.718 1.00 34.90 309 ALA B CA 1
ATOM 5119 C C . ALA B 1 309 ? -14.387 -83.079 125.068 1.00 37.64 309 ALA B C 1
ATOM 5120 O O . ALA B 1 309 ? -13.393 -83.161 124.336 1.00 34.28 309 ALA B O 1
ATOM 5122 N N . VAL B 1 310 ? -14.403 -82.323 126.169 1.00 34.70 310 VAL B N 1
ATOM 5123 C CA . VAL B 1 310 ? -13.222 -81.561 126.569 1.00 24.66 310 VAL B CA 1
ATOM 5124 C C . VAL B 1 310 ? -12.098 -82.498 126.992 1.00 26.65 310 VAL B C 1
ATOM 5125 O O . VAL B 1 310 ? -10.937 -82.311 126.607 1.00 28.45 310 VAL B O 1
ATOM 5129 N N . ILE B 1 311 ? -12.420 -83.518 127.791 1.00 23.25 311 ILE B N 1
ATOM 5130 C CA . ILE B 1 311 ? -11.410 -84.491 128.200 1.00 28.39 311 ILE B CA 1
ATOM 5131 C C . ILE B 1 311 ? -10.860 -85.222 126.983 1.00 31.78 311 ILE B C 1
ATOM 5132 O O . ILE B 1 311 ? -9.649 -85.450 126.869 1.00 32.91 311 ILE B O 1
ATOM 5137 N N . ASP B 1 312 ? -11.744 -85.606 126.059 1.00 34.61 312 ASP B N 1
ATOM 5138 C CA . ASP B 1 312 ? -11.310 -86.216 124.807 1.00 31.95 312 ASP B CA 1
ATOM 5139 C C . ASP B 1 312 ? -10.335 -85.312 124.064 1.00 29.32 312 ASP B C 1
ATOM 5140 O O . ASP B 1 312 ? -9.314 -85.777 123.544 1.00 26.92 312 ASP B O 1
ATOM 5145 N N . LEU B 1 313 ? -10.634 -84.012 124.011 1.00 28.32 313 LEU B N 1
ATOM 5146 C CA . LEU B 1 313 ? -9.771 -83.069 123.307 1.00 30.33 313 LEU B CA 1
ATOM 5147 C C . LEU B 1 313 ? -8.421 -82.914 123.999 1.00 33.70 313 LEU B C 1
ATOM 5148 O O . LEU B 1 313 ? -7.382 -82.839 123.331 1.00 32.35 313 LEU B O 1
ATOM 5153 N N . ILE B 1 314 ? -8.417 -82.846 125.334 1.00 30.95 314 ILE B N 1
ATOM 5154 C CA . ILE B 1 314 ? -7.165 -82.707 126.078 1.00 26.81 314 ILE B CA 1
ATOM 5155 C C . ILE B 1 314 ? -6.230 -83.873 125.780 1.00 30.47 314 ILE B C 1
ATOM 5156 O O . ILE B 1 314 ? -5.021 -83.687 125.594 1.00 29.33 314 ILE B O 1
ATOM 5161 N N . ASN B 1 315 ? -6.774 -85.090 125.721 1.00 27.92 315 ASN B N 1
ATOM 5162 C CA . ASN B 1 315 ? -5.943 -86.255 125.438 1.00 30.38 315 ASN B CA 1
ATOM 5163 C C . ASN B 1 315 ? -5.429 -86.247 124.004 1.00 35.43 315 ASN B C 1
ATOM 5164 O O . ASN B 1 315 ? -4.306 -86.696 123.749 1.00 36.97 315 ASN B O 1
ATOM 5169 N N . MET B 1 316 ? -6.228 -85.747 123.058 1.00 35.20 316 MET B N 1
ATOM 5170 C CA . MET B 1 316 ? -5.770 -85.648 121.675 1.00 38.78 316 MET B CA 1
ATOM 5171 C C . MET B 1 316 ? -4.599 -84.680 121.555 1.00 40.30 316 MET B C 1
ATOM 5172 O O . MET B 1 316 ? -3.592 -84.982 120.905 1.00 45.03 316 MET B O 1
ATOM 5177 N N . VAL B 1 317 ? -4.720 -83.500 122.170 1.00 35.04 317 VAL B N 1
ATOM 5178 C CA . VAL B 1 317 ? -3.616 -82.543 122.180 1.00 28.98 317 VAL B CA 1
ATOM 5179 C C . VAL B 1 317 ? -2.388 -83.151 122.848 1.00 37.72 317 VAL B C 1
ATOM 5180 O O . VAL B 1 317 ? -1.258 -82.991 122.368 1.00 36.12 317 VAL B O 1
ATOM 5184 N N . ASN B 1 318 ? -2.590 -83.851 123.968 1.00 36.29 318 ASN B N 1
ATOM 5185 C CA . ASN B 1 318 ? -1.475 -84.448 124.700 1.00 37.43 318 ASN B CA 1
ATOM 5186 C C . ASN B 1 318 ? -0.724 -85.469 123.852 1.00 43.13 318 ASN B C 1
ATOM 5187 O O . ASN B 1 318 ? 0.510 -85.544 123.908 1.00 40.43 318 ASN B O 1
ATOM 5192 N N . GLU B 1 319 ? -1.449 -86.272 123.068 1.00 42.34 319 GLU B N 1
ATOM 5193 C CA . GLU B 1 319 ? -0.798 -87.284 122.241 1.00 43.35 319 GLU B CA 1
ATOM 5194 C C . GLU B 1 319 ? 0.052 -86.656 121.144 1.00 43.30 319 GLU B C 1
ATOM 5195 O O . GLU B 1 319 ? 1.137 -87.161 120.831 1.00 47.51 319 GLU B O 1
ATOM 5201 N N . LYS B 1 320 ? -0.419 -85.561 120.540 1.00 39.82 320 LYS B N 1
ATOM 5202 C CA . LYS B 1 320 ? 0.373 -84.921 119.493 1.00 45.90 320 LYS B CA 1
ATOM 5203 C C . LYS B 1 320 ? 1.633 -84.269 120.049 1.00 53.48 320 LYS B C 1
ATOM 5204 O O . LYS B 1 320 ? 2.623 -84.128 119.323 1.00 54.19 320 LYS B O 1
ATOM 5210 N N . ILE B 1 321 ? 1.616 -83.865 121.321 1.00 46.31 321 ILE B N 1
ATOM 5211 C CA . ILE B 1 321 ? 2.808 -83.292 121.936 1.00 43.99 321 ILE B CA 1
ATOM 5212 C C . ILE B 1 321 ? 3.877 -84.360 122.111 1.00 49.13 321 ILE B C 1
ATOM 5213 O O . ILE B 1 321 ? 5.077 -84.090 121.973 1.00 50.25 321 ILE B O 1
ATOM 5218 N N . LYS B 1 322 ? 3.458 -85.590 122.419 1.00 50.27 322 LYS B N 1
ATOM 5219 C CA . LYS B 1 322 ? 4.394 -86.704 122.499 1.00 51.67 322 LYS B CA 1
ATOM 5220 C C . LYS B 1 322 ? 5.066 -86.966 121.157 1.00 54.77 322 LYS B C 1
ATOM 5221 O O . LYS B 1 322 ? 6.239 -87.356 121.116 1.00 59.48 322 LYS B O 1
ATOM 5227 N N . LYS B 1 323 ? 4.349 -86.756 120.057 1.00 56.06 323 LYS B N 1
ATOM 5228 C CA . LYS B 1 323 ? 4.889 -87.016 118.728 1.00 56.04 323 LYS B CA 1
ATOM 5229 C C . LYS B 1 323 ? 5.922 -85.961 118.342 1.00 57.98 323 LYS B C 1
ATOM 5230 O O . LYS B 1 323 ? 5.588 -84.792 118.146 1.00 55.43 323 LYS B O 1
ATOM 5236 N N . MET C 1 1 ? 7.689 -59.670 97.303 1.00 34.72 1 MET C N 1
ATOM 5237 C CA . MET C 1 1 ? 6.518 -60.312 96.716 1.00 35.07 1 MET C CA 1
ATOM 5238 C C . MET C 1 1 ? 6.111 -59.635 95.412 1.00 35.31 1 MET C C 1
ATOM 5239 O O . MET C 1 1 ? 5.866 -58.429 95.379 1.00 37.95 1 MET C O 1
ATOM 5244 N N . ASN C 1 2 ? 6.041 -60.417 94.339 1.00 33.63 2 ASN C N 1
ATOM 5245 C CA . ASN C 1 2 ? 5.571 -59.926 93.053 1.00 29.95 2 ASN C CA 1
ATOM 5246 C C . ASN C 1 2 ? 4.084 -60.216 92.891 1.00 26.53 2 ASN C C 1
ATOM 5247 O O . ASN C 1 2 ? 3.572 -61.228 93.376 1.00 24.93 2 ASN C O 1
ATOM 5252 N N . PHE C 1 3 ? 3.393 -59.314 92.200 1.00 24.64 3 PHE C N 1
ATOM 5253 C CA . PHE C 1 3 ? 1.946 -59.375 92.068 1.00 27.42 3 PHE C CA 1
ATOM 5254 C C . PHE C 1 3 ? 1.546 -59.532 90.606 1.00 30.76 3 PHE C C 1
ATOM 5255 O O . PHE C 1 3 ? 2.224 -59.039 89.700 1.00 32.74 3 PHE C O 1
ATOM 5263 N N . GLY C 1 4 ? 0.434 -60.224 90.391 1.00 30.28 4 GLY C N 1
ATOM 5264 C CA . GLY C 1 4 ? -0.079 -60.441 89.058 1.00 23.86 4 GLY C CA 1
ATOM 5265 C C . GLY C 1 4 ? -1.550 -60.793 89.091 1.00 26.80 4 GLY C C 1
ATOM 5266 O O . GLY C 1 4 ? -2.200 -60.736 90.137 1.00 23.05 4 GLY C O 1
ATOM 5267 N N . LEU C 1 5 ? -2.070 -61.162 87.923 1.00 29.32 5 LEU C N 1
ATOM 5268 C CA . LEU C 1 5 ? -3.470 -61.523 87.767 1.00 25.00 5 LEU C CA 1
ATOM 5269 C C . LEU C 1 5 ? -3.593 -62.933 87.205 1.00 23.31 5 LEU C C 1
ATOM 5270 O O . LEU C 1 5 ? -2.674 -63.454 86.567 1.00 21.94 5 LEU C O 1
ATOM 5275 N N . PHE C 1 6 ? -4.742 -63.554 87.461 1.00 22.02 6 PHE C N 1
ATOM 5276 C CA . PHE C 1 6 ? -5.104 -64.791 86.786 1.00 20.00 6 PHE C CA 1
ATOM 5277 C C . PHE C 1 6 ? -6.617 -64.825 86.633 1.00 20.06 6 PHE C C 1
ATOM 5278 O O . PHE C 1 6 ? -7.349 -64.251 87.444 1.00 19.88 6 PHE C O 1
ATOM 5286 N N . PHE C 1 7 ? -7.078 -65.494 85.579 1.00 22.23 7 PHE C N 1
ATOM 5287 C CA . PHE C 1 7 ? -8.486 -65.483 85.202 1.00 16.25 7 PHE C CA 1
ATOM 5288 C C . PHE C 1 7 ? -8.966 -66.915 85.031 1.00 17.85 7 PHE C C 1
ATOM 5289 O O . PHE C 1 7 ? -8.379 -67.680 84.259 1.00 15.32 7 PHE C O 1
ATOM 5297 N N . LEU C 1 8 ? -10.022 -67.277 85.760 1.00 19.23 8 LEU C N 1
ATOM 5298 C CA . LEU C 1 8 ? -10.633 -68.592 85.626 1.00 17.31 8 LEU C CA 1
ATOM 5299 C C . LEU C 1 8 ? -11.744 -68.621 84.586 1.00 18.08 8 LEU C C 1
ATOM 5300 O O . LEU C 1 8 ? -12.047 -69.696 84.053 1.00 10.51 8 LEU C O 1
ATOM 5305 N N . ASN C 1 9 ? -12.346 -67.471 84.289 1.00 17.57 9 ASN C N 1
ATOM 5306 C CA . ASN C 1 9 ? -13.371 -67.328 83.255 1.00 24.43 9 ASN C CA 1
ATOM 5307 C C . ASN C 1 9 ? -14.535 -68.296 83.476 1.00 23.16 9 ASN C C 1
ATOM 5308 O O . ASN C 1 9 ? -14.889 -69.102 82.613 1.00 26.26 9 ASN C O 1
ATOM 5313 N N . PHE C 1 10 ? -15.129 -68.203 84.665 1.00 21.97 10 PHE C N 1
ATOM 5314 C CA . PHE C 1 10 ? -16.333 -68.961 84.978 1.00 24.09 10 PHE C CA 1
ATOM 5315 C C . PHE C 1 10 ? -17.558 -68.232 84.440 1.00 27.16 10 PHE C C 1
ATOM 5316 O O . PHE C 1 10 ? -17.713 -67.024 84.646 1.00 31.59 10 PHE C O 1
ATOM 5324 N N . GLN C 1 11 ? -18.429 -68.964 83.756 1.00 21.91 11 GLN C N 1
ATOM 5325 C CA . GLN C 1 11 ? -19.675 -68.421 83.220 1.00 31.63 11 GLN C CA 1
ATOM 5326 C C . GLN C 1 11 ? -20.808 -68.913 84.114 1.00 23.50 11 GLN C C 1
ATOM 5327 O O . GLN C 1 11 ? -21.320 -70.020 83.928 1.00 29.99 11 GLN C O 1
ATOM 5333 N N . LEU C 1 12 ? -21.193 -68.097 85.089 1.00 21.10 12 LEU C N 1
ATOM 5334 C CA . LEU C 1 12 ? -22.228 -68.514 86.018 1.00 21.81 12 LEU C CA 1
ATOM 5335 C C . LEU C 1 12 ? -23.607 -68.408 85.366 1.00 25.29 12 LEU C C 1
ATOM 5336 O O . LEU C 1 12 ? -23.773 -67.846 84.278 1.00 27.20 12 LEU C O 1
ATOM 5341 N N . LYS C 1 13 ? -24.600 -68.974 86.055 1.00 25.89 13 LYS C N 1
ATOM 5342 C CA . LYS C 1 13 ? -25.978 -68.984 85.576 1.00 22.33 13 LYS C CA 1
ATOM 5343 C C . LYS C 1 13 ? -26.450 -67.580 85.222 1.00 25.67 13 LYS C C 1
ATOM 5344 O O . LYS C 1 13 ? -26.363 -66.656 86.036 1.00 22.14 13 LYS C O 1
ATOM 5350 N N . GLY C 1 14 ? -26.954 -67.425 83.999 1.00 31.13 14 GLY C N 1
ATOM 5351 C CA . GLY C 1 14 ? -27.425 -66.152 83.509 1.00 23.79 14 GLY C CA 1
ATOM 5352 C C . GLY C 1 14 ? -26.392 -65.320 82.783 1.00 27.51 14 GLY C C 1
ATOM 5353 O O . GLY C 1 14 ? -26.766 -64.398 82.050 1.00 31.01 14 GLY C O 1
ATOM 5354 N N . MET C 1 15 ? -25.109 -65.621 82.951 1.00 28.01 15 MET C N 1
ATOM 5355 C CA . MET C 1 15 ? -24.064 -64.867 82.278 1.00 28.34 15 MET C CA 1
ATOM 5356 C C . MET C 1 15 ? -23.859 -65.374 80.855 1.00 24.44 15 MET C C 1
ATOM 5357 O O . MET C 1 15 ? -24.091 -66.548 80.549 1.00 28.00 15 MET C O 1
ATOM 5362 N N . THR C 1 16 ? -23.416 -64.474 79.984 1.00 35.52 16 THR C N 1
ATOM 5363 C CA . THR C 1 16 ? -23.038 -64.824 78.624 1.00 30.12 16 THR C CA 1
ATOM 5364 C C . THR C 1 16 ? -21.528 -65.011 78.537 1.00 32.56 16 THR C C 1
ATOM 5365 O O . THR C 1 16 ? -20.763 -64.486 79.352 1.00 31.79 16 THR C O 1
ATOM 5369 N N . SER C 1 17 ? -21.105 -65.781 77.532 1.00 31.47 17 SER C N 1
ATOM 5370 C CA . SER C 1 17 ? -19.677 -65.970 77.301 1.00 31.73 17 SER C CA 1
ATOM 5371 C C . SER C 1 17 ? -18.984 -64.651 76.993 1.00 26.57 17 SER C C 1
ATOM 5372 O O . SER C 1 17 ? -17.820 -64.460 77.361 1.00 25.35 17 SER C O 1
ATOM 5375 N N . GLU C 1 18 ? -19.684 -63.729 76.327 1.00 34.56 18 GLU C N 1
ATOM 5376 C CA . GLU C 1 18 ? -19.075 -62.456 75.955 1.00 33.42 18 GLU C CA 1
ATOM 5377 C C . GLU C 1 18 ? -18.780 -61.601 77.181 1.00 26.61 18 GLU C C 1
ATOM 5378 O O . GLU C 1 18 ? -17.713 -60.982 77.268 1.00 30.42 18 GLU C O 1
ATOM 5384 N N . ALA C 1 19 ? -19.714 -61.548 78.134 1.00 28.66 19 ALA C N 1
ATOM 5385 C CA . ALA C 1 19 ? -19.491 -60.768 79.347 1.00 27.33 19 ALA C CA 1
ATOM 5386 C C . ALA C 1 19 ? -18.282 -61.281 80.117 1.00 24.16 19 ALA C C 1
ATOM 5387 O O . ALA C 1 19 ? -17.479 -60.490 80.625 1.00 23.05 19 ALA C O 1
ATOM 5389 N N . VAL C 1 20 ? -18.137 -62.604 80.212 1.00 27.56 20 VAL C N 1
ATOM 5390 C CA . VAL C 1 20 ? -17.015 -63.191 80.940 1.00 25.74 20 VAL C CA 1
ATOM 5391 C C . VAL C 1 20 ? -15.695 -62.826 80.270 1.00 32.64 20 VAL C C 1
ATOM 5392 O O . VAL C 1 20 ? -14.737 -62.404 80.930 1.00 26.27 20 VAL C O 1
ATOM 5396 N N . LEU C 1 21 ? -15.626 -62.985 78.946 1.00 30.16 21 LEU C N 1
ATOM 5397 C CA . LEU C 1 21 ? -14.375 -62.735 78.238 1.00 24.10 21 LEU C CA 1
ATOM 5398 C C . LEU C 1 21 ? -14.063 -61.247 78.138 1.00 25.86 21 LEU C C 1
ATOM 5399 O O . LEU C 1 21 ? -12.888 -60.863 78.142 1.00 28.19 21 LEU C O 1
ATOM 5404 N N . ASP C 1 22 ? -15.088 -60.396 78.043 1.00 22.82 22 ASP C N 1
ATOM 5405 C CA . ASP C 1 22 ? -14.843 -58.957 78.060 1.00 26.45 22 ASP C CA 1
ATOM 5406 C C . ASP C 1 22 ? -14.254 -58.510 79.389 1.00 28.52 22 ASP C C 1
ATOM 5407 O O . ASP C 1 22 ? -13.460 -57.562 79.429 1.00 22.39 22 ASP C O 1
ATOM 5412 N N . ASN C 1 23 ? -14.633 -59.172 80.484 1.00 29.95 23 ASN C N 1
ATOM 5413 C CA . ASN C 1 23 ? -14.092 -58.819 81.792 1.00 25.73 23 ASN C CA 1
ATOM 5414 C C . ASN C 1 23 ? -12.588 -59.061 81.844 1.00 26.98 23 ASN C C 1
ATOM 5415 O O . ASN C 1 23 ? -11.828 -58.206 82.312 1.00 29.20 23 ASN C O 1
ATOM 5420 N N . MET C 1 24 ? -12.141 -60.227 81.369 1.00 28.94 24 MET C N 1
ATOM 5421 C CA . MET C 1 24 ? -10.708 -60.504 81.313 1.00 21.60 24 MET C CA 1
ATOM 5422 C C . MET C 1 24 ? -9.983 -59.492 80.435 1.00 25.77 24 MET C C 1
ATOM 5423 O O . MET C 1 24 ? -8.931 -58.964 80.814 1.00 29.08 24 MET C O 1
ATOM 5428 N N . ILE C 1 25 ? -10.532 -59.215 79.249 1.00 28.04 25 ILE C N 1
ATOM 5429 C CA . ILE C 1 25 ? -9.861 -58.326 78.304 1.00 24.89 25 ILE C CA 1
ATOM 5430 C C . ILE C 1 25 ? -9.782 -56.909 78.857 1.00 25.43 25 ILE C C 1
ATOM 5431 O O . ILE C 1 25 ? -8.738 -56.251 78.768 1.00 26.46 25 ILE C O 1
ATOM 5436 N N . ASP C 1 26 ? -10.873 -56.421 79.452 1.00 28.59 26 ASP C N 1
ATOM 5437 C CA . ASP C 1 26 ? -10.893 -55.048 79.945 1.00 31.37 26 ASP C CA 1
ATOM 5438 C C . ASP C 1 26 ? -10.064 -54.888 81.213 1.00 30.10 26 ASP C C 1
ATOM 5439 O O . ASP C 1 26 ? -9.453 -53.833 81.420 1.00 33.14 26 ASP C O 1
ATOM 5444 N N . THR C 1 27 ? -10.033 -55.911 82.071 1.00 32.19 27 THR C N 1
ATOM 5445 C CA . THR C 1 27 ? -9.211 -55.837 83.275 1.00 30.31 27 THR C CA 1
ATOM 5446 C C . THR C 1 27 ? -7.729 -55.785 82.922 1.00 29.56 27 THR C C 1
ATOM 5447 O O . THR C 1 27 ? -6.959 -55.046 83.547 1.00 32.11 27 THR C O 1
ATOM 5451 N N . ILE C 1 28 ? -7.316 -56.560 81.918 1.00 29.68 28 ILE C N 1
ATOM 5452 C CA . ILE C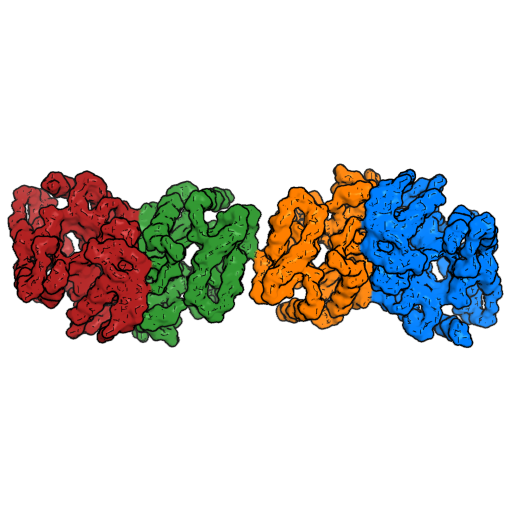 1 28 ? -5.919 -56.560 81.499 1.00 22.59 28 ILE C CA 1
ATOM 5453 C C . ILE C 1 28 ? -5.572 -55.261 80.781 1.00 27.35 28 ILE C C 1
ATOM 5454 O O . ILE C 1 28 ? -4.468 -54.725 80.939 1.00 34.02 28 ILE C O 1
ATOM 5459 N N . ALA C 1 29 ? -6.507 -54.728 79.990 1.00 33.69 29 ALA C N 1
ATOM 5460 C CA . ALA C 1 29 ? -6.258 -53.471 79.290 1.00 34.53 29 ALA C CA 1
ATOM 5461 C C . ALA C 1 29 ? -6.022 -52.328 80.269 1.00 35.01 29 ALA C C 1
ATOM 5462 O O . ALA C 1 29 ? -5.150 -51.480 80.048 1.00 39.94 29 ALA C O 1
ATOM 5464 N N . LEU C 1 30 ? -6.794 -52.287 81.357 1.00 35.31 30 LEU C N 1
ATOM 5465 C CA . LEU C 1 30 ? -6.614 -51.237 82.354 1.00 39.88 30 LEU C CA 1
ATOM 5466 C C . LEU C 1 30 ? -5.286 -51.392 83.085 1.00 37.47 30 LEU C C 1
ATOM 5467 O O . LEU C 1 30 ? -4.559 -50.411 83.281 1.00 37.28 30 LEU C O 1
ATOM 5472 N N . VAL C 1 31 ? -4.951 -52.620 83.490 1.00 35.93 31 VAL C N 1
ATOM 5473 C CA . VAL C 1 31 ? -3.762 -52.860 84.298 1.00 38.72 31 VAL C CA 1
ATOM 5474 C C . VAL C 1 31 ? -2.479 -52.695 83.486 1.00 34.36 31 VAL C C 1
ATOM 5475 O O . VAL C 1 31 ? -1.418 -52.409 84.055 1.00 39.45 31 VAL C O 1
ATOM 5479 N N . ASP C 1 32 ? -2.557 -52.805 82.158 1.00 33.11 32 ASP C N 1
ATOM 5480 C CA . ASP C 1 32 ? -1.360 -52.714 81.326 1.00 35.35 32 ASP C CA 1
ATOM 5481 C C . ASP C 1 32 ? -0.732 -51.324 81.342 1.00 33.97 32 ASP C C 1
ATOM 5482 O O . ASP C 1 32 ? 0.442 -51.187 80.982 1.00 32.14 32 ASP C O 1
ATOM 5487 N N . LYS C 1 33 ? -1.468 -50.303 81.770 1.00 36.25 33 LYS C N 1
ATOM 5488 C CA . LYS C 1 33 ? -0.940 -48.945 81.776 1.00 42.28 33 LYS C CA 1
ATOM 5489 C C . LYS C 1 33 ? 0.202 -48.804 82.780 1.00 42.95 33 LYS C C 1
ATOM 5490 O O . LYS C 1 33 ? 0.284 -49.531 83.773 1.00 47.94 33 LYS C O 1
ATOM 5496 N N . ASP C 1 34 ? 1.091 -47.843 82.504 1.00 43.96 34 ASP C N 1
ATOM 5497 C CA . ASP C 1 34 ? 2.395 -47.799 83.164 1.00 48.11 34 ASP C CA 1
ATOM 5498 C C . ASP C 1 34 ? 2.291 -47.592 84.672 1.00 52.15 34 ASP C C 1
ATOM 5499 O O . ASP C 1 34 ? 3.154 -48.068 85.419 1.00 48.99 34 ASP C O 1
ATOM 5504 N N . GLU C 1 35 ? 1.260 -46.888 85.139 1.00 54.11 35 GLU C N 1
ATOM 5505 C CA . GLU C 1 35 ? 1.142 -46.580 86.562 1.00 57.96 35 GLU C CA 1
ATOM 5506 C C . GLU C 1 35 ? 0.885 -47.803 87.438 1.00 54.82 35 GLU C C 1
ATOM 5507 O O . GLU C 1 35 ? 0.988 -47.689 88.664 1.00 49.12 35 GLU C O 1
ATOM 5513 N N . TYR C 1 36 ? 0.565 -48.957 86.859 1.00 48.87 36 TYR C N 1
ATOM 5514 C CA . TYR C 1 36 ? 0.262 -50.145 87.644 1.00 49.46 36 TYR C CA 1
ATOM 5515 C C . TYR C 1 36 ? 1.516 -50.982 87.859 1.00 41.13 36 TYR C C 1
ATOM 5516 O O . TYR C 1 36 ? 2.443 -50.965 87.046 1.00 35.32 36 TYR C O 1
ATOM 5525 N N . HIS C 1 37 ? 1.538 -51.721 88.969 1.00 40.98 37 HIS C N 1
ATOM 5526 C CA . HIS C 1 37 ? 2.719 -52.489 89.342 1.00 44.12 37 HIS C CA 1
ATOM 5527 C C . HIS C 1 37 ? 2.479 -53.995 89.311 1.00 39.68 37 HIS C C 1
ATOM 5528 O O . HIS C 1 37 ? 3.352 -54.759 89.740 1.00 40.49 37 HIS C O 1
ATOM 5535 N N . PHE C 1 38 ? 1.317 -54.446 88.842 1.00 34.35 38 PHE C N 1
ATOM 5536 C CA . PHE C 1 38 ? 1.159 -55.853 88.503 1.00 34.98 38 PHE C CA 1
ATOM 5537 C C . PHE C 1 38 ? 2.051 -56.180 87.313 1.00 30.60 38 PHE C C 1
ATOM 5538 O O . PHE C 1 38 ? 2.159 -55.395 86.368 1.00 34.64 38 PHE C O 1
ATOM 5546 N N . LYS C 1 39 ? 2.705 -57.339 87.365 1.00 33.49 39 LYS C N 1
ATOM 5547 C CA . LYS C 1 39 ? 3.698 -57.684 86.356 1.00 37.82 39 LYS C CA 1
ATOM 5548 C C . LYS C 1 39 ? 3.258 -58.783 85.404 1.00 30.15 39 LYS C C 1
ATOM 5549 O O . LYS C 1 39 ? 3.692 -58.786 84.250 1.00 22.29 39 LYS C O 1
ATOM 5555 N N . THR C 1 40 ? 2.412 -59.709 85.846 1.00 28.17 40 THR C N 1
ATOM 5556 C CA . THR C 1 40 ? 2.028 -60.854 85.034 1.00 29.96 40 THR C CA 1
ATOM 5557 C C . THR C 1 40 ? 0.512 -61.006 85.021 1.00 29.11 40 THR C C 1
ATOM 5558 O O . THR C 1 40 ? -0.212 -60.375 85.797 1.00 29.59 40 THR C O 1
ATOM 5562 N N . ALA C 1 41 ? 0.040 -61.860 84.114 1.00 24.07 41 ALA C N 1
ATOM 5563 C CA . ALA C 1 41 ? -1.373 -62.193 84.000 1.00 24.01 41 ALA C CA 1
ATOM 5564 C C . ALA C 1 41 ? -1.482 -63.558 83.336 1.00 23.98 41 ALA C C 1
ATOM 5565 O O . ALA C 1 41 ? -0.777 -63.835 82.363 1.00 22.64 41 ALA C O 1
ATOM 5567 N N . PHE C 1 42 ? -2.367 -64.404 83.861 1.00 17.72 42 PHE C N 1
ATOM 5568 C CA . PHE C 1 42 ? -2.443 -65.796 83.441 1.00 18.54 42 PHE C CA 1
ATOM 5569 C C . PHE C 1 42 ? -3.869 -66.167 83.058 1.00 18.68 42 PHE C C 1
ATOM 5570 O O . PHE C 1 42 ? -4.840 -65.636 83.605 1.00 17.68 42 PHE C O 1
ATOM 5578 N N . VAL C 1 43 ? -3.977 -67.096 82.109 1.00 18.59 43 VAL C N 1
ATOM 5579 C CA . VAL C 1 43 ? -5.252 -67.579 81.590 1.00 14.17 43 VAL C CA 1
ATOM 5580 C C . VAL C 1 43 ? -5.341 -69.070 81.878 1.00 15.78 43 VAL C C 1
ATOM 5581 O O . VAL C 1 43 ? -4.395 -69.817 81.601 1.00 14.02 43 VAL C O 1
ATOM 5585 N N . ASN C 1 44 ? -6.471 -69.499 82.432 1.00 17.10 44 ASN C N 1
ATOM 5586 C CA . ASN C 1 44 ? -6.661 -70.881 82.846 1.00 17.41 44 ASN C CA 1
ATOM 5587 C C . ASN C 1 44 ? -7.323 -71.700 81.742 1.00 19.75 44 ASN C C 1
ATOM 5588 O O . ASN C 1 44 ? -8.117 -71.187 80.950 1.00 23.52 44 ASN C O 1
ATOM 5593 N N . GLU C 1 45 ? -6.992 -72.989 81.706 1.00 17.26 45 GLU C N 1
ATOM 5594 C CA . GLU C 1 45 ? -7.530 -73.918 80.721 1.00 22.76 45 GLU C CA 1
ATOM 5595 C C . GLU C 1 45 ? -8.592 -74.809 81.353 1.00 24.26 45 GLU C C 1
ATOM 5596 O O . GLU C 1 45 ? -8.413 -75.312 82.465 1.00 26.92 45 GLU C O 1
ATOM 5602 N N . HIS C 1 46 ? -9.695 -75.004 80.633 1.00 22.16 46 HIS C N 1
ATOM 5603 C CA . HIS C 1 46 ? -10.751 -75.901 81.082 1.00 26.17 46 HIS C CA 1
ATOM 5604 C C . HIS C 1 46 ? -11.584 -76.323 79.880 1.00 28.33 46 HIS C C 1
ATOM 5605 O O . HIS C 1 46 ? -11.702 -75.581 78.902 1.00 30.80 46 HIS C O 1
ATOM 5612 N N . HIS C 1 47 ? -12.159 -77.524 79.963 1.00 28.97 47 HIS C N 1
ATOM 5613 C CA . HIS C 1 47 ? -12.939 -78.091 78.872 1.00 22.14 47 HIS C CA 1
ATOM 5614 C C . HIS C 1 47 ? -14.265 -78.646 79.375 1.00 28.80 47 HIS C C 1
ATOM 5615 O O . HIS C 1 47 ? -14.371 -79.132 80.505 1.00 28.39 47 HIS C O 1
ATOM 5622 N N . PHE C 1 48 ? -15.281 -78.543 78.515 1.00 24.56 48 PHE C N 1
ATOM 5623 C CA . PHE C 1 48 ? -16.498 -79.353 78.538 1.00 25.43 48 PHE C CA 1
ATOM 5624 C C . PHE C 1 48 ? -17.501 -78.931 79.604 1.00 26.38 48 PHE C C 1
ATOM 5625 O O . PHE C 1 48 ? -18.421 -79.697 79.913 1.00 21.64 48 PHE C O 1
ATOM 5633 N N . SER C 1 49 ? -17.357 -77.739 80.177 1.00 21.77 49 SER C N 1
ATOM 5634 C CA . SER C 1 49 ? -18.397 -77.159 81.018 1.00 19.52 49 SER C CA 1
ATOM 5635 C C . SER C 1 49 ? -18.126 -75.667 81.137 1.00 21.11 49 SER C C 1
ATOM 5636 O O . SER C 1 49 ? -17.072 -75.173 80.730 1.00 19.62 49 SER C O 1
ATOM 5639 N N . LYS C 1 50 ? -19.098 -74.950 81.698 1.00 18.17 50 LYS C N 1
ATOM 5640 C CA . LYS C 1 50 ? -18.972 -73.508 81.867 1.00 21.90 50 LYS C CA 1
ATOM 5641 C C . LYS C 1 50 ? -18.147 -73.118 83.088 1.00 18.44 50 LYS C C 1
ATOM 5642 O O . LYS C 1 50 ? -18.003 -71.921 83.357 1.00 17.58 50 LYS C O 1
ATOM 5648 N N . ASN C 1 51 ? -17.613 -74.087 83.832 1.00 12.19 51 ASN C N 1
ATOM 5649 C CA . ASN C 1 51 ? -16.684 -73.805 84.926 1.00 22.86 51 ASN C CA 1
ATOM 5650 C C . ASN C 1 51 ? -15.278 -73.588 84.361 1.00 21.28 51 ASN C C 1
ATOM 5651 O O . ASN C 1 51 ? -14.321 -74.297 84.673 1.00 21.30 51 ASN C O 1
ATOM 5656 N N . GLY C 1 52 ? -15.179 -72.578 83.501 1.00 18.44 52 GLY C N 1
ATOM 5657 C CA . GLY C 1 52 ? -13.969 -72.292 82.758 1.00 22.12 52 GLY C CA 1
ATOM 5658 C C . GLY C 1 52 ? -14.206 -72.471 81.273 1.00 21.30 52 GLY C C 1
ATOM 5659 O O . GLY C 1 52 ? -14.207 -73.600 80.774 1.00 23.63 52 GLY C O 1
ATOM 5660 N N . ILE C 1 53 ? -14.412 -71.366 80.552 1.00 17.51 53 ILE C N 1
ATOM 5661 C CA . ILE C 1 53 ? -14.851 -71.430 79.163 1.00 18.22 53 ILE C CA 1
ATOM 5662 C C . ILE C 1 53 ? -13.717 -71.201 78.175 1.00 22.31 53 ILE C C 1
ATOM 5663 O O . ILE C 1 53 ? -13.967 -71.155 76.963 1.00 16.56 53 ILE C O 1
ATOM 5668 N N . VAL C 1 54 ? -12.483 -71.064 78.647 1.00 18.42 54 VAL C N 1
ATOM 5669 C CA . VAL C 1 54 ? -11.322 -70.894 77.781 1.00 19.57 54 VAL C CA 1
ATOM 5670 C C . VAL C 1 54 ? -10.627 -72.245 77.669 1.00 23.50 54 VAL C C 1
ATOM 5671 O O . VAL C 1 54 ? -9.973 -72.699 78.614 1.00 25.74 54 VAL C O 1
ATOM 5675 N N . GLY C 1 55 ? -10.764 -72.888 76.510 1.00 18.87 55 GLY C N 1
ATOM 5676 C CA . GLY C 1 55 ? -10.141 -74.174 76.270 1.00 20.47 55 GLY C CA 1
ATOM 5677 C C . GLY C 1 55 ? -8.739 -74.126 75.714 1.00 17.70 55 GLY C C 1
ATOM 5678 O O . GLY C 1 55 ? -8.072 -75.162 75.648 1.00 20.58 55 GLY C O 1
ATOM 5679 N N . ALA C 1 56 ? -8.263 -72.946 75.323 1.00 16.99 56 ALA C N 1
ATOM 5680 C CA . ALA C 1 56 ? -6.956 -72.791 74.684 1.00 18.96 56 ALA C CA 1
ATOM 5681 C C . ALA C 1 56 ? -6.268 -71.575 75.283 1.00 19.35 56 ALA C C 1
ATOM 5682 O O . ALA C 1 56 ? -6.331 -70.467 74.735 1.00 15.94 56 ALA C O 1
ATOM 5684 N N . PRO C 1 57 ? -5.598 -71.746 76.427 1.00 19.73 57 PRO C N 1
ATOM 5685 C CA . PRO C 1 57 ? -5.028 -70.578 77.118 1.00 17.55 57 PRO C CA 1
ATOM 5686 C C . PRO C 1 57 ? -3.915 -69.896 76.343 1.00 19.33 57 PRO C C 1
ATOM 5687 O O . PRO C 1 57 ? -3.764 -68.673 76.454 1.00 17.05 57 PRO C O 1
ATOM 5691 N N . MET C 1 58 ? -3.132 -70.640 75.558 1.00 18.47 58 MET C N 1
ATOM 5692 C CA . MET C 1 58 ? -2.075 -70.003 74.780 1.00 20.76 58 MET C CA 1
ATOM 5693 C C . MET C 1 58 ? -2.649 -69.162 73.647 1.00 23.02 58 MET C C 1
ATOM 5694 O O . MET C 1 58 ? -2.061 -68.139 73.277 1.00 21.36 58 MET C O 1
ATOM 5699 N N . THR C 1 59 ? -3.791 -69.572 73.089 1.00 22.18 59 THR C N 1
ATOM 5700 C CA . THR C 1 59 ? -4.461 -68.747 72.088 1.00 17.14 59 THR C CA 1
ATOM 5701 C C . THR C 1 59 ? -5.029 -67.480 72.714 1.00 20.13 59 THR C C 1
ATOM 5702 O O . THR C 1 59 ? -4.950 -66.397 72.121 1.00 21.11 59 THR C O 1
ATOM 5706 N N . ALA C 1 60 ? -5.603 -67.595 73.915 1.00 13.09 60 ALA C N 1
ATOM 5707 C CA . ALA C 1 60 ? -6.119 -66.419 74.610 1.00 15.58 60 ALA C CA 1
ATOM 5708 C C . ALA C 1 60 ? -4.991 -65.489 75.038 1.00 14.79 60 ALA C C 1
ATOM 5709 O O . ALA C 1 60 ? -5.105 -64.265 74.903 1.00 18.70 60 ALA C O 1
ATOM 5711 N N . ALA C 1 61 ? -3.901 -66.048 75.571 1.00 14.49 61 ALA C N 1
ATOM 5712 C CA . ALA C 1 61 ? -2.737 -65.233 75.908 1.00 19.72 61 ALA C CA 1
ATOM 5713 C C . ALA C 1 61 ? -2.194 -64.511 74.681 1.00 19.99 61 ALA C C 1
ATOM 5714 O O . ALA C 1 61 ? -1.747 -63.362 74.775 1.00 19.45 61 ALA C O 1
ATOM 5716 N N . SER C 1 62 ? -2.220 -65.175 73.521 1.00 21.12 62 SER C N 1
ATOM 5717 C CA . SER C 1 62 ? -1.755 -64.551 72.285 1.00 18.93 62 SER C CA 1
ATOM 5718 C C . SER C 1 62 ? -2.531 -63.273 71.986 1.00 21.24 62 SER C C 1
ATOM 5719 O O . SER C 1 62 ? -1.939 -62.222 71.713 1.00 17.17 62 SER C O 1
ATOM 5722 N N . PHE C 1 63 ? -3.864 -63.354 72.016 1.00 19.76 63 PHE C N 1
ATOM 5723 C CA . PHE C 1 63 ? -4.697 -62.171 71.813 1.00 17.42 63 PHE C CA 1
ATOM 5724 C C . PHE C 1 63 ? -4.358 -61.083 72.824 1.00 23.91 63 PHE C C 1
ATOM 5725 O O . PHE C 1 63 ? -4.183 -59.914 72.463 1.00 21.54 63 PHE C O 1
ATOM 5733 N N . LEU C 1 64 ? -4.267 -61.455 74.104 1.00 22.82 64 LEU C N 1
ATOM 5734 C CA . LEU C 1 64 ? -3.979 -60.478 75.149 1.00 20.39 64 LEU C CA 1
ATOM 5735 C C . LEU C 1 64 ? -2.596 -59.863 74.969 1.00 21.31 64 LEU C C 1
ATOM 5736 O O . LEU C 1 64 ? -2.399 -58.673 75.244 1.00 22.20 64 LEU C O 1
ATOM 5741 N N . LEU C 1 65 ? -1.623 -60.655 74.510 1.00 15.97 65 LEU C N 1
ATOM 5742 C CA . LEU C 1 65 ? -0.299 -60.106 74.230 1.00 17.91 65 LEU C CA 1
ATOM 5743 C C . LEU C 1 65 ? -0.349 -59.099 73.087 1.00 22.11 65 LEU C C 1
ATOM 5744 O O . LEU C 1 65 ? 0.303 -58.050 73.144 1.00 22.21 65 LEU C O 1
ATOM 5749 N N . GLY C 1 66 ? -1.110 -59.405 72.033 1.00 24.12 66 GLY C N 1
ATOM 5750 C CA . GLY C 1 66 ? -1.286 -58.447 70.954 1.00 19.06 66 GLY C CA 1
ATOM 5751 C C . GLY C 1 66 ? -1.972 -57.171 71.399 1.00 19.01 66 GLY C C 1
ATOM 5752 O O . GLY C 1 66 ? -1.744 -56.104 70.823 1.00 23.91 66 GLY C O 1
ATOM 5753 N N . LEU C 1 67 ? -2.818 -57.262 72.424 1.00 19.45 67 LEU C N 1
ATOM 5754 C CA . LEU C 1 67 ? -3.591 -56.120 72.892 1.00 21.44 67 LEU C CA 1
ATOM 5755 C C . LEU C 1 67 ? -2.803 -55.210 73.830 1.00 25.45 67 LEU C C 1
ATOM 5756 O O . LEU C 1 67 ? -3.185 -54.048 74.009 1.00 21.61 67 LEU C O 1
ATOM 5761 N N . THR C 1 68 ? -1.706 -55.693 74.404 1.00 25.65 68 THR C N 1
ATOM 5762 C CA . THR C 1 68 ? -0.994 -54.990 75.464 1.00 26.63 68 THR C CA 1
ATOM 5763 C C . THR C 1 68 ? 0.440 -54.681 75.038 1.00 37.28 68 THR C C 1
ATOM 5764 O O . THR C 1 68 ? 0.891 -55.050 73.951 1.00 27.59 68 THR C O 1
ATOM 5768 N N . GLU C 1 69 ? 1.156 -53.990 75.929 1.00 36.43 69 GLU C N 1
ATOM 5769 C CA . GLU C 1 69 ? 2.526 -53.551 75.677 1.00 31.70 69 GLU C CA 1
ATOM 5770 C C . GLU C 1 69 ? 3.478 -53.774 76.845 1.00 32.27 69 GLU C C 1
ATOM 5771 O O . GLU C 1 69 ? 4.679 -53.932 76.607 1.00 31.00 69 GLU C O 1
ATOM 5777 N N . ARG C 1 70 ? 3.000 -53.793 78.088 1.00 35.56 70 ARG C N 1
ATOM 5778 C CA . ARG C 1 70 ? 3.849 -53.870 79.271 1.00 27.57 70 ARG C CA 1
ATOM 5779 C C . ARG C 1 70 ? 3.783 -55.218 79.972 1.00 27.18 70 ARG C C 1
ATOM 5780 O O . ARG C 1 70 ? 4.824 -55.819 80.255 1.00 20.13 70 ARG C O 1
ATOM 5788 N N . LEU C 1 71 ? 2.578 -55.698 80.274 1.00 22.85 71 LEU C N 1
ATOM 5789 C CA . LEU C 1 71 ? 2.414 -56.934 81.029 1.00 18.97 71 LEU C CA 1
ATOM 5790 C C . LEU C 1 71 ? 3.044 -58.119 80.307 1.00 23.41 71 LEU C C 1
ATOM 5791 O O . LEU C 1 71 ? 3.112 -58.166 79.076 1.00 25.34 71 LEU C O 1
ATOM 5796 N N . HIS C 1 72 ? 3.504 -59.087 81.094 1.00 21.08 72 HIS C N 1
ATOM 5797 C CA . HIS C 1 72 ? 3.830 -60.414 80.595 1.00 23.24 72 HIS C CA 1
ATOM 5798 C C . HIS C 1 72 ? 2.635 -61.320 80.850 1.00 21.07 72 HIS C C 1
ATOM 5799 O O . HIS C 1 72 ? 2.109 -61.359 81.966 1.00 32.41 72 HIS C O 1
ATOM 5806 N N . ILE C 1 73 ? 2.203 -62.039 79.820 1.00 22.30 73 ILE C N 1
ATOM 5807 C CA . ILE C 1 73 ? 0.980 -62.827 79.887 1.00 14.45 73 ILE C CA 1
ATOM 5808 C C . ILE C 1 73 ? 1.286 -64.242 79.424 1.00 15.98 73 ILE C C 1
ATOM 5809 O O . ILE C 1 73 ? 2.137 -64.462 78.556 1.00 26.16 73 ILE C O 1
ATOM 5814 N N . GLY C 1 74 ? 0.594 -65.210 80.016 1.00 17.26 74 GLY C N 1
ATOM 5815 C CA . GLY C 1 74 ? 0.788 -66.589 79.617 1.00 19.22 74 GLY C CA 1
ATOM 5816 C C . GLY C 1 74 ? -0.342 -67.474 80.093 1.00 19.29 74 GLY C C 1
ATOM 5817 O O . GLY C 1 74 ? -1.318 -67.016 80.690 1.00 18.15 74 GLY C O 1
ATOM 5818 N N . SER C 1 75 ? -0.197 -68.763 79.802 1.00 15.28 75 SER C N 1
ATOM 5819 C CA . SER C 1 75 ? -1.125 -69.769 80.291 1.00 17.54 75 SER C CA 1
ATOM 5820 C C . SER C 1 75 ? -0.807 -70.123 81.738 1.00 17.12 75 SER C C 1
ATOM 5821 O O . SER C 1 75 ? 0.352 -70.111 82.162 1.00 15.43 75 SER C O 1
ATOM 5824 N N . LEU C 1 76 ? -1.854 -70.429 82.502 1.00 19.56 76 LEU C N 1
ATOM 5825 C CA . LEU C 1 76 ? -1.669 -70.867 83.880 1.00 15.63 76 LEU C CA 1
ATOM 5826 C C . LEU C 1 76 ? -1.471 -72.373 84.000 1.00 18.53 76 LEU C C 1
ATOM 5827 O O . LEU C 1 76 ? -0.718 -72.820 84.874 1.00 17.43 76 LEU C O 1
ATOM 5832 N N . ASN C 1 77 ? -2.105 -73.164 83.139 1.00 17.06 77 ASN C N 1
ATOM 5833 C CA . ASN C 1 77 ? -2.115 -74.614 83.308 1.00 20.85 77 ASN C CA 1
ATOM 5834 C C . ASN C 1 77 ? -2.327 -75.311 81.964 1.00 19.22 77 ASN C C 1
ATOM 5835 O O . ASN C 1 77 ? -3.202 -76.166 81.812 1.00 22.16 77 ASN C O 1
ATOM 5840 N N . GLN C 1 78 ? -1.530 -74.940 80.960 1.00 17.50 78 GLN C N 1
ATOM 5841 C CA . GLN C 1 78 ? -1.583 -75.611 79.666 1.00 19.15 78 GLN C CA 1
ATOM 5842 C C . GLN C 1 78 ? -1.302 -77.100 79.832 1.00 15.51 78 GLN C C 1
ATOM 5843 O O . GLN C 1 78 ? -0.178 -77.491 80.162 1.00 18.95 78 GLN C O 1
ATOM 5849 N N . VAL C 1 79 ? -2.313 -77.934 79.606 1.00 18.03 79 VAL C N 1
ATOM 5850 C CA . VAL C 1 79 ? -2.183 -79.374 79.809 1.00 21.93 79 VAL C CA 1
ATOM 5851 C C . VAL C 1 79 ? -1.420 -79.979 78.638 1.00 18.91 79 VAL C C 1
ATOM 5852 O O . VAL C 1 79 ? -1.874 -79.920 77.491 1.00 31.19 79 VAL C O 1
ATOM 5856 N N . ILE C 1 80 ? -0.258 -80.565 78.927 1.00 20.10 80 ILE C N 1
ATOM 5857 C CA . ILE C 1 80 ? 0.585 -81.135 77.883 1.00 26.54 80 ILE C CA 1
ATOM 5858 C C . ILE C 1 80 ? 0.369 -82.634 77.684 1.00 26.91 80 ILE C C 1
ATOM 5859 O O . ILE C 1 80 ? 0.671 -83.149 76.598 1.00 22.85 80 ILE C O 1
ATOM 5864 N N . THR C 1 81 ? -0.153 -83.344 78.689 1.00 21.36 81 THR C N 1
ATOM 5865 C CA . THR C 1 81 ? -0.267 -84.796 78.588 1.00 24.61 81 THR C CA 1
ATOM 5866 C C . THR C 1 81 ? -1.290 -85.222 77.542 1.00 25.05 81 THR C C 1
ATOM 5867 O O . THR C 1 81 ? -1.197 -86.338 77.020 1.00 22.95 81 THR C O 1
ATOM 5871 N N . THR C 1 82 ? -2.245 -84.355 77.213 1.00 24.39 82 THR C N 1
ATOM 5872 C CA . THR C 1 82 ? -3.262 -84.637 76.210 1.00 26.22 82 THR C CA 1
ATOM 5873 C C . THR C 1 82 ? -3.040 -83.847 74.926 1.00 29.50 82 THR C C 1
ATOM 5874 O O . THR C 1 82 ? -3.913 -83.841 74.052 1.00 24.63 82 THR C O 1
ATOM 5878 N N . HIS C 1 83 ? -1.897 -83.181 74.797 1.00 23.60 83 HIS C N 1
ATOM 5879 C CA . HIS C 1 83 ? -1.565 -82.330 73.663 1.00 26.91 83 HIS C CA 1
ATOM 5880 C C . HIS C 1 83 ? -0.302 -82.866 72.990 1.00 27.16 83 HIS C C 1
ATOM 5881 O O . HIS C 1 83 ? 0.316 -83.827 73.454 1.00 33.47 83 HIS C O 1
ATOM 5888 N N . HIS C 1 84 ? 0.080 -82.236 71.874 1.00 24.12 84 HIS C N 1
ATOM 5889 C CA . HIS C 1 84 ? 1.293 -82.660 71.182 1.00 23.87 84 HIS C CA 1
ATOM 5890 C C . HIS C 1 84 ? 2.437 -81.720 71.522 1.00 21.42 84 HIS C C 1
ATOM 5891 O O . HIS C 1 84 ? 2.276 -80.495 71.412 1.00 21.68 84 HIS C O 1
ATOM 5898 N N . PRO C 1 85 ? 3.598 -82.242 71.930 1.00 17.94 85 PRO C N 1
ATOM 5899 C CA . PRO C 1 85 ? 4.679 -81.349 72.377 1.00 21.58 85 PRO C CA 1
ATOM 5900 C C . PRO C 1 85 ? 5.255 -80.491 71.266 1.00 23.13 85 PRO C C 1
ATOM 5901 O O . PRO C 1 85 ? 5.657 -79.350 71.527 1.00 20.84 85 PRO C O 1
ATOM 5905 N N . VAL C 1 86 ? 5.309 -81.000 70.034 1.00 23.26 86 VAL C N 1
ATOM 5906 C CA . VAL C 1 86 ? 5.861 -80.216 68.934 1.00 20.73 86 VAL C CA 1
ATOM 5907 C C . VAL C 1 86 ? 4.970 -79.017 68.629 1.00 21.29 86 VAL C C 1
ATOM 5908 O O . VAL C 1 86 ? 5.461 -77.919 68.342 1.00 25.11 86 VAL C O 1
ATOM 5912 N N . ARG C 1 87 ? 3.649 -79.203 68.696 1.00 19.73 87 ARG C N 1
ATOM 5913 C CA . ARG C 1 87 ? 2.739 -78.091 68.438 1.00 20.28 87 ARG C CA 1
ATOM 5914 C C . ARG C 1 87 ? 2.857 -77.013 69.510 1.00 24.20 87 ARG C C 1
ATOM 5915 O O . ARG C 1 87 ? 2.882 -75.818 69.191 1.00 26.03 87 ARG C O 1
ATOM 5923 N N . ILE C 1 88 ? 2.926 -77.411 70.783 1.00 25.01 88 ILE C N 1
ATOM 5924 C CA . ILE C 1 88 ? 3.084 -76.433 71.859 1.00 21.26 88 ILE C CA 1
ATOM 5925 C C . ILE C 1 88 ? 4.414 -75.703 71.719 1.00 21.85 88 ILE C C 1
ATOM 5926 O O . ILE C 1 88 ? 4.488 -74.476 71.857 1.00 24.06 88 ILE C O 1
ATOM 5931 N N . ALA C 1 89 ? 5.488 -76.453 71.449 1.00 19.93 89 ALA C N 1
ATOM 5932 C CA . ALA C 1 89 ? 6.800 -75.838 71.265 1.00 23.25 89 ALA C CA 1
ATOM 5933 C C . ALA C 1 89 ? 6.776 -74.798 70.152 1.00 22.49 89 ALA C C 1
ATOM 5934 O O . ALA C 1 89 ? 7.405 -73.740 70.268 1.00 24.77 89 ALA C O 1
ATOM 5936 N N . GLU C 1 90 ? 6.059 -75.082 69.062 1.00 25.25 90 GLU C N 1
ATOM 5937 C CA . GLU C 1 90 ? 5.961 -74.117 67.972 1.00 22.67 90 GLU C CA 1
ATOM 5938 C C . GLU C 1 90 ? 5.198 -72.870 68.404 1.00 23.04 90 GLU C C 1
ATOM 5939 O O . GLU C 1 90 ? 5.565 -71.750 68.028 1.00 19.03 90 GLU C O 1
ATOM 5945 N N . GLU C 1 91 ? 4.135 -73.043 69.195 1.00 23.92 91 GLU C N 1
ATOM 5946 C CA . GLU C 1 91 ? 3.356 -71.893 69.645 1.00 20.20 91 GLU C CA 1
ATOM 5947 C C . GLU C 1 91 ? 4.141 -71.046 70.638 1.00 16.42 91 GLU C C 1
ATOM 5948 O O . GLU C 1 91 ? 4.082 -69.811 70.593 1.00 17.13 91 GLU C O 1
ATOM 5954 N N . ALA C 1 92 ? 4.885 -71.690 71.541 1.00 18.84 92 ALA C N 1
ATOM 5955 C CA . ALA C 1 92 ? 5.653 -70.943 72.533 1.00 20.74 92 ALA C CA 1
ATOM 5956 C C . ALA C 1 92 ? 6.734 -70.098 71.873 1.00 19.88 92 ALA C C 1
ATOM 5957 O O . ALA C 1 92 ? 6.920 -68.927 72.228 1.00 20.07 92 ALA C O 1
ATOM 5959 N N . SER C 1 93 ? 7.455 -70.672 70.906 1.00 20.11 93 SER C N 1
ATOM 5960 C CA . SER C 1 93 ? 8.477 -69.911 70.195 1.00 20.06 93 SER C CA 1
ATOM 5961 C C . SER C 1 93 ? 7.862 -68.759 69.411 1.00 17.63 93 SER C C 1
ATOM 5962 O O . SER C 1 93 ? 8.442 -67.669 69.338 1.00 24.55 93 SER C O 1
ATOM 5965 N N . LEU C 1 94 ? 6.687 -68.982 68.818 1.00 22.48 94 LEU C N 1
ATOM 5966 C CA . LEU C 1 94 ? 6.020 -67.929 68.059 1.00 17.27 94 LEU C CA 1
ATOM 5967 C C . LEU C 1 94 ? 5.621 -66.768 68.963 1.00 16.59 94 LEU C C 1
ATOM 5968 O O . LEU C 1 94 ? 5.834 -65.598 68.623 1.00 17.65 94 LEU C O 1
ATOM 5973 N N . LEU C 1 95 ? 5.043 -67.074 70.127 1.00 21.09 95 LEU C N 1
ATOM 5974 C CA . LEU C 1 95 ? 4.633 -66.021 71.050 1.00 16.29 95 LEU C CA 1
ATOM 5975 C C . LEU C 1 95 ? 5.837 -65.284 71.623 1.00 16.92 95 LEU C C 1
ATOM 5976 O O . LEU C 1 95 ? 5.786 -64.065 71.827 1.00 18.04 95 LEU C O 1
ATOM 5981 N N . ASP C 1 96 ? 6.919 -66.011 71.911 1.00 18.27 96 ASP C N 1
ATOM 5982 C CA . ASP C 1 96 ? 8.158 -65.368 72.343 1.00 20.43 96 ASP C CA 1
ATOM 5983 C C . ASP C 1 96 ? 8.628 -64.330 71.330 1.00 22.70 96 ASP C C 1
ATOM 5984 O O . ASP C 1 96 ? 9.030 -63.222 71.704 1.00 26.57 96 ASP C O 1
ATOM 5989 N N . GLN C 1 97 ? 8.580 -64.670 70.040 1.00 22.04 97 GLN C N 1
ATOM 5990 C CA . GLN C 1 97 ? 9.026 -63.748 68.998 1.00 21.38 97 GLN C CA 1
ATOM 5991 C C . GLN C 1 97 ? 8.073 -62.566 68.849 1.00 19.80 97 GLN C C 1
ATOM 5992 O O . GLN C 1 97 ? 8.500 -61.405 68.854 1.00 18.03 97 GLN C O 1
ATOM 5998 N N . MET C 1 98 ? 6.777 -62.846 68.697 1.00 16.91 98 MET C N 1
ATOM 5999 C CA . MET C 1 98 ? 5.822 -61.799 68.352 1.00 24.45 98 MET C CA 1
ATOM 6000 C C . MET C 1 98 ? 5.635 -60.792 69.482 1.00 25.44 98 MET C C 1
ATOM 6001 O O . MET C 1 98 ? 5.421 -59.604 69.219 1.00 31.84 98 MET C O 1
ATOM 6006 N N . SER C 1 99 ? 5.713 -61.239 70.734 1.00 24.04 99 SER C N 1
ATOM 6007 C CA . SER C 1 99 ? 5.463 -60.386 71.888 1.00 25.04 99 SER C CA 1
ATOM 6008 C C . SER C 1 99 ? 6.733 -59.808 72.496 1.00 32.94 99 SER C C 1
ATOM 6009 O O . SER C 1 99 ? 6.655 -59.147 73.537 1.00 31.32 99 SER C O 1
ATOM 6012 N N . ASP C 1 100 ? 7.893 -60.049 71.883 1.00 30.73 100 ASP C N 1
ATOM 6013 C CA . ASP C 1 100 ? 9.179 -59.545 72.372 1.00 30.46 100 ASP C CA 1
ATOM 6014 C C . ASP C 1 100 ? 9.490 -60.094 73.764 1.00 26.36 100 ASP C C 1
ATOM 6015 O O . ASP C 1 100 ? 9.891 -59.363 74.673 1.00 23.26 100 ASP C O 1
ATOM 6020 N N . GLY C 1 101 ? 9.293 -61.401 73.930 1.00 27.50 101 GLY C N 1
ATOM 6021 C CA . GLY C 1 101 ? 9.695 -62.065 75.154 1.00 25.15 101 GLY C CA 1
ATOM 6022 C C . GLY C 1 101 ? 8.738 -61.926 76.315 1.00 24.47 101 GLY C C 1
ATOM 6023 O O . GLY C 1 101 ? 9.168 -62.031 77.467 1.00 29.97 101 GLY C O 1
ATOM 6024 N N . ARG C 1 102 ? 7.454 -61.694 76.054 1.00 27.98 102 ARG C N 1
ATOM 6025 C CA . ARG C 1 102 ? 6.484 -61.438 77.111 1.00 25.91 102 ARG C CA 1
ATOM 6026 C C . ARG C 1 102 ? 5.580 -62.628 77.410 1.00 23.30 102 ARG C C 1
ATOM 6027 O O . ARG C 1 102 ? 4.679 -62.504 78.245 1.00 25.50 102 ARG C O 1
ATOM 6035 N N . PHE C 1 103 ? 5.792 -63.770 76.761 1.00 22.91 103 PHE C N 1
ATOM 6036 C CA . PHE C 1 103 ? 4.961 -64.944 76.992 1.00 19.43 103 PHE C CA 1
ATOM 6037 C C . PHE C 1 103 ? 5.554 -65.817 78.091 1.00 19.36 103 PHE C C 1
ATOM 6038 O O . PHE C 1 103 ? 6.761 -66.074 78.117 1.00 19.03 103 PHE C O 1
ATOM 6046 N N . ILE C 1 104 ? 4.691 -66.272 78.998 1.00 19.92 104 ILE C N 1
ATOM 6047 C CA . ILE C 1 104 ? 5.069 -67.156 80.097 1.00 19.68 104 ILE C CA 1
ATOM 6048 C C . ILE C 1 104 ? 4.369 -68.492 79.891 1.00 19.34 104 ILE C C 1
ATOM 6049 O O . ILE C 1 104 ? 3.160 -68.534 79.639 1.00 30.43 104 ILE C O 1
ATOM 6054 N N . LEU C 1 105 ? 5.125 -69.582 79.996 1.00 19.01 105 LEU C N 1
ATOM 6055 C CA . LEU C 1 105 ? 4.599 -70.921 79.735 1.00 21.24 105 LEU C CA 1
ATOM 6056 C C . LEU C 1 105 ? 4.306 -71.619 81.062 1.00 19.67 105 LEU C C 1
ATOM 6057 O O . LEU C 1 105 ? 5.147 -72.332 81.611 1.00 18.69 105 LEU C O 1
ATOM 6062 N N . GLY C 1 106 ? 3.098 -71.408 81.581 1.00 25.81 106 GLY C N 1
ATOM 6063 C CA . GLY C 1 106 ? 2.618 -72.204 82.701 1.00 15.75 106 GLY C CA 1
ATOM 6064 C C . GLY C 1 106 ? 2.054 -73.523 82.203 1.00 17.49 106 GLY C C 1
ATOM 6065 O O . GLY C 1 106 ? 1.197 -73.549 81.314 1.00 18.36 106 GLY C O 1
ATOM 6066 N N . LEU C 1 107 ? 2.529 -74.623 82.783 1.00 21.11 107 LEU C N 1
ATOM 6067 C CA . LEU C 1 107 ? 2.197 -75.962 82.320 1.00 15.89 107 LEU C CA 1
ATOM 6068 C C . LEU C 1 107 ? 1.472 -76.745 83.407 1.00 23.14 107 LEU C C 1
ATOM 6069 O O . LEU C 1 107 ? 1.487 -76.381 84.586 1.00 25.91 107 LEU C O 1
ATOM 6074 N N . SER C 1 108 ? 0.834 -77.838 82.991 1.00 18.74 108 SER C N 1
ATOM 6075 C CA . SER C 1 108 ? 0.111 -78.693 83.922 1.00 23.29 108 SER C CA 1
ATOM 6076 C C . SER C 1 108 ? -0.021 -80.091 83.340 1.00 20.08 108 SER C C 1
ATOM 6077 O O . SER C 1 108 ? -0.157 -80.264 82.126 1.00 26.78 108 SER C O 1
ATOM 6080 N N . ASP C 1 109 ? 0.035 -81.085 84.222 1.00 23.67 109 ASP C N 1
ATOM 6081 C CA . ASP C 1 109 ? -0.404 -82.428 83.885 1.00 19.83 109 ASP C CA 1
ATOM 6082 C C . ASP C 1 109 ? -1.932 -82.463 83.793 1.00 22.90 109 ASP C C 1
ATOM 6083 O O . ASP C 1 109 ? -2.624 -81.504 84.147 1.00 25.39 109 ASP C O 1
ATOM 6088 N N . CYS C 1 110 ? -2.461 -83.584 83.310 1.00 19.87 110 CYS C N 1
ATOM 6089 C CA . CYS C 1 110 ? -3.904 -83.770 83.252 1.00 24.01 110 CYS C CA 1
ATOM 6090 C C . CYS C 1 110 ? -4.449 -84.165 84.619 1.00 19.90 110 CYS C C 1
ATOM 6091 O O . CYS C 1 110 ? -3.857 -84.984 85.327 1.00 26.12 110 CYS C O 1
ATOM 6094 N N . VAL C 1 111 ? -5.584 -83.574 84.988 1.00 21.86 111 VAL C N 1
ATOM 6095 C CA . VAL C 1 111 ? -6.221 -83.821 86.274 1.00 26.54 111 VAL C CA 1
ATOM 6096 C C . VAL C 1 111 ? -7.656 -84.320 86.105 1.00 30.58 111 VAL C C 1
ATOM 6097 O O . VAL C 1 111 ? -8.439 -84.282 87.047 1.00 30.94 111 VAL C O 1
ATOM 6101 N N . SER C 1 112 ? -8.009 -84.792 84.912 1.00 31.10 112 SER C N 1
ATOM 6102 C CA . SER C 1 112 ? -9.362 -85.255 84.619 1.00 28.17 112 SER C CA 1
ATOM 6103 C C . SER C 1 112 ? -9.277 -86.582 83.877 1.00 33.88 112 SER C C 1
ATOM 6104 O O . SER C 1 112 ? -8.781 -86.633 82.747 1.00 32.46 112 SER C O 1
ATOM 6107 N N . ASP C 1 113 ? -9.762 -87.652 84.514 1.00 33.67 113 ASP C N 1
ATOM 6108 C CA . ASP C 1 113 ? -9.799 -88.955 83.856 1.00 41.49 113 ASP C CA 1
ATOM 6109 C C . ASP C 1 113 ? -10.650 -88.918 82.595 1.00 38.48 113 ASP C C 1
ATOM 6110 O O . ASP C 1 113 ? -10.402 -89.682 81.655 1.00 39.33 113 ASP C O 1
ATOM 6115 N N . PHE C 1 114 ? -11.662 -88.047 82.564 1.00 30.56 114 PHE C N 1
ATOM 6116 C CA . PHE C 1 114 ? -12.478 -87.892 81.365 1.00 37.72 114 PHE C CA 1
ATOM 6117 C C . PHE C 1 114 ? -11.631 -87.441 80.180 1.00 34.13 114 PHE C C 1
ATOM 6118 O O . PHE C 1 114 ? -11.772 -87.968 79.070 1.00 34.50 114 PHE C O 1
ATOM 6126 N N . GLU C 1 115 ? -10.746 -86.465 80.399 1.00 33.80 115 GLU C N 1
ATOM 6127 C CA . GLU C 1 115 ? -9.897 -85.970 79.319 1.00 31.25 115 GLU C CA 1
ATOM 6128 C C . GLU C 1 115 ? -8.907 -87.030 78.852 1.00 24.99 115 GLU C C 1
ATOM 6129 O O . GLU C 1 115 ? -8.605 -87.118 77.656 1.00 35.41 115 GLU C O 1
ATOM 6135 N N . MET C 1 116 ? -8.376 -87.831 79.779 1.00 28.70 116 MET C N 1
ATOM 6136 C CA . MET C 1 116 ? -7.477 -88.914 79.390 1.00 31.31 116 MET C CA 1
ATOM 6137 C C . MET C 1 116 ? -8.178 -89.914 78.478 1.00 34.81 116 MET C C 1
ATOM 6138 O O . MET C 1 116 ? -7.583 -90.410 77.514 1.00 30.51 116 MET C O 1
ATOM 6143 N N . ASP C 1 117 ? -9.445 -90.220 78.764 1.00 36.39 117 ASP C N 1
ATOM 6144 C CA . ASP C 1 117 ? -10.214 -91.088 77.879 1.00 36.68 117 ASP C CA 1
ATOM 6145 C C . ASP C 1 117 ? -10.575 -90.369 76.584 1.00 34.07 117 ASP C C 1
ATOM 6146 O O . ASP C 1 117 ? -10.491 -90.955 75.498 1.00 35.37 117 ASP C O 1
ATOM 6151 N N . PHE C 1 118 ? -10.993 -89.104 76.689 1.00 33.53 118 PHE C N 1
ATOM 6152 C CA . PHE C 1 118 ? -11.416 -88.342 75.517 1.00 27.20 118 PHE C CA 1
ATOM 6153 C C . PHE C 1 118 ? -10.314 -88.264 74.467 1.00 30.19 118 PHE C C 1
ATOM 6154 O O . PHE C 1 118 ? -10.577 -88.423 73.269 1.00 29.37 118 PHE C O 1
ATOM 6162 N N . PHE C 1 119 ? -9.075 -88.020 74.894 1.00 23.44 119 PHE C N 1
ATOM 6163 C CA . PHE C 1 119 ? -7.956 -87.853 73.977 1.00 22.27 119 PHE C CA 1
ATOM 6164 C C . PHE C 1 119 ? -7.118 -89.121 73.837 1.00 25.21 119 PHE C C 1
ATOM 6165 O O . PHE C 1 119 ? -5.971 -89.051 73.381 1.00 29.63 119 PHE C O 1
ATOM 6173 N N . LYS C 1 120 ? -7.676 -90.273 74.216 1.00 28.41 120 LYS C N 1
ATOM 6174 C CA . LYS C 1 120 ? -7.075 -91.588 73.976 1.00 27.76 120 LYS C CA 1
ATOM 6175 C C . LYS C 1 120 ? -5.663 -91.679 74.554 1.00 33.96 120 LYS C C 1
ATOM 6176 O O . LYS C 1 120 ? -4.708 -92.063 73.875 1.00 33.18 120 LYS C O 1
ATOM 6182 N N . ARG C 1 121 ? -5.537 -91.319 75.828 1.00 32.72 121 ARG C N 1
ATOM 6183 C CA . ARG C 1 121 ? -4.277 -91.393 76.555 1.00 35.23 121 ARG C CA 1
ATOM 6184 C C . ARG C 1 121 ? -4.367 -92.472 77.624 1.00 38.84 121 ARG C C 1
ATOM 6185 O O . ARG C 1 121 ? -5.361 -92.543 78.357 1.00 40.86 121 ARG C O 1
ATOM 6193 N N . GLN C 1 122 ? -3.335 -93.309 77.707 1.00 36.48 122 GLN C N 1
ATOM 6194 C CA . GLN C 1 122 ? -3.312 -94.382 78.694 1.00 46.89 122 GLN C CA 1
ATOM 6195 C C . GLN C 1 122 ? -3.177 -93.810 80.103 1.00 43.43 122 GLN C C 1
ATOM 6196 O O . GLN C 1 122 ? -2.285 -93.000 80.375 1.00 42.64 122 GLN C O 1
ATOM 6202 N N . ARG C 1 123 ? -4.063 -94.239 81.006 1.00 47.02 123 ARG C N 1
ATOM 6203 C CA . ARG C 1 123 ? -4.019 -93.739 82.378 1.00 46.12 123 ARG C CA 1
ATOM 6204 C C . ARG C 1 123 ? -2.820 -94.297 83.135 1.00 39.90 123 ARG C C 1
ATOM 6205 O O . ARG C 1 123 ? -2.154 -93.569 83.879 1.00 43.69 123 ARG C O 1
ATOM 6213 N N . ASP C 1 124 ? -2.533 -95.586 82.962 1.00 40.93 124 ASP C N 1
ATOM 6214 C CA . ASP C 1 124 ? -1.467 -96.224 83.725 1.00 45.41 124 ASP C CA 1
ATOM 6215 C C . ASP C 1 124 ? -0.089 -95.638 83.441 1.00 50.68 124 ASP C C 1
ATOM 6216 O O . ASP C 1 124 ? 0.813 -95.778 84.275 1.00 41.84 124 ASP C O 1
ATOM 6221 N N . SER C 1 125 ? 0.100 -94.986 82.294 1.00 46.32 125 SER C N 1
ATOM 6222 C CA . SER C 1 125 ? 1.383 -94.386 81.949 1.00 40.48 125 SER C CA 1
ATOM 6223 C C . SER C 1 125 ? 1.337 -92.862 81.973 1.00 35.08 125 SER C C 1
ATOM 6224 O O . SER C 1 125 ? 2.154 -92.211 81.315 1.00 42.31 125 SER C O 1
ATOM 6227 N N . GLN C 1 126 ? 0.398 -92.282 82.726 1.00 33.36 126 GLN C N 1
ATOM 6228 C CA . GLN C 1 126 ? 0.200 -90.835 82.696 1.00 34.21 126 GLN C CA 1
ATOM 6229 C C . GLN C 1 126 ? 1.459 -90.087 83.123 1.00 33.32 126 GLN C C 1
ATOM 6230 O O . GLN C 1 126 ? 1.867 -89.118 82.471 1.00 36.42 126 GLN C O 1
ATOM 6236 N N . GLN C 1 127 ? 2.083 -90.512 84.225 1.00 35.60 127 GLN C N 1
ATOM 6237 C CA . GLN C 1 127 ? 3.294 -89.839 84.689 1.00 33.68 127 GLN C CA 1
ATOM 6238 C C . GLN C 1 127 ? 4.417 -89.948 83.664 1.00 34.22 127 GLN C C 1
ATOM 6239 O O . GLN C 1 127 ? 5.108 -88.961 83.383 1.00 33.56 127 GLN C O 1
ATOM 6245 N N . GLN C 1 128 ? 4.609 -91.138 83.088 1.00 32.53 128 GLN C N 1
ATOM 6246 C CA . GLN C 1 128 ? 5.661 -91.318 82.091 1.00 30.57 128 GLN C CA 1
ATOM 6247 C C . GLN C 1 128 ? 5.348 -90.554 80.810 1.00 36.00 128 GLN C C 1
ATOM 6248 O O . GLN C 1 128 ? 6.257 -90.034 80.152 1.00 40.23 128 GLN C O 1
ATOM 6254 N N . GLN C 1 129 ? 4.068 -90.481 80.437 1.00 33.03 129 GLN C N 1
ATOM 6255 C CA . GLN C 1 129 ? 3.680 -89.695 79.270 1.00 35.86 129 GLN C CA 1
ATOM 6256 C C . GLN C 1 129 ? 3.912 -88.208 79.502 1.00 34.15 129 GLN C C 1
ATOM 6257 O O . GLN C 1 129 ? 4.343 -87.491 78.592 1.00 27.81 129 GLN C O 1
ATOM 6263 N N . PHE C 1 130 ? 3.616 -87.728 80.712 1.00 25.00 130 PHE C N 1
ATOM 6264 C CA . PHE C 1 130 ? 3.846 -86.325 81.040 1.00 23.95 130 PHE C CA 1
ATOM 6265 C C . PHE C 1 130 ? 5.321 -85.956 80.919 1.00 28.48 130 PHE C C 1
ATOM 6266 O O . PHE C 1 130 ? 5.660 -84.870 80.434 1.00 24.25 130 PHE C O 1
ATOM 6274 N N . GLU C 1 131 ? 6.215 -86.852 81.347 1.00 26.49 131 GLU C N 1
ATOM 6275 C CA . GLU C 1 131 ? 7.639 -86.529 81.353 1.00 29.92 131 GLU C CA 1
ATOM 6276 C C . GLU C 1 131 ? 8.245 -86.603 79.957 1.00 30.17 131 GLU C C 1
ATOM 6277 O O . GLU C 1 131 ? 9.064 -85.753 79.590 1.00 27.90 131 GLU C O 1
ATOM 6283 N N . ALA C 1 132 ? 7.859 -87.608 79.167 1.00 31.19 132 ALA C N 1
ATOM 6284 C CA . ALA C 1 132 ? 8.328 -87.679 77.788 1.00 32.48 132 ALA C CA 1
ATOM 6285 C C . ALA C 1 132 ? 7.807 -86.509 76.966 1.00 29.06 132 ALA C C 1
ATOM 6286 O O . ALA C 1 132 ? 8.498 -86.025 76.063 1.00 28.56 132 ALA C O 1
ATOM 6288 N N . CYS C 1 133 ? 6.596 -86.041 77.269 1.00 28.01 133 CYS C N 1
ATOM 6289 C CA . CYS C 1 133 ? 6.045 -84.892 76.561 1.00 25.49 133 CYS C CA 1
ATOM 6290 C C . CYS C 1 133 ? 6.812 -83.618 76.894 1.00 22.69 133 CYS C C 1
ATOM 6291 O O . CYS C 1 133 ? 7.051 -82.784 76.013 1.00 21.06 133 CYS C O 1
ATOM 6294 N N . TYR C 1 134 ? 7.211 -83.450 78.158 1.00 26.15 134 TYR C N 1
ATOM 6295 C CA . TYR C 1 134 ? 7.938 -82.245 78.544 1.00 22.17 134 TYR C CA 1
ATOM 6296 C C . TYR C 1 134 ? 9.313 -82.192 77.889 1.00 19.14 134 TYR C C 1
ATOM 6297 O O . TYR C 1 134 ? 9.764 -81.118 77.473 1.00 20.09 134 TYR C O 1
ATOM 6306 N N . GLU C 1 135 ? 10.004 -83.333 77.816 1.00 21.30 135 GLU C N 1
ATOM 6307 C CA . GLU C 1 135 ? 11.349 -83.352 77.246 1.00 24.55 135 GLU C CA 1
ATOM 6308 C C . GLU C 1 135 ? 11.345 -82.871 75.800 1.00 22.73 135 GLU C C 1
ATOM 6309 O O . GLU C 1 135 ? 12.232 -82.115 75.388 1.00 21.86 135 GLU C O 1
ATOM 6315 N N . ILE C 1 136 ? 10.351 -83.293 75.017 1.00 20.57 136 ILE C N 1
ATOM 6316 C CA . ILE C 1 136 ? 10.249 -82.843 73.632 1.00 24.74 136 ILE C CA 1
ATOM 6317 C C . ILE C 1 136 ? 9.961 -81.348 73.582 1.00 25.50 136 ILE C C 1
ATOM 6318 O O . ILE C 1 136 ? 10.599 -80.597 72.835 1.00 18.91 136 ILE C O 1
ATOM 6323 N N . LEU C 1 137 ? 8.993 -80.897 74.382 1.00 21.90 137 LEU C N 1
ATOM 6324 C CA . LEU C 1 137 ? 8.609 -79.489 74.373 1.00 19.89 137 LEU C CA 1
ATOM 6325 C C . LEU C 1 137 ? 9.746 -78.597 74.862 1.00 25.28 137 LEU C C 1
ATOM 6326 O O . LEU C 1 137 ? 9.973 -77.513 74.312 1.00 22.31 137 LEU C O 1
ATOM 6331 N N . ASN C 1 138 ? 10.477 -79.039 75.889 1.00 21.15 138 ASN C N 1
ATOM 6332 C CA . ASN C 1 138 ? 11.563 -78.222 76.423 1.00 18.52 138 ASN C CA 1
ATOM 6333 C C . ASN C 1 138 ? 12.772 -78.221 75.495 1.00 18.59 138 ASN C C 1
ATOM 6334 O O . ASN C 1 138 ? 13.462 -77.201 75.370 1.00 16.00 138 ASN C O 1
ATOM 6339 N N . ASP C 1 139 ? 13.057 -79.356 74.852 1.00 19.57 139 ASP C N 1
ATOM 6340 C CA . ASP C 1 139 ? 14.096 -79.391 73.826 1.00 22.08 139 ASP C CA 1
ATOM 6341 C C . ASP C 1 139 ? 13.829 -78.359 72.737 1.00 20.58 139 ASP C C 1
ATOM 6342 O O . ASP C 1 139 ? 14.714 -77.574 72.376 1.00 23.69 139 ASP C O 1
ATOM 6347 N N . GLY C 1 140 ? 12.607 -78.350 72.199 1.00 24.82 140 GLY C N 1
ATOM 6348 C CA . GLY C 1 140 ? 12.293 -77.437 71.111 1.00 23.26 140 GLY C CA 1
ATOM 6349 C C . GLY C 1 140 ? 12.395 -75.978 71.512 1.00 23.63 140 GLY C C 1
ATOM 6350 O O . GLY C 1 140 ? 12.790 -75.131 70.709 1.00 29.01 140 GLY C O 1
ATOM 6351 N N . ILE C 1 141 ? 12.023 -75.661 72.753 1.00 21.33 141 ILE C N 1
ATOM 6352 C CA . ILE C 1 141 ? 12.058 -74.270 73.194 1.00 23.59 141 ILE C CA 1
ATOM 6353 C C . ILE C 1 141 ? 13.491 -73.806 73.427 1.00 23.87 141 ILE C C 1
ATOM 6354 O O . ILE C 1 141 ? 13.829 -72.646 73.156 1.00 25.42 141 ILE C O 1
ATOM 6359 N N . THR C 1 142 ? 14.363 -74.694 73.905 1.00 19.81 142 THR C N 1
ATOM 6360 C CA . THR C 1 142 ? 15.711 -74.305 74.297 1.00 23.98 142 THR C CA 1
ATOM 6361 C C . THR C 1 142 ? 16.765 -74.585 73.234 1.00 31.68 142 THR C C 1
ATOM 6362 O O . THR C 1 142 ? 17.838 -73.971 73.277 1.00 30.00 142 THR C O 1
ATOM 6366 N N . THR C 1 143 ? 16.497 -75.487 72.289 1.00 25.00 143 THR C N 1
ATOM 6367 C CA . THR C 1 143 ? 17.445 -75.802 71.231 1.00 24.52 143 THR C CA 1
ATOM 6368 C C . THR C 1 143 ? 16.888 -75.608 69.828 1.00 30.38 143 THR C C 1
ATOM 6369 O O . THR C 1 143 ? 17.655 -75.716 68.864 1.00 30.44 143 THR C O 1
ATOM 6373 N N . ASN C 1 144 ? 15.587 -75.341 69.686 1.00 28.61 144 ASN C N 1
ATOM 6374 C CA . ASN C 1 144 ? 14.927 -75.191 68.386 1.00 30.48 144 ASN C CA 1
ATOM 6375 C C . ASN C 1 144 ? 14.974 -76.485 67.578 1.00 27.16 144 ASN C C 1
ATOM 6376 O O . ASN C 1 144 ? 14.915 -76.466 66.347 1.00 32.60 144 ASN C O 1
ATOM 6381 N N . TYR C 1 145 ? 15.078 -77.620 68.268 1.00 30.17 145 TYR C N 1
ATOM 6382 C CA . TYR C 1 145 ? 15.071 -78.930 67.636 1.00 27.61 145 TYR C CA 1
ATOM 6383 C C . TYR C 1 145 ? 14.340 -79.915 68.535 1.00 27.35 145 TYR C C 1
ATOM 6384 O O . TYR C 1 145 ? 14.480 -79.868 69.760 1.00 28.85 145 TYR C O 1
ATOM 6393 N N . CYS C 1 146 ? 13.564 -80.803 67.921 1.00 23.06 146 CYS C N 1
ATOM 6394 C CA . CYS C 1 146 ? 12.839 -81.841 68.636 1.00 25.68 146 CYS C CA 1
ATOM 6395 C C . CYS C 1 146 ? 13.195 -83.210 68.072 1.00 28.56 146 CYS C C 1
ATOM 6396 O O . CYS C 1 146 ? 13.476 -83.358 66.879 1.00 30.80 146 CYS C O 1
ATOM 6399 N N . TYR C 1 147 ? 13.183 -84.208 68.951 1.00 29.53 147 TYR C N 1
ATOM 6400 C CA . TYR C 1 147 ? 13.468 -85.585 68.574 1.00 32.67 147 TYR C CA 1
ATOM 6401 C C . TYR C 1 147 ? 12.829 -86.505 69.603 1.00 33.99 147 TYR C C 1
ATOM 6402 O O . TYR C 1 147 ? 12.774 -86.179 70.792 1.00 31.09 147 TYR C O 1
ATOM 6411 N N . ALA C 1 148 ? 12.347 -87.656 69.135 1.00 29.82 148 ALA C N 1
ATOM 6412 C CA . ALA C 1 148 ? 11.681 -88.608 70.012 1.00 37.30 148 ALA C CA 1
ATOM 6413 C C . ALA C 1 148 ? 11.902 -90.026 69.507 1.00 36.28 148 ALA C C 1
ATOM 6414 O O . ALA C 1 148 ? 11.820 -90.285 68.304 1.00 36.77 148 ALA C O 1
ATOM 6416 N N . ASN C 1 149 ? 12.183 -90.942 70.446 1.00 40.80 149 ASN C N 1
ATOM 6417 C CA . ASN C 1 149 ? 12.330 -92.374 70.171 1.00 33.09 149 ASN C CA 1
ATOM 6418 C C . ASN C 1 149 ? 12.032 -93.114 71.479 1.00 35.21 149 ASN C C 1
ATOM 6419 O O . ASN C 1 149 ? 12.929 -93.588 72.180 1.00 30.02 149 ASN C O 1
ATOM 6424 N N . ASN C 1 150 ? 10.748 -93.208 71.809 1.00 35.91 150 ASN C N 1
ATOM 6425 C CA . ASN C 1 150 ? 10.317 -93.874 73.030 1.00 34.44 150 ASN C CA 1
ATOM 6426 C C . ASN C 1 150 ? 8.945 -94.494 72.787 1.00 37.47 150 ASN C C 1
ATOM 6427 O O . ASN C 1 150 ? 8.493 -94.616 71.645 1.00 48.08 150 ASN C O 1
ATOM 6432 N N . ASP C 1 151 ? 8.279 -94.885 73.872 1.00 42.91 151 ASP C N 1
ATOM 6433 C CA . ASP C 1 151 ? 7.022 -95.618 73.786 1.00 42.89 151 ASP C CA 1
ATOM 6434 C C . ASP C 1 151 ? 5.816 -94.713 73.574 1.00 40.69 151 ASP C C 1
ATOM 6435 O O . ASP C 1 151 ? 4.701 -95.223 73.418 1.00 46.75 151 ASP C O 1
ATOM 6440 N N . PHE C 1 152 ? 6.004 -93.399 73.562 1.00 38.54 152 PHE C N 1
ATOM 6441 C CA . PHE C 1 152 ? 4.910 -92.457 73.363 1.00 37.59 152 PHE C CA 1
ATOM 6442 C C . PHE C 1 152 ? 5.038 -91.633 72.094 1.00 42.32 152 PHE C C 1
ATOM 6443 O O . PHE C 1 152 ? 4.024 -91.330 71.460 1.00 43.23 152 PHE C O 1
ATOM 6451 N N . TYR C 1 153 ? 6.255 -91.258 71.701 1.00 41.57 153 TYR C N 1
ATOM 6452 C CA . TYR C 1 153 ? 6.465 -90.463 70.501 1.00 39.40 153 TYR C CA 1
ATOM 6453 C C . TYR C 1 153 ? 7.680 -90.987 69.752 1.00 44.58 153 TYR C C 1
ATOM 6454 O O . TYR C 1 153 ? 8.702 -91.313 70.363 1.00 46.65 153 TYR C O 1
ATOM 6463 N N . ASN C 1 154 ? 7.565 -91.065 68.427 1.00 40.46 154 ASN C N 1
ATOM 6464 C CA . ASN C 1 154 ? 8.661 -91.555 67.595 1.00 48.07 154 ASN C CA 1
ATOM 6465 C C . ASN C 1 154 ? 8.623 -90.817 66.263 1.00 42.12 154 ASN C C 1
ATOM 6466 O O . ASN C 1 154 ? 7.733 -91.061 65.442 1.00 42.82 154 ASN C O 1
ATOM 6471 N N . PHE C 1 155 ? 9.583 -89.921 66.053 1.00 34.89 155 PHE C N 1
ATOM 6472 C CA . PHE C 1 155 ? 9.689 -89.162 64.816 1.00 34.36 155 PHE C CA 1
ATOM 6473 C C . PHE C 1 155 ? 11.131 -88.702 64.659 1.00 38.41 155 PHE C C 1
ATOM 6474 O O . PHE C 1 155 ? 11.858 -88.588 65.654 1.00 38.52 155 PHE C O 1
ATOM 6482 N N . PRO C 1 156 ? 11.579 -88.442 63.433 1.00 37.09 156 PRO C N 1
ATOM 6483 C CA . PRO C 1 156 ? 12.970 -88.021 63.231 1.00 33.33 156 PRO C CA 1
ATOM 6484 C C . PRO C 1 156 ? 13.196 -86.604 63.739 1.00 32.46 156 PRO C C 1
ATOM 6485 O O . PRO C 1 156 ? 12.265 -85.866 64.066 1.00 34.04 156 PRO C O 1
ATOM 6489 N N . LYS C 1 157 ? 14.472 -86.231 63.807 1.00 30.78 157 LYS C N 1
ATOM 6490 C CA . LYS C 1 157 ? 14.839 -84.909 64.297 1.00 34.13 157 LYS C CA 1
ATOM 6491 C C . LYS C 1 157 ? 14.372 -83.835 63.322 1.00 31.50 157 LYS C C 1
ATOM 6492 O O . LYS C 1 157 ? 14.622 -83.923 62.116 1.00 37.12 157 LYS C O 1
ATOM 6498 N N . ILE C 1 158 ? 13.690 -82.818 63.850 1.00 27.59 158 ILE C N 1
ATOM 6499 C CA . ILE C 1 158 ? 13.168 -81.718 63.050 1.00 23.84 158 ILE C CA 1
ATOM 6500 C C . ILE C 1 158 ? 13.471 -80.404 63.757 1.00 25.60 158 ILE C C 1
ATOM 6501 O O . ILE C 1 158 ? 13.725 -80.363 64.963 1.00 25.85 158 ILE C O 1
ATOM 6506 N N . SER C 1 159 ? 13.437 -79.322 62.986 1.00 29.60 159 SER C N 1
ATOM 6507 C CA . SER C 1 159 ? 13.644 -77.988 63.525 1.00 33.34 159 SER C CA 1
ATOM 6508 C C . SER C 1 159 ? 12.316 -77.362 63.930 1.00 33.35 159 SER C C 1
ATOM 6509 O O . SER C 1 159 ? 11.265 -77.653 63.352 1.00 28.04 159 SER C O 1
ATOM 6512 N N . ILE C 1 160 ? 12.376 -76.493 64.936 1.00 33.34 160 ILE C N 1
ATOM 6513 C CA . ILE C 1 160 ? 11.209 -75.792 65.460 1.00 30.05 160 ILE C CA 1
ATOM 6514 C C . ILE C 1 160 ? 11.269 -74.349 64.980 1.00 30.34 160 ILE C C 1
ATOM 6515 O O . ILE C 1 160 ? 12.219 -73.621 65.295 1.00 37.31 160 ILE C O 1
ATOM 6520 N N . ASN C 1 161 ? 10.258 -73.938 64.218 1.00 23.53 161 ASN C N 1
ATOM 6521 C CA . ASN C 1 161 ? 10.153 -72.572 63.738 1.00 23.04 161 ASN C CA 1
ATOM 6522 C C . ASN C 1 161 ? 9.014 -71.847 64.445 1.00 21.68 161 ASN C C 1
ATOM 6523 O O . ASN C 1 161 ? 7.979 -72.459 64.731 1.00 24.53 161 ASN C O 1
ATOM 6528 N N . PRO C 1 162 ? 9.166 -70.547 64.746 1.00 19.26 162 PRO C N 1
ATOM 6529 C CA . PRO C 1 162 ? 10.350 -69.731 64.463 1.00 22.88 162 PRO C CA 1
ATOM 6530 C C . PRO C 1 162 ? 11.448 -69.901 65.509 1.00 26.77 162 PRO C C 1
ATOM 6531 O O . PRO C 1 162 ? 11.254 -70.610 66.496 1.00 28.94 162 PRO C O 1
ATOM 6535 N N . HIS C 1 163 ? 12.587 -69.249 65.287 1.00 30.01 163 HIS C N 1
ATOM 6536 C CA . HIS C 1 163 ? 13.673 -69.285 66.257 1.00 29.35 163 HIS C CA 1
ATOM 6537 C C . HIS C 1 163 ? 13.251 -68.598 67.549 1.00 30.49 163 HIS C C 1
ATOM 6538 O O . HIS C 1 163 ? 12.713 -67.487 67.530 1.00 31.67 163 HIS C O 1
ATOM 6545 N N . CYS C 1 164 ? 13.496 -69.263 68.675 1.00 32.87 164 CYS C N 1
ATOM 6546 C CA . CYS C 1 164 ? 13.140 -68.732 69.984 1.00 32.52 164 CYS C CA 1
ATOM 6547 C C . CYS C 1 164 ? 14.288 -67.894 70.534 1.00 36.02 164 CYS C C 1
ATOM 6548 O O . CYS C 1 164 ? 15.431 -68.358 70.596 1.00 35.69 164 CYS C O 1
ATOM 6551 N N . ILE C 1 165 ? 13.977 -66.663 70.940 1.00 32.60 165 ILE C N 1
ATOM 6552 C CA . ILE C 1 165 ? 15.007 -65.775 71.470 1.00 36.18 165 ILE C CA 1
ATOM 6553 C C . ILE C 1 165 ? 15.286 -66.083 72.936 1.00 35.08 165 ILE C C 1
ATOM 6554 O O . ILE C 1 165 ? 16.445 -66.120 73.363 1.00 38.02 165 ILE C O 1
ATOM 6559 N N . SER C 1 166 ? 14.235 -66.313 73.727 1.00 30.67 166 SER C N 1
ATOM 6560 C CA . SER C 1 166 ? 14.414 -66.510 75.162 1.00 31.05 166 SER C CA 1
ATOM 6561 C C . SER C 1 166 ? 15.096 -67.838 75.469 1.00 36.25 166 SER C C 1
ATOM 6562 O O . SER C 1 166 ? 15.967 -67.904 76.345 1.00 30.84 166 SER C O 1
ATOM 6565 N N . LYS C 1 167 ? 14.715 -68.902 74.757 1.00 36.73 167 LYS C N 1
ATOM 6566 C CA . LYS C 1 167 ? 15.254 -70.242 74.977 1.00 32.24 167 LYS C CA 1
ATOM 6567 C C . LYS C 1 167 ? 15.095 -70.664 76.434 1.00 35.62 167 LYS C C 1
ATOM 6568 O O . LYS C 1 167 ? 13.969 -70.757 76.934 1.00 32.34 167 LYS C O 1
ATOM 6574 N N . GLU C 1 168 ? 16.210 -70.928 77.124 1.00 30.16 168 GLU C N 1
ATOM 6575 C CA . GLU C 1 168 ? 16.131 -71.400 78.504 1.00 30.68 168 GLU C CA 1
ATOM 6576 C C . GLU C 1 168 ? 15.586 -70.341 79.455 1.00 29.29 168 GLU C C 1
ATOM 6577 O O . GLU C 1 168 ? 15.152 -70.686 80.559 1.00 26.91 168 GLU C O 1
ATOM 6583 N N . ASN C 1 169 ? 15.599 -69.071 79.058 1.00 28.41 169 ASN C N 1
ATOM 6584 C CA . ASN C 1 169 ? 15.095 -67.989 79.892 1.00 22.00 169 ASN C CA 1
ATOM 6585 C C . ASN C 1 169 ? 13.614 -67.708 79.670 1.00 26.81 169 ASN C C 1
ATOM 6586 O O . ASN C 1 169 ? 13.087 -66.746 80.238 1.00 25.53 169 ASN C O 1
ATOM 6591 N N . LEU C 1 170 ? 12.935 -68.515 78.857 1.00 26.54 170 LEU C N 1
ATOM 6592 C CA . LEU C 1 170 ? 11.483 -68.436 78.769 1.00 25.14 170 LEU C CA 1
ATOM 6593 C C . LEU C 1 170 ? 10.892 -69.048 80.031 1.00 19.32 170 LEU C C 1
ATOM 6594 O O . LEU C 1 170 ? 11.059 -70.246 80.284 1.00 23.63 170 LEU C O 1
ATOM 6599 N N . LYS C 1 171 ? 10.208 -68.226 80.822 1.00 19.73 171 LYS C N 1
ATOM 6600 C CA . LYS C 1 171 ? 9.781 -68.641 82.152 1.00 19.15 171 LYS C CA 1
ATOM 6601 C C . LYS C 1 171 ? 8.777 -69.784 82.058 1.00 21.53 171 LYS C C 1
ATOM 6602 O O . LYS C 1 171 ? 7.781 -69.696 81.333 1.00 21.18 171 LYS C O 1
ATOM 6608 N N . GLN C 1 172 ? 9.042 -70.862 82.794 1.00 22.42 172 GLN C N 1
ATOM 6609 C CA . GLN C 1 172 ? 8.156 -72.017 82.855 1.00 19.81 172 GLN C CA 1
ATOM 6610 C C . GLN C 1 172 ? 7.689 -72.250 84.285 1.00 22.89 172 GLN C C 1
ATOM 6611 O O . GLN C 1 172 ? 8.448 -72.048 85.238 1.00 20.12 172 GLN C O 1
ATOM 6617 N N . TYR C 1 173 ? 6.436 -72.679 84.425 1.00 20.78 173 TYR C N 1
ATOM 6618 C CA . TYR C 1 173 ? 5.862 -73.053 85.708 1.00 18.29 173 TYR C CA 1
ATOM 6619 C C . TYR C 1 173 ? 5.173 -74.406 85.583 1.00 21.08 173 TYR C C 1
ATOM 6620 O O . TYR C 1 173 ? 4.762 -74.820 84.495 1.00 18.34 173 TYR C O 1
ATOM 6629 N N . ILE C 1 174 ? 5.051 -75.096 86.715 1.00 14.02 174 ILE C N 1
ATOM 6630 C CA . ILE C 1 174 ? 4.467 -76.432 86.768 1.00 14.43 174 ILE C CA 1
ATOM 6631 C C . ILE C 1 174 ? 3.358 -76.427 87.809 1.00 22.30 174 ILE C C 1
ATOM 6632 O O . ILE C 1 174 ? 3.600 -76.094 88.975 1.00 23.30 174 ILE C O 1
ATOM 6637 N N . LEU C 1 175 ? 2.149 -76.802 87.396 1.00 19.97 175 LEU C N 1
ATOM 6638 C CA . LEU C 1 175 ? 1.028 -76.856 88.324 1.00 15.14 175 LEU C CA 1
ATOM 6639 C C . LEU C 1 175 ? 1.168 -78.063 89.244 1.00 22.35 175 LEU C C 1
ATOM 6640 O O . LEU C 1 175 ? 1.358 -79.192 88.781 1.00 19.90 175 LEU C O 1
ATOM 6645 N N . ALA C 1 176 ? 1.076 -77.822 90.550 1.00 16.64 176 ALA C N 1
ATOM 6646 C CA . ALA C 1 176 ? 1.256 -78.870 91.554 1.00 19.62 176 ALA C CA 1
ATOM 6647 C C . ALA C 1 176 ? -0.015 -79.707 91.621 1.00 22.53 176 ALA C C 1
ATOM 6648 O O . ALA C 1 176 ? -0.968 -79.361 92.322 1.00 23.83 176 ALA C O 1
ATOM 6650 N N . THR C 1 177 ? -0.030 -80.822 90.887 1.00 22.99 177 THR C N 1
ATOM 6651 C CA . THR C 1 177 ? -1.218 -81.655 90.774 1.00 23.37 177 THR C CA 1
ATOM 6652 C C . THR C 1 177 ? -1.092 -83.008 91.455 1.00 19.22 177 THR C C 1
ATOM 6653 O O . THR C 1 177 ? -2.116 -83.660 91.682 1.00 23.31 177 THR C O 1
ATOM 6657 N N . SER C 1 178 ? 0.121 -83.441 91.788 1.00 22.70 178 SER C N 1
ATOM 6658 C CA . SER C 1 178 ? 0.337 -84.723 92.446 1.00 20.05 178 SER C CA 1
ATOM 6659 C C . SER C 1 178 ? 1.764 -84.758 92.967 1.00 23.19 178 SER C C 1
ATOM 6660 O O . SER C 1 178 ? 2.612 -83.962 92.554 1.00 21.32 178 SER C O 1
ATOM 6663 N N . MET C 1 179 ? 2.019 -85.699 93.880 1.00 32.67 179 MET C N 1
ATOM 6664 C CA . MET C 1 179 ? 3.364 -85.853 94.427 1.00 28.23 179 MET C CA 1
ATOM 6665 C C . MET C 1 179 ? 4.361 -86.242 93.343 1.00 29.18 179 MET C C 1
ATOM 6666 O O . MET C 1 179 ? 5.514 -85.794 93.360 1.00 26.54 179 MET C O 1
ATOM 6671 N N . GLY C 1 180 ? 3.935 -87.071 92.388 1.00 27.32 180 GLY C N 1
ATOM 6672 C CA . GLY C 1 180 ? 4.825 -87.455 91.304 1.00 29.11 180 GLY C CA 1
ATOM 6673 C C . GLY C 1 180 ? 5.292 -86.269 90.482 1.00 20.99 180 GLY C C 1
ATOM 6674 O O . GLY C 1 180 ? 6.458 -86.195 90.087 1.00 27.27 180 GLY C O 1
ATOM 6675 N N . VAL C 1 181 ? 4.389 -85.325 90.216 1.00 22.89 181 VAL C N 1
ATOM 6676 C CA . VAL C 1 181 ? 4.755 -84.146 89.438 1.00 20.83 181 VAL C CA 1
ATOM 6677 C C . VAL C 1 181 ? 5.621 -83.203 90.267 1.00 23.94 181 VAL C C 1
ATOM 6678 O O . VAL C 1 181 ? 6.582 -82.613 89.757 1.00 27.57 181 VAL C O 1
ATOM 6682 N N . VAL C 1 182 ? 5.302 -83.050 91.555 1.00 27.09 182 VAL C N 1
ATOM 6683 C CA . VAL C 1 182 ? 6.064 -82.143 92.409 1.00 25.91 182 VAL C CA 1
ATOM 6684 C C . VAL C 1 182 ? 7.497 -82.638 92.576 1.00 23.46 182 VAL C C 1
ATOM 6685 O O . VAL C 1 182 ? 8.448 -81.846 92.553 1.00 21.62 182 VAL C O 1
ATOM 6689 N N . GLU C 1 183 ? 7.677 -83.951 92.732 1.00 25.89 183 GLU C N 1
ATOM 6690 C CA . GLU C 1 183 ? 9.020 -84.504 92.868 1.00 25.05 183 GLU C CA 1
ATOM 6691 C C . GLU C 1 183 ? 9.801 -84.366 91.566 1.00 28.74 183 GLU C C 1
ATOM 6692 O O . GLU C 1 183 ? 10.967 -83.954 91.569 1.00 27.92 183 GLU C O 1
ATOM 6698 N N . TRP C 1 184 ? 9.170 -84.723 90.443 1.00 25.48 184 TRP C N 1
ATOM 6699 C CA . TRP C 1 184 ? 9.772 -84.506 89.131 1.00 18.37 184 TRP C CA 1
ATOM 6700 C C . TRP C 1 184 ? 10.170 -83.050 88.926 1.00 22.90 184 TRP C C 1
ATOM 6701 O O . TRP C 1 184 ? 11.234 -82.761 88.366 1.00 24.87 184 TRP C O 1
ATOM 6712 N N . ALA C 1 185 ? 9.324 -82.115 89.367 1.00 23.56 185 ALA C N 1
ATOM 6713 C CA . ALA C 1 185 ? 9.632 -80.700 89.192 1.00 19.22 185 ALA C CA 1
ATOM 6714 C C . ALA C 1 185 ? 10.736 -80.240 90.135 1.00 26.21 185 ALA C C 1
ATOM 6715 O O . ALA C 1 185 ? 11.491 -79.320 89.798 1.00 27.07 185 ALA C O 1
ATOM 6717 N N . ALA C 1 186 ? 10.840 -80.852 91.317 1.00 24.20 186 ALA C N 1
ATOM 6718 C CA . ALA C 1 186 ? 11.885 -80.469 92.261 1.00 27.17 186 ALA C CA 1
ATOM 6719 C C . ALA C 1 186 ? 13.269 -80.838 91.740 1.00 21.12 186 ALA C C 1
ATOM 6720 O O . ALA C 1 186 ? 14.225 -80.071 91.904 1.00 23.18 186 ALA C O 1
ATOM 6722 N N . LYS C 1 187 ? 13.395 -82.010 91.113 1.00 25.24 187 LYS C N 1
ATOM 6723 C CA . LYS C 1 187 ? 14.686 -82.437 90.582 1.00 29.28 187 LYS C CA 1
ATOM 6724 C C . LYS C 1 187 ? 15.157 -81.535 89.448 1.00 27.75 187 LYS C C 1
ATOM 6725 O O . LYS C 1 187 ? 16.365 -81.418 89.213 1.00 31.46 187 LYS C O 1
ATOM 6731 N N . LYS C 1 188 ? 14.229 -80.896 88.741 1.00 20.93 188 LYS C N 1
ATOM 6732 C CA . LYS C 1 188 ? 14.554 -79.982 87.655 1.00 21.31 188 LYS C CA 1
ATOM 6733 C C . LYS C 1 188 ? 14.638 -78.530 88.103 1.00 26.66 188 LYS C C 1
ATOM 6734 O O . LYS C 1 188 ? 14.962 -77.663 87.284 1.00 21.87 188 LYS C O 1
ATOM 6740 N N . GLY C 1 189 ? 14.357 -78.244 89.372 1.00 21.75 189 GLY C N 1
ATOM 6741 C CA . GLY C 1 189 ? 14.388 -76.874 89.852 1.00 17.61 189 GLY C CA 1
ATOM 6742 C C . GLY C 1 189 ? 13.344 -75.979 89.226 1.00 22.23 189 GLY C C 1
ATOM 6743 O O . GLY C 1 189 ? 13.556 -74.766 89.122 1.00 24.45 189 GLY C O 1
ATOM 6744 N N . LEU C 1 190 ? 12.215 -76.545 88.804 1.00 27.24 190 LEU C N 1
ATOM 6745 C CA . LEU C 1 190 ? 11.182 -75.740 88.163 1.00 22.20 190 LEU C CA 1
ATOM 6746 C C . LEU C 1 190 ? 10.195 -75.217 89.204 1.00 21.57 190 LEU C C 1
ATOM 6747 O O . LEU C 1 190 ? 9.845 -75.936 90.144 1.00 18.22 190 LEU C O 1
ATOM 6752 N N . PRO C 1 191 ? 9.735 -73.979 89.056 1.00 16.87 191 PRO C N 1
ATOM 6753 C CA . PRO C 1 191 ? 8.822 -73.407 90.049 1.00 16.61 191 PRO C CA 1
ATOM 6754 C C . PRO C 1 191 ? 7.408 -73.945 89.914 1.00 25.44 191 PRO C C 1
ATOM 6755 O O . PRO C 1 191 ? 6.948 -74.311 88.829 1.00 20.60 191 PRO C O 1
ATOM 6759 N N . LEU C 1 192 ? 6.718 -73.985 91.049 1.00 20.20 192 LEU C N 1
ATOM 6760 C CA . LEU C 1 192 ? 5.379 -74.544 91.138 1.00 17.37 192 LEU C CA 1
ATOM 6761 C C . LEU C 1 192 ? 4.323 -73.452 91.045 1.00 19.40 192 LEU C C 1
ATOM 6762 O O . LEU C 1 192 ? 4.515 -72.329 91.518 1.00 19.89 192 LEU C O 1
ATOM 6767 N N . THR C 1 193 ? 3.205 -73.799 90.416 1.00 19.26 193 THR C N 1
ATOM 6768 C CA . THR C 1 193 ? 1.952 -73.071 90.552 1.00 19.55 193 THR C CA 1
ATOM 6769 C C . THR C 1 193 ? 0.976 -73.965 91.303 1.00 16.84 193 THR C C 1
ATOM 6770 O O . THR C 1 193 ? 0.758 -75.115 90.912 1.00 14.80 193 THR C O 1
ATOM 6774 N N . TYR C 1 194 ? 0.415 -73.452 92.391 1.00 21.29 194 TYR C N 1
ATOM 6775 C CA . TYR C 1 194 ? -0.493 -74.238 93.211 1.00 17.94 194 TYR C CA 1
ATOM 6776 C C . TYR C 1 194 ? -1.915 -74.160 92.672 1.00 19.23 194 TYR C C 1
ATOM 6777 O O . TYR C 1 194 ? -2.353 -73.114 92.182 1.00 16.41 194 TYR C O 1
ATOM 6786 N N . ARG C 1 195 ? -2.624 -75.284 92.745 1.00 23.37 195 ARG C N 1
ATOM 6787 C CA . ARG C 1 195 ? -4.040 -75.308 92.405 1.00 20.89 195 ARG C CA 1
ATOM 6788 C C . ARG C 1 195 ? -4.817 -74.436 93.379 1.00 20.17 195 ARG C C 1
ATOM 6789 O O . ARG C 1 195 ? -4.771 -74.660 94.592 1.00 25.39 195 ARG C O 1
ATOM 6797 N N . TRP C 1 196 ? -5.526 -73.435 92.850 1.00 20.54 196 TRP C N 1
ATOM 6798 C CA . TRP C 1 196 ? -6.253 -72.508 93.713 1.00 22.82 196 TRP C CA 1
ATOM 6799 C C . TRP C 1 196 ? -7.263 -73.240 94.589 1.00 22.78 196 TRP C C 1
ATOM 6800 O O . TRP C 1 196 ? -7.491 -72.854 95.742 1.00 27.94 196 TRP C O 1
ATOM 6811 N N . SER C 1 197 ? -7.867 -74.304 94.065 1.00 26.72 197 SER C N 1
ATOM 6812 C CA . SER C 1 197 ? -8.952 -74.999 94.746 1.00 31.68 197 SER C CA 1
ATOM 6813 C C . SER C 1 197 ? -8.475 -76.031 95.759 1.00 28.64 197 SER C C 1
ATOM 6814 O O . SER C 1 197 ? -9.313 -76.640 96.431 1.00 26.44 197 SER C O 1
ATOM 6817 N N . ASP C 1 198 ? -7.169 -76.247 95.890 1.00 19.83 198 ASP C N 1
ATOM 6818 C CA . ASP C 1 198 ? -6.678 -77.207 96.864 1.00 23.71 198 ASP C CA 1
ATOM 6819 C C . ASP C 1 198 ? -6.723 -76.611 98.268 1.00 20.61 198 ASP C C 1
ATOM 6820 O O . ASP C 1 198 ? -6.774 -75.392 98.454 1.00 23.14 198 ASP C O 1
ATOM 6825 N N . THR C 1 199 ? -6.709 -77.491 99.265 1.00 15.62 199 THR C N 1
ATOM 6826 C CA . THR C 1 199 ? -6.662 -77.031 100.643 1.00 23.90 199 THR C CA 1
ATOM 6827 C C . THR C 1 199 ? -5.283 -76.462 100.964 1.00 23.23 199 THR C C 1
ATOM 6828 O O . THR C 1 199 ? -4.301 -76.697 100.253 1.00 21.72 199 THR C O 1
ATOM 6832 N N . LEU C 1 200 ? -5.221 -75.692 102.052 1.00 26.90 200 LEU C N 1
ATOM 6833 C CA . LEU C 1 200 ? -3.944 -75.137 102.489 1.00 19.47 200 LEU C CA 1
ATOM 6834 C C . LEU C 1 200 ? -2.975 -76.244 102.884 1.00 17.14 200 LEU C C 1
ATOM 6835 O O . LEU C 1 200 ? -1.794 -76.203 102.521 1.00 16.34 200 LEU C O 1
ATOM 6840 N N . ALA C 1 201 ? -3.458 -77.241 103.631 1.00 24.05 201 ALA C N 1
ATOM 6841 C CA . ALA C 1 201 ? -2.607 -78.361 104.020 1.00 24.33 201 ALA C CA 1
ATOM 6842 C C . ALA C 1 201 ? -2.021 -79.064 102.802 1.00 19.49 201 ALA C C 1
ATOM 6843 O O . ALA C 1 201 ? -0.850 -79.460 102.811 1.00 21.16 201 ALA C O 1
ATOM 6845 N N . GLU C 1 202 ? -2.821 -79.230 101.745 1.00 24.02 202 GLU C N 1
ATOM 6846 C CA . GLU C 1 202 ? -2.331 -79.886 100.536 1.00 21.84 202 GLU C CA 1
ATOM 6847 C C . GLU C 1 202 ? -1.179 -79.111 99.907 1.00 17.92 202 GLU C C 1
ATOM 6848 O O . GLU C 1 202 ? -0.181 -79.705 99.483 1.00 15.58 202 GLU C O 1
ATOM 6854 N N . LYS C 1 203 ? -1.300 -77.783 99.834 1.00 17.52 203 LYS C N 1
ATOM 6855 C CA . LYS C 1 203 ? -0.245 -76.975 99.229 1.00 15.05 203 LYS C CA 1
ATOM 6856 C C . LYS C 1 203 ? 1.025 -76.990 100.070 1.00 19.63 203 LYS C C 1
ATOM 6857 O O . LYS C 1 203 ? 2.133 -77.082 99.527 1.00 18.09 203 LYS C O 1
ATOM 6863 N N . GLU C 1 204 ? 0.886 -76.898 101.394 1.00 17.57 204 GLU C N 1
ATOM 6864 C CA . GLU C 1 204 ? 2.056 -76.951 102.265 1.00 16.16 204 GLU C CA 1
ATOM 6865 C C . GLU C 1 204 ? 2.742 -78.309 102.181 1.00 16.99 204 GLU C C 1
ATOM 6866 O O . GLU C 1 204 ? 3.974 -78.397 102.245 1.00 16.33 204 GLU C O 1
ATOM 6872 N N . ASN C 1 205 ? 1.960 -79.382 102.042 1.00 16.74 205 ASN C N 1
ATOM 6873 C CA . ASN C 1 205 ? 2.551 -80.709 101.894 1.00 21.49 205 ASN C CA 1
ATOM 6874 C C . ASN C 1 205 ? 3.324 -80.829 100.587 1.00 21.88 205 ASN C C 1
ATOM 6875 O O . ASN C 1 205 ? 4.378 -81.474 100.540 1.00 20.29 205 ASN C O 1
ATOM 6880 N N . TYR C 1 206 ? 2.813 -80.222 99.513 1.00 22.19 206 TYR C N 1
ATOM 6881 C CA . TYR C 1 206 ? 3.548 -80.204 98.252 1.00 24.68 206 TYR C CA 1
ATOM 6882 C C . TYR C 1 206 ? 4.870 -79.460 98.400 1.00 18.27 206 TYR C C 1
ATOM 6883 O O . TYR C 1 206 ? 5.917 -79.930 97.939 1.00 19.49 206 TYR C O 1
ATOM 6892 N N . TYR C 1 207 ? 4.838 -78.290 99.044 1.00 19.05 207 TYR C N 1
ATOM 6893 C CA . TYR C 1 207 ? 6.048 -77.487 99.188 1.00 23.28 207 TYR C CA 1
ATOM 6894 C C . TYR C 1 207 ? 7.095 -78.204 100.031 1.00 23.30 207 TYR C C 1
ATOM 6895 O O . TYR C 1 207 ? 8.288 -78.176 99.707 1.00 26.45 207 TYR C O 1
ATOM 6904 N N . GLN C 1 208 ? 6.668 -78.852 101.119 1.00 24.06 208 GLN C N 1
ATOM 6905 C CA . GLN C 1 208 ? 7.612 -79.573 101.968 1.00 22.47 208 GLN C CA 1
ATOM 6906 C C . GLN C 1 208 ? 8.241 -80.743 101.223 1.00 24.15 208 GLN C C 1
ATOM 6907 O O . GLN C 1 208 ? 9.428 -81.039 101.404 1.00 21.36 208 GLN C O 1
ATOM 6913 N N . ARG C 1 209 ? 7.456 -81.425 100.385 1.00 24.98 209 ARG C N 1
ATOM 6914 C CA . ARG C 1 209 ? 8.006 -82.484 99.546 1.00 29.18 209 ARG C CA 1
ATOM 6915 C C . ARG C 1 209 ? 8.949 -81.924 98.489 1.00 28.92 209 ARG C C 1
ATOM 6916 O O . ARG C 1 209 ? 9.928 -82.582 98.121 1.00 27.39 209 ARG C O 1
ATOM 6924 N N . TYR C 1 210 ? 8.674 -80.714 97.998 1.00 28.36 210 TYR C N 1
ATOM 6925 C CA . TYR C 1 210 ? 9.563 -80.080 97.031 1.00 25.06 210 TYR C CA 1
ATOM 6926 C C . TYR C 1 210 ? 10.919 -79.775 97.660 1.00 28.94 210 TYR C C 1
ATOM 6927 O O . TYR C 1 210 ? 11.967 -80.032 97.056 1.00 27.89 210 TYR C O 1
ATOM 6936 N N . LEU C 1 211 ? 10.913 -79.226 98.879 1.00 23.65 211 LEU C N 1
ATOM 6937 C CA . LEU C 1 211 ? 12.163 -78.943 99.578 1.00 23.74 211 LEU C CA 1
ATOM 6938 C C . LEU C 1 211 ? 12.946 -80.220 99.857 1.00 25.71 211 LEU C C 1
ATOM 6939 O O . LEU C 1 211 ? 14.171 -80.255 99.692 1.00 24.63 211 LEU C O 1
ATOM 6944 N N . THR C 1 212 ? 12.257 -81.275 100.296 1.00 24.29 212 THR C N 1
ATOM 6945 C CA . THR C 1 212 ? 12.939 -82.518 100.648 1.00 26.72 212 THR C CA 1
ATOM 6946 C C . THR C 1 212 ? 13.606 -83.149 99.431 1.00 26.29 212 THR C C 1
ATOM 6947 O O . THR C 1 212 ? 14.786 -83.516 99.476 1.00 26.80 212 THR C O 1
ATOM 6951 N N . VAL C 1 213 ? 12.862 -83.287 98.332 1.00 30.49 213 VAL C N 1
ATOM 6952 C CA . VAL C 1 213 ? 13.399 -83.952 97.148 1.00 27.91 213 VAL C CA 1
ATOM 6953 C C . VAL C 1 213 ? 14.536 -83.138 96.542 1.00 25.49 213 VAL C C 1
ATOM 6954 O O . VAL C 1 213 ? 15.539 -83.696 96.079 1.00 22.18 213 VAL C O 1
ATOM 6958 N N . ALA C 1 214 ? 14.408 -81.809 96.544 1.00 23.41 214 ALA C N 1
ATOM 6959 C CA . ALA C 1 214 ? 15.461 -80.967 95.985 1.00 22.38 214 ALA C CA 1
ATOM 6960 C C . ALA C 1 214 ? 16.742 -81.058 96.803 1.00 29.06 214 ALA C C 1
ATOM 6961 O O . ALA C 1 214 ? 17.842 -81.109 96.239 1.00 28.60 214 ALA C O 1
ATOM 6963 N N . ALA C 1 215 ? 16.624 -81.069 98.134 1.00 29.07 215 ALA C N 1
ATOM 6964 C CA . ALA C 1 215 ? 17.805 -81.209 98.978 1.00 23.06 215 ALA C CA 1
ATOM 6965 C C . ALA C 1 215 ? 18.477 -82.558 98.762 1.00 22.44 215 ALA C C 1
ATOM 6966 O O . ALA C 1 215 ? 19.709 -82.647 98.707 1.00 28.33 215 ALA C O 1
ATOM 6968 N N . GLU C 1 216 ? 17.679 -83.622 98.637 1.00 17.55 216 GLU C N 1
ATOM 6969 C CA . GLU C 1 216 ? 18.236 -84.955 98.422 1.00 26.96 216 GLU C CA 1
ATOM 6970 C C . GLU C 1 216 ? 18.986 -85.054 97.097 1.00 35.66 216 GLU C C 1
ATOM 6971 O O . GLU C 1 216 ? 19.911 -85.865 96.973 1.00 37.56 216 GLU C O 1
ATOM 6977 N N . ASN C 1 217 ? 18.609 -84.250 96.103 1.00 29.86 217 ASN C N 1
ATOM 6978 C CA . ASN C 1 217 ? 19.247 -84.279 94.793 1.00 33.77 217 ASN C CA 1
ATOM 6979 C C . ASN C 1 217 ? 20.198 -83.109 94.575 1.00 33.53 217 ASN C C 1
ATOM 6980 O O . ASN C 1 217 ? 20.633 -82.884 93.440 1.00 38.72 217 ASN C O 1
ATOM 6985 N N . ASN C 1 218 ? 20.531 -82.366 95.633 1.00 29.30 218 ASN C N 1
ATOM 6986 C CA . ASN C 1 218 ? 21.508 -81.276 95.565 1.00 30.83 218 ASN C CA 1
ATOM 6987 C C . ASN C 1 218 ? 21.119 -80.247 94.504 1.00 37.84 218 ASN C C 1
ATOM 6988 O O . ASN C 1 218 ? 21.963 -79.735 93.764 1.00 36.90 218 ASN C O 1
ATOM 6993 N N . VAL C 1 219 ? 19.825 -79.948 94.421 1.00 31.37 219 VAL C N 1
ATOM 6994 C CA . VAL C 1 219 ? 19.294 -78.973 93.475 1.00 30.32 219 VAL C CA 1
ATOM 6995 C C . VAL C 1 219 ? 19.163 -77.633 94.183 1.00 30.35 219 VAL C C 1
ATOM 6996 O O . VAL C 1 219 ? 18.562 -77.547 95.262 1.00 27.99 219 VAL C O 1
ATOM 7000 N N . ASP C 1 220 ? 19.721 -76.586 93.579 1.00 28.73 220 ASP C N 1
ATOM 7001 C CA . ASP C 1 220 ? 19.680 -75.246 94.156 1.00 31.56 220 ASP C CA 1
ATOM 7002 C C . ASP C 1 220 ? 18.312 -74.630 93.880 1.00 34.67 220 ASP C C 1
ATOM 7003 O O . ASP C 1 220 ? 17.972 -74.342 92.728 1.00 23.35 220 ASP C O 1
ATOM 7008 N N . ILE C 1 221 ? 17.528 -74.427 94.937 1.00 31.25 221 ILE C N 1
ATOM 7009 C CA . ILE C 1 221 ? 16.179 -73.889 94.825 1.00 30.96 221 ILE C CA 1
ATOM 7010 C C . ILE C 1 221 ? 16.035 -72.567 95.578 1.00 29.06 221 ILE C C 1
ATOM 7011 O O . ILE C 1 221 ? 14.938 -72.206 95.991 1.00 30.29 221 ILE C O 1
ATOM 7016 N N . THR C 1 222 ? 17.140 -71.843 95.770 1.00 27.73 222 THR C N 1
ATOM 7017 C CA . THR C 1 222 ? 17.090 -70.613 96.556 1.00 34.81 222 THR C CA 1
ATOM 7018 C C . THR C 1 222 ? 16.292 -69.514 95.861 1.00 35.75 222 THR C C 1
ATOM 7019 O O . THR C 1 222 ? 15.683 -68.676 96.536 1.00 48.47 222 THR C O 1
ATOM 7023 N N . HIS C 1 223 ? 16.275 -69.498 94.528 1.00 34.85 223 HIS C N 1
ATOM 7024 C CA . HIS C 1 223 ? 15.597 -68.455 93.767 1.00 42.87 223 HIS C CA 1
ATOM 7025 C C . HIS C 1 223 ? 14.372 -68.965 93.018 1.00 33.37 223 HIS C C 1
ATOM 7026 O O . HIS C 1 223 ? 13.808 -68.230 92.201 1.00 30.75 223 HIS C O 1
ATOM 7033 N N . VAL C 1 224 ? 13.953 -70.204 93.274 1.00 27.29 224 VAL C N 1
ATOM 7034 C CA . VAL C 1 224 ? 12.743 -70.735 92.655 1.00 24.40 224 VAL C CA 1
ATOM 7035 C C . VAL C 1 224 ? 11.543 -69.940 93.154 1.00 26.68 224 VAL C C 1
ATOM 7036 O O . VAL C 1 224 ? 11.302 -69.841 94.362 1.00 28.37 224 VAL C O 1
ATOM 7040 N N . ASP C 1 225 ? 10.785 -69.366 92.218 1.00 27.43 225 ASP C N 1
ATOM 7041 C CA . ASP C 1 225 ? 9.697 -68.435 92.531 1.00 25.68 225 ASP C CA 1
ATOM 7042 C C . ASP C 1 225 ? 8.356 -69.146 92.358 1.00 24.05 225 ASP C C 1
ATOM 7043 O O . ASP C 1 225 ? 7.719 -69.076 91.305 1.00 22.28 225 ASP C O 1
ATOM 7048 N N . HIS C 1 226 ? 7.920 -69.829 93.412 1.00 26.93 226 HIS C N 1
ATOM 7049 C CA . HIS C 1 226 ? 6.627 -70.494 93.392 1.00 18.98 226 HIS C CA 1
ATOM 7050 C C . HIS C 1 226 ? 5.499 -69.465 93.320 1.00 19.90 226 HIS C C 1
ATOM 7051 O O . HIS C 1 226 ? 5.656 -68.302 93.703 1.00 22.40 226 HIS C O 1
ATOM 7058 N N . GLN C 1 227 ? 4.346 -69.910 92.824 1.00 20.42 227 GLN C N 1
ATOM 7059 C CA . GLN C 1 227 ? 3.226 -69.028 92.527 1.00 25.09 227 GLN C CA 1
ATOM 7060 C C . GLN C 1 227 ? 1.974 -69.483 93.263 1.00 20.30 227 GLN C C 1
ATOM 7061 O O . GLN C 1 227 ? 1.671 -70.680 93.311 1.00 21.27 227 GLN C O 1
ATOM 7067 N N . PHE C 1 228 ? 1.242 -68.522 93.819 1.00 21.69 228 PHE C N 1
ATOM 7068 C CA . PHE C 1 228 ? 0.028 -68.796 94.590 1.00 23.25 228 PHE C CA 1
ATOM 7069 C C . PHE C 1 228 ? -1.155 -68.025 94.017 1.00 16.12 228 PHE C C 1
ATOM 7070 O O . PHE C 1 228 ? -1.231 -66.793 94.199 1.00 17.69 228 PHE C O 1
ATOM 7078 N N . PRO C 1 229 ? -2.096 -68.678 93.335 1.00 18.45 229 PRO C N 1
ATOM 7079 C CA . PRO C 1 229 ? -3.304 -67.985 92.855 1.00 20.28 229 PRO C CA 1
ATOM 7080 C C . PRO C 1 229 ? -4.272 -67.739 94.007 1.00 21.31 229 PRO C C 1
ATOM 7081 O O . PRO C 1 229 ? -4.714 -68.679 94.670 1.00 16.50 229 PRO C O 1
ATOM 7085 N N . LEU C 1 230 ? -4.599 -66.470 94.242 1.00 22.60 230 LEU C N 1
ATOM 7086 C CA . LEU C 1 230 ? -5.422 -66.058 95.374 1.00 15.93 230 LEU C CA 1
ATOM 7087 C C . LEU C 1 230 ? -6.723 -65.445 94.872 1.00 19.51 230 LEU C C 1
ATOM 7088 O O . LEU C 1 230 ? -6.703 -64.438 94.156 1.00 21.48 230 LEU C O 1
ATOM 7093 N N . LEU C 1 231 ? -7.847 -66.050 95.248 1.00 15.46 231 LEU C N 1
ATOM 7094 C CA . LEU C 1 231 ? -9.153 -65.463 94.978 1.00 16.69 231 LEU C CA 1
ATOM 7095 C C . LEU C 1 231 ? -9.464 -64.384 96.008 1.00 19.98 231 LEU C C 1
ATOM 7096 O O . LEU C 1 231 ? -9.209 -64.555 97.204 1.00 23.67 231 LEU C O 1
ATOM 7101 N N . VAL C 1 232 ? -10.025 -63.270 95.541 1.00 17.62 232 VAL C N 1
ATOM 7102 C CA . VAL C 1 232 ? -10.273 -62.100 96.377 1.00 23.80 232 VAL C CA 1
ATOM 7103 C C . VAL C 1 232 ? -11.705 -61.629 96.162 1.00 25.67 232 VAL C C 1
ATOM 7104 O O . VAL C 1 232 ? -12.167 -61.534 95.019 1.00 24.57 232 VAL C O 1
ATOM 7108 N N . ASN C 1 233 ? -12.405 -61.340 97.261 1.00 24.90 233 ASN C N 1
ATOM 7109 C CA . ASN C 1 233 ? -13.729 -60.720 97.202 1.00 23.18 233 ASN C CA 1
ATOM 7110 C C . ASN C 1 233 ? -13.874 -59.850 98.448 1.00 28.75 233 ASN C C 1
ATOM 7111 O O . ASN C 1 233 ? -14.095 -60.369 99.546 1.00 28.12 233 ASN C O 1
ATOM 7116 N N . ILE C 1 234 ? -13.748 -58.538 98.272 1.00 33.95 234 ILE C N 1
ATOM 7117 C CA . ILE C 1 234 ? -13.863 -57.578 99.365 1.00 32.30 234 ILE C CA 1
ATOM 7118 C C . ILE C 1 234 ? -15.168 -56.811 99.196 1.00 38.78 234 ILE C C 1
ATOM 7119 O O . ILE C 1 234 ? -15.408 -56.197 98.149 1.00 31.28 234 ILE C O 1
ATOM 7124 N N . ASN C 1 235 ? -16.009 -56.849 100.232 1.00 32.38 235 ASN C N 1
ATOM 7125 C CA . ASN C 1 235 ? -17.310 -56.204 100.248 1.00 35.14 235 ASN C CA 1
ATOM 7126 C C . ASN C 1 235 ? -17.574 -55.714 101.664 1.00 38.12 235 ASN C C 1
ATOM 7127 O O . ASN C 1 235 ? -17.266 -56.437 102.624 1.00 37.26 235 ASN C O 1
ATOM 7132 N N . PRO C 1 236 ? -18.114 -54.503 101.832 1.00 35.76 236 PRO C N 1
ATOM 7133 C CA . PRO C 1 236 ? -18.453 -54.029 103.186 1.00 35.56 236 PRO C CA 1
ATOM 7134 C C . PRO C 1 236 ? -19.346 -54.983 103.959 1.00 34.06 236 PRO C C 1
ATOM 7135 O O . PRO C 1 236 ? -19.256 -55.044 105.192 1.00 40.83 236 PRO C O 1
ATOM 7139 N N . ASP C 1 237 ? -20.205 -55.733 103.273 1.00 30.52 237 ASP C N 1
ATOM 7140 C CA . ASP C 1 237 ? -21.012 -56.771 103.905 1.00 32.96 237 ASP C CA 1
ATOM 7141 C C . ASP C 1 237 ? -20.253 -58.087 103.777 1.00 32.99 237 ASP C C 1
ATOM 7142 O O . ASP C 1 237 ? -20.101 -58.621 102.673 1.00 39.72 237 ASP C O 1
ATOM 7147 N N . ARG C 1 238 ? -19.770 -58.603 104.909 1.00 35.89 238 ARG C N 1
ATOM 7148 C CA . ARG C 1 238 ? -19.018 -59.854 104.902 1.00 35.01 238 ARG C CA 1
ATOM 7149 C C . ARG C 1 238 ? -19.853 -61.017 104.379 1.00 32.13 238 ARG C C 1
ATOM 7150 O O . ARG C 1 238 ? -19.314 -61.930 103.745 1.00 34.03 238 ARG C O 1
ATOM 7158 N N . ASP C 1 239 ? -21.165 -61.001 104.626 1.00 31.96 239 ASP C N 1
ATOM 7159 C CA . ASP C 1 239 ? -22.009 -62.105 104.181 1.00 32.90 239 ASP C CA 1
ATOM 7160 C C . ASP C 1 239 ? -22.250 -62.059 102.677 1.00 34.93 239 ASP C C 1
ATOM 7161 O O . ASP C 1 239 ? -22.388 -63.111 102.042 1.00 26.28 239 ASP C O 1
ATOM 7166 N N . ILE C 1 240 ? -22.299 -60.861 102.092 1.00 31.10 240 ILE C N 1
ATOM 7167 C CA . ILE C 1 240 ? -22.432 -60.747 100.643 1.00 34.71 240 ILE C CA 1
ATOM 7168 C C . ILE C 1 240 ? -21.190 -61.293 99.949 1.00 38.85 240 ILE C C 1
ATOM 7169 O O . ILE C 1 240 ? -21.289 -62.038 98.966 1.00 33.83 240 ILE C O 1
ATOM 7174 N N . ALA C 1 241 ? -20.002 -60.935 100.447 1.00 35.03 241 ALA C N 1
ATOM 7175 C CA . ALA C 1 241 ? -18.767 -61.409 99.830 1.00 31.24 241 ALA C CA 1
ATOM 7176 C C . ALA C 1 241 ? -18.641 -62.923 99.943 1.00 28.40 241 ALA C C 1
ATOM 7177 O O . ALA C 1 241 ? -18.129 -63.581 99.030 1.00 34.08 241 ALA C O 1
ATOM 7179 N N . LYS C 1 242 ? -19.096 -63.493 101.061 1.00 27.15 242 LYS C N 1
ATOM 7180 C CA . LYS C 1 242 ? -19.061 -64.943 101.218 1.00 30.66 242 LYS C CA 1
ATOM 7181 C C . LYS C 1 242 ? -20.065 -65.624 100.296 1.00 32.80 242 LYS C C 1
ATOM 7182 O O . LYS C 1 242 ? -19.834 -66.757 99.858 1.00 31.46 242 LYS C O 1
ATOM 7188 N N . GLN C 1 243 ? -21.182 -64.958 99.996 1.00 27.61 243 GLN C N 1
ATOM 7189 C CA . GLN C 1 243 ? -22.182 -65.545 99.112 1.00 35.92 243 GLN C CA 1
ATOM 7190 C C . GLN C 1 243 ? -21.732 -65.506 97.658 1.00 27.11 243 GLN C C 1
ATOM 7191 O O . GLN C 1 243 ? -21.920 -66.482 96.923 1.00 31.56 243 GLN C O 1
ATOM 7197 N N . GLU C 1 244 ? -21.140 -64.390 97.229 1.00 28.23 244 GLU C N 1
ATOM 7198 C CA . GLU C 1 244 ? -20.628 -64.299 95.866 1.00 27.43 244 GLU C CA 1
ATOM 7199 C C . GLU C 1 244 ? -19.521 -65.317 95.616 1.00 28.45 244 GLU C C 1
ATOM 7200 O O . GLU C 1 244 ? -19.425 -65.883 94.521 1.00 26.84 244 GLU C O 1
ATOM 7206 N N . MET C 1 245 ? -18.678 -65.569 96.621 1.00 33.54 245 MET C N 1
ATOM 7207 C CA . MET C 1 245 ? -17.601 -66.540 96.448 1.00 25.58 245 MET C CA 1
ATOM 7208 C C . MET C 1 245 ? -18.128 -67.970 96.460 1.00 25.08 245 MET C C 1
ATOM 7209 O O . MET C 1 245 ? -17.628 -68.826 95.720 1.00 26.71 245 MET C O 1
ATOM 7214 N N . ARG C 1 246 ? -19.129 -68.255 97.297 1.00 22.18 246 ARG C N 1
ATOM 7215 C CA . ARG C 1 246 ? -19.745 -69.578 97.274 1.00 30.76 246 ARG C CA 1
ATOM 7216 C C . ARG C 1 246 ? -20.429 -69.844 95.939 1.00 26.37 246 ARG C C 1
ATOM 7217 O O . ARG C 1 246 ? -20.345 -70.954 95.400 1.00 24.49 246 ARG C O 1
ATOM 7225 N N . ASP C 1 247 ? -21.111 -68.837 95.390 1.00 24.73 247 ASP C N 1
ATOM 7226 C CA . ASP C 1 247 ? -21.771 -69.004 94.101 1.00 31.85 247 ASP C CA 1
ATOM 7227 C C . ASP C 1 247 ? -20.776 -69.107 92.952 1.00 25.53 247 ASP C C 1
ATOM 7228 O O . ASP C 1 247 ? -21.134 -69.608 91.881 1.00 26.89 247 ASP C O 1
ATOM 7233 N N . TYR C 1 248 ? -19.541 -68.646 93.150 1.00 28.64 248 TYR C N 1
ATOM 7234 C CA . TYR C 1 248 ? -18.555 -68.681 92.077 1.00 26.23 248 TYR C CA 1
ATOM 7235 C C . TYR C 1 248 ? -17.878 -70.043 91.970 1.00 24.31 248 TYR C C 1
ATOM 7236 O O . TYR C 1 248 ? -17.644 -70.534 90.859 1.00 26.08 248 TYR C O 1
ATOM 7245 N N . ILE C 1 249 ? -17.557 -70.670 93.105 1.00 20.28 249 ILE C N 1
ATOM 7246 C CA . ILE C 1 249 ? -16.703 -71.857 93.106 1.00 22.54 249 ILE C CA 1
ATOM 7247 C C . ILE C 1 249 ? -17.463 -73.164 93.295 1.00 24.21 249 ILE C C 1
ATOM 7248 O O . ILE C 1 249 ? -16.875 -74.236 93.078 1.00 18.62 249 ILE C O 1
ATOM 7253 N N . ARG C 1 250 ? -18.739 -73.118 93.693 1.00 25.54 250 ARG C N 1
ATOM 7254 C CA . ARG C 1 250 ? -19.444 -74.346 94.058 1.00 23.56 250 ARG C CA 1
ATOM 7255 C C . ARG C 1 250 ? -19.497 -75.323 92.890 1.00 22.88 250 ARG C C 1
ATOM 7256 O O . ARG C 1 250 ? -19.233 -76.520 93.056 1.00 27.39 250 ARG C O 1
ATOM 7264 N N . GLY C 1 251 ? -19.851 -74.831 91.701 1.00 22.43 251 GLY C N 1
ATOM 7265 C CA . GLY C 1 251 ? -19.950 -75.710 90.546 1.00 19.24 251 GLY C CA 1
ATOM 7266 C C . GLY C 1 251 ? -18.651 -76.435 90.246 1.00 18.28 251 GLY C C 1
ATOM 7267 O O . GLY C 1 251 ? -18.642 -77.643 89.996 1.00 19.05 251 GLY C O 1
ATOM 7268 N N . TYR C 1 252 ? -17.534 -75.704 90.269 1.00 20.62 252 TYR C N 1
ATOM 7269 C CA . TYR C 1 252 ? -16.244 -76.321 89.972 1.00 23.65 252 TYR C CA 1
ATOM 7270 C C . TYR C 1 252 ? -15.864 -77.358 91.022 1.00 23.94 252 TYR C C 1
ATOM 7271 O O . TYR C 1 252 ? -15.340 -78.427 90.684 1.00 25.54 252 TYR C O 1
ATOM 7280 N N . ILE C 1 253 ? -16.100 -77.053 92.301 1.00 21.90 253 ILE C N 1
ATOM 7281 C CA . ILE C 1 253 ? -15.772 -78.001 93.364 1.00 21.66 253 ILE C CA 1
ATOM 7282 C C . ILE C 1 253 ? -16.540 -79.303 93.175 1.00 25.55 253 ILE C C 1
ATOM 7283 O O . ILE C 1 253 ? -15.981 -80.398 93.322 1.00 20.82 253 ILE C O 1
ATOM 7288 N N . ALA C 1 254 ? -17.831 -79.208 92.842 1.00 20.95 254 ALA C N 1
ATOM 7289 C CA . ALA C 1 254 ? -18.611 -80.410 92.564 1.00 23.16 254 ALA C CA 1
ATOM 7290 C C . ALA C 1 254 ? -18.055 -81.163 91.363 1.00 28.76 254 ALA C C 1
ATOM 7291 O O . ALA C 1 254 ? -18.085 -82.399 91.325 1.00 34.07 254 ALA C O 1
ATOM 7293 N N . GLU C 1 255 ? -17.537 -80.435 90.374 1.00 28.09 255 GLU C N 1
ATOM 7294 C CA . GLU C 1 255 ? -17.030 -81.063 89.160 1.00 25.37 255 GLU C CA 1
ATOM 7295 C C . GLU C 1 255 ? -15.644 -81.661 89.373 1.00 27.51 255 GLU C C 1
ATOM 7296 O O . GLU C 1 255 ? -15.389 -82.808 88.988 1.00 31.36 255 GLU C O 1
ATOM 7302 N N . ALA C 1 256 ? -14.737 -80.902 89.990 1.00 25.16 256 ALA C N 1
ATOM 7303 C CA . ALA C 1 256 ? -13.340 -81.305 90.090 1.00 26.27 256 ALA C CA 1
ATOM 7304 C C . ALA C 1 256 ? -13.014 -82.085 91.358 1.00 29.58 256 ALA C C 1
ATOM 7305 O O . ALA C 1 256 ? -12.004 -82.798 91.383 1.00 24.75 256 ALA C O 1
ATOM 7307 N N . TYR C 1 257 ? -13.830 -81.971 92.403 1.00 31.08 257 TYR C N 1
ATOM 7308 C CA . TYR C 1 257 ? -13.595 -82.666 93.671 1.00 34.49 257 TYR C CA 1
ATOM 7309 C C . TYR C 1 257 ? -14.851 -83.424 94.089 1.00 34.03 257 TYR C C 1
ATOM 7310 O O . TYR C 1 257 ? -15.466 -83.120 95.115 1.00 35.46 257 TYR C O 1
ATOM 7319 N N . PRO C 1 258 ? -15.261 -84.430 93.309 1.00 38.92 258 PRO C N 1
ATOM 7320 C CA . PRO C 1 258 ? -16.558 -85.069 93.579 1.00 35.90 258 PRO C CA 1
ATOM 7321 C C . PRO C 1 258 ? -16.558 -85.965 94.805 1.00 43.45 258 PRO C C 1
ATOM 7322 O O . PRO C 1 258 ? -17.612 -86.132 95.432 1.00 39.66 258 PRO C O 1
ATOM 7326 N N . ASN C 1 259 ? -15.413 -86.547 95.173 1.00 38.80 259 ASN C N 1
ATOM 7327 C CA . ASN C 1 259 ? -15.346 -87.514 96.263 1.00 39.73 259 ASN C CA 1
ATOM 7328 C C . ASN C 1 259 ? -14.971 -86.879 97.597 1.00 38.42 259 ASN C C 1
ATOM 7329 O O . ASN C 1 259 ? -14.390 -87.555 98.457 1.00 44.17 259 ASN C O 1
ATOM 7334 N N . THR C 1 260 ? -15.289 -85.603 97.797 1.00 40.84 260 THR C N 1
ATOM 7335 C CA . THR C 1 260 ? -14.974 -84.905 99.033 1.00 37.07 260 THR C CA 1
ATOM 7336 C C . THR C 1 260 ? -16.238 -84.280 99.606 1.00 41.74 260 THR C C 1
ATOM 7337 O O . THR C 1 260 ? -17.243 -84.109 98.912 1.00 37.75 260 THR C O 1
ATOM 7341 N N . ASP C 1 261 ? -16.177 -83.943 100.893 1.00 36.15 261 ASP C N 1
ATOM 7342 C CA . ASP C 1 261 ? -17.256 -83.197 101.527 1.00 40.99 261 ASP C CA 1
ATOM 7343 C C . ASP C 1 261 ? -17.339 -81.814 100.896 1.00 41.29 261 ASP C C 1
ATOM 7344 O O . ASP C 1 261 ? -16.454 -80.978 101.103 1.00 44.66 261 ASP C O 1
ATOM 7349 N N . GLN C 1 262 ? -18.394 -81.575 100.113 1.00 39.16 262 GLN C N 1
ATOM 7350 C CA . GLN C 1 262 ? -18.511 -80.319 99.379 1.00 38.00 262 GLN C CA 1
ATOM 7351 C C . GLN C 1 262 ? -18.515 -79.117 100.316 1.00 39.31 262 GLN C C 1
ATOM 7352 O O . GLN C 1 262 ? -17.850 -78.110 100.046 1.00 37.55 262 GLN C O 1
ATOM 7358 N N . GLU C 1 263 ? -19.259 -79.200 101.421 1.00 40.84 263 GLU C N 1
ATOM 7359 C CA . GLU C 1 263 ? -19.406 -78.042 102.297 1.00 39.57 263 GLU C CA 1
ATOM 7360 C C . GLU C 1 263 ? -18.116 -77.745 103.053 1.00 35.16 263 GLU C C 1
ATOM 7361 O O . GLU C 1 263 ? -17.762 -76.577 103.249 1.00 36.68 263 GLU C O 1
ATOM 7367 N N . GLU C 1 264 ? -17.405 -78.786 103.493 1.00 37.22 264 GLU C N 1
ATOM 7368 C CA . GLU C 1 264 ? -16.125 -78.568 104.160 1.00 35.04 264 GLU C CA 1
ATOM 7369 C C . GLU C 1 264 ? -15.105 -77.972 103.198 1.00 37.92 264 GLU C C 1
ATOM 7370 O O . GLU C 1 264 ? -14.345 -77.069 103.569 1.00 34.70 264 GLU C O 1
ATOM 7376 N N . LYS C 1 265 ? -15.066 -78.483 101.965 1.00 36.05 265 LYS C N 1
ATOM 7377 C CA . LYS C 1 265 ? -14.166 -77.953 100.944 1.00 27.90 265 LYS C CA 1
ATOM 7378 C C . LYS C 1 265 ? -14.387 -76.459 100.728 1.00 23.60 265 LYS C C 1
ATOM 7379 O O . LYS C 1 265 ? -13.429 -75.681 100.655 1.00 20.11 265 LYS C O 1
ATOM 7385 N N . ILE C 1 266 ? -15.650 -76.043 100.618 1.00 25.55 266 ILE C N 1
ATOM 7386 C CA . ILE C 1 266 ? -15.960 -74.643 100.339 1.00 25.24 266 ILE C CA 1
ATOM 7387 C C . ILE C 1 266 ? -15.536 -73.754 101.502 1.00 25.49 266 ILE C C 1
ATOM 7388 O O . ILE C 1 266 ? -14.918 -72.700 101.305 1.00 24.42 266 ILE C O 1
ATOM 7393 N N . GLU C 1 267 ? -15.870 -74.158 102.731 1.00 30.53 267 GLU C N 1
ATOM 7394 C CA . GLU C 1 267 ? -15.550 -73.334 103.893 1.00 29.42 267 GLU C CA 1
ATOM 7395 C C . GLU C 1 267 ? -14.045 -73.173 104.063 1.00 21.18 267 GLU C C 1
ATOM 7396 O O . GLU C 1 267 ? -13.566 -72.090 104.421 1.00 19.21 267 GLU C O 1
ATOM 7402 N N . GLU C 1 268 ? -13.283 -74.240 103.818 1.00 16.71 268 GLU C N 1
ATOM 7403 C CA . GLU C 1 268 ? -11.829 -74.136 103.881 1.00 18.10 268 GLU C CA 1
ATOM 7404 C C . GLU C 1 268 ? -11.302 -73.122 102.872 1.00 22.85 268 GLU C C 1
ATOM 7405 O O . GLU C 1 268 ? -10.342 -72.396 103.155 1.00 24.52 268 GLU C O 1
ATOM 7411 N N . LEU C 1 269 ? -11.916 -73.057 101.686 1.00 22.17 269 LEU C N 1
ATOM 7412 C CA . LEU C 1 269 ? -11.455 -72.117 100.669 1.00 19.99 269 LEU C CA 1
ATOM 7413 C C . LEU C 1 269 ? -11.809 -70.677 101.017 1.00 19.13 269 LEU C C 1
ATOM 7414 O O . LEU C 1 269 ? -11.042 -69.760 100.702 1.00 20.07 269 LEU C O 1
ATOM 7419 N N . ILE C 1 270 ? -12.959 -70.453 101.658 1.00 19.69 270 ILE C N 1
ATOM 7420 C CA . ILE C 1 270 ? -13.306 -69.104 102.095 1.00 20.53 270 ILE C CA 1
ATOM 7421 C C . ILE C 1 270 ? -12.332 -68.618 103.163 1.00 25.55 270 ILE C C 1
ATOM 7422 O O . ILE C 1 270 ? -11.982 -67.432 103.210 1.00 27.43 270 ILE C O 1
ATOM 7427 N N . LYS C 1 271 ? -11.870 -69.522 104.029 1.00 17.73 271 LYS C N 1
ATOM 7428 C CA . LYS C 1 271 ? -10.887 -69.134 105.036 1.00 26.67 271 LYS C CA 1
ATOM 7429 C C . LYS C 1 271 ? -9.510 -68.944 104.414 1.00 19.91 271 LYS C C 1
ATOM 7430 O O . LYS C 1 271 ? -8.791 -67.999 104.759 1.00 28.52 271 LYS C O 1
ATOM 7436 N N . GLN C 1 272 ? -9.125 -69.836 103.499 1.00 26.20 272 GLN C N 1
ATOM 7437 C CA . GLN C 1 272 ? -7.785 -69.785 102.924 1.00 23.14 272 GLN C CA 1
ATOM 7438 C C . GLN C 1 272 ? -7.584 -68.533 102.078 1.00 20.75 272 GLN C C 1
ATOM 7439 O O . GLN C 1 272 ? -6.541 -67.876 102.171 1.00 22.97 272 GLN C O 1
ATOM 7445 N N . HIS C 1 273 ? -8.565 -68.187 101.251 1.00 19.79 273 HIS C N 1
ATOM 7446 C CA . HIS C 1 273 ? -8.439 -67.051 100.351 1.00 20.86 273 HIS C CA 1
ATOM 7447 C C . HIS C 1 273 ? -8.901 -65.781 101.066 1.00 17.24 273 HIS C C 1
ATOM 7448 O O . HIS C 1 273 ? -9.104 -65.767 102.283 1.00 22.63 273 HIS C O 1
ATOM 7455 N N . ALA C 1 274 ? -9.070 -64.696 100.318 1.00 16.67 274 ALA C N 1
ATOM 7456 C CA . ALA C 1 274 ? -9.357 -63.378 100.885 1.00 20.17 274 ALA C CA 1
ATOM 7457 C C . ALA C 1 274 ? -10.813 -63.029 100.588 1.00 25.47 274 ALA C C 1
ATOM 7458 O O . ALA C 1 274 ? -11.131 -62.460 99.542 1.00 34.17 274 ALA C O 1
ATOM 7460 N N . VAL C 1 275 ? -11.697 -63.378 101.519 1.00 28.75 275 VAL C N 1
ATOM 7461 C CA . VAL C 1 275 ? -13.132 -63.152 101.385 1.00 20.32 275 VAL C CA 1
ATOM 7462 C C . VAL C 1 275 ? -13.614 -62.463 102.655 1.00 24.60 275 VAL C C 1
ATOM 7463 O O . VAL C 1 275 ? -13.708 -63.098 103.712 1.00 24.50 275 VAL C O 1
ATOM 7467 N N . GLY C 1 276 ? -13.919 -61.174 102.556 1.00 17.94 276 GLY C N 1
ATOM 7468 C CA . GLY C 1 276 ? -14.402 -60.446 103.719 1.00 19.45 276 GLY C CA 1
ATOM 7469 C C . GLY C 1 276 ? -14.493 -58.962 103.439 1.00 27.22 276 GLY C C 1
ATOM 7470 O O . GLY C 1 276 ? -14.747 -58.544 102.304 1.00 27.98 276 GLY C O 1
ATOM 7471 N N . THR C 1 277 ? -14.272 -58.175 104.483 1.00 25.08 277 THR C N 1
ATOM 7472 C CA . THR C 1 277 ? -14.328 -56.725 104.377 1.00 23.03 277 THR C CA 1
ATOM 7473 C C . THR C 1 277 ? -12.930 -56.149 104.185 1.00 23.99 277 THR C C 1
ATOM 7474 O O . THR C 1 277 ? -11.915 -56.835 104.321 1.00 24.06 277 THR C O 1
ATOM 7478 N N . GLU C 1 278 ? -12.894 -54.855 103.872 1.00 17.79 278 GLU C N 1
ATOM 7479 C CA . GLU C 1 278 ? -11.636 -54.177 103.584 1.00 28.55 278 GLU C CA 1
ATOM 7480 C C . GLU C 1 278 ? -10.774 -53.982 104.825 1.00 35.61 278 GLU C C 1
ATOM 7481 O O . GLU C 1 278 ? -9.563 -53.775 104.695 1.00 36.97 278 GLU C O 1
ATOM 7487 N N . ASP C 1 279 ? -11.364 -54.027 106.017 1.00 33.88 279 ASP C N 1
ATOM 7488 C CA . ASP C 1 279 ? -10.637 -53.800 107.259 1.00 40.32 279 ASP C CA 1
ATOM 7489 C C . ASP C 1 279 ? -10.156 -55.088 107.912 1.00 33.26 279 ASP C C 1
ATOM 7490 O O . ASP C 1 279 ? -9.542 -55.031 108.981 1.00 33.51 279 ASP C O 1
ATOM 7495 N N . GLU C 1 280 ? -10.423 -56.242 107.308 1.00 33.48 280 GLU C N 1
ATOM 7496 C CA . GLU C 1 280 ? -9.980 -57.503 107.878 1.00 30.01 280 GLU C CA 1
ATOM 7497 C C . GLU C 1 280 ? -8.493 -57.728 107.607 1.00 37.07 280 GLU C C 1
ATOM 7498 O O . GLU C 1 280 ? -7.861 -57.036 106.805 1.00 35.71 280 GLU C O 1
ATOM 7504 N N . TYR C 1 281 ? -7.938 -58.723 108.297 1.00 37.95 281 TYR C N 1
ATOM 7505 C CA . TYR C 1 281 ? -6.499 -58.954 108.330 1.00 42.52 281 TYR C CA 1
ATOM 7506 C C . TYR C 1 281 ? -6.041 -59.977 107.295 1.00 40.91 281 TYR C C 1
ATOM 7507 O O . TYR C 1 281 ? -4.977 -59.807 106.690 1.00 39.63 281 TYR C O 1
ATOM 7516 N N . TYR C 1 282 ? -6.828 -61.034 107.086 1.00 33.35 282 TYR C N 1
ATOM 7517 C CA . TYR C 1 282 ? -6.478 -62.128 106.179 1.00 35.99 282 TYR C CA 1
ATOM 7518 C C . TYR C 1 282 ? -5.121 -62.729 106.541 1.00 35.64 282 TYR C C 1
ATOM 7519 O O . TYR C 1 282 ? -4.225 -62.867 105.705 1.00 35.42 282 TYR C O 1
ATOM 7528 N N . GLU C 1 283 ? -4.975 -63.088 107.818 1.00 28.74 283 GLU C N 1
ATOM 7529 C CA . GLU C 1 283 ? -3.759 -63.750 108.270 1.00 31.09 283 GLU C CA 1
ATOM 7530 C C . GLU C 1 283 ? -3.679 -65.193 107.790 1.00 25.83 283 GLU C C 1
ATOM 7531 O O . GLU C 1 283 ? -2.578 -65.748 107.714 1.00 26.30 283 GLU C O 1
ATOM 7537 N N . SER C 1 284 ? -4.819 -65.812 107.474 1.00 29.09 284 SER C N 1
ATOM 7538 C CA . SER C 1 284 ? -4.801 -67.150 106.893 1.00 28.40 284 SER C CA 1
ATOM 7539 C C . SER C 1 284 ? -4.176 -67.147 105.504 1.00 28.20 284 SER C C 1
ATOM 7540 O O . SER C 1 284 ? -3.526 -68.125 105.114 1.00 23.49 284 SER C O 1
ATOM 7543 N N . SER C 1 285 ? -4.360 -66.063 104.748 1.00 23.49 285 SER C N 1
ATOM 7544 C CA . SER C 1 285 ? -3.777 -65.967 103.415 1.00 23.01 285 SER C CA 1
ATOM 7545 C C . SER C 1 285 ? -2.287 -65.651 103.481 1.00 24.87 285 SER C C 1
ATOM 7546 O O . SER C 1 285 ? -1.510 -66.136 102.651 1.00 22.04 285 SER C O 1
ATOM 7549 N N . LYS C 1 286 ? -1.874 -64.837 104.456 1.00 28.29 286 LYS C N 1
ATOM 7550 C CA . LYS C 1 286 ? -0.452 -64.563 104.636 1.00 23.66 286 LYS C CA 1
ATOM 7551 C C . LYS C 1 286 ? 0.297 -65.819 105.062 1.00 20.31 286 LYS C C 1
ATOM 7552 O O . LYS C 1 286 ? 1.387 -66.103 104.551 1.00 22.37 286 LYS C O 1
ATOM 7558 N N . TYR C 1 287 ? -0.269 -66.575 106.006 1.00 20.15 287 TYR C N 1
ATOM 7559 C CA . TYR C 1 287 ? 0.284 -67.878 106.357 1.00 23.66 287 TYR C CA 1
ATOM 7560 C C . TYR C 1 287 ? 0.393 -68.779 105.131 1.00 18.34 287 TYR C C 1
ATOM 7561 O O . TYR C 1 287 ? 1.388 -69.494 104.963 1.00 21.05 287 TYR C O 1
ATOM 7570 N N . ALA C 1 288 ? -0.625 -68.758 104.267 1.00 22.59 288 ALA C N 1
ATOM 7571 C CA . ALA C 1 288 ? -0.612 -69.597 103.071 1.00 21.02 288 ALA C CA 1
ATOM 7572 C C . ALA C 1 288 ? 0.591 -69.290 102.188 1.00 13.30 288 ALA C C 1
ATOM 7573 O O . ALA C 1 288 ? 1.290 -70.203 101.733 1.00 17.23 288 ALA C O 1
ATOM 7575 N N . LEU C 1 289 ? 0.849 -68.004 101.931 1.00 11.20 289 LEU C N 1
ATOM 7576 C CA . LEU C 1 289 ? 1.976 -67.627 101.080 1.00 15.38 289 LEU C CA 1
ATOM 7577 C C . LEU C 1 289 ? 3.301 -68.077 101.685 1.00 20.21 289 LEU C C 1
ATOM 7578 O O . LEU C 1 289 ? 4.122 -68.710 101.011 1.00 24.97 289 LEU C O 1
ATOM 7583 N N . GLU C 1 290 ? 3.528 -67.750 102.961 1.00 21.23 290 GLU C N 1
ATOM 7584 C CA . GLU C 1 290 ? 4.812 -68.048 103.591 1.00 19.49 290 GLU C CA 1
ATOM 7585 C C . GLU C 1 290 ? 5.071 -69.547 103.656 1.00 18.46 290 GLU C C 1
ATOM 7586 O O . GLU C 1 290 ? 6.186 -70.004 103.377 1.00 21.13 290 GLU C O 1
ATOM 7592 N N . LYS C 1 291 ? 4.060 -70.330 104.024 1.00 18.30 291 LYS C N 1
ATOM 7593 C CA . LYS C 1 291 ? 4.254 -71.761 104.216 1.00 20.41 291 LYS C CA 1
ATOM 7594 C C . LYS C 1 291 ? 4.239 -72.547 102.912 1.00 20.66 291 LYS C C 1
ATOM 7595 O O . LYS C 1 291 ? 4.426 -73.769 102.944 1.00 19.77 291 LYS C O 1
ATOM 7601 N N . THR C 1 292 ? 4.024 -71.888 101.775 1.00 20.35 292 THR C N 1
ATOM 7602 C CA . THR C 1 292 ? 4.163 -72.518 100.469 1.00 21.54 292 THR C CA 1
ATOM 7603 C C . THR C 1 292 ? 5.325 -71.938 99.673 1.00 24.02 292 THR C C 1
ATOM 7604 O O . THR C 1 292 ? 5.462 -72.240 98.483 1.00 26.64 292 THR C O 1
ATOM 7608 N N . GLY C 1 293 ? 6.166 -71.119 100.304 1.00 25.62 293 GLY C N 1
ATOM 7609 C CA . GLY C 1 293 ? 7.296 -70.519 99.619 1.00 26.01 293 GLY C CA 1
ATOM 7610 C C . GLY C 1 293 ? 6.932 -69.683 98.415 1.00 26.58 293 GLY C C 1
ATOM 7611 O O . GLY C 1 293 ? 7.771 -69.484 97.533 1.00 29.34 293 GLY C O 1
ATOM 7612 N N . SER C 1 294 ? 5.703 -69.177 98.357 1.00 29.84 294 SER C N 1
ATOM 7613 C CA . SER C 1 294 ? 5.238 -68.441 97.189 1.00 20.88 294 SER C CA 1
ATOM 7614 C C . SER C 1 294 ? 5.891 -67.065 97.142 1.00 21.52 294 SER C C 1
ATOM 7615 O O . SER C 1 294 ? 5.760 -66.274 98.081 1.00 26.84 294 SER C O 1
ATOM 7618 N N . LYS C 1 295 ? 6.585 -66.776 96.041 1.00 24.16 295 LYS C N 1
ATOM 7619 C CA . LYS C 1 295 ? 7.170 -65.462 95.817 1.00 23.89 295 LYS C CA 1
ATOM 7620 C C . LYS C 1 295 ? 6.373 -64.619 94.832 1.00 23.72 295 LYS C C 1
ATOM 7621 O O . LYS C 1 295 ? 6.639 -63.418 94.710 1.00 26.60 295 LYS C O 1
ATOM 7627 N N . ASN C 1 296 ? 5.414 -65.214 94.129 1.00 22.01 296 ASN C N 1
ATOM 7628 C CA . ASN C 1 296 ? 4.482 -64.492 93.276 1.00 23.96 296 ASN C CA 1
ATOM 7629 C C . ASN C 1 296 ? 3.067 -64.817 93.729 1.00 19.00 296 ASN C C 1
ATOM 7630 O O . ASN C 1 296 ? 2.745 -65.985 93.974 1.00 16.90 296 ASN C O 1
ATOM 7635 N N . VAL C 1 297 ? 2.227 -63.792 93.844 1.00 19.52 297 VAL C N 1
ATOM 7636 C CA . VAL C 1 297 ? 0.821 -63.965 94.188 1.00 25.00 297 VAL C CA 1
ATOM 7637 C C . VAL C 1 297 ? -0.026 -63.465 93.024 1.00 25.48 297 VAL C C 1
ATOM 7638 O O . VAL C 1 297 ? 0.193 -62.360 92.512 1.00 24.74 297 VAL C O 1
ATOM 7642 N N . LEU C 1 298 ? -0.963 -64.298 92.584 1.00 23.00 298 LEU C N 1
ATOM 7643 C CA . LEU C 1 298 ? -1.828 -64.002 91.451 1.00 23.73 298 LEU C CA 1
ATOM 7644 C C . LEU C 1 298 ? -3.253 -63.803 91.948 1.00 22.84 298 LEU C C 1
ATOM 7645 O O . LEU C 1 298 ? -3.800 -64.669 92.639 1.00 20.43 298 LEU C O 1
ATOM 7650 N N . LEU C 1 299 ? -3.845 -62.665 91.601 1.00 20.65 299 LEU C N 1
ATOM 7651 C CA . LEU C 1 299 ? -5.142 -62.263 92.121 1.00 16.99 299 LEU C CA 1
ATOM 7652 C C . LEU C 1 299 ? -6.244 -62.458 91.085 1.00 21.69 299 LEU C C 1
ATOM 7653 O O . LEU C 1 299 ? -6.032 -62.288 89.882 1.00 19.54 299 LEU C O 1
ATOM 7658 N N . SER C 1 300 ? -7.430 -62.824 91.571 1.00 24.35 300 SER C N 1
ATOM 7659 C CA . SER C 1 300 ? -8.636 -62.888 90.751 1.00 17.51 300 SER C CA 1
ATOM 7660 C C . SER C 1 300 ? -9.794 -62.296 91.540 1.00 24.58 300 SER C C 1
ATOM 7661 O O . SER C 1 300 ? -10.075 -62.741 92.657 1.00 16.96 300 SER C O 1
ATOM 7664 N N . PHE C 1 301 ? -10.458 -61.295 90.961 1.00 22.61 301 PHE C N 1
ATOM 7665 C CA . PHE C 1 301 ? -11.603 -60.637 91.580 1.00 21.29 301 PHE C CA 1
ATOM 7666 C C . PHE C 1 301 ? -12.918 -61.038 90.922 1.00 24.53 301 PHE C C 1
ATOM 7667 O O . PHE C 1 301 ? -13.908 -60.307 91.027 1.00 30.53 301 PHE C O 1
ATOM 7675 N N . GLU C 1 302 ? -12.950 -62.190 90.251 1.00 29.44 302 GLU C N 1
ATOM 7676 C CA . GLU C 1 302 ? -14.032 -62.507 89.326 1.00 24.15 302 GLU C CA 1
ATOM 7677 C C . GLU C 1 302 ? -15.347 -62.845 90.017 1.00 32.62 302 GLU C C 1
ATOM 7678 O O . GLU C 1 302 ? -16.380 -62.893 89.342 1.00 26.05 302 GLU C O 1
ATOM 7684 N N . SER C 1 303 ? -15.341 -63.085 91.330 1.00 28.84 303 SER C N 1
ATOM 7685 C CA . SER C 1 303 ? -16.585 -63.353 92.043 1.00 26.02 303 SER C CA 1
ATOM 7686 C C . SER C 1 303 ? -17.348 -62.084 92.403 1.00 22.12 303 SER C C 1
ATOM 7687 O O . SER C 1 303 ? -18.538 -62.165 92.725 1.00 33.54 303 SER C O 1
ATOM 7690 N N . MET C 1 304 ? -16.698 -60.923 92.356 1.00 25.46 304 MET C N 1
ATOM 7691 C CA . MET C 1 304 ? -17.338 -59.660 92.707 1.00 31.93 304 MET C CA 1
ATOM 7692 C C . MET C 1 304 ? -18.270 -59.191 91.594 1.00 35.12 304 MET C C 1
ATOM 7693 O O . MET C 1 304 ? -17.893 -59.180 90.418 1.00 31.72 304 MET C O 1
ATOM 7698 N N . LYS C 1 305 ? -19.492 -58.807 91.969 1.00 32.91 305 LYS C N 1
ATOM 7699 C CA . LYS C 1 305 ? -20.531 -58.433 91.016 1.00 38.58 305 LYS C CA 1
ATOM 7700 C C . LYS C 1 305 ? -20.539 -56.948 90.669 1.00 41.09 305 LYS C C 1
ATOM 7701 O O . LYS C 1 305 ? -21.295 -56.545 89.778 1.00 43.98 305 LYS C O 1
ATOM 7707 N N . ASN C 1 306 ? -19.728 -56.129 91.333 1.00 37.03 306 ASN C N 1
ATOM 7708 C CA . ASN C 1 306 ? -19.708 -54.685 91.119 1.00 42.55 306 ASN C CA 1
ATOM 7709 C C . ASN C 1 306 ? -18.446 -54.285 90.367 1.00 49.61 306 ASN C C 1
ATOM 7710 O O . ASN C 1 306 ? -17.334 -54.431 90.886 1.00 49.70 306 ASN C O 1
ATOM 7715 N N . LYS C 1 307 ? -18.626 -53.782 89.143 1.00 48.34 307 LYS C N 1
ATOM 7716 C CA . LYS C 1 307 ? -17.487 -53.438 88.301 1.00 50.51 307 LYS C CA 1
ATOM 7717 C C . LYS C 1 307 ? -16.687 -52.277 88.879 1.00 50.65 307 LYS C C 1
ATOM 7718 O O . LYS C 1 307 ? -15.459 -52.242 88.741 1.00 43.57 307 LYS C O 1
ATOM 7724 N N . ALA C 1 308 ? -17.359 -51.330 89.536 1.00 50.76 308 ALA C N 1
ATOM 7725 C CA . ALA C 1 308 ? -16.675 -50.183 90.121 1.00 46.50 308 ALA C CA 1
ATOM 7726 C C . ALA C 1 308 ? -15.906 -50.543 91.386 1.00 47.86 308 ALA C C 1
ATOM 7727 O O . ALA C 1 308 ? -14.845 -49.964 91.646 1.00 48.59 308 ALA C O 1
ATOM 7729 N N . ALA C 1 309 ? -16.419 -51.485 92.183 1.00 47.13 309 ALA C N 1
ATOM 7730 C CA . ALA C 1 309 ? -15.692 -51.916 93.372 1.00 48.94 309 ALA C CA 1
ATOM 7731 C C . ALA C 1 309 ? -14.400 -52.637 93.014 1.00 46.26 309 ALA C C 1
ATOM 7732 O O . ALA C 1 309 ? -13.415 -52.543 93.756 1.00 42.51 309 ALA C O 1
ATOM 7734 N N . VAL C 1 310 ? -14.381 -53.354 91.890 1.00 45.30 310 VAL C N 1
ATOM 7735 C CA . VAL C 1 310 ? -13.167 -54.052 91.477 1.00 41.34 310 VAL C CA 1
ATOM 7736 C C . VAL C 1 310 ? -12.093 -53.051 91.073 1.00 36.62 310 VAL C C 1
ATOM 7737 O O . VAL C 1 310 ? -10.929 -53.170 91.473 1.00 35.38 310 VAL C O 1
ATOM 7741 N N . ILE C 1 311 ? -12.470 -52.041 90.284 1.00 42.33 311 ILE C N 1
ATOM 7742 C CA . ILE C 1 311 ? -11.512 -51.014 89.883 1.00 43.90 311 ILE C CA 1
ATOM 7743 C C . ILE C 1 311 ? -11.001 -50.264 91.105 1.00 42.29 311 ILE C C 1
ATOM 7744 O O . ILE C 1 311 ? -9.799 -50.000 91.236 1.00 43.45 311 ILE C O 1
ATOM 7749 N N . ASP C 1 312 ? -11.910 -49.903 92.015 1.00 49.82 312 ASP C N 1
ATOM 7750 C CA . ASP C 1 312 ? -11.503 -49.290 93.276 1.00 48.81 312 ASP C CA 1
ATOM 7751 C C . ASP C 1 312 ? -10.546 -50.197 94.040 1.00 43.82 312 ASP C C 1
ATOM 7752 O O . ASP C 1 312 ? -9.539 -49.731 94.589 1.00 40.86 312 ASP C O 1
ATOM 7757 N N . LEU C 1 313 ? -10.846 -51.497 94.085 1.00 37.92 313 LEU C N 1
ATOM 7758 C CA . LEU C 1 313 ? -9.974 -52.436 94.782 1.00 30.63 313 LEU C CA 1
ATOM 7759 C C . LEU C 1 313 ? -8.631 -52.574 94.077 1.00 41.35 313 LEU C C 1
ATOM 7760 O O . LEU C 1 313 ? -7.583 -52.614 94.733 1.00 40.58 313 LEU C O 1
ATOM 7765 N N . ILE C 1 314 ? -8.642 -52.653 92.743 1.00 44.46 314 ILE C N 1
ATOM 7766 C CA . ILE C 1 314 ? -7.395 -52.756 91.988 1.00 41.21 314 ILE C CA 1
ATOM 7767 C C . ILE C 1 314 ? -6.502 -51.555 92.266 1.00 38.63 314 ILE C C 1
ATOM 7768 O O . ILE C 1 314 ? -5.284 -51.694 92.436 1.00 40.58 314 ILE C O 1
ATOM 7773 N N . ASN C 1 315 ? -7.091 -50.359 92.330 1.00 38.24 315 ASN C N 1
ATOM 7774 C CA . ASN C 1 315 ? -6.294 -49.165 92.588 1.00 44.57 315 ASN C CA 1
ATOM 7775 C C . ASN C 1 315 ? -5.751 -49.152 94.012 1.00 44.64 315 ASN C C 1
ATOM 7776 O O . ASN C 1 315 ? -4.620 -48.712 94.241 1.00 45.06 315 ASN C O 1
ATOM 7781 N N . MET C 1 316 ? -6.533 -49.634 94.983 1.00 45.09 316 MET C N 1
ATOM 7782 C CA . MET C 1 316 ? -6.029 -49.716 96.352 1.00 48.81 316 MET C CA 1
ATOM 7783 C C . MET C 1 316 ? -4.884 -50.715 96.456 1.00 44.27 316 MET C C 1
ATOM 7784 O O . MET C 1 316 ? -3.849 -50.425 97.068 1.00 43.63 316 MET C O 1
ATOM 7789 N N . VAL C 1 317 ? -5.059 -51.905 95.877 1.00 36.81 317 VAL C N 1
ATOM 7790 C CA . VAL C 1 317 ? -3.989 -52.898 95.876 1.00 36.26 317 VAL C CA 1
ATOM 7791 C C . VAL C 1 317 ? -2.750 -52.347 95.183 1.00 45.99 317 VAL C C 1
ATOM 7792 O O . VAL C 1 317 ? -1.624 -52.524 95.664 1.00 47.24 317 VAL C O 1
ATOM 7796 N N . ASN C 1 318 ? -2.934 -51.670 94.046 1.00 41.68 318 ASN C N 1
ATOM 7797 C CA . ASN C 1 318 ? -1.794 -51.105 93.331 1.00 43.61 318 ASN C CA 1
ATOM 7798 C C . ASN C 1 318 ? -1.054 -50.089 94.192 1.00 50.36 318 ASN C C 1
ATOM 7799 O O . ASN C 1 318 ? 0.182 -50.048 94.194 1.00 44.27 318 ASN C O 1
ATOM 7804 N N . GLU C 1 319 ? -1.794 -49.257 94.929 1.00 48.36 319 GLU C N 1
ATOM 7805 C CA . GLU C 1 319 ? -1.154 -48.272 95.795 1.00 51.43 319 GLU C CA 1
ATOM 7806 C C . GLU C 1 319 ? -0.420 -48.954 96.942 1.00 44.44 319 GLU C C 1
ATOM 7807 O O . GLU C 1 319 ? 0.656 -48.506 97.354 1.00 50.17 319 GLU C O 1
ATOM 7813 N N . LYS C 1 320 ? -0.990 -50.041 97.469 1.00 44.47 320 LYS C N 1
ATOM 7814 C CA . LYS C 1 320 ? -0.338 -50.778 98.546 1.00 47.89 320 LYS C CA 1
ATOM 7815 C C . LYS C 1 320 ? 0.943 -51.449 98.066 1.00 52.12 320 LYS C C 1
ATOM 7816 O O . LYS C 1 320 ? 1.879 -51.633 98.854 1.00 54.42 320 LYS C O 1
ATOM 7822 N N . ILE C 1 321 ? 1.012 -51.805 96.781 1.00 51.69 321 ILE C N 1
ATOM 7823 C CA . ILE C 1 321 ? 2.239 -52.369 96.226 1.00 49.34 321 ILE C CA 1
ATOM 7824 C C . ILE C 1 321 ? 3.313 -51.294 96.110 1.00 57.73 321 ILE C C 1
ATOM 7825 O O . ILE C 1 321 ? 4.497 -51.547 96.366 1.00 60.20 321 ILE C O 1
ATOM 7830 N N . LYS C 1 322 ? 2.915 -50.079 95.720 1.00 57.91 322 LYS C N 1
ATOM 7831 C CA . LYS C 1 322 ? 3.878 -49.010 95.472 1.00 53.84 322 LYS C CA 1
ATOM 7832 C C . LYS C 1 322 ? 4.665 -48.655 96.726 1.00 59.06 322 LYS C C 1
ATOM 7833 O O . LYS C 1 322 ? 5.837 -48.271 96.635 1.00 61.26 322 LYS C O 1
ATOM 7839 N N . LYS C 1 323 ? 4.048 -48.779 97.897 1.00 59.53 323 LYS C N 1
ATOM 7840 C CA . LYS C 1 323 ? 4.743 -48.547 99.157 1.00 57.81 323 LYS C CA 1
ATOM 7841 C C . LYS C 1 323 ? 5.703 -49.693 99.458 1.00 62.75 323 LYS C C 1
ATOM 7842 O O . LYS C 1 323 ? 6.682 -49.522 100.183 1.00 65.10 323 LYS C O 1
ATOM 7848 N N . MET D 1 1 ? -14.435 -56.878 43.201 1.00 36.80 1 MET D N 1
ATOM 7849 C CA . MET D 1 1 ? -13.268 -57.591 43.707 1.00 31.81 1 MET D CA 1
ATOM 7850 C C . MET D 1 1 ? -12.875 -57.102 45.097 1.00 33.40 1 MET D C 1
ATOM 7851 O O . MET D 1 1 ? -12.650 -55.909 45.305 1.00 38.53 1 MET D O 1
ATOM 7856 N N . ASN D 1 2 ? -12.791 -58.030 46.045 1.00 28.02 2 ASN D N 1
ATOM 7857 C CA . ASN D 1 2 ? -12.339 -57.709 47.389 1.00 35.95 2 ASN D CA 1
ATOM 7858 C C . ASN D 1 2 ? -10.840 -57.949 47.505 1.00 31.13 2 ASN D C 1
ATOM 7859 O O . ASN D 1 2 ? -10.287 -58.866 46.890 1.00 32.27 2 ASN D O 1
ATOM 7864 N N . PHE D 1 3 ? -10.186 -57.115 48.306 1.00 32.38 3 PHE D N 1
ATOM 7865 C CA . PHE D 1 3 ? -8.739 -57.136 48.442 1.00 33.92 3 PHE D CA 1
ATOM 7866 C C . PHE D 1 3 ? -8.345 -57.450 49.878 1.00 26.01 3 PHE D C 1
ATOM 7867 O O . PHE D 1 3 ? -9.048 -57.093 50.829 1.00 25.23 3 PHE D O 1
ATOM 7875 N N . GLY D 1 4 ? -7.212 -58.124 50.020 1.00 23.88 4 GLY D N 1
ATOM 7876 C CA . GLY D 1 4 ? -6.695 -58.476 51.321 1.00 24.15 4 GLY D CA 1
ATOM 7877 C C . GLY D 1 4 ? -5.215 -58.773 51.240 1.00 27.44 4 GLY D C 1
ATOM 7878 O O . GLY D 1 4 ? -4.574 -58.566 50.207 1.00 21.62 4 GLY D O 1
ATOM 7879 N N . LEU D 1 5 ? -4.676 -59.259 52.354 1.00 27.58 5 LEU D N 1
ATOM 7880 C CA . LEU D 1 5 ? -3.268 -59.600 52.459 1.00 19.25 5 LEU D CA 1
ATOM 7881 C C . LEU D 1 5 ? -3.117 -61.061 52.862 1.00 18.96 5 LEU D C 1
ATOM 7882 O O . LEU D 1 5 ? -4.023 -61.665 53.441 1.00 23.21 5 LEU D O 1
ATOM 7887 N N . PHE D 1 6 ? -1.958 -61.628 52.537 1.00 16.11 6 PHE D N 1
ATOM 7888 C CA . PHE D 1 6 ? -1.573 -62.926 53.067 1.00 19.92 6 PHE D CA 1
ATOM 7889 C C . PHE D 1 6 ? -0.061 -62.947 53.225 1.00 21.18 6 PHE D C 1
ATOM 7890 O O . PHE D 1 6 ? 0.663 -62.262 52.497 1.00 21.92 6 PHE D O 1
ATOM 7898 N N . PHE D 1 7 ? 0.409 -63.721 54.200 1.00 19.62 7 PHE D N 1
ATOM 7899 C CA . PHE D 1 7 ? 1.813 -63.720 54.588 1.00 18.88 7 PHE D CA 1
ATOM 7900 C C . PHE D 1 7 ? 2.326 -65.150 54.596 1.00 19.40 7 PHE D C 1
ATOM 7901 O O . PHE D 1 7 ? 1.758 -66.011 55.276 1.00 14.25 7 PHE D O 1
ATOM 7909 N N . LEU D 1 8 ? 3.391 -65.402 53.836 1.00 21.33 8 LEU D N 1
ATOM 7910 C CA . LEU D 1 8 ? 4.028 -66.711 53.823 1.00 17.94 8 LEU D CA 1
ATOM 7911 C C . LEU D 1 8 ? 5.140 -66.833 54.856 1.00 19.76 8 LEU D C 1
ATOM 7912 O O . LEU D 1 8 ? 5.459 -67.953 55.274 1.00 13.73 8 LEU D O 1
ATOM 7917 N N . ASN D 1 9 ? 5.728 -65.712 55.271 1.00 17.38 9 ASN D N 1
ATOM 7918 C CA . ASN D 1 9 ? 6.748 -65.668 56.318 1.00 20.97 9 ASN D CA 1
ATOM 7919 C C . ASN D 1 9 ? 7.909 -66.615 56.009 1.00 20.35 9 ASN D C 1
ATOM 7920 O O . ASN D 1 9 ? 8.262 -67.495 56.797 1.00 18.73 9 ASN D O 1
ATOM 7925 N N . PHE D 1 10 ? 8.507 -66.412 54.837 1.00 16.76 10 PHE D N 1
ATOM 7926 C CA . PHE D 1 10 ? 9.695 -67.161 54.449 1.00 19.66 10 PHE D CA 1
ATOM 7927 C C . PHE D 1 10 ? 10.933 -66.540 55.082 1.00 22.16 10 PHE D C 1
ATOM 7928 O O . PHE D 1 10 ? 11.124 -65.321 55.030 1.00 22.40 10 PHE D O 1
ATOM 7936 N N . GLN D 1 11 ? 11.773 -67.380 55.680 1.00 16.44 11 GLN D N 1
ATOM 7937 C CA . GLN D 1 11 ? 13.032 -66.939 56.280 1.00 24.54 11 GLN D CA 1
ATOM 7938 C C . GLN D 1 11 ? 14.153 -67.351 55.335 1.00 23.81 11 GLN D C 1
ATOM 7939 O O . GLN D 1 11 ? 14.672 -68.465 55.406 1.00 20.96 11 GLN D O 1
ATOM 7945 N N . LEU D 1 12 ? 14.532 -66.443 54.445 1.00 21.22 12 LEU D N 1
ATOM 7946 C CA . LEU D 1 12 ? 15.569 -66.778 53.488 1.00 28.05 12 LEU D CA 1
ATOM 7947 C C . LEU D 1 12 ? 16.939 -66.703 54.162 1.00 29.80 12 LEU D C 1
ATOM 7948 O O . LEU D 1 12 ? 17.087 -66.195 55.277 1.00 27.67 12 LEU D O 1
ATOM 7953 N N . LYS D 1 13 ? 17.946 -67.230 53.466 1.00 35.37 13 LYS D N 1
ATOM 7954 C CA . LYS D 1 13 ? 19.309 -67.256 53.982 1.00 29.48 13 LYS D CA 1
ATOM 7955 C C . LYS D 1 13 ? 19.760 -65.858 54.386 1.00 31.71 13 LYS D C 1
ATOM 7956 O O . LYS D 1 13 ? 19.674 -64.912 53.597 1.00 26.21 13 LYS D O 1
ATOM 7962 N N . GLY D 1 14 ? 20.242 -65.731 55.621 1.00 31.31 14 GLY D N 1
ATOM 7963 C CA . GLY D 1 14 ? 20.682 -64.469 56.164 1.00 27.54 14 GLY D CA 1
ATOM 7964 C C . GLY D 1 14 ? 19.628 -63.702 56.936 1.00 31.28 14 GLY D C 1
ATOM 7965 O O . GLY D 1 14 ? 19.981 -62.806 57.710 1.00 35.05 14 GLY D O 1
ATOM 7966 N N . MET D 1 15 ? 18.352 -64.036 56.763 1.00 30.99 15 MET D N 1
ATOM 7967 C CA . MET D 1 15 ? 17.290 -63.356 57.490 1.00 28.47 15 MET D CA 1
ATOM 7968 C C . MET D 1 15 ? 17.118 -63.951 58.885 1.00 22.82 15 MET D C 1
ATOM 7969 O O . MET D 1 15 ? 17.386 -65.133 59.118 1.00 26.07 15 MET D O 1
ATOM 7974 N N . THR D 1 16 ? 16.663 -63.116 59.815 1.00 29.95 16 THR D N 1
ATOM 7975 C CA . THR D 1 16 ? 16.322 -63.562 61.158 1.00 24.52 16 THR D CA 1
ATOM 7976 C C . THR D 1 16 ? 14.818 -63.794 61.270 1.00 28.79 16 THR D C 1
ATOM 7977 O O . THR D 1 16 ? 14.017 -63.226 60.522 1.00 26.91 16 THR D O 1
ATOM 7981 N N . SER D 1 17 ? 14.443 -64.650 62.225 1.00 31.73 17 SER D N 1
ATOM 7982 C CA . SER D 1 17 ? 13.029 -64.903 62.477 1.00 26.57 17 SER D CA 1
ATOM 7983 C C . SER D 1 17 ? 12.301 -63.644 62.924 1.00 27.03 17 SER D C 1
ATOM 7984 O O . SER D 1 17 ? 11.130 -63.449 62.579 1.00 32.16 17 SER D O 1
ATOM 7987 N N . GLU D 1 18 ? 12.975 -62.776 63.683 1.00 28.57 18 GLU D N 1
ATOM 7988 C CA . GLU D 1 18 ? 12.323 -61.574 64.192 1.00 32.12 18 GLU D CA 1
ATOM 7989 C C . GLU D 1 18 ? 12.008 -60.593 63.069 1.00 31.59 18 GLU D C 1
ATOM 7990 O O . GLU D 1 18 ? 10.930 -59.988 63.051 1.00 33.78 18 GLU D O 1
ATOM 7996 N N . ALA D 1 19 ? 12.942 -60.413 62.131 1.00 27.08 19 ALA D N 1
ATOM 7997 C CA . ALA D 1 19 ? 12.703 -59.509 61.010 1.00 27.83 19 ALA D CA 1
ATOM 7998 C C . ALA D 1 19 ? 11.506 -59.960 60.182 1.00 27.22 19 ALA D C 1
ATOM 7999 O O . ALA D 1 19 ? 10.694 -59.133 59.750 1.00 29.27 19 ALA D O 1
ATOM 8001 N N . VAL D 1 20 ? 11.386 -61.268 59.946 1.00 24.27 20 VAL D N 1
ATOM 8002 C CA . VAL D 1 20 ? 10.280 -61.791 59.146 1.00 21.52 20 VAL D CA 1
ATOM 8003 C C . VAL D 1 20 ? 8.946 -61.522 59.833 1.00 26.54 20 VAL D C 1
ATOM 8004 O O . VAL D 1 20 ? 7.997 -61.025 59.215 1.00 23.50 20 VAL D O 1
ATOM 8008 N N . LEU D 1 21 ? 8.856 -61.839 61.127 1.00 25.81 21 LEU D N 1
ATOM 8009 C CA . LEU D 1 21 ? 7.590 -61.686 61.835 1.00 22.89 21 LEU D CA 1
ATOM 8010 C C . LEU D 1 21 ? 7.260 -60.223 62.100 1.00 25.05 21 LEU D C 1
ATOM 8011 O O . LEU D 1 21 ? 6.081 -59.853 62.130 1.00 23.01 21 LEU D O 1
ATOM 8016 N N . ASP D 1 22 ? 8.276 -59.380 62.299 1.00 21.93 22 ASP D N 1
ATOM 8017 C CA . ASP D 1 22 ? 8.021 -57.951 62.449 1.00 24.38 22 ASP D CA 1
ATOM 8018 C C . ASP D 1 22 ? 7.431 -57.356 61.178 1.00 25.32 22 ASP D C 1
ATOM 8019 O O . ASP D 1 22 ? 6.634 -56.413 61.247 1.00 28.09 22 ASP D O 1
ATOM 8024 N N . ASN D 1 23 ? 7.814 -57.886 60.014 1.00 28.81 23 ASN D N 1
ATOM 8025 C CA . ASN D 1 23 ? 7.271 -57.391 58.753 1.00 19.60 23 ASN D CA 1
ATOM 8026 C C . ASN D 1 23 ? 5.768 -57.630 58.672 1.00 22.88 23 ASN D C 1
ATOM 8027 O O . ASN D 1 23 ? 5.005 -56.734 58.294 1.00 27.31 23 ASN D O 1
ATOM 8032 N N . MET D 1 24 ? 5.326 -58.843 59.015 1.00 19.05 24 MET D N 1
ATOM 8033 C CA . MET D 1 24 ? 3.895 -59.131 59.044 1.00 19.29 24 MET D CA 1
ATOM 8034 C C . MET D 1 24 ? 3.170 -58.220 60.027 1.00 21.37 24 MET D C 1
ATOM 8035 O O . MET D 1 24 ? 2.108 -57.669 59.714 1.00 20.05 24 MET D O 1
ATOM 8040 N N . ILE D 1 25 ? 3.729 -58.059 61.229 1.00 18.94 25 ILE D N 1
ATOM 8041 C CA . ILE D 1 25 ? 3.063 -57.283 62.271 1.00 18.24 25 ILE D CA 1
ATOM 8042 C C . ILE D 1 25 ? 2.960 -55.814 61.873 1.00 20.52 25 ILE D C 1
ATOM 8043 O O . ILE D 1 25 ? 1.919 -55.177 62.069 1.00 20.82 25 ILE D O 1
ATOM 8048 N N . ASP D 1 26 ? 4.031 -55.253 61.307 1.00 24.36 26 ASP D N 1
ATOM 8049 C CA . ASP D 1 26 ? 4.022 -53.832 60.970 1.00 25.59 26 ASP D CA 1
ATOM 8050 C C . ASP D 1 26 ? 3.158 -53.550 59.746 1.00 32.12 26 ASP D C 1
ATOM 8051 O O . ASP D 1 26 ? 2.509 -52.499 59.670 1.00 32.89 26 ASP D O 1
ATOM 8056 N N . THR D 1 27 ? 3.138 -54.469 58.776 1.00 23.45 27 THR D N 1
ATOM 8057 C CA . THR D 1 27 ? 2.285 -54.281 57.606 1.00 27.67 27 THR D CA 1
ATOM 8058 C C . THR D 1 27 ? 0.810 -54.338 57.986 1.00 26.63 27 THR D C 1
ATOM 8059 O O . THR D 1 27 ? -0.000 -53.553 57.478 1.00 29.70 27 THR D O 1
ATOM 8063 N N . ILE D 1 28 ? 0.446 -55.251 58.887 1.00 25.83 28 ILE D N 1
ATOM 8064 C CA . ILE D 1 28 ? -0.945 -55.365 59.313 1.00 26.61 28 ILE D CA 1
ATOM 8065 C C . ILE D 1 28 ? -1.340 -54.179 60.184 1.00 26.18 28 ILE D C 1
ATOM 8066 O O . ILE D 1 28 ? -2.473 -53.687 60.110 1.00 29.26 28 ILE D O 1
ATOM 8071 N N . ALA D 1 29 ? -0.418 -53.699 61.022 1.00 27.14 29 ALA D N 1
ATOM 8072 C CA . ALA D 1 29 ? -0.713 -52.532 61.849 1.00 29.33 29 ALA D CA 1
ATOM 8073 C C . ALA D 1 29 ? -0.989 -51.305 60.989 1.00 29.38 29 ALA D C 1
ATOM 8074 O O . ALA D 1 29 ? -1.896 -50.519 61.287 1.00 32.16 29 ALA D O 1
ATOM 8076 N N . LEU D 1 30 ? -0.214 -51.125 59.917 1.00 25.52 30 LEU D N 1
ATOM 8077 C CA . LEU D 1 30 ? -0.427 -49.986 59.030 1.00 27.67 30 LEU D CA 1
ATOM 8078 C C . LEU D 1 30 ? -1.742 -50.113 58.269 1.00 32.83 30 LEU D C 1
ATOM 8079 O O . LEU D 1 30 ? -2.504 -49.144 58.172 1.00 37.66 30 LEU D O 1
ATOM 8084 N N . VAL D 1 31 ? -2.028 -51.302 57.732 1.00 26.53 31 VAL D N 1
ATOM 8085 C CA . VAL D 1 31 ? -3.202 -51.486 56.887 1.00 30.44 31 VAL D CA 1
ATOM 8086 C C . VAL D 1 31 ? -4.499 -51.446 57.693 1.00 33.33 31 VAL D C 1
ATOM 8087 O O . VAL D 1 31 ? -5.556 -51.105 57.146 1.00 34.97 31 VAL D O 1
ATOM 8091 N N . ASP D 1 32 ? -4.441 -51.722 58.998 1.00 32.32 32 ASP D N 1
ATOM 8092 C CA . ASP D 1 32 ? -5.657 -51.740 59.806 1.00 34.23 32 ASP D CA 1
ATOM 8093 C C . ASP D 1 32 ? -6.277 -50.357 59.966 1.00 34.13 32 ASP D C 1
ATOM 8094 O O . ASP D 1 32 ? -7.457 -50.259 60.319 1.00 39.38 32 ASP D O 1
ATOM 8099 N N . LYS D 1 33 ? -5.524 -49.294 59.698 1.00 36.38 33 LYS D N 1
ATOM 8100 C CA . LYS D 1 33 ? -6.050 -47.945 59.847 1.00 47.14 33 LYS D CA 1
ATOM 8101 C C . LYS D 1 33 ? -7.155 -47.672 58.830 1.00 52.36 33 LYS D C 1
ATOM 8102 O O . LYS D 1 33 ? -7.217 -48.288 57.762 1.00 54.25 33 LYS D O 1
ATOM 8108 N N . ASP D 1 34 ? -8.037 -46.733 59.184 1.00 53.09 34 ASP D N 1
ATOM 8109 C CA . ASP D 1 34 ? -9.305 -46.574 58.475 1.00 54.55 34 ASP D CA 1
ATOM 8110 C C . ASP D 1 34 ? -9.120 -46.183 57.012 1.00 59.88 34 ASP D C 1
ATOM 8111 O O . ASP D 1 34 ? -9.968 -46.517 56.176 1.00 60.25 34 ASP D O 1
ATOM 8116 N N . GLU D 1 35 ? -8.035 -45.477 56.676 1.00 59.03 35 GLU D N 1
ATOM 8117 C CA . GLU D 1 35 ? -7.872 -45.002 55.305 1.00 52.51 35 GLU D CA 1
ATOM 8118 C C . GLU D 1 35 ? -7.692 -46.130 54.299 1.00 48.18 35 GLU D C 1
ATOM 8119 O O . GLU D 1 35 ? -7.794 -45.878 53.093 1.00 55.17 35 GLU D O 1
ATOM 8125 N N . TYR D 1 36 ? -7.434 -47.351 54.751 1.00 43.92 36 TYR D N 1
ATOM 8126 C CA . TYR D 1 36 ? -7.201 -48.461 53.842 1.00 41.97 36 TYR D CA 1
ATOM 8127 C C . TYR D 1 36 ? -8.480 -49.238 53.576 1.00 46.05 36 TYR D C 1
ATOM 8128 O O . TYR D 1 36 ? -9.396 -49.282 54.402 1.00 44.16 36 TYR D O 1
ATOM 8137 N N . HIS D 1 37 ? -8.527 -49.858 52.398 1.00 44.29 37 HIS D N 1
ATOM 8138 C CA . HIS D 1 37 ? -9.699 -50.589 51.942 1.00 46.80 37 HIS D CA 1
ATOM 8139 C C . HIS D 1 37 ? -9.433 -52.083 51.827 1.00 43.89 37 HIS D C 1
ATOM 8140 O O . HIS D 1 37 ? -10.301 -52.824 51.350 1.00 46.45 37 HIS D O 1
ATOM 8147 N N . PHE D 1 38 ? -8.259 -52.543 52.252 1.00 33.91 38 PHE D N 1
ATOM 8148 C CA . PHE D 1 38 ? -8.060 -53.967 52.465 1.00 28.81 38 PHE D CA 1
ATOM 8149 C C . PHE D 1 38 ? -8.944 -54.416 53.619 1.00 33.58 38 PHE D C 1
ATOM 8150 O O . PHE D 1 38 ? -9.048 -53.735 54.643 1.00 28.01 38 PHE D O 1
ATOM 8158 N N . LYS D 1 39 ? -9.589 -55.567 53.454 1.00 32.94 39 LYS D N 1
ATOM 8159 C CA . LYS D 1 39 ? -10.573 -56.029 54.422 1.00 33.25 39 LYS D CA 1
ATOM 8160 C C . LYS D 1 39 ? -10.123 -57.231 55.233 1.00 24.89 39 LYS D C 1
ATOM 8161 O O . LYS D 1 39 ? -10.563 -57.386 56.374 1.00 22.35 39 LYS D O 1
ATOM 8167 N N . THR D 1 40 ? -9.262 -58.081 54.681 1.00 21.21 40 THR D N 1
ATOM 8168 C CA . THR D 1 40 ? -8.869 -59.320 55.330 1.00 19.75 40 THR D CA 1
ATOM 8169 C C . THR D 1 40 ? -7.350 -59.440 55.354 1.00 18.70 40 THR D C 1
ATOM 8170 O O . THR D 1 40 ? -6.629 -58.691 54.691 1.00 21.77 40 THR D O 1
ATOM 8174 N N . ALA D 1 41 ? -6.873 -60.401 56.143 1.00 17.63 41 ALA D N 1
ATOM 8175 C CA . ALA D 1 41 ? -5.455 -60.717 56.229 1.00 17.65 41 ALA D CA 1
ATOM 8176 C C . ALA D 1 41 ? -5.320 -62.153 56.709 1.00 21.23 41 ALA D C 1
ATOM 8177 O O . ALA D 1 41 ? -6.022 -62.568 57.635 1.00 24.00 41 ALA D O 1
ATOM 8179 N N . PHE D 1 42 ? -4.420 -62.906 56.080 1.00 16.11 42 PHE D N 1
ATOM 8180 C CA . PHE D 1 42 ? -4.304 -64.335 56.327 1.00 18.88 42 PHE D CA 1
ATOM 8181 C C . PHE D 1 42 ? -2.862 -64.713 56.634 1.00 22.45 42 PHE D C 1
ATOM 8182 O O . PHE D 1 42 ? -1.918 -64.094 56.135 1.00 19.52 42 PHE D O 1
ATOM 8190 N N . VAL D 1 43 ? -2.708 -65.742 57.465 1.00 18.40 43 VAL D N 1
ATOM 8191 C CA . VAL D 1 43 ? -1.410 -66.256 57.886 1.00 18.12 43 VAL D CA 1
ATOM 8192 C C . VAL D 1 43 ? -1.311 -67.710 57.447 1.00 19.23 43 VAL D C 1
ATOM 8193 O O . VAL D 1 43 ? -2.238 -68.496 57.675 1.00 18.38 43 VAL D O 1
ATOM 8197 N N . ASN D 1 44 ? -0.193 -68.065 56.820 1.00 15.11 44 ASN D N 1
ATOM 8198 C CA . ASN D 1 44 ? -0.005 -69.403 56.279 1.00 14.07 44 ASN D CA 1
ATOM 8199 C C . ASN D 1 44 ? 0.699 -70.312 57.281 1.00 16.67 44 ASN D C 1
ATOM 8200 O O . ASN D 1 44 ? 1.504 -69.864 58.102 1.00 13.87 44 ASN D O 1
ATOM 8205 N N . GLU D 1 45 ? 0.386 -71.603 57.199 1.00 19.36 45 GLU D N 1
ATOM 8206 C CA . GLU D 1 45 ? 0.954 -72.616 58.076 1.00 21.66 45 GLU D CA 1
ATOM 8207 C C . GLU D 1 45 ? 2.014 -73.429 57.345 1.00 18.63 45 GLU D C 1
ATOM 8208 O O . GLU D 1 45 ? 1.821 -73.825 56.192 1.00 16.33 45 GLU D O 1
ATOM 8214 N N . HIS D 1 46 ? 3.131 -73.679 58.025 1.00 20.39 46 HIS D N 1
ATOM 8215 C CA . HIS D 1 46 ? 4.185 -74.531 57.494 1.00 19.88 46 HIS D CA 1
ATOM 8216 C C . HIS D 1 46 ? 5.031 -75.040 58.652 1.00 22.38 46 HIS D C 1
ATOM 8217 O O . HIS D 1 46 ? 5.146 -74.379 59.687 1.00 17.56 46 HIS D O 1
ATOM 8224 N N . HIS D 1 47 ? 5.623 -76.219 58.464 1.00 23.62 47 HIS D N 1
ATOM 8225 C CA . HIS D 1 47 ? 6.410 -76.872 59.499 1.00 22.02 47 HIS D CA 1
ATOM 8226 C C . HIS D 1 47 ? 7.744 -77.353 58.945 1.00 24.94 47 HIS D C 1
ATOM 8227 O O . HIS D 1 47 ? 7.853 -77.728 57.774 1.00 26.36 47 HIS D O 1
ATOM 8234 N N . PHE D 1 48 ? 8.764 -77.314 59.806 1.00 16.91 48 PHE D N 1
ATOM 8235 C CA . PHE D 1 48 ? 9.991 -78.104 59.698 1.00 24.50 48 PHE D CA 1
ATOM 8236 C C . PHE D 1 48 ? 10.988 -77.578 58.673 1.00 28.40 48 PHE D C 1
ATOM 8237 O O . PHE D 1 48 ? 11.908 -78.309 58.287 1.00 25.48 48 PHE D O 1
ATOM 8245 N N . SER D 1 49 ? 10.846 -76.335 58.220 1.00 22.14 49 SER D N 1
ATOM 8246 C CA . SER D 1 49 ? 11.881 -75.688 57.424 1.00 21.01 49 SER D CA 1
ATOM 8247 C C . SER D 1 49 ? 11.640 -74.187 57.468 1.00 20.95 49 SER D C 1
ATOM 8248 O O . SER D 1 49 ? 10.600 -73.719 57.937 1.00 16.96 49 SER D O 1
ATOM 8251 N N . LYS D 1 50 ? 12.616 -73.435 56.965 1.00 21.38 50 LYS D N 1
ATOM 8252 C CA . LYS D 1 50 ? 12.517 -71.982 56.964 1.00 20.61 50 LYS D CA 1
ATOM 8253 C C . LYS D 1 50 ? 11.649 -71.449 55.833 1.00 19.62 50 LYS D C 1
ATOM 8254 O O . LYS D 1 50 ? 11.484 -70.228 55.724 1.00 16.52 50 LYS D O 1
ATOM 8260 N N . ASN D 1 51 ? 11.086 -72.327 55.003 1.00 16.28 51 ASN D N 1
ATOM 8261 C CA . ASN D 1 51 ? 10.129 -71.934 53.969 1.00 19.49 51 ASN D CA 1
ATOM 8262 C C . ASN D 1 51 ? 8.731 -71.790 54.579 1.00 24.22 51 ASN D C 1
ATOM 8263 O O . ASN D 1 51 ? 7.773 -72.462 54.199 1.00 27.76 51 ASN D O 1
ATOM 8268 N N . GLY D 1 52 ? 8.634 -70.888 55.553 1.00 21.18 52 GLY D N 1
ATOM 8269 C CA . GLY D 1 52 ? 7.414 -70.717 56.317 1.00 24.38 52 GLY D CA 1
ATOM 8270 C C . GLY D 1 52 ? 7.623 -71.060 57.778 1.00 22.77 52 GLY D C 1
ATOM 8271 O O . GLY D 1 52 ? 7.638 -72.237 58.149 1.00 22.07 52 GLY D O 1
ATOM 8272 N N . ILE D 1 53 ? 7.780 -70.035 58.620 1.00 14.80 53 ILE D N 1
ATOM 8273 C CA . ILE D 1 53 ? 8.200 -70.232 60.002 1.00 15.84 53 ILE D CA 1
ATOM 8274 C C . ILE D 1 53 ? 7.045 -70.147 60.989 1.00 23.20 53 ILE D C 1
ATOM 8275 O O . ILE D 1 53 ? 7.277 -70.208 62.204 1.00 22.36 53 ILE D O 1
ATOM 8280 N N . VAL D 1 54 ? 5.813 -70.007 60.511 1.00 12.65 54 VAL D N 1
ATOM 8281 C CA . VAL D 1 54 ? 4.636 -69.967 61.370 1.00 16.53 54 VAL D CA 1
ATOM 8282 C C . VAL D 1 54 ? 3.985 -71.343 61.334 1.00 20.13 54 VAL D C 1
ATOM 8283 O O . VAL D 1 54 ? 3.367 -71.724 60.334 1.00 22.54 54 VAL D O 1
ATOM 8287 N N . GLY D 1 55 ? 4.126 -72.096 62.425 1.00 15.56 55 GLY D N 1
ATOM 8288 C CA . GLY D 1 55 ? 3.528 -73.412 62.519 1.00 18.74 55 GLY D CA 1
ATOM 8289 C C . GLY D 1 55 ? 2.122 -73.448 63.069 1.00 16.91 55 GLY D C 1
ATOM 8290 O O . GLY D 1 55 ? 1.468 -74.492 63.008 1.00 21.03 55 GLY D O 1
ATOM 8291 N N . ALA D 1 56 ? 1.633 -72.327 63.595 1.00 18.81 56 ALA D N 1
ATOM 8292 C CA . ALA D 1 56 ? 0.320 -72.257 64.238 1.00 14.62 56 ALA D CA 1
ATOM 8293 C C . ALA D 1 56 ? -0.362 -70.972 63.798 1.00 21.22 56 ALA D C 1
ATOM 8294 O O . ALA D 1 56 ? -0.307 -69.948 64.491 1.00 17.30 56 ALA D O 1
ATOM 8296 N N . PRO D 1 57 ? -1.020 -70.989 62.635 1.00 20.50 57 PRO D N 1
ATOM 8297 C CA . PRO D 1 57 ? -1.578 -69.740 62.093 1.00 15.92 57 PRO D CA 1
ATOM 8298 C C . PRO D 1 57 ? -2.696 -69.151 62.934 1.00 17.11 57 PRO D C 1
ATOM 8299 O O . PRO D 1 57 ? -2.853 -67.924 62.956 1.00 18.72 57 PRO D O 1
ATOM 8303 N N . MET D 1 58 ? -3.480 -69.981 63.625 1.00 17.97 58 MET D N 1
ATOM 8304 C CA . MET D 1 58 ? -4.562 -69.444 64.443 1.00 23.07 58 MET D CA 1
ATOM 8305 C C . MET D 1 58 ? -4.032 -68.705 65.666 1.00 23.07 58 MET D C 1
ATOM 8306 O O . MET D 1 58 ? -4.641 -67.722 66.105 1.00 24.30 58 MET D O 1
ATOM 8311 N N . THR D 1 59 ? -2.904 -69.151 66.222 1.00 24.19 59 THR D N 1
ATOM 8312 C CA . THR D 1 59 ? -2.279 -68.405 67.311 1.00 19.75 59 THR D CA 1
ATOM 8313 C C . THR D 1 59 ? -1.707 -67.086 66.807 1.00 18.63 59 THR D C 1
ATOM 8314 O O . THR D 1 59 ? -1.809 -66.058 67.487 1.00 15.98 59 THR D O 1
ATOM 8318 N N . ALA D 1 60 ? -1.112 -67.094 65.611 1.00 21.46 60 ALA D N 1
ATOM 8319 C CA . ALA D 1 60 ? -0.599 -65.855 65.035 1.00 18.27 60 ALA D CA 1
ATOM 8320 C C . ALA D 1 60 ? -1.732 -64.893 64.703 1.00 20.30 60 ALA D C 1
ATOM 8321 O O . ALA D 1 60 ? -1.630 -63.691 64.972 1.00 19.38 60 ALA D O 1
ATOM 8323 N N . ALA D 1 61 ? -2.818 -65.404 64.113 1.00 20.05 61 ALA D N 1
ATOM 8324 C CA . ALA D 1 61 ? -3.993 -64.573 63.870 1.00 18.75 61 ALA D CA 1
ATOM 8325 C C . ALA D 1 61 ? -4.544 -64.005 65.173 1.00 20.52 61 ALA D C 1
ATOM 8326 O O . ALA D 1 61 ? -5.010 -62.860 65.211 1.00 18.81 61 ALA D O 1
ATOM 8328 N N . SER D 1 62 ? -4.505 -64.798 66.249 1.00 17.51 62 SER D N 1
ATOM 8329 C CA . SER D 1 62 ? -4.972 -64.330 67.552 1.00 20.49 62 SER D CA 1
ATOM 8330 C C . SER D 1 62 ? -4.216 -63.083 67.997 1.00 22.45 62 SER D C 1
ATOM 8331 O O . SER D 1 62 ? -4.825 -62.081 68.389 1.00 20.68 62 SER D O 1
ATOM 8334 N N . PHE D 1 63 ? -2.881 -63.139 67.960 1.00 22.54 63 PHE D N 1
ATOM 8335 C CA . PHE D 1 63 ? -2.065 -61.976 68.299 1.00 19.88 63 PHE D CA 1
ATOM 8336 C C . PHE D 1 63 ? -2.420 -60.779 67.426 1.00 23.05 63 PHE D C 1
ATOM 8337 O O . PHE D 1 63 ? -2.601 -59.661 67.923 1.00 24.38 63 PHE D O 1
ATOM 8345 N N . LEU D 1 64 ? -2.509 -60.998 66.113 1.00 20.06 64 LEU D N 1
ATOM 8346 C CA . LEU D 1 64 ? -2.798 -59.907 65.188 1.00 18.63 64 LEU D CA 1
ATOM 8347 C C . LEU D 1 64 ? -4.184 -59.320 65.429 1.00 22.98 64 LEU D C 1
ATOM 8348 O O . LEU D 1 64 ? -4.384 -58.107 65.291 1.00 26.00 64 LEU D O 1
ATOM 8353 N N . LEU D 1 65 ? -5.156 -60.163 65.789 1.00 20.91 65 LEU D N 1
ATOM 8354 C CA . LEU D 1 65 ? -6.492 -59.659 66.093 1.00 21.27 65 LEU D CA 1
ATOM 8355 C C . LEU D 1 65 ? -6.483 -58.766 67.329 1.00 25.76 65 LEU D C 1
ATOM 8356 O O . LEU D 1 65 ? -7.148 -57.724 67.356 1.00 22.05 65 LEU D O 1
ATOM 8361 N N . GLY D 1 66 ? -5.738 -59.159 68.365 1.00 24.67 66 GLY D N 1
ATOM 8362 C CA . GLY D 1 66 ? -5.614 -58.310 69.537 1.00 21.82 66 GLY D CA 1
ATOM 8363 C C . GLY D 1 66 ? -4.961 -56.974 69.242 1.00 24.35 66 GLY D C 1
ATOM 8364 O O . GLY D 1 66 ? -5.246 -55.979 69.914 1.00 28.16 66 GLY D O 1
ATOM 8365 N N . LEU D 1 67 ? -4.083 -56.931 68.239 1.00 25.89 67 LEU D N 1
ATOM 8366 C CA . LEU D 1 67 ? -3.347 -55.715 67.915 1.00 25.03 67 LEU D CA 1
ATOM 8367 C C . LEU D 1 67 ? -4.142 -54.755 67.035 1.00 25.94 67 LEU D C 1
ATOM 8368 O O . LEU D 1 67 ? -3.800 -53.568 66.969 1.00 36.09 67 LEU D O 1
ATOM 8373 N N . THR D 1 68 ? -5.201 -55.222 66.383 1.00 26.05 68 THR D N 1
ATOM 8374 C CA . THR D 1 68 ? -5.917 -54.442 65.380 1.00 26.24 68 THR D CA 1
ATOM 8375 C C . THR D 1 68 ? -7.365 -54.227 65.812 1.00 32.85 68 THR D C 1
ATOM 8376 O O . THR D 1 68 ? -7.813 -54.728 66.847 1.00 26.59 68 THR D O 1
ATOM 8380 N N . GLU D 1 69 ? -8.101 -53.466 64.996 1.00 30.56 69 GLU D N 1
ATOM 8381 C CA . GLU D 1 69 ? -9.484 -53.110 65.303 1.00 31.88 69 GLU D CA 1
ATOM 8382 C C . GLU D 1 69 ? -10.444 -53.235 64.127 1.00 35.57 69 GLU D C 1
ATOM 8383 O O . GLU D 1 69 ? -11.635 -53.467 64.358 1.00 28.73 69 GLU D O 1
ATOM 8389 N N . ARG D 1 70 ? -9.988 -53.094 62.884 1.00 38.39 70 ARG D N 1
ATOM 8390 C CA . ARG D 1 70 ? -10.863 -53.085 61.718 1.00 33.35 70 ARG D CA 1
ATOM 8391 C C . ARG D 1 70 ? -10.755 -54.353 60.886 1.00 29.21 70 ARG D C 1
ATOM 8392 O O . ARG D 1 70 ? -11.777 -54.957 60.544 1.00 29.23 70 ARG D O 1
ATOM 8400 N N . LEU D 1 71 ? -9.536 -54.761 60.538 1.00 25.66 71 LEU D N 1
ATOM 8401 C CA . LEU D 1 71 ? -9.337 -55.915 59.672 1.00 25.70 71 LEU D CA 1
ATOM 8402 C C . LEU D 1 71 ? -9.939 -57.177 60.280 1.00 25.56 71 LEU D C 1
ATOM 8403 O O . LEU D 1 71 ? -10.007 -57.339 61.501 1.00 33.02 71 LEU D O 1
ATOM 8408 N N . HIS D 1 72 ? -10.379 -58.077 59.406 1.00 22.16 72 HIS D N 1
ATOM 8409 C CA . HIS D 1 72 ? -10.683 -59.451 59.777 1.00 22.57 72 HIS D CA 1
ATOM 8410 C C . HIS D 1 72 ? -9.474 -60.311 59.435 1.00 23.40 72 HIS D C 1
ATOM 8411 O O . HIS D 1 72 ? -8.938 -60.221 58.327 1.00 20.47 72 HIS D O 1
ATOM 8418 N N . ILE D 1 73 ? -9.040 -61.133 60.385 1.00 17.54 73 ILE D N 1
ATOM 8419 C CA . ILE D 1 73 ? -7.809 -61.898 60.240 1.00 17.37 73 ILE D CA 1
ATOM 8420 C C . ILE D 1 73 ? -8.103 -63.361 60.531 1.00 18.64 73 ILE D C 1
ATOM 8421 O O . ILE D 1 73 ? -8.961 -63.689 61.357 1.00 23.95 73 ILE D O 1
ATOM 8426 N N . GLY D 1 74 ? -7.395 -64.245 59.836 1.00 16.49 74 GLY D N 1
ATOM 8427 C CA . GLY D 1 74 ? -7.576 -65.663 60.067 1.00 19.77 74 GLY D CA 1
ATOM 8428 C C . GLY D 1 74 ? -6.438 -66.477 59.495 1.00 18.95 74 GLY D C 1
ATOM 8429 O O . GLY D 1 74 ? -5.467 -65.943 58.954 1.00 24.30 74 GLY D O 1
ATOM 8430 N N . SER D 1 75 ? -6.574 -67.792 59.630 1.00 19.58 75 SER D N 1
ATOM 8431 C CA . SER D 1 75 ? -5.632 -68.726 59.035 1.00 18.09 75 SER D CA 1
ATOM 8432 C C . SER D 1 75 ? -5.927 -68.909 57.552 1.00 21.45 75 SER D C 1
ATOM 8433 O O . SER D 1 75 ? -7.080 -68.853 57.114 1.00 20.57 75 SER D O 1
ATOM 8436 N N . LEU D 1 76 ? -4.866 -69.113 56.774 1.00 19.67 76 LEU D N 1
ATOM 8437 C CA . LEU D 1 76 ? -5.019 -69.389 55.352 1.00 21.04 76 LEU D CA 1
ATOM 8438 C C . LEU D 1 76 ? -5.190 -70.872 55.051 1.00 22.42 76 LEU D C 1
ATOM 8439 O O . LEU D 1 76 ? -5.926 -71.226 54.122 1.00 24.40 76 LEU D O 1
ATOM 8444 N N . ASN D 1 77 ? -4.547 -71.749 55.823 1.00 24.73 77 ASN D N 1
ATOM 8445 C CA . ASN D 1 77 ? -4.516 -73.167 55.488 1.00 21.19 77 ASN D CA 1
ATOM 8446 C C . ASN D 1 77 ? -4.296 -74.042 56.717 1.00 16.28 77 ASN D C 1
ATOM 8447 O O . ASN D 1 77 ? -3.419 -74.912 56.715 1.00 23.57 77 ASN D O 1
ATOM 8452 N N . GLN D 1 78 ? -5.085 -73.823 57.769 1.00 24.30 78 GLN D N 1
ATOM 8453 C CA . GLN D 1 78 ? -5.002 -74.655 58.964 1.00 17.76 78 GLN D CA 1
ATOM 8454 C C . GLN D 1 78 ? -5.236 -76.120 58.617 1.00 16.79 78 GLN D C 1
ATOM 8455 O O . GLN D 1 78 ? -6.342 -76.502 58.224 1.00 19.06 78 GLN D O 1
ATOM 8461 N N . VAL D 1 79 ? -4.202 -76.945 58.751 1.00 18.63 79 VAL D N 1
ATOM 8462 C CA . VAL D 1 79 ? -4.299 -78.355 58.388 1.00 19.00 79 VAL D CA 1
ATOM 8463 C C . VAL D 1 79 ? -5.063 -79.086 59.485 1.00 22.91 79 VAL D C 1
ATOM 8464 O O . VAL D 1 79 ? -4.618 -79.140 60.636 1.00 24.98 79 VAL D O 1
ATOM 8468 N N . ILE D 1 80 ? -6.218 -79.651 59.128 1.00 18.64 80 ILE D N 1
ATOM 8469 C CA . ILE D 1 80 ? -7.055 -80.327 60.112 1.00 20.55 80 ILE D CA 1
ATOM 8470 C C . ILE D 1 80 ? -6.808 -81.830 60.169 1.00 24.95 80 ILE D C 1
ATOM 8471 O O . ILE D 1 80 ? -7.109 -82.458 61.195 1.00 25.23 80 ILE D O 1
ATOM 8476 N N . THR D 1 81 ? -6.263 -82.425 59.105 1.00 20.73 81 THR D N 1
ATOM 8477 C CA . THR D 1 81 ? -6.104 -83.874 59.060 1.00 25.99 81 THR D CA 1
ATOM 8478 C C . THR D 1 81 ? -5.065 -84.371 60.057 1.00 22.75 81 THR D C 1
ATOM 8479 O O . THR D 1 81 ? -5.116 -85.539 60.456 1.00 23.64 81 THR D O 1
ATOM 8483 N N . THR D 1 82 ? -4.138 -83.511 60.475 1.00 25.29 82 THR D N 1
ATOM 8484 C CA . THR D 1 82 ? -3.106 -83.866 61.440 1.00 27.30 82 THR D CA 1
ATOM 8485 C C . THR D 1 82 ? -3.335 -83.223 62.802 1.00 29.53 82 THR D C 1
ATOM 8486 O O . THR D 1 82 ? -2.465 -83.312 63.675 1.00 28.54 82 THR D O 1
ATOM 8490 N N . HIS D 1 83 ? -4.480 -82.582 63.003 1.00 26.08 83 HIS D N 1
ATOM 8491 C CA . HIS D 1 83 ? -4.817 -81.873 64.230 1.00 22.11 83 HIS D CA 1
ATOM 8492 C C . HIS D 1 83 ? -6.087 -82.484 64.819 1.00 28.84 83 HIS D C 1
ATOM 8493 O O . HIS D 1 83 ? -6.689 -83.394 64.243 1.00 32.85 83 HIS D O 1
ATOM 8500 N N . HIS D 1 84 ? -6.494 -81.979 65.988 1.00 21.72 84 HIS D N 1
ATOM 8501 C CA . HIS D 1 84 ? -7.708 -82.491 66.613 1.00 21.44 84 HIS D CA 1
ATOM 8502 C C . HIS D 1 84 ? -8.870 -81.552 66.334 1.00 23.68 84 HIS D C 1
ATOM 8503 O O . HIS D 1 84 ? -8.745 -80.338 66.558 1.00 24.50 84 HIS D O 1
ATOM 8510 N N . PRO D 1 85 ? -10.004 -82.066 65.848 1.00 22.34 85 PRO D N 1
ATOM 8511 C CA . PRO D 1 85 ? -11.107 -81.168 65.467 1.00 19.85 85 PRO D CA 1
ATOM 8512 C C . PRO D 1 85 ? -11.739 -80.443 66.641 1.00 25.16 85 PRO D C 1
ATOM 8513 O O . PRO D 1 85 ? -12.200 -79.307 66.471 1.00 22.61 85 PRO D O 1
ATOM 8517 N N . VAL D 1 86 ? -11.788 -81.062 67.822 1.00 21.73 86 VAL D N 1
ATOM 8518 C CA . VAL D 1 86 ? -12.384 -80.400 68.978 1.00 26.08 86 VAL D CA 1
ATOM 8519 C C . VAL D 1 86 ? -11.543 -79.201 69.403 1.00 24.78 86 VAL D C 1
ATOM 8520 O O . VAL D 1 86 ? -12.080 -78.149 69.772 1.00 25.00 86 VAL D O 1
ATOM 8524 N N . ARG D 1 87 ? -10.215 -79.331 69.340 1.00 20.16 87 ARG D N 1
ATOM 8525 C CA . ARG D 1 87 ? -9.344 -78.222 69.718 1.00 20.73 87 ARG D CA 1
ATOM 8526 C C . ARG D 1 87 ? -9.502 -77.040 68.769 1.00 20.51 87 ARG D C 1
ATOM 8527 O O . ARG D 1 87 ? -9.545 -75.887 69.212 1.00 20.45 87 ARG D O 1
ATOM 8535 N N . ILE D 1 88 ? -9.585 -77.303 67.462 1.00 23.76 88 ILE D N 1
ATOM 8536 C CA . ILE D 1 88 ? -9.768 -76.222 66.494 1.00 19.46 88 ILE D CA 1
ATOM 8537 C C . ILE D 1 88 ? -11.093 -75.509 66.738 1.00 16.28 88 ILE D C 1
ATOM 8538 O O . ILE D 1 88 ? -11.166 -74.274 66.724 1.00 18.36 88 ILE D O 1
ATOM 8543 N N . ALA D 1 89 ? -12.163 -76.279 66.951 1.00 17.75 89 ALA D N 1
ATOM 8544 C CA . ALA D 1 89 ? -13.467 -75.681 67.225 1.00 17.56 89 ALA D CA 1
ATOM 8545 C C . ALA D 1 89 ? -13.415 -74.771 68.446 1.00 19.95 89 ALA D C 1
ATOM 8546 O O . ALA D 1 89 ? -14.036 -73.701 68.460 1.00 20.98 89 ALA D O 1
ATOM 8548 N N . GLU D 1 90 ? -12.679 -75.181 69.484 1.00 20.76 90 GLU D N 1
ATOM 8549 C CA . GLU D 1 90 ? -12.558 -74.353 70.680 1.00 17.53 90 GLU D CA 1
ATOM 8550 C C . GLU D 1 90 ? -11.797 -73.064 70.392 1.00 18.91 90 GLU D C 1
ATOM 8551 O O . GLU D 1 90 ? -12.155 -71.999 70.907 1.00 19.05 90 GLU D O 1
ATOM 8557 N N . GLU D 1 91 ? -10.744 -73.139 69.573 1.00 22.34 91 GLU D N 1
ATOM 8558 C CA . GLU D 1 91 ? -9.970 -71.942 69.262 1.00 20.21 91 GLU D CA 1
ATOM 8559 C C . GLU D 1 91 ? -10.767 -70.979 68.392 1.00 16.99 91 GLU D C 1
ATOM 8560 O O . GLU D 1 91 ? -10.703 -69.759 68.587 1.00 16.35 91 GLU D O 1
ATOM 8566 N N . ALA D 1 92 ? -11.520 -71.508 67.425 1.00 17.61 92 ALA D N 1
ATOM 8567 C CA . ALA D 1 92 ? -12.312 -70.650 66.550 1.00 19.43 92 ALA D CA 1
ATOM 8568 C C . ALA D 1 92 ? -13.400 -69.921 67.328 1.00 20.24 92 ALA D C 1
ATOM 8569 O O . ALA D 1 92 ? -13.619 -68.720 67.126 1.00 20.18 92 ALA D O 1
ATOM 8571 N N . SER D 1 93 ? -14.098 -70.634 68.216 1.00 21.96 93 SER D N 1
ATOM 8572 C CA . SER D 1 93 ? -15.127 -69.995 69.030 1.00 20.26 93 SER D CA 1
ATOM 8573 C C . SER D 1 93 ? -14.526 -68.950 69.960 1.00 21.26 93 SER D C 1
ATOM 8574 O O . SER D 1 93 ? -15.122 -67.888 70.179 1.00 26.85 93 SER D O 1
ATOM 8577 N N . LEU D 1 94 ? -13.348 -69.233 70.520 1.00 23.63 94 LEU D N 1
ATOM 8578 C CA . LEU D 1 94 ? -12.699 -68.270 71.403 1.00 18.52 94 LEU D CA 1
ATOM 8579 C C . LEU D 1 94 ? -12.313 -67.008 70.643 1.00 22.99 94 LEU D C 1
ATOM 8580 O O . LEU D 1 94 ? -12.551 -65.889 71.112 1.00 22.27 94 LEU D O 1
ATOM 8585 N N . LEU D 1 95 ? -11.719 -67.170 69.457 1.00 21.24 95 LEU D N 1
ATOM 8586 C CA . LEU D 1 95 ? -11.324 -66.009 68.666 1.00 19.85 95 LEU D CA 1
ATOM 8587 C C . LEU D 1 95 ? -12.537 -65.245 68.154 1.00 19.00 95 LEU D C 1
ATOM 8588 O O . LEU D 1 95 ? -12.524 -64.009 68.111 1.00 21.70 95 LEU D O 1
ATOM 8593 N N . ASP D 1 96 ? -13.590 -65.962 67.749 1.00 17.53 96 ASP D N 1
ATOM 8594 C CA . ASP D 1 96 ? -14.837 -65.302 67.377 1.00 19.20 96 ASP D CA 1
ATOM 8595 C C . ASP D 1 96 ? -15.348 -64.415 68.506 1.00 22.88 96 ASP D C 1
ATOM 8596 O O . ASP D 1 96 ? -15.776 -63.279 68.270 1.00 24.73 96 ASP D O 1
ATOM 8601 N N . GLN D 1 97 ? -15.305 -64.918 69.742 1.00 24.51 97 GLN D N 1
ATOM 8602 C CA . GLN D 1 97 ? -15.772 -64.140 70.887 1.00 21.82 97 GLN D CA 1
ATOM 8603 C C . GLN D 1 97 ? -14.833 -62.977 71.191 1.00 21.24 97 GLN D C 1
ATOM 8604 O O . GLN D 1 97 ? -15.272 -61.828 71.318 1.00 23.93 97 GLN D O 1
ATOM 8610 N N . MET D 1 98 ? -13.533 -63.259 71.322 1.00 17.31 98 MET D N 1
ATOM 8611 C CA . MET D 1 98 ? -12.594 -62.239 71.782 1.00 19.32 98 MET D CA 1
ATOM 8612 C C . MET D 1 98 ? -12.420 -61.115 70.768 1.00 26.38 98 MET D C 1
ATOM 8613 O O . MET D 1 98 ? -12.228 -59.959 71.160 1.00 28.92 98 MET D O 1
ATOM 8618 N N . SER D 1 99 ? -12.483 -61.423 69.474 1.00 26.73 99 SER D N 1
ATOM 8619 C CA . SER D 1 99 ? -12.248 -60.435 68.429 1.00 29.88 99 SER D CA 1
ATOM 8620 C C . SER D 1 99 ? -13.530 -59.819 67.886 1.00 28.66 99 SER D C 1
ATOM 8621 O O . SER D 1 99 ? -13.465 -59.026 66.942 1.00 35.86 99 SER D O 1
ATOM 8624 N N . ASP D 1 100 ? -14.687 -60.169 68.453 1.00 27.12 100 ASP D N 1
ATOM 8625 C CA . ASP D 1 100 ? -15.982 -59.634 68.026 1.00 27.07 100 ASP D CA 1
ATOM 8626 C C . ASP D 1 100 ? -16.276 -59.991 66.569 1.00 27.16 100 ASP D C 1
ATOM 8627 O O . ASP D 1 100 ? -16.675 -59.147 65.764 1.00 22.34 100 ASP D O 1
ATOM 8632 N N . GLY D 1 101 ? -16.062 -61.261 66.230 1.00 24.63 101 GLY D N 1
ATOM 8633 C CA . GLY D 1 101 ? -16.447 -61.762 64.926 1.00 22.10 101 GLY D CA 1
ATOM 8634 C C . GLY D 1 101 ? -15.482 -61.473 63.801 1.00 25.73 101 GLY D C 1
ATOM 8635 O O . GLY D 1 101 ? -15.899 -61.442 62.639 1.00 26.50 101 GLY D O 1
ATOM 8636 N N . ARG D 1 102 ? -14.202 -61.264 64.100 1.00 28.85 102 ARG D N 1
ATOM 8637 C CA . ARG D 1 102 ? -13.229 -60.884 63.086 1.00 22.25 102 ARG D CA 1
ATOM 8638 C C . ARG D 1 102 ? -12.322 -62.033 62.664 1.00 19.06 102 ARG D C 1
ATOM 8639 O O . ARG D 1 102 ? -11.414 -61.819 61.857 1.00 19.13 102 ARG D O 1
ATOM 8647 N N . PHE D 1 103 ? -12.541 -63.239 63.181 1.00 24.21 103 PHE D N 1
ATOM 8648 C CA . PHE D 1 103 ? -11.709 -64.380 62.828 1.00 21.20 103 PHE D CA 1
ATOM 8649 C C . PHE D 1 103 ? -12.286 -65.122 61.629 1.00 19.93 103 PHE D C 1
ATOM 8650 O O . PHE D 1 103 ? -13.493 -65.370 61.554 1.00 20.09 103 PHE D O 1
ATOM 8658 N N . ILE D 1 104 ? -11.409 -65.474 60.691 1.00 20.28 104 ILE D N 1
ATOM 8659 C CA . ILE D 1 104 ? -11.765 -66.226 59.494 1.00 17.64 104 ILE D CA 1
ATOM 8660 C C . ILE D 1 104 ? -11.063 -67.575 59.563 1.00 21.31 104 ILE D C 1
ATOM 8661 O O . ILE D 1 104 ? -9.858 -67.638 59.826 1.00 17.59 104 ILE D O 1
ATOM 8666 N N . LEU D 1 105 ? -11.809 -68.652 59.333 1.00 19.19 105 LEU D N 1
ATOM 8667 C CA . LEU D 1 105 ? -11.260 -70.003 59.453 1.00 20.29 105 LEU D CA 1
ATOM 8668 C C . LEU D 1 105 ? -10.957 -70.553 58.061 1.00 20.40 105 LEU D C 1
ATOM 8669 O O . LEU D 1 105 ? -11.782 -71.232 57.447 1.00 21.01 105 LEU D O 1
ATOM 8674 N N . GLY D 1 106 ? -9.757 -70.265 57.564 1.00 20.26 106 GLY D N 1
ATOM 8675 C CA . GLY D 1 106 ? -9.273 -70.927 56.362 1.00 19.56 106 GLY D CA 1
ATOM 8676 C C . GLY D 1 106 ? -8.695 -72.286 56.710 1.00 21.25 106 GLY D C 1
ATOM 8677 O O . GLY D 1 106 ? -7.842 -72.404 57.596 1.00 28.09 106 GLY D O 1
ATOM 8678 N N . LEU D 1 107 ? -9.158 -73.317 56.009 1.00 13.04 107 LEU D N 1
ATOM 8679 C CA . LEU D 1 107 ? -8.804 -74.695 56.312 1.00 17.06 107 LEU D CA 1
ATOM 8680 C C . LEU D 1 107 ? -8.072 -75.323 55.135 1.00 19.23 107 LEU D C 1
ATOM 8681 O O . LEU D 1 107 ? -8.096 -74.810 54.013 1.00 21.29 107 LEU D O 1
ATOM 8686 N N . SER D 1 108 ? -7.416 -76.449 55.406 1.00 19.00 108 SER D N 1
ATOM 8687 C CA . SER D 1 108 ? -6.686 -77.163 54.370 1.00 18.04 108 SER D CA 1
ATOM 8688 C C . SER D 1 108 ? -6.535 -78.622 54.767 1.00 20.62 108 SER D C 1
ATOM 8689 O O . SER D 1 108 ? -6.391 -78.948 55.949 1.00 23.92 108 SER D O 1
ATOM 8692 N N . ASP D 1 109 ? -6.574 -79.494 53.763 1.00 21.10 109 ASP D N 1
ATOM 8693 C CA . ASP D 1 109 ? -6.118 -80.862 53.932 1.00 20.81 109 ASP D CA 1
ATOM 8694 C C . ASP D 1 109 ? -4.594 -80.880 54.061 1.00 21.42 109 ASP D C 1
ATOM 8695 O O . ASP D 1 109 ? -3.913 -79.874 53.842 1.00 21.83 109 ASP D O 1
ATOM 8700 N N . CYS D 1 110 ? -4.054 -82.041 54.417 1.00 24.07 110 CYS D N 1
ATOM 8701 C CA . CYS D 1 110 ? -2.609 -82.199 54.494 1.00 26.43 110 CYS D CA 1
ATOM 8702 C C . CYS D 1 110 ? -2.027 -82.401 53.101 1.00 23.46 110 CYS D C 1
ATOM 8703 O O . CYS D 1 110 ? -2.586 -83.131 52.278 1.00 27.81 110 CYS D O 1
ATOM 8706 N N . VAL D 1 111 ? -0.899 -81.743 52.840 1.00 29.60 111 VAL D N 1
ATOM 8707 C CA . VAL D 1 111 ? -0.232 -81.798 51.546 1.00 31.09 111 VAL D CA 1
ATOM 8708 C C . VAL D 1 111 ? 1.207 -82.294 51.679 1.00 31.29 111 VAL D C 1
ATOM 8709 O O . VAL D 1 111 ? 2.014 -82.105 50.776 1.00 33.53 111 VAL D O 1
ATOM 8713 N N . SER D 1 112 ? 1.539 -82.930 52.800 1.00 29.60 112 SER D N 1
ATOM 8714 C CA . SER D 1 112 ? 2.892 -83.412 53.057 1.00 25.49 112 SER D CA 1
ATOM 8715 C C . SER D 1 112 ? 2.815 -84.833 53.597 1.00 34.74 112 SER D C 1
ATOM 8716 O O . SER D 1 112 ? 2.289 -85.056 54.693 1.00 31.36 112 SER D O 1
ATOM 8719 N N . ASP D 1 113 ? 3.331 -85.792 52.823 1.00 32.23 113 ASP D N 1
ATOM 8720 C CA . ASP D 1 113 ? 3.392 -87.171 53.297 1.00 39.63 113 ASP D CA 1
ATOM 8721 C C . ASP D 1 113 ? 4.249 -87.292 54.550 1.00 36.50 113 ASP D C 1
ATOM 8722 O O . ASP D 1 113 ? 4.008 -88.171 55.385 1.00 35.17 113 ASP D O 1
ATOM 8727 N N . PHE D 1 114 ? 5.261 -86.431 54.689 1.00 30.64 114 PHE D N 1
ATOM 8728 C CA . PHE D 1 114 ? 6.072 -86.417 55.902 1.00 31.70 114 PHE D CA 1
ATOM 8729 C C . PHE D 1 114 ? 5.224 -86.080 57.122 1.00 32.87 114 PHE D C 1
ATOM 8730 O O . PHE D 1 114 ? 5.330 -86.731 58.167 1.00 37.99 114 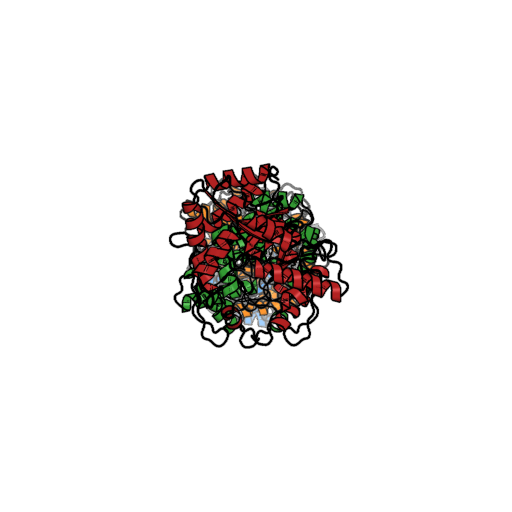PHE D O 1
ATOM 8738 N N . GLU D 1 115 ? 4.371 -85.059 57.002 1.00 29.34 115 GLU D N 1
ATOM 8739 C CA . GLU D 1 115 ? 3.527 -84.659 58.123 1.00 29.07 115 GLU D CA 1
ATOM 8740 C C . GLU D 1 115 ? 2.504 -85.738 58.461 1.00 29.91 115 GLU D C 1
ATOM 8741 O O . GLU D 1 115 ? 2.178 -85.942 59.636 1.00 35.58 115 GLU D O 1
ATOM 8747 N N . MET D 1 116 ? 1.976 -86.428 57.446 1.00 28.90 116 MET D N 1
ATOM 8748 C CA . MET D 1 116 ? 1.076 -87.548 57.706 1.00 30.35 116 MET D CA 1
ATOM 8749 C C . MET D 1 116 ? 1.778 -88.631 58.514 1.00 35.93 116 MET D C 1
ATOM 8750 O O . MET D 1 116 ? 1.181 -89.236 59.412 1.00 35.97 116 MET D O 1
ATOM 8755 N N . ASP D 1 117 ? 3.051 -88.890 58.204 1.00 32.23 117 ASP D N 1
ATOM 8756 C CA . ASP D 1 117 ? 3.836 -89.837 58.989 1.00 33.14 117 ASP D CA 1
ATOM 8757 C C . ASP D 1 117 ? 4.194 -89.257 60.353 1.00 36.72 117 ASP D C 1
ATOM 8758 O O . ASP D 1 117 ? 4.130 -89.959 61.369 1.00 31.44 117 ASP D O 1
ATOM 8763 N N . PHE D 1 118 ? 4.583 -87.979 60.386 1.00 32.99 118 PHE D N 1
ATOM 8764 C CA . PHE D 1 118 ? 5.016 -87.345 61.628 1.00 30.49 118 PHE D CA 1
ATOM 8765 C C . PHE D 1 118 ? 3.945 -87.439 62.708 1.00 29.54 118 PHE D C 1
ATOM 8766 O O . PHE D 1 118 ? 4.250 -87.724 63.872 1.00 31.07 118 PHE D O 1
ATOM 8774 N N . PHE D 1 119 ? 2.684 -87.203 62.344 1.00 31.82 119 PHE D N 1
ATOM 8775 C CA . PHE D 1 119 ? 1.581 -87.213 63.295 1.00 29.14 119 PHE D CA 1
ATOM 8776 C C . PHE D 1 119 ? 0.801 -88.524 63.277 1.00 32.63 119 PHE D C 1
ATOM 8777 O O . PHE D 1 119 ? -0.340 -88.564 63.751 1.00 33.01 119 PHE D O 1
ATOM 8785 N N . LYS D 1 120 ? 1.396 -89.594 62.744 1.00 33.23 120 LYS D N 1
ATOM 8786 C CA . LYS D 1 120 ? 0.816 -90.938 62.798 1.00 33.68 120 LYS D CA 1
ATOM 8787 C C . LYS D 1 120 ? -0.594 -90.969 62.212 1.00 38.14 120 LYS D C 1
ATOM 8788 O O . LYS D 1 120 ? -1.543 -91.448 62.836 1.00 42.35 120 LYS D O 1
ATOM 8794 N N . ARG D 1 121 ? -0.726 -90.452 60.994 1.00 38.75 121 ARG D N 1
ATOM 8795 C CA . ARG D 1 121 ? -1.985 -90.481 60.264 1.00 36.68 121 ARG D CA 1
ATOM 8796 C C . ARG D 1 121 ? -1.844 -91.447 59.096 1.00 45.89 121 ARG D C 1
ATOM 8797 O O . ARG D 1 121 ? -0.852 -91.393 58.358 1.00 44.94 121 ARG D O 1
ATOM 8805 N N . GLN D 1 122 ? -2.831 -92.330 58.940 1.00 47.90 122 GLN D N 1
ATOM 8806 C CA . GLN D 1 122 ? -2.815 -93.330 57.879 1.00 49.38 122 GLN D CA 1
ATOM 8807 C C . GLN D 1 122 ? -2.997 -92.665 56.518 1.00 41.26 122 GLN D C 1
ATOM 8808 O O . GLN D 1 122 ? -3.902 -91.848 56.330 1.00 41.08 122 GLN D O 1
ATOM 8814 N N . ARG D 1 123 ? -2.124 -93.013 55.569 1.00 43.67 123 ARG D N 1
ATOM 8815 C CA . ARG D 1 123 ? -2.158 -92.374 54.255 1.00 42.99 123 ARG D CA 1
ATOM 8816 C C . ARG D 1 123 ? -3.362 -92.814 53.432 1.00 39.03 123 ARG D C 1
ATOM 8817 O O . ARG D 1 123 ? -4.044 -91.980 52.828 1.00 41.33 123 ARG D O 1
ATOM 8825 N N . ASP D 1 124 ? -3.640 -94.117 53.403 1.00 44.62 124 ASP D N 1
ATOM 8826 C CA . ASP D 1 124 ? -4.683 -94.645 52.531 1.00 50.45 124 ASP D CA 1
ATOM 8827 C C . ASP D 1 124 ? -6.086 -94.156 52.891 1.00 47.25 124 ASP D C 1
ATOM 8828 O O . ASP D 1 124 ? -6.988 -94.263 52.055 1.00 45.57 124 ASP D O 1
ATOM 8833 N N . SER D 1 125 ? -6.308 -93.654 54.108 1.00 41.93 125 SER D N 1
ATOM 8834 C CA . SER D 1 125 ? -7.615 -93.133 54.506 1.00 36.76 125 SER D CA 1
ATOM 8835 C C . SER D 1 125 ? -7.620 -91.613 54.678 1.00 35.13 125 SER D C 1
ATOM 8836 O O . SER D 1 125 ? -8.470 -91.080 55.402 1.00 40.92 125 SER D O 1
ATOM 8839 N N . GLN D 1 126 ? -6.694 -90.903 54.025 1.00 33.92 126 GLN D N 1
ATOM 8840 C CA . GLN D 1 126 ? -6.539 -89.467 54.263 1.00 29.24 126 GLN D CA 1
ATOM 8841 C C . GLN D 1 126 ? -7.808 -88.685 53.935 1.00 30.87 126 GLN D C 1
ATOM 8842 O O . GLN D 1 126 ? -8.228 -87.819 54.711 1.00 31.32 126 GLN D O 1
ATOM 8848 N N . GLN D 1 127 ? -8.420 -88.955 52.777 1.00 33.76 127 GLN D N 1
ATOM 8849 C CA . GLN D 1 127 ? -9.622 -88.216 52.392 1.00 32.25 127 GLN D CA 1
ATOM 8850 C C . GLN D 1 127 ? -10.757 -88.436 53.384 1.00 30.55 127 GLN D C 1
ATOM 8851 O O . GLN D 1 127 ? -11.446 -87.484 53.771 1.00 28.13 127 GLN D O 1
ATOM 8857 N N . GLN D 1 128 ? -10.964 -89.682 53.811 1.00 30.28 128 GLN D N 1
ATOM 8858 C CA . GLN D 1 128 ? -12.022 -89.966 54.776 1.00 34.35 128 GLN D CA 1
ATOM 8859 C C . GLN D 1 128 ? -11.697 -89.351 56.129 1.00 32.44 128 GLN D C 1
ATOM 8860 O O . GLN D 1 128 ? -12.595 -88.900 56.852 1.00 28.55 128 GLN D O 1
ATOM 8866 N N . GLN D 1 129 ? -10.414 -89.329 56.485 1.00 31.82 129 GLN D N 1
ATOM 8867 C CA . GLN D 1 129 ? -9.984 -88.705 57.729 1.00 32.55 129 GLN D CA 1
ATOM 8868 C C . GLN D 1 129 ? -10.196 -87.194 57.680 1.00 29.77 129 GLN D C 1
ATOM 8869 O O . GLN D 1 129 ? -10.595 -86.583 58.679 1.00 26.48 129 GLN D O 1
ATOM 8875 N N . PHE D 1 130 ? -9.929 -86.578 56.524 1.00 21.44 130 PHE D N 1
ATOM 8876 C CA . PHE D 1 130 ? -10.183 -85.150 56.349 1.00 19.87 130 PHE D CA 1
ATOM 8877 C C . PHE D 1 130 ? -11.661 -84.814 56.512 1.00 24.40 130 PHE D C 1
ATOM 8878 O O . PHE D 1 130 ? -12.010 -83.790 57.111 1.00 22.46 130 PHE D O 1
ATOM 8886 N N . GLU D 1 131 ? -12.546 -85.662 55.984 1.00 24.98 131 GLU D N 1
ATOM 8887 C CA . GLU D 1 131 ? -13.973 -85.358 56.025 1.00 26.99 131 GLU D CA 1
ATOM 8888 C C . GLU D 1 131 ? -14.559 -85.595 57.410 1.00 28.13 131 GLU D C 1
ATOM 8889 O O . GLU D 1 131 ? -15.411 -84.823 57.864 1.00 25.12 131 GLU D O 1
ATOM 8895 N N . ALA D 1 132 ? -14.121 -86.656 58.091 1.00 29.83 132 ALA D N 1
ATOM 8896 C CA . ALA D 1 132 ? -14.567 -86.887 59.461 1.00 24.36 132 ALA D CA 1
ATOM 8897 C C . ALA D 1 132 ? -14.098 -85.779 60.394 1.00 25.89 132 ALA D C 1
ATOM 8898 O O . ALA D 1 132 ? -14.785 -85.458 61.370 1.00 21.78 132 ALA D O 1
ATOM 8900 N N . CYS D 1 133 ? -12.937 -85.183 60.111 1.00 25.00 133 CYS D N 1
ATOM 8901 C CA A CYS D 1 133 ? -12.440 -84.096 60.949 0.42 24.22 133 CYS D CA 1
ATOM 8902 C CA B CYS D 1 133 ? -12.446 -84.100 60.956 0.58 24.22 133 CYS D CA 1
ATOM 8903 C C . CYS D 1 133 ? -13.262 -82.827 60.754 1.00 25.73 133 CYS D C 1
ATOM 8904 O O . CYS D 1 133 ? -13.542 -82.109 61.722 1.00 27.86 133 CYS D O 1
ATOM 8909 N N . TYR D 1 134 ? -13.651 -82.533 59.512 1.00 19.00 134 TYR D N 1
ATOM 8910 C CA . TYR D 1 134 ? -14.402 -81.308 59.255 1.00 21.33 134 TYR D CA 1
ATOM 8911 C C . TYR D 1 134 ? -15.777 -81.352 59.910 1.00 20.16 134 TYR D C 1
ATOM 8912 O O . TYR D 1 134 ? -16.232 -80.348 60.470 1.00 22.93 134 TYR D O 1
ATOM 8921 N N . GLU D 1 135 ? -16.460 -82.498 59.834 1.00 16.62 135 GLU D N 1
ATOM 8922 C CA . GLU D 1 135 ? -17.803 -82.592 60.398 1.00 23.88 135 GLU D CA 1
ATOM 8923 C C . GLU D 1 135 ? -17.795 -82.317 61.896 1.00 25.21 135 GLU D C 1
ATOM 8924 O O . GLU D 1 135 ? -18.677 -81.621 62.410 1.00 26.93 135 GLU D O 1
ATOM 8930 N N . ILE D 1 136 ? -16.800 -82.844 62.610 1.00 23.03 136 ILE D N 1
ATOM 8931 C CA . ILE D 1 136 ? -16.698 -82.592 64.045 1.00 25.10 136 ILE D CA 1
ATOM 8932 C C . ILE D 1 136 ? -16.425 -81.117 64.302 1.00 25.41 136 ILE D C 1
ATOM 8933 O O . ILE D 1 136 ? -17.071 -80.484 65.146 1.00 24.49 136 ILE D O 1
ATOM 8938 N N . LEU D 1 137 ? -15.463 -80.550 63.573 1.00 24.34 137 LEU D N 1
ATOM 8939 C CA . LEU D 1 137 ? -15.103 -79.149 63.761 1.00 20.62 137 LEU D CA 1
ATOM 8940 C C . LEU D 1 137 ? -16.262 -78.234 63.386 1.00 25.97 137 LEU D C 1
ATOM 8941 O O . LEU D 1 137 ? -16.515 -77.229 64.061 1.00 25.43 137 LEU D O 1
ATOM 8946 N N . ASN D 1 138 ? -16.986 -78.573 62.315 1.00 24.98 138 ASN D N 1
ATOM 8947 C CA . ASN D 1 138 ? -18.092 -77.731 61.871 1.00 23.62 138 ASN D CA 1
ATOM 8948 C C . ASN D 1 138 ? -19.294 -77.859 62.802 1.00 20.97 138 ASN D C 1
ATOM 8949 O O . ASN D 1 138 ? -20.022 -76.883 63.019 1.00 22.45 138 ASN D O 1
ATOM 8954 N N . ASP D 1 139 ? -19.529 -79.058 63.344 1.00 23.17 139 ASP D N 1
ATOM 8955 C CA . ASP D 1 139 ? -20.557 -79.228 64.368 1.00 28.53 139 ASP D CA 1
ATOM 8956 C C . ASP D 1 139 ? -20.328 -78.287 65.545 1.00 27.19 139 ASP D C 1
ATOM 8957 O O . ASP D 1 139 ? -21.235 -77.557 65.960 1.00 27.21 139 ASP D O 1
ATOM 8962 N N . GLY D 1 140 ? -19.112 -78.295 66.097 1.00 28.24 140 GLY D N 1
ATOM 8963 C CA . GLY D 1 140 ? -18.831 -77.480 67.268 1.00 22.76 140 GLY D CA 1
ATOM 8964 C C . GLY D 1 140 ? -18.937 -75.989 67.005 1.00 27.01 140 GLY D C 1
ATOM 8965 O O . GLY D 1 140 ? -19.362 -75.225 67.873 1.00 30.76 140 GLY D O 1
ATOM 8966 N N . ILE D 1 141 ? -18.539 -75.552 65.809 1.00 28.26 141 ILE D N 1
ATOM 8967 C CA . ILE D 1 141 ? -18.544 -74.121 65.518 1.00 30.04 141 ILE D CA 1
ATOM 8968 C C . ILE D 1 141 ? -19.964 -73.599 65.321 1.00 30.05 141 ILE D C 1
ATOM 8969 O O . ILE D 1 141 ? -20.276 -72.467 65.713 1.00 29.90 141 ILE D O 1
ATOM 8974 N N . THR D 1 142 ? -20.852 -74.406 64.741 1.00 26.58 142 THR D N 1
ATOM 8975 C CA . THR D 1 142 ? -22.188 -73.938 64.399 1.00 32.87 142 THR D CA 1
ATOM 8976 C C . THR D 1 142 ? -23.252 -74.322 65.419 1.00 35.80 142 THR D C 1
ATOM 8977 O O . THR D 1 142 ? -24.310 -73.685 65.452 1.00 31.07 142 THR D O 1
ATOM 8981 N N . THR D 1 143 ? -23.003 -75.337 66.249 1.00 32.71 143 THR D N 1
ATOM 8982 C CA . THR D 1 143 ? -23.959 -75.759 67.260 1.00 29.22 143 THR D CA 1
ATOM 8983 C C . THR D 1 143 ? -23.406 -75.739 68.678 1.00 32.54 143 THR D C 1
ATOM 8984 O O . THR D 1 143 ? -24.180 -75.935 69.621 1.00 34.80 143 THR D O 1
ATOM 8988 N N . ASN D 1 144 ? -22.100 -75.512 68.853 1.00 33.94 144 ASN D N 1
ATOM 8989 C CA . ASN D 1 144 ? -21.441 -75.518 70.164 1.00 33.87 144 ASN D CA 1
ATOM 8990 C C . ASN D 1 144 ? -21.498 -76.891 70.828 1.00 28.63 144 ASN D C 1
ATOM 8991 O O . ASN D 1 144 ? -21.446 -77.001 72.055 1.00 39.52 144 ASN D O 1
ATOM 8996 N N . TYR D 1 145 ? -21.599 -77.950 70.026 1.00 24.50 145 TYR D N 1
ATOM 8997 C CA . TYR D 1 145 ? -21.591 -79.312 70.540 1.00 29.53 145 TYR D CA 1
ATOM 8998 C C . TYR D 1 145 ? -20.860 -80.215 69.557 1.00 30.94 145 TYR D C 1
ATOM 8999 O O . TYR D 1 145 ? -21.006 -80.065 68.341 1.00 35.39 145 TYR D O 1
ATOM 9008 N N . CYS D 1 146 ? -20.078 -81.152 70.088 1.00 29.60 146 CYS D N 1
ATOM 9009 C CA . CYS D 1 146 ? -19.342 -82.111 69.277 1.00 29.68 146 CYS D CA 1
ATOM 9010 C C . CYS D 1 146 ? -19.681 -83.535 69.693 1.00 31.62 146 CYS D C 1
ATOM 9011 O O . CYS D 1 146 ? -19.948 -83.813 70.865 1.00 33.52 146 CYS D O 1
ATOM 9014 N N . TYR D 1 147 ? -19.660 -84.436 68.713 1.00 35.96 147 TYR D N 1
ATOM 9015 C CA . TYR D 1 147 ? -19.908 -85.852 68.936 1.00 36.11 147 TYR D CA 1
ATOM 9016 C C . TYR D 1 147 ? -19.272 -86.632 67.798 1.00 37.39 147 TYR D C 1
ATOM 9017 O O . TYR D 1 147 ? -19.257 -86.167 66.656 1.00 42.56 147 TYR D O 1
ATOM 9026 N N . ALA D 1 148 ? -18.746 -87.812 68.114 1.00 33.98 148 ALA D N 1
ATOM 9027 C CA . ALA D 1 148 ? -18.101 -88.630 67.100 1.00 39.72 148 ALA D CA 1
ATOM 9028 C C . ALA D 1 148 ? -18.252 -90.101 67.450 1.00 43.59 148 ALA D C 1
ATOM 9029 O O . ALA D 1 148 ? -18.108 -90.493 68.612 1.00 46.36 148 ALA D O 1
ATOM 9031 N N . ASN D 1 149 ? -18.545 -90.904 66.429 1.00 49.48 149 ASN D N 1
ATOM 9032 C CA . ASN D 1 149 ? -18.619 -92.351 66.564 1.00 47.03 149 ASN D CA 1
ATOM 9033 C C . ASN D 1 149 ? -18.337 -92.968 65.200 1.00 42.05 149 ASN D C 1
ATOM 9034 O O . ASN D 1 149 ? -19.253 -93.421 64.506 1.00 39.03 149 ASN D O 1
ATOM 9039 N N . ASN D 1 150 ? -17.066 -92.985 64.812 1.00 40.04 150 ASN D N 1
ATOM 9040 C CA . ASN D 1 150 ? -16.645 -93.517 63.525 1.00 37.84 150 ASN D CA 1
ATOM 9041 C C . ASN D 1 150 ? -15.249 -94.107 63.689 1.00 34.30 150 ASN D C 1
ATOM 9042 O O . ASN D 1 150 ? -14.777 -94.326 64.808 1.00 38.58 150 ASN D O 1
ATOM 9047 N N . ASP D 1 151 ? -14.584 -94.367 62.565 1.00 36.50 151 ASP D N 1
ATOM 9048 C CA . ASP D 1 151 ? -13.314 -95.079 62.584 1.00 40.08 151 ASP D CA 1
ATOM 9049 C C . ASP D 1 151 ? -12.121 -94.180 62.881 1.00 43.82 151 ASP D C 1
ATOM 9050 O O . ASP D 1 151 ? -11.002 -94.690 62.999 1.00 46.36 151 ASP D O 1
ATOM 9055 N N . PHE D 1 152 ? -12.321 -92.874 63.006 1.00 40.83 152 PHE D N 1
ATOM 9056 C CA . PHE D 1 152 ? -11.2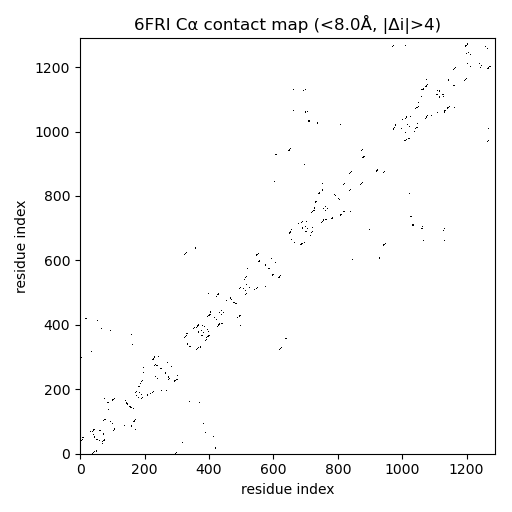29 -91.959 63.311 1.00 40.27 152 PHE D CA 1
ATOM 9057 C C . PHE D 1 152 ? -11.391 -91.256 64.647 1.00 43.59 152 PHE D C 1
ATOM 9058 O O . PHE D 1 152 ? -10.396 -91.010 65.333 1.00 48.71 152 PHE D O 1
ATOM 9066 N N . TYR D 1 153 ? -12.620 -90.928 65.040 1.00 40.12 153 TYR D N 1
ATOM 9067 C CA . TYR D 1 153 ? -12.868 -90.252 66.303 1.00 46.27 153 TYR D CA 1
ATOM 9068 C C . TYR D 1 153 ? -14.083 -90.866 66.982 1.00 41.86 153 TYR D C 1
ATOM 9069 O O . TYR D 1 153 ? -15.094 -91.154 66.336 1.00 42.19 153 TYR D O 1
ATOM 9078 N N . ASN D 1 154 ? -13.965 -91.054 68.296 1.00 42.97 154 ASN D N 1
ATOM 9079 C CA . ASN D 1 154 ? -15.007 -91.673 69.111 1.00 45.63 154 ASN D CA 1
ATOM 9080 C C . ASN D 1 154 ? -15.003 -91.026 70.487 1.00 43.98 154 ASN D C 1
ATOM 9081 O O . ASN D 1 154 ? -14.097 -91.279 71.286 1.00 40.52 154 ASN D O 1
ATOM 9086 N N . PHE D 1 155 ? -16.014 -90.205 70.769 1.00 40.07 155 PHE D N 1
ATOM 9087 C CA . PHE D 1 155 ? -16.124 -89.570 72.073 1.00 44.16 155 PHE D CA 1
ATOM 9088 C C . PHE D 1 155 ? -17.571 -89.160 72.303 1.00 42.35 155 PHE D C 1
ATOM 9089 O O . PHE D 1 155 ? -18.311 -88.947 71.335 1.00 32.34 155 PHE D O 1
ATOM 9097 N N . PRO D 1 156 ? -18.005 -89.048 73.556 1.00 41.11 156 PRO D N 1
ATOM 9098 C CA . PRO D 1 156 ? -19.396 -88.670 73.831 1.00 34.01 156 PRO D CA 1
ATOM 9099 C C . PRO D 1 156 ? -19.644 -87.204 73.509 1.00 36.93 156 PRO D C 1
ATOM 9100 O O . PRO D 1 156 ? -18.728 -86.424 73.241 1.00 41.69 156 PRO D O 1
ATOM 9104 N N . LYS D 1 157 ? -20.923 -86.838 73.535 1.00 37.87 157 LYS D N 1
ATOM 9105 C CA . LYS D 1 157 ? -21.317 -85.468 73.237 1.00 37.54 157 LYS D CA 1
ATOM 9106 C C . LYS D 1 157 ? -20.806 -84.516 74.310 1.00 37.63 157 LYS D C 1
ATOM 9107 O O . LYS D 1 157 ? -20.995 -84.750 75.507 1.00 41.91 157 LYS D O 1
ATOM 9113 N N . ILE D 1 158 ? -20.155 -83.437 73.874 1.00 32.78 158 ILE D N 1
ATOM 9114 C CA . ILE D 1 158 ? -19.623 -82.423 74.774 1.00 34.10 158 ILE D CA 1
ATOM 9115 C C . ILE D 1 158 ? -19.965 -81.051 74.211 1.00 32.15 158 ILE D C 1
ATOM 9116 O O . ILE D 1 158 ? -20.238 -80.893 73.019 1.00 34.71 158 ILE D O 1
ATOM 9121 N N . SER D 1 159 ? -19.948 -80.054 75.087 1.00 34.57 159 SER D N 1
ATOM 9122 C CA . SER D 1 159 ? -20.179 -78.677 74.681 1.00 34.90 159 SER D CA 1
ATOM 9123 C C . SER D 1 159 ? -18.854 -78.003 74.352 1.00 34.56 159 SER D C 1
ATOM 9124 O O . SER D 1 159 ? -17.804 -78.350 74.900 1.00 31.67 159 SER D O 1
ATOM 9127 N N . ILE D 1 160 ? -18.912 -77.031 73.449 1.00 29.97 160 ILE D N 1
ATOM 9128 C CA . ILE D 1 160 ? -17.735 -76.285 73.025 1.00 29.85 160 ILE D CA 1
ATOM 9129 C C . ILE D 1 160 ? -17.784 -74.919 73.690 1.00 35.47 160 ILE D C 1
ATOM 9130 O O . ILE D 1 160 ? -18.708 -74.132 73.450 1.00 40.49 160 ILE D O 1
ATOM 9135 N N . ASN D 1 161 ? -16.794 -74.638 74.531 1.00 30.53 161 ASN D N 1
ATOM 9136 C CA . ASN D 1 161 ? -16.730 -73.334 75.158 1.00 28.64 161 ASN D CA 1
ATOM 9137 C C . ASN D 1 161 ? -15.553 -72.537 74.607 1.00 27.64 161 ASN D C 1
ATOM 9138 O O . ASN D 1 161 ? -14.486 -73.107 74.350 1.00 29.69 161 ASN D O 1
ATOM 9143 N N . PRO D 1 162 ? -15.712 -71.218 74.412 1.00 21.26 162 PRO D N 1
ATOM 9144 C CA . PRO D 1 162 ? -16.955 -70.499 74.703 1.00 24.90 162 PRO D CA 1
ATOM 9145 C C . PRO D 1 162 ? -17.996 -70.657 73.600 1.00 29.58 162 PRO D C 1
ATOM 9146 O O . PRO D 1 162 ? -17.709 -71.241 72.556 1.00 32.57 162 PRO D O 1
ATOM 9150 N N . HIS D 1 163 ? -19.199 -70.150 73.846 1.00 32.00 163 HIS D N 1
ATOM 9151 C CA A HIS D 1 163 ? -20.277 -70.223 72.868 0.52 36.64 163 HIS D CA 1
ATOM 9152 C CA B HIS D 1 163 ? -20.251 -70.254 72.848 0.48 36.63 163 HIS D CA 1
ATOM 9153 C C . HIS D 1 163 ? -19.982 -69.306 71.685 1.00 33.88 163 HIS D C 1
ATOM 9154 O O . HIS D 1 163 ? -19.595 -68.149 71.872 1.00 35.53 163 HIS D O 1
ATOM 9167 N N . CYS D 1 164 ? -20.174 -69.820 70.472 1.00 39.88 164 CYS D N 1
ATOM 9168 C CA . CYS D 1 164 ? -19.869 -69.087 69.250 1.00 30.48 164 CYS D CA 1
ATOM 9169 C C . CYS D 1 164 ? -21.064 -68.247 68.813 1.00 31.56 164 CYS D C 1
ATOM 9170 O O . CYS D 1 164 ? -22.181 -68.759 68.689 1.00 34.83 164 CYS D O 1
ATOM 9173 N N . ILE D 1 165 ? -20.819 -66.957 68.580 1.00 28.07 165 ILE D N 1
ATOM 9174 C CA . ILE D 1 165 ? -21.880 -66.045 68.165 1.00 25.77 165 ILE D CA 1
ATOM 9175 C C . ILE D 1 165 ? -22.119 -66.134 66.661 1.00 32.82 165 ILE D C 1
ATOM 9176 O O . ILE D 1 165 ? -23.267 -66.136 66.202 1.00 33.05 165 ILE D O 1
ATOM 9181 N N . SER D 1 166 ? -21.045 -66.211 65.871 1.00 27.34 166 SER D N 1
ATOM 9182 C CA . SER D 1 166 ? -21.189 -66.195 64.418 1.00 26.11 166 SER D CA 1
ATOM 9183 C C . SER D 1 166 ? -21.846 -67.471 63.905 1.00 36.58 166 SER D C 1
ATOM 9184 O O . SER D 1 166 ? -22.696 -67.419 63.008 1.00 28.60 166 SER D O 1
ATOM 9187 N N . LYS D 1 167 ? -21.466 -68.622 64.467 1.00 34.01 167 LYS D N 1
ATOM 9188 C CA . LYS D 1 167 ? -21.976 -69.928 64.058 1.00 31.56 167 LYS D CA 1
ATOM 9189 C C . LYS D 1 167 ? -21.775 -70.161 62.565 1.00 28.95 167 LYS D C 1
ATOM 9190 O O . LYS D 1 167 ? -20.639 -70.176 62.082 1.00 40.48 167 LYS D O 1
ATOM 9196 N N . GLU D 1 168 ? -22.872 -70.351 61.828 1.00 29.72 168 GLU D N 1
ATOM 9197 C CA . GLU D 1 168 ? -22.762 -70.639 60.402 1.00 32.97 168 GLU D CA 1
ATOM 9198 C C . GLU D 1 168 ? -22.213 -69.459 59.614 1.00 32.02 168 GLU D C 1
ATOM 9199 O O . GLU D 1 168 ? -21.755 -69.647 58.482 1.00 33.62 168 GLU D O 1
ATOM 9205 N N . ASN D 1 169 ? -22.247 -68.255 60.180 1.00 31.66 169 ASN D N 1
ATOM 9206 C CA . ASN D 1 169 ? -21.744 -67.075 59.494 1.00 23.82 169 ASN D CA 1
ATOM 9207 C C . ASN D 1 169 ? -20.266 -66.814 59.759 1.00 31.55 169 ASN D C 1
ATOM 9208 O O . ASN D 1 169 ? -19.740 -65.800 59.289 1.00 30.82 169 ASN D O 1
ATOM 9213 N N . LEU D 1 170 ? -19.585 -67.699 60.485 1.00 26.71 170 LEU D N 1
ATOM 9214 C CA . LEU D 1 170 ? -18.136 -67.611 60.610 1.00 26.79 170 LEU D CA 1
ATOM 9215 C C . LEU D 1 170 ? -17.502 -68.075 59.304 1.00 23.29 170 LEU D C 1
ATOM 9216 O O . LEU D 1 170 ? -17.645 -69.241 58.919 1.00 23.87 170 LEU D O 1
ATOM 9221 N N . LYS D 1 171 ? -16.806 -67.166 58.625 1.00 21.77 171 LYS D N 1
ATOM 9222 C CA . LYS D 1 171 ? -16.330 -67.442 57.276 1.00 21.96 171 LYS D CA 1
ATOM 9223 C C . LYS D 1 171 ? -15.313 -68.577 57.273 1.00 17.68 171 LYS D C 1
ATOM 9224 O O . LYS D 1 171 ? -14.340 -68.562 58.033 1.00 19.37 171 LYS D O 1
ATOM 9230 N N . GLN D 1 172 ? -15.551 -69.567 56.415 1.00 15.14 172 GLN D N 1
ATOM 9231 C CA . GLN D 1 172 ? -14.653 -70.696 56.225 1.00 19.91 172 GLN D CA 1
ATOM 9232 C C . GLN D 1 172 ? -14.193 -70.750 54.774 1.00 20.75 172 GLN D C 1
ATOM 9233 O O . GLN D 1 172 ? -14.961 -70.440 53.858 1.00 14.12 172 GLN D O 1
ATOM 9239 N N . TYR D 1 173 ? -12.937 -71.141 54.572 1.00 22.68 173 TYR D N 1
ATOM 9240 C CA . TYR D 1 173 ? -12.388 -71.358 53.242 1.00 17.99 173 TYR D CA 1
ATOM 9241 C C . TYR D 1 173 ? -11.683 -72.707 53.207 1.00 16.07 173 TYR D C 1
ATOM 9242 O O . TYR D 1 173 ? -11.237 -73.225 54.234 1.00 16.44 173 TYR D O 1
ATOM 9251 N N . ILE D 1 174 ? -11.590 -73.278 52.010 1.00 14.25 174 ILE D N 1
ATOM 9252 C CA . ILE D 1 174 ? -10.983 -74.589 51.805 1.00 12.76 174 ILE D CA 1
ATOM 9253 C C . ILE D 1 174 ? -9.853 -74.434 50.797 1.00 19.84 174 ILE D C 1
ATOM 9254 O O . ILE D 1 174 ? -10.073 -73.941 49.684 1.00 18.99 174 ILE D O 1
ATOM 9259 N N . LEU D 1 175 ? -8.650 -74.852 51.183 1.00 15.65 175 LEU D N 1
ATOM 9260 C CA . LEU D 1 175 ? -7.523 -74.806 50.262 1.00 15.62 175 LEU D CA 1
ATOM 9261 C C . LEU D 1 175 ? -7.668 -75.904 49.214 1.00 21.14 175 LEU D C 1
ATOM 9262 O O . LEU D 1 175 ? -7.852 -77.078 49.551 1.00 20.69 175 LEU D O 1
ATOM 9267 N N . ALA D 1 176 ? -7.585 -75.518 47.943 1.00 17.62 176 ALA D N 1
ATOM 9268 C CA . ALA D 1 176 ? -7.774 -76.444 46.827 1.00 20.63 176 ALA D CA 1
ATOM 9269 C C . ALA D 1 176 ? -6.503 -77.264 46.654 1.00 21.13 176 ALA D C 1
ATOM 9270 O O . ALA D 1 176 ? -5.557 -76.837 45.987 1.00 25.62 176 ALA D O 1
ATOM 9272 N N . THR D 1 177 ? -6.480 -78.456 47.252 1.00 23.76 177 THR D N 1
ATOM 9273 C CA . THR D 1 177 ? -5.286 -79.288 47.272 1.00 26.70 177 THR D CA 1
ATOM 9274 C C . THR D 1 177 ? -5.394 -80.548 46.427 1.00 21.77 177 THR D C 1
ATOM 9275 O O . THR D 1 177 ? -4.362 -81.162 46.137 1.00 27.52 177 THR D O 1
ATOM 9279 N N . SER D 1 178 ? -6.600 -80.946 46.030 1.00 19.03 178 SER D N 1
ATOM 9280 C CA . SER D 1 178 ? -6.799 -82.138 45.216 1.00 20.78 178 SER D CA 1
ATOM 9281 C C . SER D 1 178 ? -8.225 -82.126 44.687 1.00 19.83 178 SER D C 1
ATOM 9282 O O . SER D 1 178 ? -9.081 -81.388 45.181 1.00 21.75 178 SER D O 1
ATOM 9285 N N . MET D 1 179 ? -8.465 -82.957 43.669 1.00 25.22 179 MET D N 1
ATOM 9286 C CA . MET D 1 179 ? -9.809 -83.071 43.110 1.00 20.36 179 MET D CA 1
ATOM 9287 C C . MET D 1 179 ? -10.794 -83.604 44.143 1.00 22.34 179 MET D C 1
ATOM 9288 O O . MET D 1 179 ? -11.957 -83.187 44.174 1.00 20.00 179 MET D O 1
ATOM 9293 N N . GLY D 1 180 ? -10.346 -84.529 44.995 1.00 22.83 180 GLY D N 1
ATOM 9294 C CA . GLY D 1 180 ? -11.223 -85.057 46.028 1.00 24.25 180 GLY D CA 1
ATOM 9295 C C . GLY D 1 180 ? -11.710 -83.989 46.988 1.00 21.15 180 GLY D C 1
ATOM 9296 O O . GLY D 1 180 ? -12.878 -83.984 47.387 1.00 25.85 180 GLY D O 1
ATOM 9297 N N . VAL D 1 181 ? -10.825 -83.068 47.370 1.00 23.15 181 VAL D N 1
ATOM 9298 C CA . VAL D 1 181 ? -11.213 -82.000 48.285 1.00 21.63 181 VAL D CA 1
ATOM 9299 C C . VAL D 1 181 ? -12.101 -80.985 47.576 1.00 16.91 181 VAL D C 1
ATOM 9300 O O . VAL D 1 181 ? -13.076 -80.485 48.151 1.00 20.23 181 VAL D O 1
ATOM 9304 N N . VAL D 1 182 ? -11.786 -80.668 46.317 1.00 20.20 182 VAL D N 1
ATOM 9305 C CA . VAL D 1 182 ? -12.567 -79.681 45.577 1.00 18.92 182 VAL D CA 1
ATOM 9306 C C . VAL D 1 182 ? -13.985 -80.186 45.338 1.00 17.63 182 VAL D C 1
ATOM 9307 O O . VAL D 1 182 ? -14.956 -79.427 45.445 1.00 18.95 182 VAL D O 1
ATOM 9311 N N . GLU D 1 183 ? -14.132 -81.474 45.017 1.00 13.02 183 GLU D N 1
ATOM 9312 C CA . GLU D 1 183 ? -15.463 -82.037 44.819 1.00 18.57 183 GLU D CA 1
ATOM 9313 C C . GLU D 1 183 ? -16.232 -82.087 46.134 1.00 22.01 183 GLU D C 1
ATOM 9314 O O . GLU D 1 183 ? -17.415 -81.728 46.187 1.00 19.94 183 GLU D O 1
ATOM 9320 N N . TRP D 1 184 ? -15.577 -82.552 47.202 1.00 23.56 184 TRP D N 1
ATOM 9321 C CA . TRP D 1 184 ? -16.171 -82.498 48.535 1.00 22.51 184 TRP D CA 1
ATOM 9322 C C . TRP D 1 184 ? -16.609 -81.084 48.894 1.00 19.89 184 TRP D C 1
ATOM 9323 O O . TRP D 1 184 ? -17.687 -80.885 49.467 1.00 17.22 184 TRP D O 1
ATOM 9334 N N . ALA D 1 185 ? -15.790 -80.086 48.557 1.00 17.59 185 ALA D N 1
ATOM 9335 C CA . ALA D 1 185 ? -16.138 -78.708 48.884 1.00 22.21 185 ALA D CA 1
ATOM 9336 C C . ALA D 1 185 ? -17.254 -78.181 47.993 1.00 23.68 185 ALA D C 1
ATOM 9337 O O . ALA D 1 185 ? -18.040 -77.331 48.428 1.00 26.06 185 ALA D O 1
ATOM 9339 N N . ALA D 1 186 ? -17.340 -78.667 46.751 1.00 20.12 186 ALA D N 1
ATOM 9340 C CA . ALA D 1 186 ? -18.385 -78.200 45.845 1.00 22.95 186 ALA D CA 1
ATOM 9341 C C . ALA D 1 186 ? -19.768 -78.629 46.319 1.00 16.12 186 ALA D C 1
ATOM 9342 O O . ALA D 1 186 ? -20.727 -77.854 46.230 1.00 21.13 186 ALA D O 1
ATOM 9344 N N . LYS D 1 187 ? -19.893 -79.861 46.820 1.00 15.56 187 LYS D N 1
ATOM 9345 C CA . LYS D 1 187 ? -21.186 -80.328 47.310 1.00 25.42 187 LYS D CA 1
ATOM 9346 C C . LYS D 1 187 ? -21.638 -79.552 48.541 1.00 21.62 187 LYS D C 1
ATOM 9347 O O . LYS D 1 187 ? -22.842 -79.459 48.806 1.00 26.73 187 LYS D O 1
ATOM 9353 N N . LYS D 1 188 ? -20.699 -78.995 49.301 1.00 16.53 188 LYS D N 1
ATOM 9354 C CA . LYS D 1 188 ? -21.021 -78.207 50.483 1.00 20.13 188 LYS D CA 1
ATOM 9355 C C . LYS D 1 188 ? -21.127 -76.717 50.192 1.00 20.29 188 LYS D C 1
ATOM 9356 O O . LYS D 1 188 ? -21.454 -75.946 51.101 1.00 22.81 188 LYS D O 1
ATOM 9362 N N . GLY D 1 189 ? -20.862 -76.294 48.959 1.00 18.85 189 GLY D N 1
ATOM 9363 C CA . GLY D 1 189 ? -20.924 -74.880 48.629 1.00 17.51 189 GLY D CA 1
ATOM 9364 C C . GLY D 1 189 ? -19.901 -74.037 49.353 1.00 20.87 189 GLY D C 1
ATOM 9365 O O . GLY D 1 189 ? -20.140 -72.848 49.588 1.00 20.32 189 GLY D O 1
ATOM 9366 N N . LEU D 1 190 ? -18.758 -74.621 49.711 1.00 19.74 190 LEU D N 1
ATOM 9367 C CA . LEU D 1 190 ? -17.737 -73.894 50.456 1.00 20.04 190 LEU D CA 1
ATOM 9368 C C . LEU D 1 190 ? -16.760 -73.216 49.500 1.00 22.96 190 LEU D C 1
ATOM 9369 O O . LEU D 1 190 ? -16.403 -73.790 48.466 1.00 21.67 190 LEU D O 1
ATOM 9374 N N . PRO D 1 191 ? -16.318 -72.005 49.825 1.00 22.44 191 PRO D N 1
ATOM 9375 C CA . PRO D 1 191 ? -15.415 -71.283 48.925 1.00 17.36 191 PRO D CA 1
ATOM 9376 C C . PRO D 1 191 ? -13.996 -71.824 48.976 1.00 20.03 191 PRO D C 1
ATOM 9377 O O . PRO D 1 191 ? -13.532 -72.349 49.991 1.00 20.20 191 PRO D O 1
ATOM 9381 N N . LEU D 1 192 ? -13.310 -71.689 47.847 1.00 16.41 192 LEU D N 1
ATOM 9382 C CA . LEU D 1 192 ? -11.969 -72.222 47.672 1.00 16.21 192 LEU D CA 1
ATOM 9383 C C . LEU D 1 192 ? -10.921 -71.149 47.921 1.00 16.56 192 LEU D C 1
ATOM 9384 O O . LEU D 1 192 ? -11.130 -69.971 47.613 1.00 14.75 192 LEU D O 1
ATOM 9389 N N . THR D 1 193 ? -9.798 -71.569 48.491 1.00 20.69 193 THR D N 1
ATOM 9390 C CA . THR D 1 193 ? -8.549 -70.826 48.442 1.00 16.91 193 THR D CA 1
ATOM 9391 C C . THR D 1 193 ? -7.587 -71.624 47.575 1.00 15.74 193 THR D C 1
ATOM 9392 O O . THR D 1 193 ? -7.370 -72.814 47.824 1.00 20.37 193 THR D O 1
ATOM 9396 N N . TYR D 1 194 ? -7.034 -70.991 46.550 1.00 17.80 194 TYR D N 1
ATOM 9397 C CA . TYR D 1 194 ? -6.130 -71.693 45.652 1.00 16.66 194 TYR D CA 1
ATOM 9398 C C . TYR D 1 194 ? -4.715 -71.684 46.214 1.00 22.00 194 TYR D C 1
ATOM 9399 O O . TYR D 1 194 ? -4.268 -70.693 46.799 1.00 12.45 194 TYR D O 1
ATOM 9408 N N . ARG D 1 195 ? -4.022 -72.807 46.044 1.00 21.65 195 ARG D N 1
ATOM 9409 C CA . ARG D 1 195 ? -2.615 -72.896 46.411 1.00 24.13 195 ARG D CA 1
ATOM 9410 C C . ARG D 1 195 ? -1.808 -71.936 45.546 1.00 25.38 195 ARG D C 1
ATOM 9411 O O . ARG D 1 195 ? -1.826 -72.038 44.316 1.00 21.09 195 ARG D O 1
ATOM 9419 N N . TRP D 1 196 ? -1.104 -71.000 46.191 1.00 24.98 196 TRP D N 1
ATOM 9420 C CA . TRP D 1 196 ? -0.386 -69.965 45.448 1.00 19.34 196 TRP D CA 1
ATOM 9421 C C . TRP D 1 196 ? 0.629 -70.554 44.478 1.00 17.11 196 TRP D C 1
ATOM 9422 O O . TRP D 1 196 ? 0.845 -69.999 43.395 1.00 24.33 196 TRP D O 1
ATOM 9433 N N . SER D 1 197 ? 1.257 -71.669 44.840 1.00 19.00 197 SER D N 1
ATOM 9434 C CA . SER D 1 197 ? 2.347 -72.230 44.052 1.00 27.13 197 SER D CA 1
ATOM 9435 C C . SER D 1 197 ? 1.877 -73.106 42.898 1.00 28.03 197 SER D C 1
ATOM 9436 O O . SER D 1 197 ? 2.718 -73.594 42.136 1.00 28.71 197 SER D O 1
ATOM 9439 N N . ASP D 1 198 ? 0.574 -73.321 42.745 1.00 16.39 198 ASP D N 1
ATOM 9440 C CA . ASP D 1 198 ? 0.087 -74.144 41.651 1.00 20.99 198 ASP D CA 1
ATOM 9441 C C . ASP D 1 198 ? 0.104 -73.361 40.340 1.00 21.15 198 ASP D C 1
ATOM 9442 O O . ASP D 1 198 ? 0.124 -72.127 40.320 1.00 20.85 198 ASP D O 1
ATOM 9447 N N . THR D 1 199 ? 0.097 -74.098 39.232 1.00 17.90 199 THR D N 1
ATOM 9448 C CA . THR D 1 199 ? 0.037 -73.461 37.926 1.00 24.46 199 THR D CA 1
ATOM 9449 C C . THR D 1 199 ? -1.349 -72.873 37.679 1.00 19.21 199 THR D C 1
ATOM 9450 O O . THR D 1 199 ? -2.330 -73.212 38.348 1.00 20.28 199 THR D O 1
ATOM 9454 N N . LEU D 1 200 ? -1.417 -71.970 36.699 1.00 19.82 200 LEU D N 1
ATOM 9455 C CA . LEU D 1 200 ? -2.697 -71.379 36.325 1.00 25.47 200 LEU D CA 1
ATOM 9456 C C . LEU D 1 200 ? -3.653 -72.438 35.788 1.00 21.73 200 LEU D C 1
ATOM 9457 O O . LEU D 1 200 ? -4.838 -72.451 36.142 1.00 19.13 200 LEU D O 1
ATOM 9462 N N . ALA D 1 201 ? -3.156 -73.328 34.924 1.00 23.08 201 ALA D N 1
ATOM 9463 C CA . ALA D 1 201 ? -3.991 -74.404 34.398 1.00 21.72 201 ALA D CA 1
ATOM 9464 C C . ALA D 1 201 ? -4.555 -75.274 35.517 1.00 18.97 201 ALA D C 1
ATOM 9465 O O . ALA D 1 201 ? -5.722 -75.680 35.466 1.00 15.93 201 ALA D O 1
ATOM 9467 N N . GLU D 1 202 ? -3.741 -75.574 36.534 1.00 24.70 202 GLU D N 1
ATOM 9468 C CA . GLU D 1 202 ? -4.216 -76.396 37.645 1.00 20.16 202 GLU D CA 1
ATOM 9469 C C . GLU D 1 202 ? -5.368 -75.724 38.381 1.00 17.27 202 GLU D C 1
ATOM 9470 O O . GLU D 1 202 ? -6.363 -76.376 38.719 1.00 15.89 202 GLU D O 1
ATOM 9476 N N . LYS D 1 203 ? -5.253 -74.420 38.640 1.00 17.75 203 LYS D N 1
ATOM 9477 C CA . LYS D 1 203 ? -6.322 -73.710 39.334 1.00 14.39 203 LYS D CA 1
ATOM 9478 C C . LYS D 1 203 ? -7.574 -73.627 38.471 1.00 19.98 203 LYS D C 1
ATOM 9479 O O . LYS D 1 203 ? -8.694 -73.779 38.975 1.00 20.28 203 LYS D O 1
ATOM 9485 N N . GLU D 1 204 ? -7.404 -73.380 37.171 1.00 19.73 204 GLU D N 1
ATOM 9486 C CA . GLU D 1 204 ? -8.547 -73.323 36.266 1.00 20.35 204 GLU D CA 1
ATOM 9487 C C . GLU D 1 204 ? -9.248 -74.674 36.172 1.00 16.52 204 GLU D C 1
ATOM 9488 O O . GLU D 1 204 ? -10.479 -74.736 36.083 1.00 17.86 204 GLU D O 1
ATOM 9494 N N . ASN D 1 205 ? -8.481 -75.768 36.189 1.00 15.61 205 ASN D N 1
ATOM 9495 C CA . ASN D 1 205 ? -9.091 -77.094 36.175 1.00 16.79 205 ASN D CA 1
ATOM 9496 C C . ASN D 1 205 ? -9.863 -77.364 37.464 1.00 20.88 205 ASN D C 1
ATOM 9497 O O . ASN D 1 205 ? -10.917 -78.009 37.436 1.00 20.97 205 ASN D O 1
ATOM 9502 N N . TYR D 1 206 ? -9.347 -76.890 38.602 1.00 17.78 206 TYR D N 1
ATOM 9503 C CA . TYR D 1 206 ? -10.070 -77.030 39.865 1.00 21.92 206 TYR D CA 1
ATOM 9504 C C . TYR D 1 206 ? -11.410 -76.308 39.815 1.00 19.46 206 TYR D C 1
ATOM 9505 O O . TYR D 1 206 ? -12.438 -76.849 40.237 1.00 20.65 206 TYR D O 1
ATOM 9514 N N . TYR D 1 207 ? -11.412 -75.074 39.305 1.00 15.93 207 TYR D N 1
ATOM 9515 C CA . TYR D 1 207 ? -12.641 -74.288 39.264 1.00 18.00 207 TYR D CA 1
ATOM 9516 C C . TYR D 1 207 ? -13.686 -74.937 38.363 1.00 23.18 207 TYR D C 1
ATOM 9517 O O . TYR D 1 207 ? -14.874 -74.973 38.705 1.00 20.26 207 TYR D O 1
ATOM 9526 N N . GLN D 1 208 ? -13.263 -75.453 37.205 1.00 20.23 208 GLN D N 1
ATOM 9527 C CA . GLN D 1 208 ? -14.206 -76.107 36.303 1.00 23.82 208 GLN D CA 1
ATOM 9528 C C . GLN D 1 208 ? -14.777 -77.378 36.921 1.00 23.10 208 GLN D C 1
ATOM 9529 O O . GLN D 1 208 ? -15.957 -77.691 36.727 1.00 21.43 208 GLN D O 1
ATOM 9535 N N . ARG D 1 209 ? -13.957 -78.128 37.662 1.00 25.16 209 ARG D N 1
ATOM 9536 C CA . ARG D 1 209 ? -14.480 -79.281 38.386 1.00 24.96 209 ARG D CA 1
ATOM 9537 C C . ARG D 1 209 ? -15.423 -78.848 39.502 1.00 26.53 209 ARG D C 1
ATOM 9538 O O . ARG D 1 209 ? -16.390 -79.556 39.807 1.00 26.71 209 ARG D O 1
ATOM 9546 N N . TYR D 1 210 ? -15.161 -77.691 40.114 1.00 18.27 210 TYR D N 1
ATOM 9547 C CA . TYR D 1 210 ? -16.056 -77.171 41.143 1.00 25.67 210 TYR D CA 1
ATOM 9548 C C . TYR D 1 210 ? -17.418 -76.819 40.558 1.00 26.10 210 TYR D C 1
ATOM 9549 O O . TYR D 1 210 ? -18.456 -77.136 41.152 1.00 23.26 210 TYR D O 1
ATOM 9558 N N . LEU D 1 211 ? -17.433 -76.152 39.401 1.00 25.83 211 LEU D N 1
ATOM 9559 C CA . LEU D 1 211 ? -18.696 -75.823 38.746 1.00 25.36 211 LEU D CA 1
ATOM 9560 C C . LEU D 1 211 ? -19.461 -77.081 38.353 1.00 24.36 211 LEU D C 1
ATOM 9561 O O . LEU D 1 211 ? -20.681 -77.159 38.539 1.00 26.66 211 LEU D O 1
ATOM 9566 N N . THR D 1 212 ? -18.757 -78.075 37.808 1.00 25.97 212 THR D N 1
ATOM 9567 C CA . THR D 1 212 ? -19.415 -79.290 37.335 1.00 25.80 212 THR D CA 1
ATOM 9568 C C . THR D 1 212 ? -20.079 -80.045 38.481 1.00 26.35 212 THR D C 1
ATOM 9569 O O . THR D 1 212 ? -21.250 -80.430 38.391 1.00 24.70 212 THR D O 1
ATOM 9573 N N . VAL D 1 213 ? -19.340 -80.270 39.570 1.00 23.99 213 VAL D N 1
ATOM 9574 C CA . VAL D 1 213 ? -19.871 -81.053 40.681 1.00 28.22 213 VAL D CA 1
ATOM 9575 C C . VAL D 1 213 ? -21.034 -80.326 41.348 1.00 22.18 213 VAL D C 1
ATOM 9576 O O . VAL D 1 213 ? -22.020 -80.950 41.757 1.00 25.33 213 VAL D O 1
ATOM 9580 N N . ALA D 1 214 ? -20.944 -78.999 41.461 1.00 20.36 214 ALA D N 1
ATOM 9581 C CA . ALA D 1 214 ? -22.026 -78.238 42.079 1.00 17.52 214 ALA D CA 1
ATOM 9582 C C . ALA D 1 214 ? -23.298 -78.298 41.241 1.00 28.08 214 ALA D C 1
ATOM 9583 O O . ALA D 1 214 ? -24.401 -78.425 41.786 1.00 30.13 214 ALA D O 1
ATOM 9585 N N . ALA D 1 215 ? -23.167 -78.197 39.915 1.00 27.91 215 ALA D N 1
ATOM 9586 C CA . ALA D 1 215 ? -24.337 -78.285 39.046 1.00 21.14 215 ALA D CA 1
ATOM 9587 C C . ALA D 1 215 ? -24.992 -79.657 39.135 1.00 23.84 215 ALA D C 1
ATOM 9588 O O . ALA D 1 215 ? -26.224 -79.764 39.173 1.00 29.58 215 ALA D O 1
ATOM 9590 N N . GLU D 1 216 ? -24.184 -80.719 39.165 1.00 20.24 216 GLU D N 1
ATOM 9591 C CA . GLU D 1 216 ? -24.732 -82.068 39.255 1.00 25.91 216 GLU D CA 1
ATOM 9592 C C . GLU D 1 216 ? -25.478 -82.288 40.565 1.00 29.99 216 GLU D C 1
ATOM 9593 O O . GLU D 1 216 ? -26.403 -83.107 40.623 1.00 31.69 216 GLU D O 1
ATOM 9599 N N . ASN D 1 217 ? -25.095 -81.577 41.623 1.00 31.54 217 ASN D N 1
ATOM 9600 C CA . ASN D 1 217 ? -25.708 -81.740 42.934 1.00 30.10 217 ASN D CA 1
ATOM 9601 C C . ASN D 1 217 ? -26.661 -80.607 43.291 1.00 28.45 217 ASN D C 1
ATOM 9602 O O . ASN D 1 217 ? -27.064 -80.499 44.454 1.00 30.88 217 ASN D O 1
ATOM 9607 N N . ASN D 1 218 ? -27.028 -79.765 42.321 1.00 19.88 218 ASN D N 1
ATOM 9608 C CA . ASN D 1 218 ? -28.019 -78.703 42.520 1.00 23.61 218 ASN D CA 1
ATOM 9609 C C . ASN D 1 218 ? -27.625 -77.767 43.664 1.00 26.64 218 ASN D C 1
ATOM 9610 O O . ASN D 1 218 ? -28.464 -77.341 44.460 1.00 30.05 218 ASN D O 1
ATOM 9615 N N . VAL D 1 219 ? -26.337 -77.447 43.754 1.00 30.07 219 VAL D N 1
ATOM 9616 C CA . VAL D 1 219 ? -25.822 -76.549 44.782 1.00 24.46 219 VAL D CA 1
ATOM 9617 C C . VAL D 1 219 ? -25.717 -75.146 44.202 1.00 21.23 219 VAL D C 1
ATOM 9618 O O . VAL D 1 219 ? -25.101 -74.946 43.148 1.00 23.93 219 VAL D O 1
ATOM 9622 N N . ASP D 1 220 ? -26.313 -74.175 44.891 1.00 29.51 220 ASP D N 1
ATOM 9623 C CA . ASP D 1 220 ? -26.285 -72.779 44.461 1.00 26.71 220 ASP D CA 1
ATOM 9624 C C . ASP D 1 220 ? -24.949 -72.168 44.873 1.00 34.29 220 ASP D C 1
ATOM 9625 O O . ASP D 1 220 ? -24.677 -72.000 46.067 1.00 22.51 220 ASP D O 1
ATOM 9630 N N . ILE D 1 221 ? -24.115 -71.834 43.890 1.00 24.78 221 ILE D N 1
ATOM 9631 C CA . ILE D 1 221 ? -22.784 -71.297 44.154 1.00 26.80 221 ILE D CA 1
ATOM 9632 C C . ILE D 1 221 ? -22.641 -69.899 43.564 1.00 28.62 221 ILE D C 1
ATOM 9633 O O . ILE D 1 221 ? -21.530 -69.460 43.246 1.00 29.04 221 ILE D O 1
ATOM 9638 N N . THR D 1 222 ? -23.762 -69.190 43.414 1.00 30.92 222 THR D N 1
ATOM 9639 C CA . THR D 1 222 ? -23.727 -67.878 42.775 1.00 35.46 222 THR D CA 1
ATOM 9640 C C . THR D 1 222 ? -22.964 -66.851 43.605 1.00 33.44 222 THR D C 1
ATOM 9641 O O . THR D 1 222 ? -22.389 -65.911 43.044 1.00 34.26 222 THR D O 1
ATOM 9645 N N . HIS D 1 223 ? -22.947 -67.003 44.929 1.00 33.63 223 HIS D N 1
ATOM 9646 C CA . HIS D 1 223 ? -22.328 -66.025 45.815 1.00 36.84 223 HIS D CA 1
ATOM 9647 C C . HIS D 1 223 ? -21.072 -66.556 46.496 1.00 32.16 223 HIS D C 1
ATOM 9648 O O . HIS D 1 223 ? -20.533 -65.893 47.389 1.00 33.14 223 HIS D O 1
ATOM 9655 N N . VAL D 1 224 ? -20.599 -67.736 46.100 1.00 26.70 224 VAL D N 1
ATOM 9656 C CA . VAL D 1 224 ? -19.363 -68.290 46.642 1.00 26.02 224 VAL D CA 1
ATOM 9657 C C . VAL D 1 224 ? -18.194 -67.411 46.226 1.00 22.67 224 VAL D C 1
ATOM 9658 O O . VAL D 1 224 ? -17.963 -67.187 45.026 1.00 24.90 224 VAL D O 1
ATOM 9662 N N . ASP D 1 225 ? -17.444 -66.908 47.201 1.00 24.73 225 ASP D N 1
ATOM 9663 C CA . ASP D 1 225 ? -16.381 -65.931 46.973 1.00 23.71 225 ASP D CA 1
ATOM 9664 C C . ASP D 1 225 ? -15.024 -66.624 47.088 1.00 23.96 225 ASP D C 1
ATOM 9665 O O . ASP D 1 225 ? -14.381 -66.618 48.139 1.00 18.49 225 ASP D O 1
ATOM 9670 N N . HIS D 1 226 ? -14.583 -67.227 45.987 1.00 22.29 226 HIS D N 1
ATOM 9671 C CA . HIS D 1 226 ? -13.265 -67.843 45.968 1.00 17.81 226 HIS D CA 1
ATOM 9672 C C . HIS D 1 226 ? -12.186 -66.768 46.061 1.00 16.13 226 HIS D C 1
ATOM 9673 O O . HIS D 1 226 ? -12.391 -65.616 45.671 1.00 21.08 226 HIS D O 1
ATOM 9680 N N . GLN D 1 227 ? -11.021 -67.154 46.580 1.00 19.57 227 GLN D N 1
ATOM 9681 C CA . GLN D 1 227 ? -9.945 -66.205 46.837 1.00 27.46 227 GLN D CA 1
ATOM 9682 C C . GLN D 1 227 ? -8.663 -66.672 46.163 1.00 19.09 227 GLN D C 1
ATOM 9683 O O . GLN D 1 227 ? -8.362 -67.870 46.133 1.00 19.70 227 GLN D O 1
ATOM 9689 N N . PHE D 1 228 ? -7.914 -65.713 45.630 1.00 16.77 228 PHE D N 1
ATOM 9690 C CA . PHE D 1 228 ? -6.694 -65.972 44.863 1.00 19.54 228 PHE D CA 1
ATOM 9691 C C . PHE D 1 228 ? -5.496 -65.303 45.522 1.00 13.33 228 PHE D C 1
ATOM 9692 O O . PHE D 1 228 ? -5.390 -64.061 45.491 1.00 17.18 228 PHE D O 1
ATOM 9700 N N . PRO D 1 229 ? -4.580 -66.055 46.131 1.00 14.84 229 PRO D N 1
ATOM 9701 C CA . PRO D 1 229 ? -3.367 -65.440 46.696 1.00 19.16 229 PRO D CA 1
ATOM 9702 C C . PRO D 1 229 ? -2.396 -65.058 45.587 1.00 16.74 229 PRO D C 1
ATOM 9703 O O . PRO D 1 229 ? -1.938 -65.912 44.823 1.00 14.44 229 PRO D O 1
ATOM 9707 N N . LEU D 1 230 ? -2.077 -63.768 45.509 1.00 16.78 230 LEU D N 1
ATOM 9708 C CA . LEU D 1 230 ? -1.256 -63.212 44.440 1.00 17.51 230 LEU D CA 1
ATOM 9709 C C . LEU D 1 230 ? 0.039 -62.660 45.023 1.00 19.04 230 LEU D C 1
ATOM 9710 O O . LEU D 1 230 ? 0.009 -61.743 45.851 1.00 20.79 230 LEU D O 1
ATOM 9715 N N . LEU D 1 231 ? 1.168 -63.213 44.587 1.00 15.01 231 LEU D N 1
ATOM 9716 C CA . LEU D 1 231 ? 2.469 -62.661 44.939 1.00 19.21 231 LEU D CA 1
ATOM 9717 C C . LEU D 1 231 ? 2.776 -61.458 44.056 1.00 18.20 231 LEU D C 1
ATOM 9718 O O . LEU D 1 231 ? 2.509 -61.470 42.851 1.00 20.26 231 LEU D O 1
ATOM 9723 N N . VAL D 1 232 ? 3.337 -60.414 44.663 1.00 16.80 232 VAL D N 1
ATOM 9724 C CA . VAL D 1 232 ? 3.574 -59.146 43.984 1.00 20.92 232 VAL D CA 1
ATOM 9725 C C . VAL D 1 232 ? 5.008 -58.704 44.243 1.00 26.43 232 VAL D C 1
ATOM 9726 O O . VAL D 1 232 ? 5.477 -58.739 45.386 1.00 29.14 232 VAL D O 1
ATOM 9730 N N . ASN D 1 233 ? 5.699 -58.289 43.179 1.00 24.69 233 ASN D N 1
ATOM 9731 C CA . ASN D 1 233 ? 7.020 -57.673 43.297 1.00 21.66 233 ASN D CA 1
ATOM 9732 C C . ASN D 1 233 ? 7.147 -56.677 42.147 1.00 28.94 233 ASN D C 1
ATOM 9733 O O . ASN D 1 233 ? 7.373 -57.076 41.000 1.00 28.22 233 ASN D O 1
ATOM 9738 N N . ILE D 1 234 ? 6.997 -55.392 42.459 1.00 29.62 234 ILE D N 1
ATOM 9739 C CA . ILE D 1 234 ? 7.087 -54.321 41.472 1.00 29.37 234 ILE D CA 1
ATOM 9740 C C . ILE D 1 234 ? 8.374 -53.548 41.722 1.00 33.90 234 ILE D C 1
ATOM 9741 O O . ILE D 1 234 ? 8.606 -53.052 42.832 1.00 32.63 234 ILE D O 1
ATOM 9746 N N . ASN D 1 235 ? 9.207 -53.443 40.686 1.00 28.16 235 ASN D N 1
ATOM 9747 C CA . ASN D 1 235 ? 10.495 -52.774 40.751 1.00 30.34 235 ASN D CA 1
ATOM 9748 C C . ASN D 1 235 ? 10.751 -52.085 39.418 1.00 35.23 235 ASN D C 1
ATOM 9749 O O . ASN D 1 235 ? 10.451 -52.660 38.359 1.00 31.71 235 ASN D O 1
ATOM 9754 N N . PRO D 1 236 ? 11.277 -50.857 39.434 1.00 36.14 236 PRO D N 1
ATOM 9755 C CA . PRO D 1 236 ? 11.613 -50.185 38.166 1.00 29.53 236 PRO D CA 1
ATOM 9756 C C . PRO D 1 236 ? 12.509 -51.019 37.268 1.00 33.36 236 PRO D C 1
ATOM 9757 O O . PRO D 1 236 ? 12.416 -50.917 36.038 1.00 33.10 236 PRO D O 1
ATOM 9761 N N . ASP D 1 237 ? 13.369 -51.850 37.849 1.00 29.62 237 ASP D N 1
ATOM 9762 C CA . ASP D 1 237 ? 14.174 -52.798 37.089 1.00 33.41 237 ASP D CA 1
ATOM 9763 C C . ASP D 1 237 ? 13.414 -54.118 37.051 1.00 35.04 237 ASP D C 1
ATOM 9764 O O . ASP D 1 237 ? 13.254 -54.780 38.082 1.00 34.32 237 ASP D O 1
ATOM 9769 N N . ARG D 1 238 ? 12.931 -54.492 35.864 1.00 32.43 238 ARG D N 1
ATOM 9770 C CA . ARG D 1 238 ? 12.197 -55.745 35.732 1.00 35.09 238 ARG D CA 1
ATOM 9771 C C . ARG D 1 238 ? 13.060 -56.939 36.119 1.00 32.24 238 ARG D C 1
ATOM 9772 O O . ARG D 1 238 ? 12.548 -57.923 36.664 1.00 35.81 238 ARG D O 1
ATOM 9780 N N . ASP D 1 239 ? 14.370 -56.862 35.875 1.00 26.10 239 ASP D N 1
ATOM 9781 C CA . ASP D 1 239 ? 15.242 -57.993 36.174 1.00 31.84 239 ASP D CA 1
ATOM 9782 C C . ASP D 1 239 ? 15.476 -58.145 37.671 1.00 30.61 239 ASP D C 1
ATOM 9783 O O . ASP D 1 239 ? 15.641 -59.269 38.158 1.00 28.29 239 ASP D O 1
ATOM 9788 N N . ILE D 1 240 ? 15.498 -57.036 38.414 1.00 27.67 240 ILE D N 1
ATOM 9789 C CA . ILE D 1 240 ? 15.616 -57.116 39.867 1.00 32.13 240 ILE D CA 1
ATOM 9790 C C . ILE D 1 240 ? 14.369 -57.755 40.466 1.00 28.61 240 ILE D C 1
ATOM 9791 O O . ILE D 1 240 ? 14.456 -58.641 41.325 1.00 29.45 240 ILE D O 1
ATOM 9796 N N . ALA D 1 241 ? 13.188 -57.320 40.016 1.00 33.28 241 ALA D N 1
ATOM 9797 C CA . ALA D 1 241 ? 11.947 -57.877 40.544 1.00 23.29 241 ALA D CA 1
ATOM 9798 C C . ALA D 1 241 ? 11.817 -59.352 40.195 1.00 26.23 241 ALA D C 1
ATOM 9799 O O . ALA D 1 241 ? 11.316 -60.148 40.998 1.00 31.79 241 ALA D O 1
ATOM 9801 N N . LYS D 1 242 ? 12.273 -59.739 39.001 1.00 28.19 242 LYS D N 1
ATOM 9802 C CA . LYS D 1 242 ? 12.217 -61.141 38.609 1.00 27.21 242 LYS D CA 1
ATOM 9803 C C . LYS D 1 242 ? 13.192 -61.980 39.423 1.00 27.78 242 LYS D C 1
ATOM 9804 O O . LYS D 1 242 ? 12.908 -63.145 39.724 1.00 23.76 242 LYS D O 1
ATOM 9810 N N . GLN D 1 243 ? 14.336 -61.404 39.795 1.00 28.59 243 GLN D N 1
ATOM 9811 C CA . GLN D 1 243 ? 15.344 -62.156 40.533 1.00 27.21 243 GLN D CA 1
ATOM 9812 C C . GLN D 1 243 ? 14.974 -62.299 42.005 1.00 25.58 243 GLN D C 1
ATOM 9813 O O . GLN D 1 243 ? 15.146 -63.377 42.587 1.00 26.94 243 GLN D O 1
ATOM 9819 N N . GLU D 1 244 ? 14.469 -61.226 42.622 1.00 20.15 244 GLU D N 1
ATOM 9820 C CA . GLU D 1 244 ? 14.047 -61.301 44.019 1.00 23.79 244 GLU D CA 1
ATOM 9821 C C . GLU D 1 244 ? 12.926 -62.316 44.208 1.00 25.57 244 GLU D C 1
ATOM 9822 O O . GLU D 1 244 ? 12.857 -62.988 45.243 1.00 26.03 244 GLU D O 1
ATOM 9828 N N . MET D 1 245 ? 12.034 -62.438 43.223 1.00 25.86 245 MET D N 1
ATOM 9829 C CA . MET D 1 245 ? 10.962 -63.422 43.332 1.00 20.70 245 MET D CA 1
ATOM 9830 C C . MET D 1 245 ? 11.500 -64.837 43.156 1.00 28.32 245 MET D C 1
ATOM 9831 O O . MET D 1 245 ? 11.026 -65.772 43.813 1.00 25.90 245 MET D O 1
ATOM 9836 N N . ARG D 1 246 ? 12.493 -65.016 42.278 1.00 26.80 246 ARG D N 1
ATOM 9837 C CA . ARG D 1 246 ? 13.134 -66.322 42.146 1.00 30.91 246 ARG D CA 1
ATOM 9838 C C . ARG D 1 246 ? 13.831 -66.736 43.436 1.00 26.72 246 ARG D C 1
ATOM 9839 O O . ARG D 1 246 ? 13.767 -67.905 43.835 1.00 26.90 246 ARG D O 1
ATOM 9847 N N . ASP D 1 247 ? 14.505 -65.797 44.103 1.00 23.35 247 ASP D N 1
ATOM 9848 C CA . ASP D 1 247 ? 15.175 -66.123 45.357 1.00 25.98 247 ASP D CA 1
ATOM 9849 C C . ASP D 1 247 ? 14.187 -66.386 46.487 1.00 24.11 247 ASP D C 1
ATOM 9850 O O . ASP D 1 247 ? 14.557 -67.014 47.485 1.00 33.49 247 ASP D O 1
ATOM 9855 N N . TYR D 1 248 ? 12.943 -65.924 46.350 1.00 22.87 248 TYR D N 1
ATOM 9856 C CA . TYR D 1 248 ? 11.945 -66.097 47.400 1.00 24.67 248 TYR D CA 1
ATOM 9857 C C . TYR D 1 248 ? 11.281 -67.469 47.348 1.00 26.17 248 TYR D C 1
ATOM 9858 O O . TYR D 1 248 ? 11.048 -68.086 48.394 1.00 24.03 248 TYR D O 1
ATOM 9867 N N . ILE D 1 249 ? 10.972 -67.966 46.147 1.00 25.93 249 ILE D N 1
ATOM 9868 C CA . ILE D 1 249 ? 10.126 -69.149 46.001 1.00 19.05 249 ILE D CA 1
ATOM 9869 C C . ILE D 1 249 ? 10.899 -70.422 45.679 1.00 21.23 249 ILE D C 1
ATOM 9870 O O . ILE D 1 249 ? 10.312 -71.515 45.748 1.00 16.48 249 ILE D O 1
ATOM 9875 N N . ARG D 1 250 ? 12.184 -70.324 45.327 1.00 21.47 250 ARG D N 1
ATOM 9876 C CA . ARG D 1 250 ? 12.915 -71.495 44.843 1.00 25.25 250 ARG D CA 1
ATOM 9877 C C . ARG D 1 250 ? 12.945 -72.605 45.887 1.00 20.49 250 ARG D C 1
ATOM 9878 O O . ARG D 1 250 ? 12.689 -73.774 45.573 1.00 23.55 250 ARG D O 1
ATOM 9886 N N . GLY D 1 251 ? 13.269 -72.258 47.135 1.00 27.92 251 GLY D N 1
ATOM 9887 C CA . GLY D 1 251 ? 13.356 -73.269 48.178 1.00 17.58 251 GLY D CA 1
ATOM 9888 C C . GLY D 1 251 ? 12.059 -74.029 48.376 1.00 16.44 251 GLY D C 1
ATOM 9889 O O . GLY D 1 251 ? 12.054 -75.260 48.472 1.00 18.23 251 GLY D O 1
ATOM 9890 N N . TYR D 1 252 ? 10.937 -73.307 48.440 1.00 16.67 252 TYR D N 1
ATOM 9891 C CA . TYR D 1 252 ? 9.653 -73.970 48.652 1.00 23.24 252 TYR D CA 1
ATOM 9892 C C . TYR D 1 252 ? 9.281 -74.859 47.471 1.00 20.26 252 TYR D C 1
ATOM 9893 O O . TYR D 1 252 ? 8.770 -75.968 47.663 1.00 17.71 252 TYR D O 1
ATOM 9902 N N . ILE D 1 253 ? 9.514 -74.382 46.243 1.00 17.87 253 ILE D N 1
ATOM 9903 C CA . ILE D 1 253 ? 9.202 -75.182 45.061 1.00 18.10 253 ILE D CA 1
ATOM 9904 C C . ILE D 1 253 ? 9.986 -76.487 45.080 1.00 17.85 253 ILE D C 1
ATOM 9905 O O . ILE D 1 253 ? 9.445 -77.560 44.784 1.00 18.58 253 ILE D O 1
ATOM 9910 N N . ALA D 1 254 ? 11.273 -76.419 45.431 1.00 16.67 254 ALA D N 1
ATOM 9911 C CA . ALA D 1 254 ? 12.066 -77.636 45.572 1.00 17.97 254 ALA D CA 1
ATOM 9912 C C . ALA D 1 254 ? 11.515 -78.536 46.670 1.00 21.92 254 ALA D C 1
ATOM 9913 O O . ALA D 1 254 ? 11.586 -79.765 46.562 1.00 24.37 254 ALA D O 1
ATOM 9915 N N . GLU D 1 255 ? 10.966 -77.942 47.730 1.00 24.74 255 GLU D N 1
ATOM 9916 C CA . GLU D 1 255 ? 10.456 -78.716 48.857 1.00 24.29 255 GLU D CA 1
ATOM 9917 C C . GLU D 1 255 ? 9.086 -79.315 48.557 1.00 24.58 255 GLU D C 1
ATOM 9918 O O . GLU D 1 255 ? 8.852 -80.502 48.810 1.00 22.69 255 GLU D O 1
ATOM 9924 N N . ALA D 1 256 ? 8.169 -78.510 48.018 1.00 19.10 256 ALA D N 1
ATOM 9925 C CA . ALA D 1 256 ? 6.781 -78.927 47.859 1.00 18.69 256 ALA D CA 1
ATOM 9926 C C . ALA D 1 256 ? 6.482 -79.569 46.511 1.00 26.39 256 ALA D C 1
ATOM 9927 O O . ALA D 1 256 ? 5.484 -80.290 46.396 1.00 28.99 256 ALA D O 1
ATOM 9929 N N . TYR D 1 257 ? 7.306 -79.328 45.493 1.00 23.45 257 TYR D N 1
ATOM 9930 C CA . TYR D 1 257 ? 7.099 -79.889 44.157 1.00 28.51 257 TYR D CA 1
ATOM 9931 C C . TYR D 1 257 ? 8.377 -80.572 43.675 1.00 30.95 257 TYR D C 1
ATOM 9932 O O . TYR D 1 257 ? 8.992 -80.150 42.695 1.00 22.27 257 TYR D O 1
ATOM 9941 N N . PRO D 1 258 ? 8.798 -81.646 44.351 1.00 40.34 258 PRO D N 1
ATOM 9942 C CA . PRO D 1 258 ? 10.114 -82.223 44.027 1.00 35.69 258 PRO D CA 1
ATOM 9943 C C . PRO D 1 258 ? 10.144 -82.975 42.707 1.00 32.03 258 PRO D C 1
ATOM 9944 O O . PRO D 1 258 ? 11.210 -83.052 42.082 1.00 29.73 258 PRO D O 1
ATOM 9948 N N . ASN D 1 259 ? 9.018 -83.535 42.262 1.00 35.45 259 ASN D N 1
ATOM 9949 C CA . ASN D 1 259 ? 8.975 -84.365 41.064 1.00 34.63 259 ASN D CA 1
ATOM 9950 C C . ASN D 1 259 ? 8.566 -83.582 39.820 1.00 30.39 259 ASN D C 1
ATOM 9951 O O . ASN D 1 259 ? 7.999 -84.157 38.885 1.00 40.04 259 ASN D O 1
ATOM 9956 N N . THR D 1 260 ? 8.843 -82.281 39.786 1.00 25.93 260 THR D N 1
ATOM 9957 C CA . THR D 1 260 ? 8.489 -81.438 38.654 1.00 23.68 260 THR D CA 1
ATOM 9958 C C . THR D 1 260 ? 9.725 -80.711 38.144 1.00 35.33 260 THR D C 1
ATOM 9959 O O . THR D 1 260 ? 10.747 -80.618 38.829 1.00 30.09 260 THR D O 1
ATOM 9963 N N . ASP D 1 261 ? 9.620 -80.200 36.918 1.00 31.05 261 ASP D N 1
ATOM 9964 C CA . ASP D 1 261 ? 10.668 -79.358 36.356 1.00 35.32 261 ASP D CA 1
ATOM 9965 C C . ASP D 1 261 ? 10.782 -78.073 37.165 1.00 31.13 261 ASP D C 1
ATOM 9966 O O . ASP D 1 261 ? 9.890 -77.220 37.117 1.00 33.06 261 ASP D O 1
ATOM 9971 N N . GLN D 1 262 ? 11.873 -77.941 37.924 1.00 31.26 262 GLN D N 1
ATOM 9972 C CA . GLN D 1 262 ? 12.036 -76.790 38.807 1.00 28.93 262 GLN D CA 1
ATOM 9973 C C . GLN D 1 262 ? 12.018 -75.479 38.032 1.00 29.81 262 GLN D C 1
ATOM 9974 O O . GLN D 1 262 ? 11.371 -74.511 38.450 1.00 25.09 262 GLN D O 1
ATOM 9980 N N . GLU D 1 263 ? 12.721 -75.428 36.897 1.00 33.03 263 GLU D N 1
ATOM 9981 C CA . GLU D 1 263 ? 12.867 -74.168 36.176 1.00 33.82 263 GLU D CA 1
ATOM 9982 C C . GLU D 1 263 ? 11.559 -73.746 35.516 1.00 23.99 263 GLU D C 1
ATOM 9983 O O . GLU D 1 263 ? 11.209 -72.560 35.525 1.00 29.84 263 GLU D O 1
ATOM 9989 N N . GLU D 1 264 ? 10.821 -74.700 34.942 1.00 22.05 264 GLU D N 1
ATOM 9990 C CA . GLU D 1 264 ? 9.526 -74.373 34.351 1.00 30.89 264 GLU D CA 1
ATOM 9991 C C . GLU D 1 264 ? 8.521 -73.946 35.413 1.00 31.05 264 GLU D C 1
ATOM 9992 O O . GLU D 1 264 ? 7.763 -72.991 35.207 1.00 29.40 264 GLU D O 1
ATOM 9998 N N . LYS D 1 265 ? 8.490 -74.653 36.545 1.00 25.03 265 LYS D N 1
ATOM 9999 C CA . LYS D 1 265 ? 7.585 -74.294 37.633 1.00 19.05 265 LYS D CA 1
ATOM 10000 C C . LYS D 1 265 ? 7.797 -72.848 38.068 1.00 21.99 265 LYS D C 1
ATOM 10001 O O . LYS D 1 265 ? 6.836 -72.088 38.235 1.00 24.42 265 LYS D O 1
ATOM 10007 N N . ILE D 1 266 ? 9.058 -72.450 38.246 1.00 24.01 266 ILE D N 1
ATOM 10008 C CA . ILE D 1 266 ? 9.363 -71.099 38.706 1.00 21.49 266 ILE D CA 1
ATOM 10009 C C . ILE D 1 266 ? 8.963 -70.071 37.655 1.00 23.69 266 ILE D C 1
ATOM 10010 O O . ILE D 1 266 ? 8.320 -69.060 37.964 1.00 28.14 266 ILE D O 1
ATOM 10015 N N . GLU D 1 267 ? 9.340 -70.312 36.396 1.00 24.86 267 GLU D N 1
ATOM 10016 C CA . GLU D 1 267 ? 9.052 -69.350 35.336 1.00 25.21 267 GLU D CA 1
ATOM 10017 C C . GLU D 1 267 ? 7.553 -69.189 35.115 1.00 18.62 267 GLU D C 1
ATOM 10018 O O . GLU D 1 267 ? 7.072 -68.075 34.874 1.00 19.48 267 GLU D O 1
ATOM 10024 N N . GLU D 1 268 ? 6.799 -70.290 35.181 1.00 13.76 268 GLU D N 1
ATOM 10025 C CA . GLU D 1 268 ? 5.346 -70.198 35.065 1.00 16.39 268 GLU D CA 1
ATOM 10026 C C . GLU D 1 268 ? 4.759 -69.332 36.174 1.00 19.78 268 GLU D C 1
ATOM 10027 O O . GLU D 1 268 ? 3.799 -68.586 35.947 1.00 18.49 268 GLU D O 1
ATOM 10033 N N . LEU D 1 269 ? 5.327 -69.412 37.380 1.00 18.08 269 LEU D N 1
ATOM 10034 C CA . LEU D 1 269 ? 4.824 -68.608 38.489 1.00 17.52 269 LEU D CA 1
ATOM 10035 C C . LEU D 1 269 ? 5.160 -67.134 38.307 1.00 21.69 269 LEU D C 1
ATOM 10036 O O . LEU D 1 269 ? 4.390 -66.267 38.737 1.00 16.12 269 LEU D O 1
ATOM 10041 N N . ILE D 1 270 ? 6.303 -66.831 37.686 1.00 22.61 270 ILE D N 1
ATOM 10042 C CA . ILE D 1 270 ? 6.644 -65.442 37.390 1.00 22.32 270 ILE D CA 1
ATOM 10043 C C . ILE D 1 270 ? 5.639 -64.849 36.410 1.00 22.73 270 ILE D C 1
ATOM 10044 O O . ILE D 1 270 ? 5.277 -63.669 36.502 1.00 24.12 270 ILE D O 1
ATOM 10049 N N . LYS D 1 271 ? 5.156 -65.664 35.469 1.00 24.68 271 LYS D N 1
ATOM 10050 C CA . LYS D 1 271 ? 4.158 -65.187 34.517 1.00 24.52 271 LYS D CA 1
ATOM 10051 C C . LYS D 1 271 ? 2.791 -65.049 35.173 1.00 20.92 271 LYS D C 1
ATOM 10052 O O . LYS D 1 271 ? 2.081 -64.064 34.942 1.00 24.12 271 LYS D O 1
ATOM 10058 N N . GLN D 1 272 ? 2.410 -66.029 35.995 1.00 24.73 272 GLN D N 1
ATOM 10059 C CA . GLN D 1 272 ? 1.067 -66.045 36.568 1.00 22.52 272 GLN D CA 1
ATOM 10060 C C . GLN D 1 272 ? 0.852 -64.889 37.538 1.00 23.95 272 GLN D C 1
ATOM 10061 O O . GLN D 1 272 ? -0.204 -64.246 37.519 1.00 26.61 272 GLN D O 1
ATOM 10067 N N . HIS D 1 273 ? 1.831 -64.610 38.394 1.00 20.78 273 HIS D N 1
ATOM 10068 C CA . HIS D 1 273 ? 1.684 -63.568 39.398 1.00 20.91 273 HIS D CA 1
ATOM 10069 C C . HIS D 1 273 ? 2.124 -62.223 38.820 1.00 19.90 273 HIS D C 1
ATOM 10070 O O . HIS D 1 273 ? 2.335 -62.079 37.613 1.00 21.63 273 HIS D O 1
ATOM 10077 N N . ALA D 1 274 ? 2.260 -61.218 39.680 1.00 21.25 274 ALA D N 1
ATOM 10078 C CA . ALA D 1 274 ? 2.543 -59.844 39.265 1.00 19.48 274 ALA D CA 1
ATOM 10079 C C . ALA D 1 274 ? 3.983 -59.515 39.654 1.00 23.46 274 ALA D C 1
ATOM 10080 O O . ALA D 1 274 ? 4.253 -59.048 40.761 1.00 21.71 274 ALA D O 1
ATOM 10082 N N . VAL D 1 275 ? 4.908 -59.763 38.729 1.00 24.43 275 VAL D N 1
ATOM 10083 C CA . VAL D 1 275 ? 6.335 -59.543 38.943 1.00 25.59 275 VAL D CA 1
ATOM 10084 C C . VAL D 1 275 ? 6.858 -58.733 37.763 1.00 26.55 275 VAL D C 1
ATOM 10085 O O . VAL D 1 275 ? 6.995 -59.265 36.654 1.00 24.59 275 VAL D O 1
ATOM 10089 N N . GLY D 1 276 ? 7.155 -57.457 37.995 1.00 28.05 276 GLY D N 1
ATOM 10090 C CA . GLY D 1 276 ? 7.655 -56.615 36.919 1.00 27.96 276 GLY D CA 1
ATOM 10091 C C . GLY D 1 276 ? 7.758 -55.163 37.338 1.00 27.00 276 GLY D C 1
ATOM 10092 O O . GLY D 1 276 ? 8.045 -54.853 38.499 1.00 34.69 276 GLY D O 1
ATOM 10093 N N . THR D 1 277 ? 7.527 -54.279 36.372 1.00 27.99 277 THR D N 1
ATOM 10094 C CA . THR D 1 277 ? 7.606 -52.840 36.578 1.00 31.03 277 THR D CA 1
ATOM 10095 C C . THR D 1 277 ? 6.226 -52.247 36.848 1.00 32.91 277 THR D C 1
ATOM 10096 O O . THR D 1 277 ? 5.192 -52.909 36.725 1.00 31.54 277 THR D O 1
ATOM 10100 N N . GLU D 1 278 ? 6.227 -50.964 37.219 1.00 30.57 278 GLU D N 1
ATOM 10101 C CA . GLU D 1 278 ? 4.999 -50.275 37.596 1.00 24.95 278 GLU D CA 1
ATOM 10102 C C . GLU D 1 278 ? 4.076 -50.020 36.409 1.00 39.44 278 GLU D C 1
ATOM 10103 O O . GLU D 1 278 ? 2.862 -49.889 36.603 1.00 33.65 278 GLU D O 1
ATOM 10109 N N . ASP D 1 279 ? 4.610 -49.966 35.190 1.00 39.94 279 ASP D N 1
ATOM 10110 C CA . ASP D 1 279 ? 3.814 -49.642 34.013 1.00 41.37 279 ASP D CA 1
ATOM 10111 C C . ASP D 1 279 ? 3.319 -50.867 33.255 1.00 39.30 279 ASP D C 1
ATOM 10112 O O . ASP D 1 279 ? 2.646 -50.709 32.232 1.00 43.44 279 ASP D O 1
ATOM 10117 N N . GLU D 1 280 ? 3.626 -52.075 33.719 1.00 37.25 280 GLU D N 1
ATOM 10118 C CA . GLU D 1 280 ? 3.164 -53.256 33.010 1.00 29.93 280 GLU D CA 1
ATOM 10119 C C . GLU D 1 280 ? 1.685 -53.515 33.289 1.00 38.47 280 GLU D C 1
ATOM 10120 O O . GLU D 1 280 ? 1.074 -52.931 34.188 1.00 37.29 280 GLU D O 1
ATOM 10126 N N . TYR D 1 281 ? 1.111 -54.415 32.491 1.00 40.08 281 TYR D N 1
ATOM 10127 C CA . TYR D 1 281 ? -0.326 -54.661 32.472 1.00 31.24 281 TYR D CA 1
ATOM 10128 C C . TYR D 1 281 ? -0.746 -55.813 33.376 1.00 31.07 281 TYR D C 1
ATOM 10129 O O . TYR D 1 281 ? -1.790 -55.729 34.032 1.00 29.99 281 TYR D O 1
ATOM 10138 N N . TYR D 1 282 ? 0.048 -56.884 33.421 1.00 30.39 282 TYR D N 1
ATOM 10139 C CA . TYR D 1 282 ? -0.281 -58.089 34.185 1.00 23.00 282 TYR D CA 1
ATOM 10140 C C . TYR D 1 282 ? -1.646 -58.640 33.774 1.00 26.29 282 TYR D C 1
ATOM 10141 O O . TYR D 1 282 ? -2.528 -58.877 34.602 1.00 23.43 282 TYR D O 1
ATOM 10150 N N . GLU D 1 283 ? -1.814 -58.834 32.464 1.00 21.24 283 GLU D N 1
ATOM 10151 C CA . GLU D 1 283 ? -3.033 -59.443 31.949 1.00 26.32 283 GLU D CA 1
ATOM 10152 C C . GLU D 1 283 ? -3.094 -60.933 32.250 1.00 25.88 283 GLU D C 1
ATOM 10153 O O . GLU D 1 283 ? -4.191 -61.503 32.278 1.00 23.49 283 GLU D O 1
ATOM 10159 N N . SER D 1 284 ? -1.943 -61.574 32.472 1.00 18.31 284 SER D N 1
ATOM 10160 C CA . SER D 1 284 ? -1.944 -62.973 32.886 1.00 24.39 284 SER D CA 1
ATOM 10161 C C . SER D 1 284 ? -2.548 -63.142 34.273 1.00 26.47 284 SER D C 1
ATOM 10162 O O . SER D 1 284 ? -3.198 -64.157 34.547 1.00 21.20 284 SER D O 1
ATOM 10165 N N . SER D 1 285 ? -2.351 -62.158 35.154 1.00 23.25 285 SER D N 1
ATOM 10166 C CA . SER D 1 285 ? -2.910 -62.235 36.499 1.00 24.52 285 SER D CA 1
ATOM 10167 C C . SER D 1 285 ? -4.400 -61.922 36.501 1.00 23.54 285 SER D C 1
ATOM 10168 O O . SER D 1 285 ? -5.162 -62.524 37.266 1.00 22.17 285 SER D O 1
ATOM 10171 N N . LYS D 1 286 ? -4.833 -60.986 35.653 1.00 22.20 286 LYS D N 1
ATOM 10172 C CA . LYS D 1 286 ? -6.258 -60.701 35.534 1.00 21.24 286 LYS D CA 1
ATOM 10173 C C . LYS D 1 286 ? -7.007 -61.891 34.947 1.00 16.40 286 LYS D C 1
ATOM 10174 O O . LYS D 1 286 ? -8.085 -62.255 35.431 1.00 23.11 286 LYS D O 1
ATOM 10180 N N . TYR D 1 287 ? -6.456 -62.498 33.893 1.00 19.18 287 TYR D N 1
ATOM 10181 C CA . TYR D 1 287 ? -7.008 -63.744 33.369 1.00 22.34 287 TYR D CA 1
ATOM 10182 C C . TYR D 1 287 ? -7.080 -64.812 34.455 1.00 22.42 287 TYR D C 1
ATOM 10183 O O . TYR D 1 287 ? -8.059 -65.564 34.535 1.00 22.26 287 TYR D O 1
ATOM 10192 N N . ALA D 1 288 ? -6.043 -64.898 35.293 1.00 18.54 288 ALA D N 1
ATOM 10193 C CA . ALA D 1 288 ? -6.023 -65.887 36.367 1.00 17.89 288 ALA D CA 1
ATOM 10194 C C . ALA D 1 288 ? -7.208 -65.706 37.310 1.00 15.62 288 ALA D C 1
ATOM 10195 O O . ALA D 1 288 ? -7.876 -66.680 37.678 1.00 13.73 288 ALA D O 1
ATOM 10197 N N . LEU D 1 289 ? -7.473 -64.465 37.726 1.00 14.82 289 LEU D N 1
ATOM 10198 C CA . LEU D 1 289 ? -8.586 -64.202 38.636 1.00 18.28 289 LEU D CA 1
ATOM 10199 C C . LEU D 1 289 ? -9.922 -64.580 38.009 1.00 21.47 289 LEU D C 1
ATOM 10200 O O . LEU D 1 289 ? -10.718 -65.314 38.606 1.00 21.57 289 LEU D O 1
ATOM 10205 N N . GLU D 1 290 ? -10.185 -64.076 36.800 1.00 21.49 290 GLU D N 1
ATOM 10206 C CA . GLU D 1 290 ? -11.492 -64.261 36.177 1.00 22.49 290 GLU D CA 1
ATOM 10207 C C . GLU D 1 290 ? -11.777 -65.733 35.896 1.00 21.77 290 GLU D C 1
ATOM 10208 O O . GLU D 1 290 ? -12.897 -66.207 36.117 1.00 23.68 290 GLU D O 1
ATOM 10214 N N . LYS D 1 291 ? -10.783 -66.471 35.406 1.00 24.13 291 LYS D N 1
ATOM 10215 C CA . LYS D 1 291 ? -10.987 -67.868 35.035 1.00 23.60 291 LYS D CA 1
ATOM 10216 C C . LYS D 1 291 ? -10.967 -68.813 36.228 1.00 21.02 291 LYS D C 1
ATOM 10217 O O . LYS D 1 291 ? -11.133 -70.023 36.038 1.00 23.50 291 LYS D O 1
ATOM 10223 N N . THR D 1 292 ? -10.758 -68.303 37.441 1.00 23.69 292 THR D N 1
ATOM 10224 C CA . THR D 1 292 ? -10.883 -69.096 38.656 1.00 18.85 292 THR D CA 1
ATOM 10225 C C . THR D 1 292 ? -12.050 -68.642 39.524 1.00 19.28 292 THR D C 1
ATOM 10226 O O . THR D 1 292 ? -12.172 -69.094 40.668 1.00 19.59 292 THR D O 1
ATOM 10230 N N . GLY D 1 293 ? -12.912 -67.768 39.007 1.00 25.43 293 GLY D N 1
ATOM 10231 C CA . GLY D 1 293 ? -14.045 -67.280 39.772 1.00 25.20 293 GLY D CA 1
ATOM 10232 C C . GLY D 1 293 ? -13.686 -66.577 41.059 1.00 19.16 293 GLY D C 1
ATOM 10233 O O . GLY D 1 293 ? -14.512 -66.516 41.973 1.00 21.89 293 GLY D O 1
ATOM 10234 N N . SER D 1 294 ? -12.473 -66.040 41.158 1.00 18.66 294 SER D N 1
ATOM 10235 C CA . SER D 1 294 ? -12.012 -65.416 42.392 1.00 19.74 294 SER D CA 1
ATOM 10236 C C . SER D 1 294 ? -12.687 -64.065 42.598 1.00 19.31 294 SER D C 1
ATOM 10237 O O . SER D 1 294 ? -12.595 -63.179 41.743 1.00 20.62 294 SER D O 1
ATOM 10240 N N . LYS D 1 295 ? -13.362 -63.906 43.737 1.00 19.72 295 LYS D N 1
ATOM 10241 C CA . LYS D 1 295 ? -13.918 -62.620 44.143 1.00 25.15 295 LYS D CA 1
ATOM 10242 C C . LYS D 1 295 ? -13.088 -61.931 45.215 1.00 24.48 295 LYS D C 1
ATOM 10243 O O . LYS D 1 295 ? -13.335 -60.757 45.509 1.00 29.13 295 LYS D O 1
ATOM 10249 N N . ASN D 1 296 ? -12.117 -62.627 45.801 1.00 24.55 296 ASN D N 1
ATOM 10250 C CA . ASN D 1 296 ? -11.168 -62.038 46.733 1.00 26.05 296 ASN D CA 1
ATOM 10251 C C . ASN D 1 296 ? -9.762 -62.265 46.203 1.00 19.46 296 ASN D C 1
ATOM 10252 O O . ASN D 1 296 ? -9.435 -63.370 45.760 1.00 21.62 296 ASN D O 1
ATOM 10257 N N . VAL D 1 297 ? -8.938 -61.223 46.226 1.00 19.31 297 VAL D N 1
ATOM 10258 C CA . VAL D 1 297 ? -7.534 -61.331 45.852 1.00 21.61 297 VAL D CA 1
ATOM 10259 C C . VAL D 1 297 ? -6.691 -60.965 47.067 1.00 21.90 297 VAL D C 1
ATOM 10260 O O . VAL D 1 297 ? -6.916 -59.926 47.700 1.00 24.29 297 VAL D O 1
ATOM 10264 N N . LEU D 1 298 ? -5.747 -61.836 47.411 1.00 19.44 298 LEU D N 1
ATOM 10265 C CA . LEU D 1 298 ? -4.888 -61.658 48.574 1.00 20.16 298 LEU D CA 1
ATOM 10266 C C . LEU D 1 298 ? -3.469 -61.385 48.099 1.00 19.95 298 LEU D C 1
ATOM 10267 O O . LEU D 1 298 ? -2.915 -62.158 47.312 1.00 19.88 298 LEU D O 1
ATOM 10272 N N . LEU D 1 299 ? -2.891 -60.283 48.569 1.00 21.23 299 LEU D N 1
ATOM 10273 C CA . LEU D 1 299 ? -1.598 -59.815 48.094 1.00 20.71 299 LEU D CA 1
ATOM 10274 C C . LEU D 1 299 ? -0.506 -60.108 49.116 1.00 23.04 299 LEU D C 1
ATOM 10275 O O . LEU D 1 299 ? -0.740 -60.048 50.327 1.00 20.34 299 LEU D O 1
ATOM 10280 N N . SER D 1 300 ? 0.689 -60.422 48.616 1.00 21.77 300 SER D N 1
ATOM 10281 C CA . SER D 1 300 ? 1.883 -60.559 49.444 1.00 16.63 300 SER D CA 1
ATOM 10282 C C . SER D 1 300 ? 3.040 -59.882 48.730 1.00 23.84 300 SER D C 1
ATOM 10283 O O . SER D 1 300 ? 3.339 -60.213 47.578 1.00 19.23 300 SER D O 1
ATOM 10286 N N . PHE D 1 301 ? 3.687 -58.936 49.413 1.00 21.78 301 PHE D N 1
ATOM 10287 C CA . PHE D 1 301 ? 4.819 -58.199 48.868 1.00 21.32 301 PHE D CA 1
ATOM 10288 C C . PHE D 1 301 ? 6.143 -58.648 49.478 1.00 23.98 301 PHE D C 1
ATOM 10289 O O . PHE D 1 301 ? 7.123 -57.898 49.445 1.00 28.08 301 PHE D O 1
ATOM 10297 N N . GLU D 1 302 ? 6.192 -59.864 50.023 1.00 25.21 302 GLU D N 1
ATOM 10298 C CA . GLU D 1 302 ? 7.278 -60.256 50.914 1.00 24.75 302 GLU D CA 1
ATOM 10299 C C . GLU D 1 302 ? 8.599 -60.503 50.197 1.00 30.74 302 GLU D C 1
ATOM 10300 O O . GLU D 1 302 ? 9.634 -60.588 50.867 1.00 26.18 302 GLU D O 1
ATOM 10306 N N . SER D 1 303 ? 8.602 -60.622 48.868 1.00 26.37 303 SER D N 1
ATOM 10307 C CA . SER D 1 303 ? 9.861 -60.790 48.155 1.00 20.21 303 SER D CA 1
ATOM 10308 C C . SER D 1 303 ? 10.586 -59.468 47.939 1.00 24.95 303 SER D C 1
ATOM 10309 O O . SER D 1 303 ? 11.783 -59.476 47.630 1.00 29.38 303 SER D O 1
ATOM 10312 N N . MET D 1 304 ? 9.890 -58.343 48.085 1.00 21.07 304 MET D N 1
ATOM 10313 C CA . MET D 1 304 ? 10.498 -57.033 47.894 1.00 19.23 304 MET D CA 1
ATOM 10314 C C . MET D 1 304 ? 11.358 -56.675 49.102 1.00 33.42 304 MET D C 1
ATOM 10315 O O . MET D 1 304 ? 10.899 -56.751 50.247 1.00 25.67 304 MET D O 1
ATOM 10320 N N . LYS D 1 305 ? 12.604 -56.283 48.844 1.00 31.56 305 LYS D N 1
ATOM 10321 C CA . LYS D 1 305 ? 13.580 -56.003 49.891 1.00 27.04 305 LYS D CA 1
ATOM 10322 C C . LYS D 1 305 ? 13.621 -54.542 50.329 1.00 33.37 305 LYS D C 1
ATOM 10323 O O . LYS D 1 305 ? 14.361 -54.218 51.263 1.00 45.79 305 LYS D O 1
ATOM 10329 N N . ASN D 1 306 ? 12.861 -53.657 49.692 1.00 25.24 306 ASN D N 1
ATOM 10330 C CA . ASN D 1 306 ? 12.846 -52.239 50.041 1.00 28.59 306 ASN D CA 1
ATOM 10331 C C . ASN D 1 306 ? 11.542 -51.961 50.780 1.00 41.42 306 ASN D C 1
ATOM 10332 O O . ASN D 1 306 ? 10.463 -51.994 50.180 1.00 43.35 306 ASN D O 1
ATOM 10337 N N . LYS D 1 307 ? 11.647 -51.682 52.084 1.00 37.74 307 LYS D N 1
ATOM 10338 C CA . LYS D 1 307 ? 10.449 -51.486 52.895 1.00 40.67 307 LYS D CA 1
ATOM 10339 C C . LYS D 1 307 ? 9.700 -50.219 52.502 1.00 40.62 307 LYS D C 1
ATOM 10340 O O . LYS D 1 307 ? 8.467 -50.182 52.580 1.00 38.14 307 LYS D O 1
ATOM 10346 N N . ALA D 1 308 ? 10.419 -49.181 52.068 1.00 40.69 308 ALA D N 1
ATOM 10347 C CA . ALA D 1 308 ? 9.755 -47.946 51.667 1.00 40.77 308 ALA D CA 1
ATOM 10348 C C . ALA D 1 308 ? 9.035 -48.105 50.336 1.00 39.49 308 ALA D C 1
ATOM 10349 O O . ALA D 1 308 ? 7.973 -47.505 50.131 1.00 37.08 308 ALA D O 1
ATOM 10351 N N . ALA D 1 309 ? 9.590 -48.906 49.423 1.00 38.84 309 ALA D N 1
ATOM 10352 C CA . ALA D 1 309 ? 8.901 -49.182 48.168 1.00 43.14 309 ALA D CA 1
ATOM 10353 C C . ALA D 1 309 ? 7.633 -49.994 48.396 1.00 40.96 309 ALA D C 1
ATOM 10354 O O . ALA D 1 309 ? 6.654 -49.832 47.659 1.00 42.93 309 ALA D O 1
ATOM 10356 N N . VAL D 1 310 ? 7.631 -50.865 49.407 1.00 36.07 310 VAL D N 1
ATOM 10357 C CA . VAL D 1 310 ? 6.438 -51.650 49.706 1.00 37.18 310 VAL D CA 1
ATOM 10358 C C . VAL D 1 310 ? 5.331 -50.748 50.234 1.00 35.78 310 VAL D C 1
ATOM 10359 O O . VAL D 1 310 ? 4.164 -50.880 49.844 1.00 31.24 310 VAL D O 1
ATOM 10363 N N . ILE D 1 311 ? 5.674 -49.822 51.133 1.00 35.75 311 ILE D N 1
ATOM 10364 C CA . ILE D 1 311 ? 4.681 -48.889 51.661 1.00 39.71 311 ILE D CA 1
ATOM 10365 C C . ILE D 1 311 ? 4.121 -48.012 50.545 1.00 32.98 311 ILE D C 1
ATOM 10366 O O . ILE D 1 311 ? 2.910 -47.765 50.484 1.00 35.52 311 ILE D O 1
ATOM 10371 N N . ASP D 1 312 ? 4.987 -47.515 49.653 1.00 45.02 312 ASP D N 1
ATOM 10372 C CA . ASP D 1 312 ? 4.495 -46.795 48.478 1.00 41.35 312 ASP D CA 1
ATOM 10373 C C . ASP D 1 312 ? 3.534 -47.649 47.664 1.00 35.86 312 ASP D C 1
ATOM 10374 O O . ASP D 1 312 ? 2.486 -47.165 47.222 1.00 35.84 312 ASP D O 1
ATOM 10379 N N . LEU D 1 313 ? 3.868 -48.925 47.464 1.00 31.89 313 LEU D N 1
ATOM 10380 C CA . LEU D 1 313 ? 3.005 -49.790 46.669 1.00 32.22 313 LEU D CA 1
ATOM 10381 C C . LEU D 1 313 ? 1.664 -50.021 47.355 1.00 34.68 313 LEU D C 1
ATOM 10382 O O . LEU D 1 313 ? 0.617 -50.008 46.697 1.00 36.66 313 LEU D O 1
ATOM 10387 N N . ILE D 1 314 ? 1.674 -50.230 48.675 1.00 39.27 314 ILE D N 1
ATOM 10388 C CA . ILE D 1 314 ? 0.429 -50.442 49.410 1.00 26.76 314 ILE D CA 1
ATOM 10389 C C . ILE D 1 314 ? -0.502 -49.245 49.252 1.00 31.10 314 ILE D C 1
ATOM 10390 O O . ILE D 1 314 ? -1.713 -49.404 49.053 1.00 33.00 314 ILE D O 1
ATOM 10395 N N . ASN D 1 315 ? 0.046 -48.030 49.329 1.00 35.93 315 ASN D N 1
ATOM 10396 C CA . ASN D 1 315 ? -0.787 -46.839 49.185 1.00 41.62 315 ASN D CA 1
ATOM 10397 C C . ASN D 1 315 ? -1.293 -46.679 47.755 1.00 41.07 315 ASN D C 1
ATOM 10398 O O . ASN D 1 315 ? -2.420 -46.217 47.541 1.00 42.19 315 ASN D O 1
ATOM 10403 N N . MET D 1 316 ? -0.478 -47.046 46.763 1.00 37.45 316 MET D N 1
ATOM 10404 C CA . MET D 1 316 ? -0.934 -46.984 45.377 1.00 41.42 316 MET D CA 1
ATOM 10405 C C . MET D 1 316 ? -2.075 -47.964 45.134 1.00 39.33 316 MET D C 1
ATOM 10406 O O . MET D 1 316 ? -3.092 -47.612 44.525 1.00 46.94 316 MET D O 1
ATOM 10411 N N . VAL D 1 317 ? -1.914 -49.208 45.591 1.00 35.29 317 VAL D N 1
ATOM 10412 C CA . VAL D 1 317 ? -2.992 -50.187 45.477 1.00 34.33 317 VAL D CA 1
ATOM 10413 C C . VAL D 1 317 ? -4.229 -49.698 46.217 1.00 39.99 317 VAL D C 1
ATOM 10414 O O . VAL D 1 317 ? -5.355 -49.808 45.717 1.00 36.28 317 VAL D O 1
ATOM 10418 N N . ASN D 1 318 ? -4.038 -49.147 47.418 1.00 39.66 318 ASN D N 1
ATOM 10419 C CA . ASN D 1 318 ? -5.162 -48.643 48.199 1.00 39.84 318 ASN D CA 1
ATOM 10420 C C . ASN D 1 318 ? -5.896 -47.529 47.463 1.00 45.93 318 ASN D C 1
ATOM 10421 O O . ASN D 1 318 ? -7.131 -47.461 47.496 1.00 44.50 318 ASN D O 1
ATOM 10426 N N . GLU D 1 319 ? -5.152 -46.647 46.792 1.00 46.48 319 GLU D N 1
ATOM 10427 C CA . GLU D 1 319 ? -5.778 -45.527 46.098 1.00 47.67 319 GLU D CA 1
ATOM 10428 C C . GLU D 1 319 ? -6.632 -45.999 44.927 1.00 44.37 319 GLU D C 1
ATOM 10429 O O . GLU D 1 319 ? -7.713 -45.451 44.682 1.00 55.08 319 GLU D O 1
ATOM 10435 N N . LYS D 1 320 ? -6.167 -47.012 44.193 1.00 40.53 320 LYS D N 1
ATOM 10436 C CA . LYS D 1 320 ? -6.947 -47.523 43.071 1.00 51.33 320 LYS D CA 1
ATOM 10437 C C . LYS D 1 320 ? -8.208 -48.243 43.533 1.00 48.36 320 LYS D C 1
ATOM 10438 O O . LYS D 1 320 ? -9.198 -48.287 42.793 1.00 52.45 320 LYS D O 1
ATOM 10444 N N . ILE D 1 321 ? -8.197 -48.806 44.736 1.00 46.40 321 ILE D N 1
ATOM 10445 C CA . ILE D 1 321 ? -9.378 -49.469 45.276 1.00 44.42 321 ILE D CA 1
ATOM 10446 C C . ILE D 1 321 ? -10.455 -48.440 45.601 1.00 46.55 321 ILE D C 1
ATOM 10447 O O . ILE D 1 321 ? -11.622 -48.615 45.251 1.00 44.08 321 ILE D O 1
#

Solvent-accessible surface area: 50690 Å² total; per-residue (Å²): 120,58,51,0,3,1,7,2,0,7,15,35,209,79,76,81,6,80,36,9,2,53,42,0,21,94,21,0,39,39,0,17,116,121,93,14,81,1,118,28,0,0,0,22,10,20,10,32,31,96,27,2,0,1,5,13,0,4,2,0,0,0,11,0,0,6,69,7,158,67,0,76,0,0,0,4,15,9,10,0,0,5,18,28,0,0,15,1,0,4,18,0,0,1,0,4,15,12,3,125,29,23,5,9,0,0,1,1,8,5,73,37,84,96,20,1,70,6,11,128,50,113,126,154,21,36,54,118,10,1,56,18,0,6,69,5,0,34,56,0,0,33,73,18,110,2,126,4,103,70,145,57,27,81,7,75,143,14,30,3,9,0,77,0,97,28,62,147,119,8,94,14,10,0,13,1,22,42,63,34,0,0,49,23,0,0,117,87,21,27,11,0,0,0,30,15,0,7,31,27,62,68,0,43,80,26,38,89,90,0,59,69,10,0,81,131,71,146,36,112,35,91,158,18,23,7,2,0,1,16,4,12,0,24,34,128,64,104,109,80,0,60,92,25,4,49,70,6,2,100,36,27,0,54,75,36,25,90,145,64,88,54,88,118,15,0,61,34,3,7,125,3,7,9,8,0,17,114,133,62,158,45,105,47,7,103,105,0,27,123,72,0,16,7,87,12,4,0,10,7,10,35,2,15,115,88,121,66,38,19,76,88,19,1,56,75,28,6,95,145,31,92,218,119,60,50,0,2,0,8,2,0,8,16,42,212,76,61,80,3,79,38,9,2,60,41,1,21,92,17,0,45,46,0,18,98,118,90,10,81,1,121,26,0,1,0,23,10,20,9,32,28,103,27,2,0,1,6,14,0,4,2,0,0,0,10,0,1,6,69,12,158,69,0,76,0,0,0,5,15,9,10,0,0,5,16,29,0,0,17,0,0,3,18,0,0,0,0,3,8,8,3,105,32,27,5,8,0,0,0,1,8,6,74,34,82,93,20,1,67,6,9,137,55,115,129,131,23,36,48,99,14,0,56,17,0,8,73,5,1,38,54,0,0,32,74,14,95,2,124,4,105,72,142,65,25,84,7,75,139,13,22,0,3,0,56,3,111,29,78,128,119,6,86,15,8,0,12,1,26,44,83,36,0,0,46,22,0,0,115,88,22,24,10,0,0,0,32,16,1,9,31,1,31,71,0,25,82,28,38,92,90,0,56,58,4,0,80,127,72,146,38,108,36,90,160,18,25,6,1,0,1,16,4,9,1,35,36,130,68,35,105,80,0,38,89,38,5,43,83,7,2,104,36,28,0,55,78,35,23,88,147,61,93,58,82,69,15,1,34,31,3,6,62,0,5,9,4,0,11,109,136,37,56,42,10,11,6,82,14,0,26,79,54,0,17,6,86,9,3,0,9,6,11,30,4,18,111,88,127,66,34,18,80,92,9,2,54,65,30,6,93,140,51,119,217,119,84,46,0,2,0,8,2,0,7,14,33,210,79,79,83,5,82,53,8,3,55,68,0,18,90,17,0,44,44,0,20,92,123,89,13,63,0,109,26,0,1,0,22,10,22,10,34,31,114,29,1,0,1,4,15,0,4,3,0,0,0,10,0,1,4,67,8,157,62,1,74,0,0,0,5,17,9,11,0,1,5,19,31,0,0,16,0,0,3,18,0,0,1,0,2,8,9,2,110,31,26,5,8,0,0,1,1,7,5,77,38,88,91,20,1,67,6,10,130,56,119,129,125,19,38,45,100,13,0,56,18,1,8,73,5,0,36,55,0,0,32,72,23,117,2,120,5,107,67,142,69,28,79,8,80,147,13,32,4,10,0,70,0,93,27,66,122,115,5,100,16,9,0,12,0,25,43,64,36,0,0,52,22,0,0,115,89,21,24,13,0,1,1,32,15,0,9,32,0,33,73,0,26,78,27,37,90,92,0,60,68,10,0,78,134,73,145,36,111,37,94,158,16,25,6,2,0,1,15,4,10,0,34,37,126,63,42,104,80,0,60,86,23,4,48,61,6,1,103,35,27,0,54,78,35,24,89,148,62,90,58,92,69,15,2,29,39,3,8,74,0,5,8,8,0,15,111,130,32,57,41,7,11,7,80,13,0,28,80,54,0,17,6,87,11,4,0,9,5,13,36,2,22,123,82,174,62,37,20,81,94,8,2,54,100,25,5,96,158,42,108,215,120,80,53,0,2,1,9,3,0,7,17,31,211,80,67,82,3,80,54,9,2,54,56,0,20,86,17,0,45,41,0,18,103,123,89,6,91,0,110,30,0,1,0,25,10,22,9,32,31,117,26,2,0,1,5,15,0,4,2,0,0,0,10,0,0,6,71,8,155,66,0,75,0,0,0,4,15,8,10,0,0,4,17,31,0,0,18,0,0,4,18,0,0,0,0,3,9,9,3,110,31,25,5,9,0,0,1,1,7,6,69,33,82,87,18,1,65,6,11,123,51,106,127,142,22,37,46,100,10,0,58,17,0,7,70,5,0,36,55,0,0,31,75,17,105,1,118,4,104,70,142,62,27,77,6,79,138,12,31,3,9,0,74,0,98,26,72,125,122,7,79,14,10,0,13,0,23,44,63,35,0,0,49,21,0,0,101,88,21,25,6,0,0,0,36,13,0,9,33,28,62,74,0,45,82,26,38,93,90,0,59,67,10,0,80,132,69,145,38,109,35,97,163,19,31,6,1,0,1,16,5,9,0,36,35,129,61,107,104,79,0,55,92,37,5,46,84,5,1,104,35,28,0,53,76,30,23,89,148,64,88,56,86,112,16,0,50,38,4,6,138,2,5,8,7,0,11,118,130,65,148,42,102,45,6,101,104,0,27,132,69,0,12,3,97,12,4,1,9,5,13,31,2,21,110,87,149,68,38,17,80,96,8,2,58,77,29,18,143,180,75

Radius of gyration: 47.27 Å; Cα contacts (8 Å, |Δi|>4): 2583; chains: 4; bounding box: 50×57×154 Å

CATH classification: 3.20.20.30

Foldseek 3Di:
DAEAAEAQQAQFPPRDSCVSLVLVLVVLLVQLDPLFRHAEYEYEADDDDRRGDHNDRLVVQLVSLVSHQGHQYEYAAAAQLLDALLVVLLSLQVSCVVSVRRYAAEHEHDQDVVSCVVSVHDPVCSLVSSVQSCVQSLCCQQPQWGADDDDNDHDHIDGHPDDHDCRVVRAYEYEQRDLSVLLVCLLVLHAYEYDLLDFLVVLLVSQVSSVVSNVVNVHDNPPRAHEYEAEAFADQALVVQLVLQCSSCQVVCCVSVVPDDSVVSSVSSCLQHHRGHPPDDSVSVVVSCVSNVHPYYHYDHPSYPDSVVVVVVSVVVRVVVVD/DAEAAEAQQAQFPPRDSVVSLVVVLVVLLVCLDPLFRHAEYEYEADDDDRRGDHHDRLVVQLVSLVNHQGHQYEYAAAAQLLHALLVLLLSLQVSCVVSVQRYAAEHEHDQDVVSCVVSVHDPVCRLVSSVQSVVQNLCCQQPQWGADDDDPDHDHIDGHPPHHPCRVVRAYEYECRDLSRLLVCLLVLHAYEYDLLDFLVVLLVSLVSSVVSNVVNVHDNVPRAHEYEAEAFADQDLVVQLVLQCSSCLVVCCVNVVPDDSVVSSVSSCLQHHTGHPPDDSVSVVVSCVSNNHPYYHYDHPSYPDVVVVVVVSVVVRVVVVD/DAEAAEAQQAAFPPRDSVVSLVVVLVVLLVQLDPLFRHAEYEYEADDDDRRGDHHDRLVVQLVSLVNHQGHQYEYAAAEQLLHALLVVLLSLQVSCVVSVLRYAAEHEHDQDVVSCVVSVHDPVCRLVSRVQSVVQNLCCQQPQWGADDDDRDHDHIDGHPDHHDCRVPRAYEYECRDLSRLLVCLLVLHAYEYDLLDFLVVLLVSQVSSVVSNVVNVHDNPPRAHEYEAEAFADQDLVVQLVLQCSSCLVVCCVSVVPDDSVVSSVSSCLQHHGGHPPDDSVSVVCSCVSNVHNYYHYDHPSYPDPVVVVVVSVVVRVVVVD/DAEAAEAQQAQFPPRDSVVSLVLVLVVLLVQLDPLFRHAEYEYEADDDDRRGDHNDRLVVQLVSLVSHQGHQYEYAAAAQLLDALLVLLLSLQVSCVVSVLRYAAEHEHDQDPVSCVVSVHDDVCRLVSSVQSVVQNLCCQQPQWGADDDDNDHDHIDGHPPHHDCRVNRAYEYECRDLSRLLVCLLVLHAYEYDLLDFLVVLLVSLVSSVVSNVVNVHDNPPRAHEYEAEAFADQALVVQLVLQCSSCQVVCCVSVVPDDSVVSSVSSCLQHHGGHPPDDSVSVVCSCVSNNHNYYHYDHVSYPDPVVVVVVSVVVRVVD

InterPro domains:
  IPR002103 Bacterial luciferase/NFP [PR00089] (169-180)
  IPR002103 Bacterial luciferase/NFP [PR00089] (183-198)
  IPR002103 Bacterial luciferase/NFP [PR00089] (199-214)
  IPR002103 Bacterial luciferase/NFP [PR00089] (216-233)
  IPR002103 Bacterial luciferase/NFP [PR00089] (234-252)
  IPR011251 Luciferase-like domain [PF00296] (1-268)
  IPR018235 Bacterial luciferase, conserved site [PS00494] (189-214)
  IPR033924 Alkanal monooxygenase [cd01096] (1-317)
  IPR036661 Luciferase-like domain superfamily [G3DSA:3.20.20.30] (1-72)
  IPR036661 Luciferase-like domain superfamily [G3DSA:3.20.20.30] (97-325)
  IPR036661 Luciferase-like domain superfamily [SSF51679] (100-325)
  IPR050766 Bacterial Luciferase Oxidoreductase [PTHR30137] (1-322)

B-factor: mean 26.93, std 9.7, range [8.16, 80.15]

Sequence (1290 aa):
MNFGLFFLNFQLKGMTSEAVLDNMIDTIALVDKDEYHFKTAFVNEHHFSKNGIVGAPMTAASFLLGLTERLHIGSLNQVITTHHPVRIAEEASLLDQMSDGRFILGLSDCVSDFEMDFFKRQRDSQQQQFEACCYEILNDGITTNYCYANNDFYNFPKISINPHCISKENLKQYIILATSMGVVEWAAKKGLPLTYRWSDTLAEKENYYQRYLTVAAENNVDITHVDHQFPLLVNINPDRDIAKQEMRDYIRGYIAEAYPNTDQEEKIEELIKQHAVGTEDEYYESSKYALEKTGSKNVLLSFESMKNKAAVIDLINMVNEKIKKMNFGLFFLNFQLKGMTSEAVLDNMIDTIALVDKDEYHFKTAFVNEHHFSKNGIVGAPMTAASFLLGLTERLHIGSLNQVITTHHPVRIAEEASLLDQMSDGRFILGLSDCVSDFEMDFFKRQRDSQQQQFEACCYEILNDGITTNYCYANNDFYNFPKISINPHCISKENLKQYILATSMGVVEWAAKKGLPLTYRWSDTLAEKENYYQRYLTVAAENNVDITHVDHQFPLLVNINPDRDIAKQEMRDYIRGYIAEAYPNTDQEEKIEELIKQHAVGTEDEYYESSKYALEKTGSKNVLLSFESMKNKAAVIDLINMVNEKIKKMNFGLFFLNFQLKGMTSEAVLDNMIDTIALVDKDEYHFKTAFVNEHHFSKNGIVGAPMTAASFLLGLTERLHIGSLNQVITTHHPVRIAEEASLLDQMSDGRFILGLSDCVSDFEMDFFKRQRDSQQQQFEACYEILNDGITTNYCYANNDFYNFPKISINPHCISKENLKQYILATSMGVVEWAAKKGLPLTYRWSDTLAEKENYYQRYLTVAAENNVDITHVDHQFPLLVNINPDRDIAKQEMRDYIRGYIAEAYPNTDQEEKIEELIKQHAVGTEDEYYESSKYALEKTGSKNVLLSFESMKNKAAVIDLINMVNEKIKKMNFGLFFLNFQLKGMTSEAVLDNMIDTIALVDKDEYHFKTAFVNEHHFSKNGIVGAPMTAASFLLGLTERLHIGSLNQVITTHHPVRIAEEASLLDQMSDGRFILGLSDCVSDFEMDFFKRQRDSQQQQFEACCYEILNDGITTNYCYANNDFYNFPKISINPHHCISKENLKQYILATSMGVVEWAAKKGLPLTYRWSDTLAEKENYYQRYLTVAAENNVDITHVDHQFPLLVNINPDRDIAKQEMRDYIRGYIAEAYPNTDQEEKIEELIKQHAVGTEDEYYESSKYALEKTGSKNVLLSFESMKNKAAVIDLINMVNEKI

Secondary structure (DSSP, 8-state):
-EEEEEE--B--TT--HHHHHHHHHHHHHHHTSTT----EEEE----SSSB---S-HHHHHHHHHHH-SSSEEEEEEEE-TTS-HHHHHHHHHHHHHHTTS-EEEEEE----HHHHHHTT--STTHHHHHHHHHHHHHHHHHHSEEEEESSS-EEEEEE-SSPPSSGGGS-EEEEE--HHHHHHHHHHTPPEEE-TTS-HHHHHHHHHHHHHHHHHTT---TT--EEEEEEEEE-SSHHHHHHHHHHHHHHHHHHH-TTS-HHHHHHHHHHHSEEE-TT---HHHHHHHHHTTEEEEEEE-TT-S-HHHHHHHHHHHHHHHT-/-EEEEEE-----TT--HHHHHHHHHHHHHHHTSTT----EEEE----SSSS---S-HHHHHHHHHHH-SS-EEEEEEEE-TTS-HHHHHHHHHHHHHHTTS-EEEEEE----HHHHHHTT--STTHHHHHHHHHHHHHHHHHHSEEEEESSS-EEEEEE-SSPPSSGGGS-EEEEE--HHHHHHHHHTTPPEEE-TTS-HHHHHHHHHHHHHHHHHTT---TT--EEEEEEEEE-SSHHHHHHHHHHHHHHHHHHH-TTS-HHHHHHHHHHHTEEE-TT---HHHHHHHHHTTEEEEEEE-TT-S-HHHHHHHHHHHHHHHH-/-EEEEEE--B--TT--HHHHHHHHHHHHHHHTSTT----EEEE----SSSB---S-HHHHHHHHHHH-SS-EEEEEEEE-TTS-HHHHHHHHHHHHHHTTS-EEEEEE----HHHHHHTT--STTHHHHHHHHHHHHHHHHHHSEEEEESSS-EEEEEE-SS--SSGGGS-EEEEE-SHHHHHHHHHTTPPEEE-TTS-HHHHHHHHHHHHHHHHHTT---TT--EEEEEEEEE-SSHHHHHHHHHHHHHHHHHHH-TTS-HHHHHHHHHHHTEEE-TT---HHHHHHHHHTTEEEEEEE-TT---HHHHHHHHHHHHHHHH-/-EEEEEE-----TT--HHHHHHHHHHHHHHHTSTT----EEEE----SSSS---S-HHHHHHHHHHH-SS-EEEEEEEE-TTS-HHHHHHHHHHHHHHTTS-EEEEEE----HHHHHHTT--STTHHHHHHHHHHHHHHHHHHSEEEEESSS-EEEEEE-SSPPSSGGGS-EEEEE--HHHHHHHHHTTPPEEE-TTS-HHHHHHHHHHHHHHHHHTT---TT--EEEEEEEEE-SSHHHHHHHHHHHHHHHHHHH-TTS-HHHHHHHHHHHTEEE-TT---HHHHHHHHTTTEEEEEEE-TT---HHHHHHHHHHHHHH-

Organism: Photobacterium leiognathi (NCBI:txid553611)

Nearest PDB structures (foldseek):
  6fri-assembly2_C  TM=1.003E+00  e=2.285E-65  Photobacterium leiognathi
  1xkj-assembly1_A  TM=9.841E-01  e=5.698E-41  Vibrio harveyi
  1luc-assembly1_A  TM=8.967E-01  e=5.629E-28  Vibrio harveyi
  3fgc-assembly2_C  TM=8.935E-01  e=3.312E-26  Vibrio harveyi
  3fgc-assembly1_A  TM=8.783E-01  e=1.792E-25  Vibrio harveyi